Protein AF-0000000074727877 (afdb_homodimer)

Sequence (928 aa):
MEPAKSPVSYGAASGSGEAELPDLTEQLKASGIYEEYLAYRKSYFDWRKGSATGAQGELTADALEQQCILERGFEYWYPTASIFQMRFTIAYWSSVLFLLGSIFFCMNSACRMLRAHGGRPVQVWPNFFGAIAYSVACYLLYLQLINLPTRKVESLRFLCPDWGRIHDRASTASSVGTLAFLAGALLFQVSCTAALWELSPKWELTLISMPNFIGSILFVLGGVCEILINGAVDDKD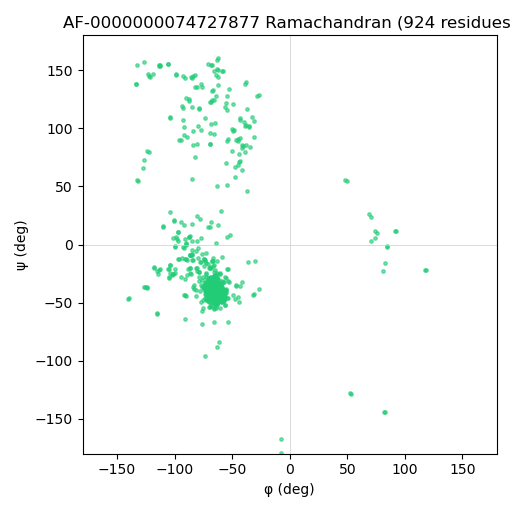NGSRVVLLASWCTFIGSCFFTAAAFFSLLVPDWPRSGLLSSLGYFLGAAAFGINAVLLLLLWEANDFGLTLFYQLNRVIEAASGSTKARLRAAASDSSKMSIRDVTFIAIYCWFIAMALIDCIIKEKWYQEGFYRSGLLLWTGLGLQIFVVATVFIVLLIHSVVLQVPSAEPFRSAMYAARAILILGTLCESIDVMAFLSGYATLDAEHLKSLLRRHGLLKQVSPNPMEPAKSPVSYGAASGSGEAELPDLTEQLKASGIYEEYLAYRKSYFDWRKGSATGAQGELTADALEQQCILERGFEYWYPTASIFQMRFTIAYWSSVLFLLGSIFFCMNSACRMLRAHGGRPVQVWPNFFGAIAYSVACYLLYLQLINLPTRKVESLRFLCPDWGRIHDRASTASSVGTLAFLAGALLFQVSCTAALWELSPKWELTLISMPNFIGSILFVLGGVCEILINGAVDDKDNGSRVVLLASWCTFIGSCFFTAAAFFSLLVPDWPRSGLLSSLGYFLGAAAFGINAVLLLLLWEANDFGLTLFYQLNRVIEAASGSTKARLRAAASDSSKMSIRDVTFIAIYCWFIAMALIDCIIKEKWYQEGFYRSGLLLWTGLGLQIFVVATVFIVLLIHSVVLQVPSAEPFRSAMYAARAILILGTLCESIDVMAFLSGYATLDAEHLKSLLRRHGLLKQVSPNP

pLDDT: mean 75.2, std 24.68, range [19.8, 98.62]

Solvent-accessible surface area (backbone atoms only — not comparable to full-atom values): 46361 Å² total; per-residue (Å²): 136,79,83,77,79,76,75,82,75,78,82,79,76,94,81,74,73,75,77,65,75,69,46,64,61,52,47,26,50,69,62,66,43,34,63,53,50,50,50,42,50,47,46,43,51,36,30,31,60,13,50,30,39,54,86,69,65,73,81,52,72,69,63,53,57,61,46,59,53,56,44,68,32,37,42,77,80,33,59,29,72,64,46,40,50,48,43,48,48,41,33,46,50,26,21,52,24,32,29,38,12,18,52,22,32,28,49,16,23,48,31,56,66,64,64,31,44,76,52,64,62,60,46,31,50,34,34,34,54,13,22,50,26,34,33,52,20,28,44,42,51,40,38,51,53,56,33,63,71,50,64,47,72,89,63,61,50,86,80,74,65,54,61,77,56,32,61,76,76,42,55,69,46,35,54,53,17,39,49,25,34,32,54,14,26,47,28,34,30,47,13,31,55,52,57,75,48,95,64,56,70,70,51,38,45,63,42,29,42,44,28,38,32,54,16,19,49,26,31,30,50,17,16,49,24,23,36,64,66,42,64,72,56,82,59,89,47,72,64,48,51,48,37,37,52,29,20,47,24,37,28,54,12,20,47,27,32,30,51,12,29,44,29,55,61,76,37,59,81,44,88,59,20,61,54,50,20,28,48,22,36,24,52,11,19,48,28,36,27,53,22,16,53,46,38,44,44,33,34,67,60,62,21,46,24,54,54,57,32,57,74,53,39,47,39,67,51,65,41,22,59,92,53,33,66,59,41,45,59,56,41,60,73,64,53,61,67,54,66,63,53,55,49,50,52,49,48,46,37,50,33,41,53,36,40,58,49,41,50,55,49,51,54,50,37,38,76,71,57,61,46,60,40,72,64,58,49,52,30,49,44,43,42,38,51,30,52,38,50,53,50,49,43,53,53,54,49,48,72,56,45,68,40,75,35,74,36,81,60,54,28,59,40,50,54,49,48,56,52,40,49,51,49,34,32,51,25,40,47,49,53,47,48,34,43,33,71,39,55,58,71,41,47,62,63,51,48,49,48,47,31,40,71,68,64,67,50,76,78,76,68,78,75,132,137,80,86,74,76,87,73,84,77,82,76,76,88,77,78,81,77,68,77,60,95,52,51,66,64,45,40,24,52,70,62,67,43,37,65,53,48,52,50,38,50,49,47,45,52,38,29,32,60,13,53,27,37,56,87,62,66,72,80,57,74,72,70,61,67,74,60,67,83,37,50,69,55,34,41,71,80,38,59,28,70,62,45,39,51,47,43,47,49,40,33,46,51,24,21,50,24,32,29,38,13,17,51,22,32,28,47,17,22,48,29,56,66,64,63,32,43,76,54,65,60,60,46,32,49,33,34,34,55,13,24,50,26,36,32,53,21,27,44,40,52,39,39,51,53,56,33,64,71,51,64,45,70,91,64,61,51,84,80,76,64,54,64,76,58,33,60,75,74,39,53,68,44,34,54,52,17,39,51,26,35,32,55,13,26,47,28,33,32,46,13,30,55,50,57,75,48,94,63,55,72,69,54,38,44,61,41,28,42,46,28,37,32,53,16,19,49,26,29,30,50,16,15,51,22,22,35,62,66,40,62,71,53,80,57,87,46,70,64,47,50,49,38,36,51,28,19,47,26,36,27,52,13,19,48,27,32,29,54,13,31,44,29,54,60,77,36,60,78,45,86,60,21,62,53,50,18,27,50,20,36,23,54,10,19,48,27,34,26,52,20,16,54,43,38,44,46,32,36,70,67,60,23,45,24,54,52,55,30,60,72,53,35,48,26,61,50,64,25,34,49,87,50,29,66,56,41,41,58,57,39,64,73,55,69,60,70,52,64,64,53,56,48,50,52,50,49,48,38,51,33,40,52,37,39,55,52,40,49,57,48,50,54,50,36,38,75,72,57,60,46,60,40,71,64,58,50,51,30,50,44,43,41,38,50,31,50,38,50,53,50,49,44,52,53,53,50,47,73,53,44,66,35,73,35,73,38,81,59,53,29,58,41,50,54,49,48,56,54,39,51,52,48,33,32,52,26,39,45,50,54,46,50,34,40,33,69,39,57,58,72,43,47,62,63,52,48,47,47,48,31,40,71,68,65,66,49,77,78,77,68,77,76,133

Structure (mmCIF, N/CA/C/O backbone):
data_AF-0000000074727877-model_v1
#
loop_
_entity.id
_entity.type
_entity.pdbx_description
1 polymer 'Uncharacterized protein'
#
loop_
_atom_site.group_PDB
_atom_site.id
_atom_site.type_symbol
_atom_site.label_atom_id
_atom_site.label_alt_id
_atom_site.label_comp_id
_atom_site.label_asym_id
_atom_site.label_entity_id
_atom_site.label_seq_id
_atom_site.pdbx_PDB_ins_code
_atom_site.Cartn_x
_atom_site.Cartn_y
_atom_site.Cartn_z
_atom_site.occupancy
_atom_site.B_iso_or_equiv
_atom_site.auth_seq_id
_atom_site.auth_comp_id
_atom_site.auth_asym_id
_atom_site.auth_atom_id
_atom_site.pdbx_PDB_model_num
ATOM 1 N N . MET A 1 1 ? 29.734 78.938 36.25 1 23.62 1 MET A N 1
ATOM 2 C CA . MET A 1 1 ? 30.656 78.062 35.594 1 23.62 1 MET A CA 1
ATOM 3 C C . MET A 1 1 ? 30.094 76.625 35.594 1 23.62 1 MET A C 1
ATOM 5 O O . MET A 1 1 ? 29.688 76.125 36.625 1 23.62 1 MET A O 1
ATOM 9 N N . GLU A 1 2 ? 29.797 76.062 34.375 1 25.2 2 GLU A N 1
ATOM 10 C CA . GLU A 1 2 ? 28.891 75.062 33.781 1 25.2 2 GLU A CA 1
ATOM 11 C C . GLU A 1 2 ? 29.438 73.688 33.906 1 25.2 2 GLU A C 1
ATOM 13 O O . GLU A 1 2 ? 30.375 73.312 33.188 1 25.2 2 GLU A O 1
ATOM 18 N N . PRO A 1 3 ? 29.734 73.25 35.156 1 27.06 3 PRO A N 1
ATOM 19 C CA . PRO A 1 3 ? 30.562 72.062 35.031 1 27.06 3 PRO A CA 1
ATOM 20 C C . PRO A 1 3 ? 29.922 71 34.156 1 27.06 3 PRO A C 1
ATOM 22 O O . PRO A 1 3 ? 28.688 70.875 34.094 1 27.06 3 PRO A O 1
ATOM 25 N N . ALA A 1 4 ? 30.688 70.562 33.188 1 25.64 4 ALA A N 1
ATOM 26 C CA . ALA A 1 4 ? 30.688 69.75 32 1 25.64 4 ALA A CA 1
ATOM 27 C C . ALA A 1 4 ? 30.359 68.25 32.375 1 25.64 4 ALA A C 1
ATOM 29 O O . ALA A 1 4 ? 30.812 67.75 33.406 1 25.64 4 ALA A O 1
ATOM 30 N N . LYS A 1 5 ? 29.422 67.688 31.734 1 27.33 5 LYS A N 1
ATOM 31 C CA . LYS A 1 5 ? 28.578 66.5 31.672 1 27.33 5 LYS A CA 1
ATOM 32 C C . LYS A 1 5 ? 29.406 65.25 31.406 1 27.33 5 LYS A C 1
ATOM 34 O O . LYS A 1 5 ? 29.766 64.938 30.266 1 27.33 5 LYS A O 1
ATOM 39 N N . SER A 1 6 ? 30.516 65.062 32.219 1 23.66 6 SER A N 1
ATOM 40 C CA . SER A 1 6 ? 31.375 64.062 31.625 1 23.66 6 SER A CA 1
ATOM 41 C C . SER A 1 6 ? 30.625 62.719 31.375 1 23.66 6 SER A C 1
ATOM 43 O O . SER A 1 6 ? 29.891 62.25 32.25 1 23.66 6 SER A O 1
ATOM 45 N N . PRO A 1 7 ? 30.5 62.25 30.125 1 23.56 7 PRO A N 1
ATOM 46 C CA . PRO A 1 7 ? 29.719 61.156 29.578 1 23.56 7 PRO A CA 1
ATOM 47 C C . PRO A 1 7 ? 30.172 59.781 30.094 1 23.56 7 PRO A C 1
ATOM 49 O O . PRO A 1 7 ? 31.375 59.531 30.234 1 23.56 7 PRO A O 1
ATOM 52 N N . VAL A 1 8 ? 29.547 59.25 31.141 1 24.28 8 VAL A N 1
ATOM 53 C CA . VAL A 1 8 ? 29.75 57.969 31.812 1 24.28 8 VAL A CA 1
ATOM 54 C C . VAL A 1 8 ? 30.062 56.906 30.781 1 24.28 8 VAL A C 1
ATOM 56 O O . VAL A 1 8 ? 29.266 56.625 29.875 1 24.28 8 VAL A O 1
ATOM 59 N N . SER A 1 9 ? 31.391 56.781 30.391 1 21.41 9 SER A N 1
ATOM 60 C CA . SER A 1 9 ? 32 55.812 29.5 1 21.41 9 SER A CA 1
ATOM 61 C C . SER A 1 9 ? 31.609 54.375 29.859 1 21.41 9 SER A C 1
ATOM 63 O O . SER A 1 9 ? 31.875 53.938 30.984 1 21.41 9 SER A O 1
ATOM 65 N N . TYR A 1 10 ? 30.422 53.875 29.469 1 21.92 10 TYR A N 1
ATOM 66 C CA . TYR A 1 10 ? 29.906 52.531 29.578 1 21.92 10 TYR A CA 1
ATOM 67 C C . TYR A 1 10 ? 30.984 51.5 29.25 1 21.92 10 TYR A C 1
ATOM 69 O O . TYR A 1 10 ? 31.391 51.375 28.094 1 21.92 10 TYR A O 1
ATOM 77 N N . GLY A 1 11 ? 32.062 51.406 30.031 1 23.3 11 GLY A N 1
ATOM 78 C CA . GLY A 1 11 ? 33.156 50.469 29.938 1 23.3 11 GLY A CA 1
ATOM 79 C C . GLY A 1 11 ? 32.719 49.031 29.688 1 23.3 11 GLY A C 1
ATOM 80 O O . GLY A 1 11 ? 32.094 48.406 30.562 1 23.3 11 GLY A O 1
ATOM 81 N N . ALA A 1 12 ? 32.312 48.531 28.406 1 23.39 12 ALA A N 1
ATOM 82 C CA . ALA A 1 12 ? 31.672 47.438 27.672 1 23.39 12 ALA A CA 1
ATOM 83 C C . ALA A 1 12 ? 32.469 46.156 27.781 1 23.39 12 ALA A C 1
ATOM 85 O O . ALA A 1 12 ? 32.25 45.188 27.031 1 23.39 12 ALA A O 1
ATOM 86 N N . ALA A 1 13 ? 33.594 46.031 28.469 1 21.72 13 ALA A N 1
ATOM 87 C CA . ALA A 1 13 ? 34.562 45 28.094 1 21.72 13 ALA A CA 1
ATOM 88 C C . ALA A 1 13 ? 33.938 43.594 28.234 1 21.72 13 ALA A C 1
ATOM 90 O O . ALA A 1 13 ? 34.062 42.781 27.328 1 21.72 13 ALA A O 1
ATOM 91 N N . SER A 1 14 ? 33.906 42.938 29.422 1 24.23 14 SER A N 1
ATOM 92 C CA . SER A 1 14 ? 34.5 41.812 30.156 1 24.23 14 SER A CA 1
ATOM 93 C C . SER A 1 14 ? 33.531 40.625 30.219 1 24.23 14 SER A C 1
ATOM 95 O O . SER A 1 14 ? 33 40.312 31.266 1 24.23 14 SER A O 1
ATOM 97 N N . GLY A 1 15 ? 32.594 40.469 29.203 1 25.95 15 GLY A N 1
ATOM 98 C CA . GLY A 1 15 ? 31.516 39.656 28.688 1 25.95 15 GLY A CA 1
ATOM 99 C C . GLY A 1 15 ? 31.938 38.25 28.391 1 25.95 15 GLY A C 1
ATOM 100 O O . GLY A 1 15 ? 31.859 37.781 27.234 1 25.95 15 GLY A O 1
ATOM 101 N N . SER A 1 16 ? 32.906 37.562 29 1 25.7 16 SER A N 1
ATOM 102 C CA . SER A 1 16 ? 33.656 36.344 28.641 1 25.7 16 SER A CA 1
ATOM 103 C C . SER A 1 16 ? 32.75 35.125 28.609 1 25.7 16 SER A C 1
ATOM 105 O O . SER A 1 16 ? 33.062 34.156 27.922 1 25.7 16 SER A O 1
ATOM 107 N N . GLY A 1 17 ? 32.031 34.844 29.688 1 25.67 17 GLY A N 1
ATOM 108 C CA . GLY A 1 17 ? 31.766 33.5 30.203 1 25.67 17 GLY A CA 1
ATOM 109 C C . GLY A 1 17 ? 30.844 32.688 29.312 1 25.67 17 GLY A C 1
ATOM 110 O O . GLY A 1 17 ? 30.406 31.609 29.703 1 25.67 17 GLY A O 1
ATOM 111 N N . GLU A 1 18 ? 29.938 33.406 28.672 1 24.59 18 GLU A N 1
ATOM 112 C CA . GLU A 1 18 ? 28.828 32.625 28.156 1 24.59 18 GLU A CA 1
ATOM 113 C C . GLU A 1 18 ? 29.312 31.5 27.25 1 24.59 18 GLU A C 1
ATOM 115 O O . GLU A 1 18 ? 29.797 31.75 26.156 1 24.59 18 GLU A O 1
ATOM 120 N N . ALA A 1 19 ? 29.953 30.469 27.766 1 28.19 19 ALA A N 1
ATOM 121 C CA . ALA A 1 19 ? 30.484 29.312 27.047 1 28.19 19 ALA A CA 1
ATOM 122 C C . ALA A 1 19 ? 29.547 28.875 25.938 1 28.19 19 ALA A C 1
ATOM 124 O O . ALA A 1 19 ? 28.406 28.469 26.188 1 28.19 19 ALA A O 1
ATOM 125 N N . GLU A 1 20 ? 29.594 29.562 24.859 1 27.25 20 GLU A N 1
ATOM 126 C CA . GLU A 1 20 ? 28.969 29.438 23.547 1 27.25 20 GLU A CA 1
ATOM 127 C C . GLU A 1 20 ? 28.953 28 23.062 1 27.25 20 GLU A C 1
ATOM 129 O O . GLU A 1 20 ? 30 27.344 23.016 1 27.25 20 GLU A O 1
ATOM 134 N N . LEU A 1 21 ? 27.906 27.25 23.562 1 27.66 21 LEU A N 1
ATOM 135 C CA . LEU A 1 21 ? 27.781 25.906 23.016 1 27.66 21 LEU A CA 1
ATOM 136 C C . LEU A 1 21 ? 28.281 25.859 21.562 1 27.66 21 LEU A C 1
ATOM 138 O O . LEU A 1 21 ? 27.812 26.641 20.719 1 27.66 21 LEU A O 1
ATOM 142 N N . PRO A 1 22 ? 29.516 25.547 21.359 1 32.19 22 PRO A N 1
ATOM 143 C CA . PRO A 1 22 ? 30.156 25.531 20.047 1 32.19 22 PRO A CA 1
ATOM 144 C C . PRO A 1 22 ? 29.219 25.016 18.953 1 32.19 22 PRO A C 1
ATOM 146 O O . PRO A 1 22 ? 28.391 24.125 19.203 1 32.19 22 PRO A O 1
ATOM 149 N N . ASP A 1 23 ? 28.688 25.969 18.172 1 35.47 23 ASP A N 1
ATOM 150 C CA . ASP A 1 23 ? 27.828 25.766 17 1 35.47 23 ASP A CA 1
ATOM 151 C C . ASP A 1 23 ? 28.156 24.453 16.281 1 35.47 23 ASP A C 1
ATOM 153 O O . ASP A 1 23 ? 29.328 24.062 16.203 1 35.47 23 ASP A O 1
ATOM 157 N N . LEU A 1 24 ? 27.25 23.484 16.469 1 36.47 24 LEU A N 1
ATOM 158 C CA . LEU A 1 24 ? 27.422 22.234 15.734 1 36.47 24 LEU A CA 1
ATOM 159 C C . LEU A 1 24 ? 28.188 22.469 14.445 1 36.47 24 LEU A C 1
ATOM 161 O O . LEU A 1 24 ? 29.078 21.688 14.094 1 36.47 24 LEU A O 1
ATOM 165 N N . THR A 1 25 ? 27.891 23.547 13.875 1 38.81 25 THR A N 1
ATOM 166 C CA . THR A 1 25 ? 28.641 23.938 12.68 1 38.81 25 THR A CA 1
ATOM 167 C C . THR A 1 25 ? 30.109 24.172 13.023 1 38.81 25 THR A C 1
ATOM 169 O O . THR A 1 25 ? 31 23.719 12.305 1 38.81 25 THR A O 1
ATOM 172 N N . GLU A 1 26 ? 30.266 24.859 14.039 1 45.62 26 GLU A N 1
ATOM 173 C CA . GLU A 1 26 ? 31.656 25.109 14.445 1 45.62 26 GLU A CA 1
ATOM 174 C C . GLU A 1 26 ? 32.344 23.812 14.883 1 45.62 26 GLU A C 1
ATOM 176 O O . GLU A 1 26 ? 33.5 23.594 14.586 1 45.62 26 GLU A O 1
ATOM 181 N N . GLN A 1 27 ? 31.594 23 15.469 1 42.62 27 GLN A N 1
ATOM 182 C CA . GLN A 1 27 ? 32.156 21.703 15.836 1 42.62 27 GLN A CA 1
ATOM 183 C C . GLN A 1 27 ? 32.344 20.828 14.602 1 42.62 27 GLN A C 1
ATOM 185 O O . GLN A 1 27 ? 33.375 20.141 14.477 1 42.62 27 GLN A O 1
ATOM 190 N N . LEU A 1 28 ? 31.406 20.906 13.727 1 42.94 28 LEU A N 1
ATOM 191 C CA . LEU A 1 28 ? 31.547 20.172 12.477 1 42.94 28 LEU A CA 1
ATOM 192 C C . LEU A 1 28 ? 32.656 20.766 11.625 1 42.94 28 LEU A C 1
ATOM 194 O O . LEU A 1 28 ? 33.438 20.031 11.016 1 42.94 28 LEU A O 1
ATOM 198 N N . LYS A 1 29 ? 32.75 22.047 11.656 1 49.47 29 LYS A N 1
ATOM 199 C CA . LYS A 1 29 ? 33.875 22.703 11.016 1 49.47 29 LYS A CA 1
ATOM 200 C C . LYS A 1 29 ? 35.188 22.391 11.734 1 49.47 29 LYS A C 1
ATOM 202 O O . LYS A 1 29 ? 36.188 22.094 11.094 1 49.47 29 LYS A O 1
ATOM 207 N N . ALA A 1 30 ? 35.094 22.375 12.945 1 48.25 30 ALA A N 1
ATOM 208 C CA . ALA A 1 30 ? 36.281 22.062 13.734 1 48.25 30 ALA A CA 1
ATOM 209 C C . ALA A 1 30 ? 36.656 20.594 13.586 1 48.25 30 ALA A C 1
ATOM 211 O O . ALA A 1 30 ? 37.844 20.234 13.648 1 48.25 30 ALA A O 1
ATOM 212 N N . SER A 1 31 ? 35.656 19.844 13.375 1 42.53 31 SER A N 1
ATOM 213 C CA . SER A 1 31 ? 35.938 18.422 13.234 1 42.53 31 SER A CA 1
ATOM 214 C C . SER A 1 31 ? 36.188 18.047 11.773 1 42.53 31 SER A C 1
ATOM 216 O O . SER A 1 31 ? 36.531 16.906 11.469 1 42.53 31 SER A O 1
ATOM 218 N N . GLY A 1 32 ? 36.219 18.828 10.969 1 42.44 32 GLY A N 1
ATOM 219 C CA . GLY A 1 32 ? 36.562 18.641 9.562 1 42.44 32 GLY A CA 1
ATOM 220 C C . GLY A 1 32 ? 35.5 17.875 8.789 1 42.44 32 GLY A C 1
ATOM 221 O O . GLY A 1 32 ? 35.75 17.406 7.684 1 42.44 32 GLY A O 1
ATOM 222 N N . ILE A 1 33 ? 34.5 17.609 9.539 1 41.19 33 ILE A N 1
ATOM 223 C CA . ILE A 1 33 ? 33.531 16.766 8.891 1 41.19 33 ILE A CA 1
ATOM 224 C C . ILE A 1 33 ? 32.375 17.641 8.352 1 41.19 33 ILE A C 1
ATOM 226 O O . ILE A 1 33 ? 31.344 17.109 7.922 1 41.19 33 ILE A O 1
ATOM 230 N N . TYR A 1 34 ? 32.5 18.859 8.43 1 46.69 34 TYR A N 1
ATOM 231 C CA . TYR A 1 34 ? 31.469 19.797 8 1 46.69 34 TYR A CA 1
ATOM 232 C C . TYR A 1 34 ? 31.141 19.609 6.527 1 46.69 34 TYR A C 1
ATOM 234 O O . TYR A 1 34 ? 29.969 19.641 6.137 1 46.69 34 TYR A O 1
ATOM 242 N N . GLU A 1 35 ? 32.125 19.406 5.852 1 45.5 35 GLU A N 1
ATOM 243 C CA . GLU A 1 35 ? 31.922 19.172 4.43 1 45.5 35 GLU A CA 1
ATOM 244 C C . GLU A 1 35 ? 31.125 17.891 4.199 1 45.5 35 GLU A C 1
ATOM 246 O O . GLU A 1 35 ? 30.234 17.844 3.334 1 45.5 35 GLU A O 1
ATOM 251 N N . GLU A 1 36 ? 31.359 17.047 5.02 1 42.97 36 GLU A N 1
ATOM 252 C CA . GLU A 1 36 ? 30.625 15.789 4.945 1 42.97 36 GLU A CA 1
ATOM 253 C C . GLU A 1 36 ? 29.156 15.977 5.316 1 42.97 36 GLU A C 1
ATOM 255 O O . GLU A 1 36 ? 28.281 15.406 4.676 1 42.97 36 GLU A O 1
ATOM 260 N N . TYR A 1 37 ? 28.969 16.734 6.27 1 45.09 37 TYR A N 1
ATOM 261 C CA . TYR A 1 37 ? 27.609 17.031 6.684 1 45.09 37 TYR A CA 1
ATOM 262 C C . TYR A 1 37 ? 26.859 17.781 5.578 1 45.09 37 TYR A C 1
ATOM 264 O O . TYR A 1 37 ? 25.703 17.469 5.297 1 45.09 37 TYR A O 1
ATOM 272 N N . LEU A 1 38 ? 27.594 18.641 5.105 1 46.97 38 LEU A N 1
ATOM 273 C CA . LEU A 1 38 ? 26.984 19.375 4 1 46.97 38 LEU A CA 1
ATOM 274 C C . LEU A 1 38 ? 26.672 18.438 2.838 1 46.97 38 LEU A C 1
ATOM 276 O O . LEU A 1 38 ? 25.609 18.562 2.215 1 46.97 38 LEU A O 1
ATOM 280 N N . ALA A 1 39 ? 27.531 17.609 2.668 1 45.41 39 ALA A N 1
ATOM 281 C CA . ALA A 1 39 ? 27.328 16.609 1.619 1 45.41 39 ALA A CA 1
ATOM 282 C C . ALA A 1 39 ? 26.156 15.703 1.942 1 45.41 39 ALA A C 1
ATOM 284 O O . ALA A 1 39 ? 25.344 15.383 1.063 1 45.41 39 ALA A O 1
ATOM 285 N N . TYR A 1 40 ? 26 15.516 3.141 1 44.34 40 TYR A N 1
ATOM 286 C CA . TYR A 1 40 ? 24.875 14.711 3.594 1 44.34 40 TYR A CA 1
ATOM 287 C C . TYR A 1 40 ? 23.547 15.445 3.355 1 44.34 40 TYR A C 1
ATOM 289 O O . TYR A 1 40 ? 22.594 14.867 2.832 1 44.34 40 TYR A O 1
ATOM 297 N N . ARG A 1 41 ? 23.609 16.469 3.84 1 45.94 41 ARG A N 1
ATOM 298 C CA . ARG A 1 41 ? 22.406 17.266 3.725 1 45.94 41 ARG A CA 1
ATOM 299 C C . ARG A 1 41 ? 21.984 17.438 2.266 1 45.94 41 ARG A C 1
ATOM 301 O O . ARG A 1 41 ? 20.812 17.297 1.931 1 45.94 41 ARG A O 1
ATOM 308 N N . LYS A 1 42 ? 22.938 17.703 1.6 1 47.28 42 LYS A N 1
ATOM 309 C CA . LYS A 1 42 ? 22.656 17.812 0.171 1 47.28 42 LYS A CA 1
ATOM 310 C C . LYS A 1 42 ? 22.109 16.5 -0.381 1 47.28 42 LYS A C 1
ATOM 312 O O . LYS A 1 42 ? 21.125 16.5 -1.122 1 47.28 42 LYS A O 1
ATOM 317 N N . SER A 1 43 ? 22.766 15.562 -0.028 1 47.41 43 SER A N 1
ATOM 318 C CA . SER A 1 43 ? 22.344 14.242 -0.471 1 47.41 43 SER A CA 1
ATOM 319 C C . SER A 1 43 ? 20.922 13.922 -0 1 47.41 43 SER A C 1
ATOM 321 O O . SER A 1 43 ? 20.125 13.352 -0.747 1 47.41 43 SER A O 1
ATOM 323 N N . TYR A 1 44 ? 20.672 14.492 1.122 1 43.62 44 TYR A N 1
ATOM 324 C CA . TYR A 1 44 ? 19.344 14.281 1.676 1 43.62 44 TYR A CA 1
ATOM 325 C C . TYR A 1 44 ? 18.297 15.055 0.882 1 43.62 44 TYR A C 1
ATOM 327 O O . TYR A 1 44 ? 17.25 14.508 0.538 1 43.62 44 TYR A O 1
ATOM 335 N N . PHE A 1 45 ? 18.625 16.25 0.649 1 46.28 45 PHE A N 1
ATOM 336 C CA . PHE A 1 45 ? 17.672 17.062 -0.102 1 46.28 45 PHE A CA 1
ATOM 337 C C . PHE A 1 45 ? 17.484 16.516 -1.509 1 46.28 45 PHE A C 1
ATOM 339 O O . PHE A 1 45 ? 16.359 16.5 -2.023 1 46.28 45 PHE A O 1
ATOM 346 N N . ASP A 1 46 ? 18.516 16.156 -2.064 1 47.41 46 ASP A N 1
ATOM 347 C CA . ASP A 1 46 ? 18.422 15.547 -3.385 1 47.41 46 ASP A CA 1
ATOM 348 C C . ASP A 1 46 ? 17.594 14.273 -3.332 1 47.41 46 ASP A C 1
ATOM 350 O O . ASP A 1 46 ? 16.781 14.008 -4.227 1 47.41 46 ASP A O 1
ATOM 354 N N . TRP A 1 47 ? 17.844 13.641 -2.266 1 46.22 47 TRP A N 1
ATOM 355 C CA . TRP A 1 47 ? 17.078 12.414 -2.045 1 46.22 47 TRP A CA 1
ATOM 356 C C . TRP A 1 47 ? 15.586 12.703 -1.954 1 46.22 47 TRP A C 1
ATOM 358 O O . TRP A 1 47 ? 14.773 12.008 -2.566 1 46.22 47 TRP A O 1
ATOM 368 N N . ARG A 1 48 ? 15.336 13.727 -1.284 1 44.19 48 ARG A N 1
ATOM 369 C CA . ARG A 1 48 ? 13.945 14.125 -1.104 1 44.19 48 ARG A CA 1
ATOM 370 C C . ARG A 1 48 ? 13.305 14.508 -2.436 1 44.19 48 ARG A C 1
ATOM 372 O O . ARG A 1 48 ? 12.102 14.32 -2.629 1 44.19 48 ARG A O 1
ATOM 379 N N . LYS A 1 49 ? 14.211 15.18 -3.09 1 42.69 49 LYS A N 1
ATOM 380 C CA . LYS A 1 49 ? 13.703 15.617 -4.387 1 42.69 49 LYS A CA 1
ATOM 381 C C . LYS A 1 49 ? 13.719 14.477 -5.398 1 42.69 49 LYS A C 1
ATOM 383 O O . LYS A 1 49 ? 13.609 14.703 -6.605 1 42.69 49 LYS A O 1
ATOM 388 N N . GLY A 1 50 ? 13.727 13.422 -4.891 1 42.97 50 GLY A N 1
ATOM 389 C CA . GLY A 1 50 ? 13.648 12.242 -5.738 1 42.97 50 GLY A CA 1
ATOM 390 C C . GLY A 1 50 ? 14.992 11.836 -6.309 1 42.97 50 GLY A C 1
ATOM 391 O O . GLY A 1 50 ? 15.062 10.953 -7.172 1 42.97 50 GLY A O 1
ATOM 392 N N . SER A 1 51 ? 15.945 12.805 -6.223 1 40.72 51 SER A N 1
ATOM 393 C CA . SER A 1 51 ? 17.266 12.492 -6.754 1 40.72 51 SER A CA 1
ATOM 394 C C . SER A 1 51 ? 17.906 11.344 -5.984 1 40.72 51 SER A C 1
ATOM 396 O O . SER A 1 51 ? 19.109 11.094 -6.113 1 40.72 51 SER A O 1
ATOM 398 N N . ALA A 1 52 ? 17.312 11.156 -4.965 1 37.44 52 ALA A N 1
ATOM 399 C CA . ALA A 1 52 ? 18.062 10.07 -4.332 1 37.44 52 ALA A CA 1
ATOM 400 C C . ALA A 1 52 ? 18.391 8.977 -5.34 1 37.44 52 ALA A C 1
ATOM 402 O O . ALA A 1 52 ? 17.5 8.305 -5.852 1 37.44 52 ALA A O 1
ATOM 403 N N . THR A 1 53 ? 19.297 9.484 -6.219 1 33.56 53 THR A N 1
ATOM 404 C CA . THR A 1 53 ? 19.891 8.297 -6.832 1 33.56 53 THR A CA 1
ATOM 405 C C . THR A 1 53 ? 20.188 7.238 -5.777 1 33.56 53 THR A C 1
ATOM 407 O O . THR A 1 53 ? 20.359 7.555 -4.602 1 33.56 53 THR A O 1
ATOM 410 N N . GLY A 1 54 ? 19.547 6.176 -5.676 1 30.36 54 GLY A N 1
ATOM 411 C CA . GLY A 1 54 ? 20.219 5.215 -4.805 1 30.36 54 GLY A CA 1
ATOM 412 C C . GLY A 1 54 ? 21.594 5.652 -4.383 1 30.36 54 GLY A C 1
ATOM 413 O O . GLY A 1 54 ? 22.031 6.77 -4.684 1 30.36 54 GLY A O 1
ATOM 414 N N . ALA A 1 55 ? 22.406 4.977 -3.613 1 28.48 55 ALA A N 1
ATOM 415 C CA . ALA A 1 55 ? 23.812 5.141 -3.266 1 28.48 55 ALA A CA 1
ATOM 416 C C . ALA A 1 55 ? 24.594 5.785 -4.414 1 28.48 55 ALA A C 1
ATOM 418 O O . ALA A 1 55 ? 25.75 6.152 -4.254 1 28.48 55 ALA A O 1
ATOM 419 N N . GLN A 1 56 ? 24.188 5.906 -5.594 1 28.33 56 GLN A N 1
ATOM 420 C CA . GLN A 1 56 ? 25.188 6.27 -6.586 1 28.33 56 GLN A CA 1
ATOM 421 C C . GLN A 1 56 ? 25.359 7.785 -6.676 1 28.33 56 GLN A C 1
ATOM 423 O O . GLN A 1 56 ? 26.078 8.281 -7.535 1 28.33 56 GLN A O 1
ATOM 428 N N . GLY A 1 57 ? 24.469 8.648 -6.355 1 29.7 57 GLY A N 1
ATOM 429 C CA . GLY A 1 57 ? 24.672 9.969 -6.938 1 29.7 57 GLY A CA 1
ATOM 430 C C . GLY A 1 57 ? 25.812 10.734 -6.297 1 29.7 57 GLY A C 1
ATOM 431 O O . GLY A 1 57 ? 25.922 10.781 -5.07 1 29.7 57 GLY A O 1
ATOM 432 N N . GLU A 1 58 ? 26.891 10.898 -7.004 1 27.75 58 GLU A N 1
ATOM 433 C CA . GLU A 1 58 ? 28.156 11.633 -6.875 1 27.75 58 GLU A CA 1
ATOM 434 C C . GLU A 1 58 ? 27.906 13.094 -6.508 1 27.75 58 GLU A C 1
ATOM 436 O O . GLU A 1 58 ? 27.094 13.766 -7.141 1 27.75 58 GLU A O 1
ATOM 441 N N . LEU A 1 59 ? 28.047 13.391 -5.297 1 29.44 59 LEU A N 1
ATOM 442 C CA . LEU A 1 59 ? 28.219 14.75 -4.801 1 29.44 59 LEU A CA 1
ATOM 443 C C . LEU A 1 59 ? 29.156 15.547 -5.707 1 29.44 59 LEU A C 1
ATOM 445 O O . LEU A 1 59 ? 30.312 15.188 -5.863 1 29.44 59 LEU A O 1
ATOM 449 N N . THR A 1 60 ? 28.656 16.141 -6.758 1 29.16 60 THR A N 1
ATOM 450 C CA . THR A 1 60 ? 29.578 16.969 -7.527 1 29.16 60 THR A CA 1
ATOM 451 C C . THR A 1 60 ? 29.969 18.203 -6.73 1 29.16 60 THR A C 1
ATOM 453 O O . THR A 1 60 ? 29.281 18.609 -5.793 1 29.16 60 THR A O 1
ATOM 456 N N . ALA A 1 61 ? 31.125 18.781 -7.012 1 27.39 61 ALA A N 1
ATOM 457 C CA . ALA A 1 61 ? 31.766 19.969 -6.473 1 27.39 61 ALA A CA 1
ATOM 458 C C . ALA A 1 61 ? 30.812 21.156 -6.438 1 27.39 61 ALA A C 1
ATOM 460 O O . ALA A 1 61 ? 30.766 21.891 -5.457 1 27.39 61 ALA A O 1
ATOM 461 N N . ASP A 1 62 ? 30.109 21.359 -7.391 1 32.62 62 ASP A N 1
ATOM 462 C CA . ASP A 1 62 ? 29.219 22.5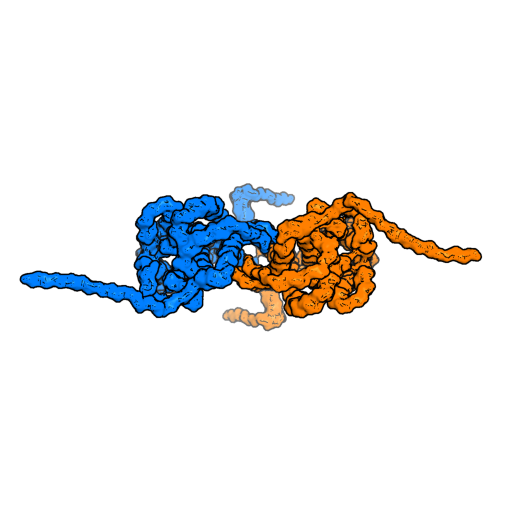16 -7.531 1 32.62 62 ASP A CA 1
ATOM 463 C C . ASP A 1 62 ? 28.078 22.469 -6.535 1 32.62 62 ASP A C 1
ATOM 465 O O . ASP A 1 62 ? 27.688 23.484 -5.965 1 32.62 62 ASP A O 1
ATOM 469 N N . ALA A 1 63 ? 27.641 21.281 -6.215 1 37.38 63 ALA A N 1
ATOM 470 C CA . ALA A 1 63 ? 26.562 21.094 -5.234 1 37.38 63 ALA A CA 1
ATOM 471 C C . ALA A 1 63 ? 27.047 21.453 -3.83 1 37.38 63 ALA A C 1
ATOM 473 O O . ALA A 1 63 ? 26.297 22.031 -3.041 1 37.38 63 ALA A O 1
ATOM 474 N N . LEU A 1 64 ? 28.375 21.266 -3.656 1 32.25 64 LEU A N 1
ATOM 475 C CA . LEU A 1 64 ? 28.984 21.641 -2.393 1 32.25 64 LEU A CA 1
ATOM 476 C C . LEU A 1 64 ? 29.016 23.156 -2.236 1 32.25 64 LEU A C 1
ATOM 478 O O . LEU A 1 64 ? 28.766 23.688 -1.148 1 32.25 64 LEU A O 1
ATOM 482 N N . GLU A 1 65 ? 29.344 23.828 -3.225 1 32.69 65 GLU A N 1
ATOM 483 C CA . GLU A 1 65 ? 29.469 25.281 -3.154 1 32.69 65 GLU A CA 1
ATOM 484 C C . GLU A 1 65 ? 28.125 25.938 -2.869 1 32.69 65 GLU A C 1
ATOM 486 O O . GLU A 1 65 ? 28.031 26.859 -2.055 1 32.69 65 GLU A O 1
ATOM 491 N N . GLN A 1 66 ? 27.078 25.594 -3.451 1 38.59 66 GLN A N 1
ATOM 492 C CA . GLN A 1 66 ? 25.766 26.172 -3.234 1 38.59 66 GLN A CA 1
ATOM 493 C C . GLN A 1 66 ? 25.234 25.844 -1.84 1 38.59 66 GLN A C 1
ATOM 495 O O . GLN A 1 66 ? 24.5 26.625 -1.247 1 38.59 66 GLN A O 1
ATOM 500 N N . GLN A 1 67 ? 25.844 24.891 -1.165 1 39.91 67 GLN A N 1
ATOM 501 C CA . GLN A 1 67 ? 25.547 24.438 0.188 1 39.91 67 GLN A CA 1
ATOM 502 C C . GLN A 1 67 ? 26.016 25.453 1.227 1 39.91 67 GLN A C 1
ATOM 504 O O . GLN A 1 67 ? 25.328 25.703 2.217 1 39.91 67 GLN A O 1
ATOM 509 N N . CYS A 1 68 ? 27.125 25.969 0.939 1 35.03 68 CYS A N 1
ATOM 510 C CA . CYS A 1 68 ? 27.734 26.875 1.906 1 35.03 68 CYS A CA 1
ATOM 511 C C . CYS A 1 68 ? 26.891 28.141 2.09 1 35.03 68 CYS A C 1
ATOM 513 O O . CYS A 1 68 ? 26.734 28.625 3.209 1 35.03 68 CYS A O 1
ATOM 515 N N . ILE A 1 69 ? 26.406 28.656 1.129 1 37.41 69 ILE A N 1
ATOM 516 C CA . ILE A 1 69 ? 25.688 29.922 1.182 1 37.41 69 ILE A CA 1
ATOM 517 C C . ILE A 1 69 ? 24.344 29.719 1.864 1 37.41 69 ILE A C 1
ATOM 519 O O . ILE A 1 69 ? 23.906 30.547 2.672 1 37.41 69 ILE A O 1
ATOM 523 N N . LEU A 1 70 ? 23.672 28.562 1.612 1 40.47 70 LEU A N 1
ATOM 524 C CA . LEU A 1 70 ? 22.391 28.234 2.227 1 40.47 70 LEU A CA 1
ATOM 525 C C . LEU A 1 70 ? 22.547 28.016 3.727 1 40.47 70 LEU A C 1
ATOM 527 O O . LEU A 1 70 ? 21.594 28.172 4.488 1 40.47 70 LEU A O 1
ATOM 531 N N . GLU A 1 71 ? 23.703 27.906 4.297 1 40.97 71 GLU A N 1
ATOM 532 C CA . GLU A 1 71 ? 24.078 27.547 5.664 1 40.97 71 GLU A CA 1
ATOM 533 C C . GLU A 1 71 ? 23.812 28.703 6.629 1 40.97 71 GLU A C 1
ATOM 535 O O . GLU A 1 71 ? 23.281 28.484 7.723 1 40.97 71 GLU A O 1
ATOM 540 N N . ARG A 1 72 ? 24.203 29.859 6.324 1 39.94 72 ARG A N 1
ATOM 541 C CA . ARG A 1 72 ? 24.156 30.938 7.32 1 39.94 72 ARG A CA 1
ATOM 542 C C . ARG A 1 72 ? 22.719 31.297 7.672 1 39.94 72 ARG A C 1
ATOM 544 O O . ARG A 1 72 ? 22.406 31.531 8.836 1 39.94 72 ARG A O 1
ATOM 551 N N . GLY A 1 73 ? 21.781 31.469 6.84 1 40.84 73 GLY A N 1
ATOM 552 C CA . GLY A 1 73 ? 20.375 31.781 7.109 1 40.84 73 GLY A CA 1
ATOM 553 C C . GLY A 1 73 ? 19.625 30.609 7.723 1 40.84 73 GLY A C 1
ATOM 554 O O . GLY A 1 73 ? 18.719 30.812 8.539 1 40.84 73 GLY A O 1
ATOM 555 N N . PHE A 1 74 ? 19.953 29.359 7.359 1 45.94 74 PHE A N 1
ATOM 556 C CA . PHE A 1 74 ? 19.406 28.125 7.879 1 45.94 74 PHE A CA 1
ATOM 557 C C . PHE A 1 74 ? 19.625 28.016 9.383 1 45.94 74 PHE A C 1
ATOM 559 O O . PHE A 1 74 ? 18.75 27.547 10.109 1 45.94 74 PHE A O 1
ATOM 566 N N . GLU A 1 75 ? 20.781 28.578 9.93 1 44.66 75 GLU A N 1
ATOM 567 C CA . GLU A 1 75 ? 21.141 28.391 11.328 1 44.66 75 GLU A CA 1
ATOM 568 C C . GLU A 1 75 ? 20.141 29.078 12.258 1 44.66 75 GLU A C 1
ATOM 570 O O . GLU A 1 75 ? 19.859 28.594 13.352 1 44.66 75 GLU A O 1
ATOM 575 N N . TYR A 1 76 ? 19.734 30.234 11.867 1 44.41 76 TYR A N 1
ATOM 576 C CA . TYR A 1 76 ? 18.906 30.969 12.812 1 44.41 76 TYR A CA 1
ATOM 577 C C . TYR A 1 76 ? 17.516 30.359 12.898 1 44.41 76 TYR A C 1
ATOM 579 O O . TYR A 1 76 ? 16.953 30.203 13.992 1 44.41 76 TYR A O 1
ATOM 587 N N . TRP A 1 77 ? 16.969 30 11.789 1 49.12 77 TRP A N 1
ATOM 588 C CA . TRP A 1 77 ? 15.562 29.578 11.82 1 49.12 77 TRP A CA 1
ATOM 589 C C . TRP A 1 77 ? 15.453 28.062 11.836 1 49.12 77 TRP A C 1
ATOM 591 O O . TRP A 1 77 ? 14.445 27.516 12.305 1 49.12 77 TRP A O 1
ATOM 601 N N . TYR A 1 78 ? 16.453 27.562 11.344 1 56.91 78 TYR A N 1
ATOM 602 C CA . TYR A 1 78 ? 16.531 26.109 11.383 1 56.91 78 TYR A CA 1
ATOM 603 C C . TYR A 1 78 ? 17.828 25.641 12.008 1 56.91 78 TYR A C 1
ATOM 605 O O . TYR A 1 78 ? 18.766 25.234 11.305 1 56.91 78 TYR A O 1
ATOM 613 N N . PRO A 1 79 ? 17.812 25.859 13.344 1 50.59 79 PRO A N 1
ATOM 614 C CA . PRO A 1 79 ? 19.078 25.672 14.07 1 50.59 79 PRO A CA 1
ATOM 615 C C . PRO A 1 79 ? 19.672 24.281 13.859 1 50.59 79 PRO A C 1
ATOM 617 O O . PRO A 1 79 ? 20.906 24.125 13.828 1 50.59 79 PRO A O 1
ATOM 620 N N . THR A 1 80 ? 18.656 23.25 13.859 1 55.47 80 THR A N 1
ATOM 621 C CA . THR A 1 80 ? 19.125 21.891 13.656 1 55.47 80 THR A CA 1
ATOM 622 C C . THR A 1 80 ? 18.281 21.172 12.609 1 55.47 80 THR A C 1
ATOM 624 O O . THR A 1 80 ? 17.156 21.594 12.328 1 55.47 80 THR A O 1
ATOM 627 N N . ALA A 1 81 ? 18.875 20.281 12.055 1 57.28 81 ALA A N 1
ATOM 628 C CA . ALA A 1 81 ? 18.188 19.469 11.055 1 57.28 81 ALA A CA 1
ATOM 629 C C . ALA A 1 81 ? 16.938 18.812 11.648 1 57.28 81 ALA A C 1
ATOM 631 O O . ALA A 1 81 ? 15.93 18.672 10.961 1 57.28 81 ALA A O 1
ATOM 632 N N . SER A 1 82 ? 17.094 18.547 12.859 1 66.06 82 SER A N 1
ATOM 633 C CA . SER A 1 82 ? 15.961 17.875 13.508 1 66.06 82 SER A CA 1
ATOM 634 C C . SER A 1 82 ? 14.781 18.828 13.664 1 66.06 82 SER A C 1
ATOM 636 O O . SER A 1 82 ? 13.625 18.422 13.492 1 66.06 82 SER A O 1
ATOM 638 N N . ILE A 1 83 ? 15.094 20.062 13.906 1 73.75 83 ILE A N 1
ATOM 639 C CA . ILE A 1 83 ? 14.023 21.047 14.062 1 73.75 83 ILE A CA 1
ATOM 640 C C . ILE A 1 83 ? 13.422 21.375 12.703 1 73.75 83 ILE A C 1
ATOM 642 O O . ILE A 1 83 ? 12.203 21.547 12.578 1 73.75 83 ILE A O 1
ATOM 646 N N . PHE A 1 84 ? 14.273 21.438 11.766 1 71 84 PHE A N 1
ATOM 647 C CA . PHE A 1 84 ? 13.781 21.641 10.406 1 71 84 PHE A CA 1
ATOM 648 C C . PHE A 1 84 ? 12.828 20.516 10.008 1 71 84 PHE A C 1
ATOM 650 O O . PHE A 1 84 ? 11.742 20.781 9.492 1 71 84 PHE A O 1
ATOM 657 N N . GLN A 1 85 ? 13.258 19.328 10.281 1 71.5 85 GLN A N 1
ATOM 658 C CA . GLN A 1 85 ? 12.438 18.172 9.93 1 71.5 85 GLN A CA 1
ATOM 659 C C . GLN A 1 85 ? 11.109 18.188 10.688 1 71.5 85 GLN A C 1
ATOM 661 O O . GLN A 1 85 ? 10.07 17.812 10.141 1 71.5 85 GLN A O 1
ATOM 666 N N . MET A 1 86 ? 11.211 18.594 11.844 1 80.75 86 MET A N 1
ATOM 667 C CA . MET A 1 86 ? 9.992 18.672 12.648 1 80.75 86 MET A CA 1
ATOM 668 C C . MET A 1 86 ? 9.008 19.688 12.062 1 80.75 86 MET A C 1
ATOM 670 O O . MET A 1 86 ? 7.824 19.391 11.906 1 80.75 86 MET A O 1
ATOM 674 N N . ARG A 1 87 ? 9.484 20.844 11.766 1 83.81 87 ARG A N 1
ATOM 675 C CA . ARG A 1 87 ? 8.625 21.891 11.219 1 83.81 87 ARG A CA 1
ATOM 676 C C . ARG A 1 87 ? 8.078 21.484 9.852 1 83.81 87 ARG A C 1
ATOM 678 O O . ARG A 1 87 ? 6.922 21.766 9.539 1 83.81 87 ARG A O 1
ATOM 685 N N . PHE A 1 88 ? 8.914 20.859 9.156 1 81.56 88 PHE A N 1
ATOM 686 C CA . PHE A 1 88 ? 8.516 20.344 7.844 1 81.56 88 PHE A CA 1
ATOM 687 C C . PHE A 1 88 ? 7.398 19.328 7.973 1 81.56 88 PHE A C 1
ATOM 689 O O . PHE A 1 88 ? 6.398 19.406 7.258 1 81.56 88 PHE A O 1
ATOM 696 N N . THR A 1 89 ? 7.543 18.469 8.867 1 86.44 89 THR A N 1
ATOM 697 C CA . THR A 1 89 ? 6.566 17.406 9.094 1 86.44 89 THR A CA 1
ATOM 698 C C . THR A 1 89 ? 5.258 17.984 9.625 1 86.44 89 THR A C 1
ATOM 700 O O . THR A 1 89 ? 4.172 17.562 9.219 1 86.44 89 THR A O 1
ATOM 703 N N . ILE A 1 90 ? 5.395 18.969 10.445 1 92.19 90 ILE A N 1
ATOM 704 C CA . ILE A 1 90 ? 4.211 19.594 11.016 1 92.19 90 ILE A CA 1
ATOM 705 C C . ILE A 1 90 ? 3.424 20.312 9.922 1 92.19 90 ILE A C 1
ATOM 707 O O . ILE A 1 90 ? 2.199 20.188 9.852 1 92.19 90 ILE A O 1
ATOM 711 N N . ALA A 1 91 ? 4.129 21.047 9.117 1 92.06 91 ALA A N 1
ATOM 712 C CA . ALA A 1 91 ? 3.469 21.781 8.039 1 92.06 91 ALA A CA 1
ATOM 713 C C . ALA A 1 91 ? 2.764 20.828 7.078 1 92.06 91 ALA A C 1
ATOM 715 O O . ALA A 1 91 ? 1.651 21.109 6.625 1 92.06 91 ALA A O 1
ATOM 716 N N . TYR A 1 92 ? 3.371 19.734 6.809 1 92.19 92 TYR A N 1
ATOM 717 C CA . TYR A 1 92 ? 2.797 18.75 5.906 1 92.19 92 TYR A CA 1
ATOM 718 C C . TYR A 1 92 ? 1.524 18.156 6.496 1 92.19 92 TYR A C 1
ATOM 720 O O . TYR A 1 92 ? 0.465 18.188 5.863 1 92.19 92 TYR A O 1
ATOM 728 N N . TRP A 1 93 ? 1.588 17.625 7.668 1 96.06 93 TRP A N 1
ATOM 729 C CA . TRP A 1 93 ? 0.473 16.891 8.258 1 96.06 93 TRP A CA 1
ATOM 730 C C . TRP A 1 93 ? -0.677 17.828 8.602 1 96.06 93 TRP A C 1
ATOM 732 O O . TRP A 1 93 ? -1.847 17.453 8.516 1 96.06 93 TRP A O 1
ATOM 742 N N . SER A 1 94 ? -0.337 19.016 9.062 1 97.56 94 SER A N 1
ATOM 743 C CA . SER A 1 94 ? -1.432 19.953 9.312 1 97.56 94 SER A CA 1
ATOM 744 C C . SER A 1 94 ? -2.215 20.234 8.039 1 97.56 94 SER A C 1
ATOM 746 O O . SER A 1 94 ? -3.447 20.234 8.047 1 97.56 94 SER A O 1
ATOM 748 N N . SER A 1 95 ? -1.539 20.438 6.934 1 97 95 SER A N 1
ATOM 749 C CA . SER A 1 95 ? -2.193 20.734 5.66 1 97 95 SER A CA 1
ATOM 750 C C . SER A 1 95 ? -3.02 19.547 5.18 1 97 95 SER A C 1
ATOM 752 O O . SER A 1 95 ? -4.152 19.719 4.723 1 97 95 SER A O 1
ATOM 754 N N . VAL A 1 96 ? -2.5 18.359 5.332 1 97.31 96 VAL A N 1
ATOM 755 C CA . VAL A 1 96 ? -3.191 17.141 4.922 1 97.31 96 VAL A CA 1
ATOM 756 C C . VAL A 1 96 ? -4.449 16.953 5.762 1 97.31 96 VAL A C 1
ATOM 758 O O . VAL A 1 96 ? -5.516 16.625 5.234 1 97.31 96 VAL A O 1
ATOM 761 N N . LEU A 1 97 ? -4.297 17.172 7.023 1 98.56 97 LEU A N 1
ATOM 762 C CA . LEU A 1 97 ? -5.426 16.969 7.93 1 98.56 97 LEU A CA 1
ATOM 763 C C . LEU A 1 97 ? -6.504 18.031 7.703 1 98.56 97 LEU A C 1
ATOM 765 O O . LEU A 1 97 ? -7.695 17.734 7.789 1 98.56 97 LEU A O 1
ATOM 769 N N . PHE A 1 98 ? -6.078 19.266 7.406 1 98.62 98 PHE A N 1
ATOM 770 C CA . PHE A 1 98 ? -7.055 20.281 7.047 1 98.62 98 PHE A CA 1
ATOM 771 C C . PHE A 1 98 ? -7.805 19.891 5.781 1 98.62 98 PHE A C 1
ATOM 773 O O . PHE A 1 98 ? -9.016 20.094 5.684 1 98.62 98 PHE A O 1
ATOM 780 N N . LEU A 1 99 ? -7.102 19.344 4.863 1 98.38 99 LEU A N 1
ATOM 781 C CA . LEU A 1 99 ? -7.738 18.922 3.621 1 98.38 99 LEU A CA 1
ATOM 782 C C . LEU A 1 99 ? -8.711 17.781 3.869 1 98.38 99 LEU A C 1
ATOM 784 O O . LEU A 1 99 ? -9.859 17.828 3.414 1 98.38 99 LEU A O 1
ATOM 788 N N . LEU A 1 100 ? -8.242 16.812 4.555 1 98.38 100 LEU A N 1
ATOM 789 C CA . LEU A 1 100 ? -9.078 15.664 4.887 1 98.38 100 LEU A CA 1
ATOM 790 C C . LEU A 1 100 ? -10.328 16.109 5.641 1 98.38 100 LEU A C 1
ATOM 792 O O . LEU A 1 100 ? -11.438 15.664 5.32 1 98.38 100 LEU A O 1
ATOM 796 N N . GLY A 1 101 ? -10.109 16.969 6.602 1 98.56 101 GLY A N 1
ATOM 797 C CA . GLY A 1 101 ? -11.25 17.469 7.355 1 98.56 101 GLY A CA 1
ATOM 798 C C . GLY A 1 101 ? -12.234 18.234 6.492 1 98.56 101 GLY A C 1
ATOM 799 O O . GLY A 1 101 ? -13.453 18.062 6.637 1 98.56 101 GLY A O 1
ATOM 800 N N . SER A 1 102 ? -11.758 19.031 5.652 1 98.5 102 SER A N 1
ATOM 801 C CA . SER A 1 102 ? -12.617 19.797 4.766 1 98.5 102 SER A CA 1
ATOM 802 C C . SER A 1 102 ? -13.445 18.891 3.861 1 98.5 102 SER A C 1
ATOM 804 O O . SER A 1 102 ? -14.617 19.156 3.6 1 98.5 102 SER A O 1
ATOM 806 N N . ILE A 1 103 ? -12.867 17.844 3.391 1 97.81 103 ILE A N 1
ATOM 807 C CA . ILE A 1 103 ? -13.57 16.875 2.553 1 97.81 103 ILE A CA 1
ATOM 808 C C . ILE A 1 103 ? -14.727 16.266 3.336 1 97.81 103 ILE A C 1
ATOM 810 O O . ILE A 1 103 ? -15.844 16.172 2.83 1 97.81 103 ILE A O 1
ATOM 814 N N . PHE A 1 104 ? -14.445 15.945 4.57 1 98.12 104 PHE A N 1
ATOM 815 C CA . PHE A 1 104 ? -15.484 15.359 5.406 1 98.12 104 PHE A CA 1
ATOM 816 C C . PHE A 1 104 ? -16.625 16.344 5.617 1 98.12 104 PHE A C 1
ATOM 818 O O . PHE A 1 104 ? -17.797 15.977 5.512 1 98.12 104 PHE A O 1
ATOM 825 N N . PHE A 1 105 ? -16.297 17.547 5.906 1 97.75 105 PHE A N 1
ATOM 826 C CA . PHE A 1 105 ? -17.328 18.562 6.148 1 97.75 105 PHE A CA 1
ATOM 827 C C . PHE A 1 105 ? -18.141 18.812 4.887 1 97.75 105 PHE A C 1
ATOM 829 O O . PHE A 1 105 ? -19.359 19 4.953 1 97.75 105 PHE A O 1
ATOM 836 N N . CYS A 1 106 ? -17.484 18.828 3.758 1 97.12 106 CYS A N 1
ATOM 837 C CA . CYS A 1 106 ? -18.188 18.984 2.492 1 97.12 106 CYS A CA 1
ATOM 838 C C . CYS A 1 106 ? -19.156 17.828 2.262 1 97.12 106 CYS A C 1
ATOM 840 O O . CYS A 1 106 ? -20.297 18.047 1.849 1 97.12 106 CYS A O 1
ATOM 842 N N . MET A 1 107 ? -18.719 16.688 2.531 1 94.75 107 MET A N 1
ATOM 843 C CA . MET A 1 107 ? -19.547 15.508 2.324 1 94.75 107 MET A CA 1
ATOM 844 C C . MET A 1 107 ? -20.766 15.531 3.23 1 94.75 107 MET A C 1
ATOM 846 O O . MET A 1 107 ? -21.875 15.203 2.793 1 94.75 107 MET A O 1
ATOM 850 N N . ASN A 1 108 ? -20.5 15.844 4.438 1 94.81 108 ASN A N 1
ATOM 851 C CA . ASN A 1 108 ? -21.625 15.922 5.379 1 94.81 108 ASN A CA 1
ATOM 852 C C . ASN A 1 108 ? -22.688 16.891 4.898 1 94.81 108 ASN A C 1
ATOM 854 O O . ASN A 1 108 ? -23.875 16.562 4.895 1 94.81 108 ASN A O 1
ATOM 858 N N . SER A 1 109 ? -22.281 18.078 4.582 1 94.69 109 SER A N 1
ATOM 859 C CA . SER A 1 109 ? -23.219 19.109 4.152 1 94.69 109 SER A CA 1
ATOM 860 C C . SER A 1 109 ? -23.922 18.719 2.859 1 94.69 109 SER A C 1
ATOM 862 O O . SER A 1 109 ? -25.125 18.969 2.699 1 94.69 109 SER A O 1
ATOM 864 N N . ALA A 1 110 ? -23.219 18.078 1.985 1 93.56 110 ALA A N 1
ATOM 865 C CA . ALA A 1 110 ? -23.812 17.609 0.734 1 93.56 110 ALA A CA 1
ATOM 866 C C . ALA A 1 110 ? -24.859 16.531 0.991 1 93.56 110 ALA A C 1
ATOM 868 O O . ALA A 1 110 ? -25.938 16.547 0.391 1 93.56 110 ALA A O 1
ATOM 869 N N . CYS A 1 111 ? -24.531 15.625 1.862 1 92.31 111 CYS A N 1
ATOM 870 C CA . CYS A 1 111 ? -25.469 14.555 2.188 1 92.31 111 CYS A CA 1
ATOM 871 C C . CYS A 1 111 ? -26.734 15.109 2.809 1 92.31 111 CYS A C 1
ATOM 873 O O . CYS A 1 111 ? -27.828 14.617 2.535 1 92.31 111 CYS A O 1
ATOM 875 N N . ARG A 1 112 ? -26.625 16.125 3.59 1 90.25 112 ARG A N 1
ATOM 876 C CA . ARG A 1 112 ? -27.797 16.75 4.211 1 90.25 112 ARG A CA 1
ATOM 877 C C . ARG A 1 112 ? -28.625 17.5 3.178 1 90.25 112 ARG A C 1
ATOM 879 O O . ARG A 1 112 ? -29.844 17.391 3.16 1 90.25 112 ARG A O 1
ATOM 886 N N . MET A 1 113 ? -27.984 18.188 2.367 1 90.19 113 MET A N 1
ATOM 887 C CA . MET A 1 113 ? -28.656 19 1.356 1 90.19 113 MET A CA 1
ATOM 888 C C . MET A 1 113 ? -29.391 18.109 0.357 1 90.19 113 MET A C 1
ATOM 890 O O . MET A 1 113 ? -30.5 18.438 -0.073 1 90.19 113 MET A O 1
ATOM 894 N N . LEU A 1 114 ? -28.812 16.969 0.051 1 87.81 114 LEU A N 1
ATOM 895 C CA . LEU A 1 114 ? -29.359 16.094 -0.991 1 87.81 114 LEU A CA 1
ATOM 896 C C . LEU A 1 114 ? -30.203 14.984 -0.384 1 87.81 114 LEU A C 1
ATOM 898 O O . LEU A 1 114 ? -30.719 14.125 -1.104 1 87.81 114 LEU A O 1
ATOM 902 N N . ARG A 1 115 ? -30.391 15.008 0.878 1 86.31 115 ARG A N 1
ATOM 903 C CA . ARG A 1 115 ? -31.141 13.961 1.564 1 86.31 115 ARG A CA 1
ATOM 904 C C . ARG A 1 115 ? -30.672 12.578 1.136 1 86.31 115 ARG A C 1
ATOM 906 O O . ARG A 1 115 ? -31.469 11.758 0.668 1 86.31 115 ARG A O 1
ATOM 913 N N . ALA A 1 116 ? -29.359 12.398 1.303 1 88.25 116 ALA A N 1
ATOM 914 C CA . ALA A 1 116 ? -28.719 11.164 0.867 1 88.25 116 ALA A CA 1
ATOM 915 C C . ALA A 1 116 ? -29.328 9.945 1.546 1 88.25 116 ALA A C 1
ATOM 917 O O . ALA A 1 116 ? -29.797 10.031 2.682 1 88.25 116 ALA A O 1
ATOM 918 N N . HIS A 1 117 ? -29.281 8.836 0.784 1 85.44 117 HIS A N 1
ATOM 919 C CA . HIS A 1 117 ? -29.734 7.562 1.34 1 85.44 117 HIS A CA 1
ATOM 920 C C . HIS A 1 117 ? -28.859 7.129 2.512 1 85.44 117 HIS A C 1
ATOM 922 O O . HIS A 1 117 ? -27.672 7.43 2.543 1 85.44 117 HIS A O 1
ATOM 928 N N . GLY A 1 118 ? -29.328 6.504 3.51 1 84.5 118 GLY A N 1
ATOM 929 C CA . GLY A 1 118 ? -28.578 6.02 4.652 1 84.5 118 GLY A CA 1
ATOM 930 C C . GLY A 1 118 ? -29 6.66 5.961 1 84.5 118 GLY A C 1
ATOM 931 O O . GLY A 1 118 ? -28.688 6.145 7.039 1 84.5 118 GLY A O 1
ATOM 932 N N . GLY A 1 119 ? -29.609 7.816 5.801 1 85.38 119 GLY A N 1
ATOM 933 C CA . GLY A 1 119 ? -30.219 8.422 6.977 1 85.38 119 GLY A CA 1
ATOM 934 C C . GLY A 1 119 ? -29.219 9.188 7.832 1 85.38 119 GLY A C 1
ATOM 935 O O . GLY A 1 119 ? -28.312 9.828 7.309 1 85.38 119 GLY A O 1
ATOM 936 N N . ARG A 1 120 ? -29.312 9.195 9.086 1 86.94 120 ARG A N 1
ATOM 937 C CA . ARG A 1 120 ? -28.609 10.031 10.055 1 86.94 120 ARG A CA 1
ATOM 938 C C . ARG A 1 120 ? -27.125 9.688 10.117 1 86.94 120 ARG A C 1
ATOM 940 O O . ARG A 1 120 ? -26.281 10.578 10.148 1 86.94 120 ARG A O 1
ATOM 947 N N . PRO A 1 121 ? -26.766 8.438 10.047 1 88.25 121 PRO A N 1
ATOM 948 C CA . PRO A 1 121 ? -25.344 8.117 10.203 1 88.25 121 PRO A CA 1
ATOM 949 C C . PRO A 1 121 ? -24.484 8.75 9.117 1 88.25 121 PRO A C 1
ATOM 951 O O . PRO A 1 121 ? -23.391 9.25 9.406 1 88.25 121 PRO A O 1
ATOM 954 N N . VAL A 1 122 ? -24.938 8.766 7.914 1 88.25 122 VAL A N 1
ATOM 955 C CA . VAL A 1 122 ? -24.141 9.32 6.824 1 88.25 122 VAL A CA 1
ATOM 956 C C . VAL A 1 122 ? -24.109 10.844 6.93 1 88.25 122 VAL A C 1
ATOM 958 O O . VAL A 1 122 ? -23.266 11.492 6.32 1 88.25 122 VAL A O 1
ATOM 961 N N . GLN A 1 123 ? -25.016 11.383 7.773 1 88.31 123 GLN A N 1
ATOM 962 C CA . GLN A 1 123 ? -25.109 12.828 7.918 1 88.31 123 GLN A CA 1
ATOM 963 C C . GLN A 1 123 ? -24.375 13.312 9.172 1 88.31 123 GLN A C 1
ATOM 965 O O . GLN A 1 123 ? -24.297 14.516 9.43 1 88.31 123 GLN A O 1
ATOM 970 N N . VAL A 1 124 ? -23.812 12.469 9.945 1 92.94 124 VAL A N 1
ATOM 971 C CA . VAL A 1 124 ? -23.234 12.906 11.211 1 92.94 124 VAL A CA 1
ATOM 972 C C . VAL A 1 124 ? -21.781 12.438 11.297 1 92.94 124 VAL A C 1
ATOM 974 O O . VAL A 1 124 ? -20.906 13.188 11.734 1 92.94 124 VAL A O 1
ATOM 977 N N . TRP A 1 125 ? -21.453 11.297 10.812 1 94.62 125 TRP A N 1
ATOM 978 C CA . TRP A 1 125 ? -20.141 10.688 11.016 1 94.62 125 TRP A CA 1
ATOM 979 C C . TRP A 1 125 ? -19.062 11.453 10.258 1 94.62 125 TRP A C 1
ATOM 981 O O . TRP A 1 125 ? -17.953 11.656 10.766 1 94.62 125 TRP A O 1
ATOM 991 N N . PRO A 1 126 ? -19.359 11.859 9.016 1 96.38 126 PRO A N 1
ATOM 992 C CA . PRO A 1 126 ? -18.328 12.633 8.328 1 96.38 126 PRO A CA 1
ATOM 993 C C . PRO A 1 126 ? -17.875 13.859 9.117 1 96.38 126 PRO A C 1
ATOM 995 O O . PRO A 1 126 ? -16.672 14.156 9.172 1 96.38 126 PRO A O 1
ATOM 998 N N . ASN A 1 127 ? -18.828 14.547 9.781 1 96.94 127 ASN A N 1
ATOM 999 C CA . ASN A 1 127 ? -18.469 15.703 10.594 1 96.94 127 ASN A CA 1
ATOM 1000 C C . ASN A 1 127 ? -17.609 15.312 11.781 1 96.94 127 ASN A C 1
ATOM 1002 O O . ASN A 1 127 ? -16.719 16.062 12.195 1 96.94 127 ASN A O 1
ATOM 1006 N N . PHE A 1 128 ? -17.906 14.234 12.32 1 97.56 128 PHE A N 1
ATOM 1007 C CA . PHE A 1 128 ? -17.109 13.734 13.438 1 97.56 128 PHE A CA 1
ATOM 1008 C C . PHE A 1 128 ? -15.664 13.531 13.016 1 97.56 128 PHE A C 1
ATOM 1010 O O . PHE A 1 128 ? -14.742 13.977 13.695 1 97.56 128 PHE A O 1
ATOM 1017 N N . PHE A 1 129 ? -15.438 12.852 11.867 1 97.5 129 PHE A N 1
ATOM 1018 C CA . PHE A 1 129 ? -14.094 12.617 11.359 1 97.5 129 PHE A CA 1
ATOM 1019 C C . PHE A 1 129 ? -13.43 13.938 10.977 1 97.5 129 PHE A C 1
ATOM 1021 O O . PHE A 1 129 ? -12.234 14.125 11.211 1 97.5 129 PHE A O 1
ATOM 1028 N N . GLY A 1 130 ? -14.172 14.773 10.359 1 98.25 130 GLY A N 1
ATOM 1029 C CA . GLY A 1 130 ? -13.641 16.078 9.984 1 98.25 130 GLY A CA 1
ATOM 1030 C C . GLY A 1 130 ? -13.164 16.891 11.172 1 98.25 130 GLY A C 1
ATOM 1031 O O . GLY A 1 130 ? -12.102 17.516 11.125 1 98.25 130 GLY A O 1
ATOM 1032 N N . ALA A 1 131 ? -13.945 16.875 12.242 1 98.25 131 ALA A N 1
ATOM 1033 C CA . ALA A 1 131 ? -13.594 17.609 13.453 1 98.25 131 ALA A CA 1
ATOM 1034 C C . ALA A 1 131 ? -12.312 17.062 14.078 1 98.25 131 ALA A C 1
ATOM 1036 O O . ALA A 1 131 ? -11.5 17.828 14.594 1 98.25 131 ALA A O 1
ATOM 1037 N N . ILE A 1 132 ? -12.164 15.789 14.023 1 98.31 132 ILE A N 1
ATOM 1038 C CA . ILE A 1 132 ? -10.938 15.188 14.531 1 98.31 132 ILE A CA 1
ATOM 1039 C C . ILE A 1 132 ? -9.742 15.695 13.727 1 98.31 132 ILE A C 1
ATOM 1041 O O . ILE A 1 132 ? -8.727 16.094 14.297 1 98.31 132 ILE A O 1
ATOM 1045 N N . ALA A 1 133 ? -9.898 15.648 12.445 1 98.5 133 ALA A N 1
ATOM 1046 C CA . ALA A 1 133 ? -8.812 16.078 11.57 1 98.5 133 ALA A CA 1
ATOM 1047 C C . ALA A 1 133 ? -8.445 17.531 11.828 1 98.5 133 ALA A C 1
ATOM 1049 O O . ALA A 1 133 ? -7.27 17.875 11.961 1 98.5 133 ALA A O 1
ATOM 1050 N N . TYR A 1 134 ? -9.406 18.375 11.961 1 98.62 134 TYR A N 1
ATOM 1051 C CA . TYR A 1 134 ? -9.156 19.797 12.203 1 98.62 134 TYR A CA 1
ATOM 1052 C C . TYR A 1 134 ? -8.555 20.016 13.578 1 98.62 134 TYR A C 1
ATOM 1054 O O . TYR A 1 134 ? -7.672 20.875 13.75 1 98.62 134 TYR A O 1
ATOM 1062 N N . SER A 1 135 ? -9.062 19.281 14.586 1 98.62 135 SER A N 1
ATOM 1063 C CA . SER A 1 135 ? -8.523 19.422 15.93 1 98.62 135 SER A CA 1
ATOM 1064 C C . SER A 1 135 ? -7.047 19.047 15.977 1 98.62 135 SER A C 1
ATOM 1066 O O . SER A 1 135 ? -6.242 19.75 16.578 1 98.62 135 SER A O 1
ATOM 1068 N N . VAL A 1 136 ? -6.719 17.984 15.328 1 98.31 136 VAL A N 1
ATOM 1069 C CA . VAL A 1 136 ? -5.328 17.562 15.305 1 98.31 136 VAL A CA 1
ATOM 1070 C C . VAL A 1 136 ? -4.488 18.562 14.508 1 98.31 136 VAL A C 1
ATOM 1072 O O . VAL A 1 136 ? -3.371 18.891 14.914 1 98.31 136 VAL A O 1
ATOM 1075 N N . ALA A 1 137 ? -4.988 19 13.383 1 98.44 137 ALA A N 1
ATOM 1076 C CA . ALA A 1 137 ? -4.266 19.969 12.562 1 98.44 137 ALA A CA 1
ATOM 1077 C C . ALA A 1 137 ? -3.986 21.25 13.352 1 98.44 137 ALA A C 1
ATOM 1079 O O . ALA A 1 137 ? -2.865 21.766 13.344 1 98.44 137 ALA A O 1
ATOM 1080 N N . CYS A 1 138 ? -4.973 21.766 14.07 1 98.31 138 CYS A N 1
ATOM 1081 C CA . CYS A 1 138 ? -4.809 22.984 14.859 1 98.31 138 CYS A CA 1
ATOM 1082 C C . CYS A 1 138 ? -3.865 22.75 16.031 1 98.31 138 CYS A C 1
ATOM 1084 O O . CYS A 1 138 ? -3.125 23.656 16.422 1 98.31 138 CYS A O 1
ATOM 1086 N N . TYR A 1 139 ? -3.904 21.609 16.531 1 98.12 139 TYR A N 1
ATOM 1087 C CA . TYR A 1 139 ? -2.941 21.281 17.562 1 98.12 139 TYR A CA 1
ATOM 1088 C C . TYR A 1 139 ? -1.519 21.297 17.031 1 98.12 139 TYR A C 1
ATOM 1090 O O . TYR A 1 139 ? -0.591 21.734 17.719 1 98.12 139 TYR A O 1
ATOM 1098 N N . LEU A 1 140 ? -1.344 20.75 15.867 1 97.06 140 LEU A N 1
ATOM 1099 C CA . LEU A 1 140 ? -0.024 20.781 15.242 1 97.06 140 LEU A CA 1
ATOM 1100 C C . LEU A 1 140 ? 0.448 22.219 15.047 1 97.06 140 LEU A C 1
ATOM 1102 O O . LEU A 1 140 ? 1.624 22.531 15.266 1 97.06 140 LEU A O 1
ATOM 1106 N N . LEU A 1 141 ? -0.435 23.109 14.648 1 96.38 141 LEU A N 1
ATOM 1107 C CA . LEU A 1 141 ? -0.088 24.516 14.523 1 96.38 141 LEU A CA 1
ATOM 1108 C C . LEU A 1 141 ? 0.285 25.109 15.883 1 96.38 141 LEU A C 1
ATOM 1110 O O . LEU A 1 141 ? 1.21 25.922 15.984 1 96.38 141 LEU A O 1
ATOM 1114 N N . TYR A 1 142 ? -0.459 24.719 16.875 1 96.94 142 TYR A N 1
ATOM 1115 C CA . TYR A 1 142 ? -0.143 25.125 18.234 1 96.94 142 TYR A CA 1
ATOM 1116 C C . TYR A 1 142 ? 1.237 24.625 18.656 1 96.94 142 TYR A C 1
ATOM 1118 O O . TYR A 1 142 ? 2.008 25.359 19.281 1 96.94 142 TYR A O 1
ATOM 1126 N N . LEU A 1 143 ? 1.511 23.391 18.312 1 95.44 143 LEU A N 1
ATOM 1127 C CA . LEU A 1 143 ? 2.822 22.828 18.594 1 95.44 143 LEU A CA 1
ATOM 1128 C C . LEU A 1 143 ? 3.926 23.641 17.938 1 95.44 143 LEU A C 1
ATOM 1130 O O . LEU A 1 143 ? 5.004 23.812 18.5 1 95.44 143 LEU A O 1
ATOM 1134 N N . GLN A 1 144 ? 3.652 24.078 16.766 1 93 144 GLN A N 1
ATOM 1135 C CA . GLN A 1 144 ? 4.613 24.922 16.062 1 93 144 GLN A CA 1
ATOM 1136 C C . GLN A 1 144 ? 4.812 26.25 16.797 1 93 144 GLN A C 1
ATOM 1138 O O . GLN A 1 144 ? 5.941 26.734 16.938 1 93 144 GLN A O 1
ATOM 1143 N N . LEU A 1 145 ? 3.809 26.828 17.281 1 93.62 145 LEU A N 1
ATOM 1144 C CA . LEU A 1 145 ? 3.863 28.094 17.984 1 93.62 145 LEU A CA 1
ATOM 1145 C C . LEU A 1 145 ? 4.676 27.969 19.266 1 93.62 145 LEU A C 1
ATOM 1147 O O . LEU A 1 145 ? 5.598 28.75 19.516 1 93.62 145 LEU A O 1
ATOM 1151 N N . ILE A 1 146 ? 4.371 27.016 20.047 1 93.88 146 ILE A N 1
ATOM 1152 C CA . ILE A 1 146 ? 4.977 26.922 21.375 1 93.88 146 ILE A CA 1
ATOM 1153 C C . ILE A 1 146 ? 6.441 26.5 21.25 1 93.88 146 ILE A C 1
ATOM 1155 O O . ILE A 1 146 ? 7.223 26.672 22.188 1 93.88 146 ILE A O 1
ATOM 1159 N N . ASN A 1 147 ? 6.824 25.984 20.078 1 91.06 147 ASN A N 1
ATOM 1160 C CA . ASN A 1 147 ? 8.203 25.547 19.891 1 91.06 147 ASN A CA 1
ATOM 1161 C C . ASN A 1 147 ? 8.961 26.469 18.938 1 91.06 147 ASN A C 1
ATOM 1163 O O . ASN A 1 147 ? 10.023 26.109 18.422 1 91.06 147 ASN A O 1
ATOM 1167 N N . LEU A 1 148 ? 8.422 27.594 18.703 1 87.19 148 LEU A N 1
ATOM 1168 C CA . LEU A 1 148 ? 9.133 28.578 17.875 1 87.19 148 LEU A CA 1
ATOM 1169 C C . LEU A 1 148 ? 10.477 28.938 18.516 1 87.19 148 LEU A C 1
ATOM 1171 O O . LEU A 1 148 ? 11.469 29.094 17.797 1 87.19 148 LEU A O 1
ATOM 1175 N N . PRO A 1 149 ? 10.516 28.984 19.875 1 82.81 149 PRO A N 1
ATOM 1176 C CA . PRO A 1 149 ? 11.789 29.344 20.5 1 82.81 149 PRO A CA 1
ATOM 1177 C C . PRO A 1 149 ? 12.727 28.156 20.688 1 82.81 149 PRO A C 1
ATOM 1179 O O . PRO A 1 149 ? 13.906 28.328 21 1 82.81 149 PRO A O 1
ATOM 1182 N N . THR A 1 150 ? 12.219 26.953 20.438 1 82.88 150 THR A N 1
ATOM 1183 C CA . THR A 1 150 ? 12.984 25.75 20.719 1 82.88 150 THR A CA 1
ATOM 1184 C C . THR A 1 150 ? 14.055 25.531 19.656 1 82.88 150 THR A C 1
ATOM 1186 O O . THR A 1 150 ? 13.773 25.625 18.453 1 82.88 150 THR A O 1
ATOM 1189 N N . ARG A 1 151 ? 15.281 25.172 20.188 1 72.44 151 ARG A N 1
ATOM 1190 C CA . ARG A 1 151 ? 16.406 25.016 19.266 1 72.44 151 ARG A CA 1
ATOM 1191 C C . ARG A 1 151 ? 16.844 23.562 19.188 1 72.44 151 ARG A C 1
ATOM 1193 O O . ARG A 1 151 ? 17.547 23.172 18.25 1 72.44 151 ARG A O 1
ATOM 1200 N N . LYS A 1 152 ? 16.484 22.797 20.203 1 72.19 152 LYS A N 1
ATOM 1201 C CA . LYS A 1 152 ? 16.859 21.391 20.234 1 72.19 152 LYS A CA 1
ATOM 1202 C C . LYS A 1 152 ? 15.633 20.5 20.328 1 72.19 152 LYS A C 1
ATOM 1204 O O . LYS A 1 152 ? 14.656 20.844 20.984 1 72.19 152 LYS A O 1
ATOM 1209 N N . VAL A 1 153 ? 15.711 19.438 19.734 1 73.81 153 VAL A N 1
ATOM 1210 C CA . VAL A 1 153 ? 14.586 18.516 19.672 1 73.81 153 VAL A CA 1
ATOM 1211 C C . VAL A 1 153 ? 14.289 17.984 21.078 1 73.81 153 VAL A C 1
ATOM 1213 O O . VAL A 1 153 ? 13.133 17.703 21.406 1 73.81 153 VAL A O 1
ATOM 1216 N N . GLU A 1 154 ? 15.328 17.828 21.859 1 75.31 154 GLU A N 1
ATOM 1217 C CA . GLU A 1 154 ? 15.164 17.281 23.203 1 75.31 154 GLU A CA 1
ATOM 1218 C C . GLU A 1 154 ? 14.344 18.234 24.078 1 75.31 154 GLU A C 1
ATOM 1220 O O . GLU A 1 154 ? 13.742 17.797 25.078 1 75.31 154 GLU A O 1
ATOM 1225 N N . SER A 1 155 ? 14.336 19.484 23.719 1 80.88 155 SER A N 1
ATOM 1226 C CA . SER A 1 155 ? 13.641 20.484 24.531 1 80.88 155 SER A CA 1
ATOM 1227 C C . SER A 1 155 ? 12.273 20.828 23.938 1 80.88 155 SER A C 1
ATOM 1229 O O . SER A 1 155 ? 11.703 21.875 24.234 1 80.88 155 SER A O 1
ATOM 1231 N N . LEU A 1 156 ? 11.797 19.953 23.156 1 88.38 156 LEU A N 1
ATOM 1232 C CA . LEU A 1 156 ? 10.5 20.188 22.531 1 88.38 156 LEU A CA 1
ATOM 1233 C C . LEU A 1 156 ? 9.383 20.172 23.562 1 88.38 156 LEU A C 1
ATOM 1235 O O . LEU A 1 156 ? 9.375 19.312 24.453 1 88.38 156 LEU A O 1
ATOM 1239 N N . ARG A 1 157 ? 8.555 21.156 23.484 1 90.5 157 ARG A N 1
ATOM 1240 C CA . ARG A 1 157 ? 7.371 21.219 24.328 1 90.5 157 ARG A CA 1
ATOM 1241 C C . ARG A 1 157 ? 6.133 20.734 23.578 1 90.5 157 ARG A C 1
ATOM 1243 O O . ARG A 1 157 ? 5.984 20.984 22.391 1 90.5 157 ARG A O 1
ATOM 1250 N N . PHE A 1 158 ? 5.23 20.109 24.359 1 92.06 158 PHE A N 1
ATOM 1251 C CA . PHE A 1 158 ? 4.086 19.516 23.688 1 92.06 158 PHE A CA 1
ATOM 1252 C C . PHE A 1 158 ? 2.785 20.156 24.156 1 92.06 158 PHE A C 1
ATOM 1254 O O . PHE A 1 158 ? 1.759 20.062 23.484 1 92.06 158 PHE A O 1
ATOM 1261 N N . LEU A 1 159 ? 2.76 20.812 25.328 1 91.81 159 LEU A N 1
ATOM 1262 C CA . LEU A 1 159 ? 1.494 21.328 25.828 1 91.81 159 LEU A CA 1
ATOM 1263 C C . LEU A 1 159 ? 1.679 22.703 26.453 1 91.81 159 LEU A C 1
ATOM 1265 O O . LEU A 1 159 ? 0.949 23.641 26.109 1 91.81 159 LEU A O 1
ATOM 1269 N N . CYS A 1 160 ? 2.676 22.938 27.281 1 90.75 160 CYS A N 1
ATOM 1270 C CA . CYS A 1 160 ? 2.83 24.156 28.078 1 90.75 160 CYS A CA 1
ATOM 1271 C C . CYS A 1 160 ? 3.705 25.172 27.344 1 90.75 160 CYS A C 1
ATOM 1273 O O . CYS A 1 160 ? 4.891 24.922 27.109 1 90.75 160 CYS A O 1
ATOM 1275 N N . PRO A 1 161 ? 3.047 26.266 27.109 1 91.75 161 PRO A N 1
ATOM 1276 C CA . PRO A 1 161 ? 3.822 27.281 26.406 1 91.75 161 PRO A CA 1
ATOM 1277 C C . PRO A 1 161 ? 4.684 28.125 27.359 1 91.75 161 PRO A C 1
ATOM 1279 O O . PRO A 1 161 ? 4.363 28.25 28.531 1 91.75 161 PRO A O 1
ATOM 1282 N N . ASP A 1 162 ? 5.812 28.5 26.906 1 90.25 162 ASP A N 1
ATOM 1283 C CA . ASP A 1 162 ? 6.609 29.562 27.531 1 90.25 162 ASP A CA 1
ATOM 1284 C C . ASP A 1 162 ? 6.348 30.906 26.875 1 90.25 162 ASP A C 1
ATOM 1286 O O . ASP A 1 162 ? 7.105 31.328 26 1 90.25 162 ASP A O 1
ATOM 1290 N N . TRP A 1 163 ? 5.371 31.625 27.391 1 90.5 163 TRP A N 1
ATOM 1291 C CA . TRP A 1 163 ? 4.855 32.812 26.734 1 90.5 163 TRP A CA 1
ATOM 1292 C C . TRP A 1 163 ? 5.914 33.906 26.672 1 90.5 163 TRP A C 1
ATOM 1294 O O . TRP A 1 163 ? 5.922 34.719 25.734 1 90.5 163 TRP A O 1
ATOM 1304 N N . GLY A 1 164 ? 6.742 33.969 27.656 1 86.44 164 GLY A N 1
ATOM 1305 C CA . GLY A 1 164 ? 7.828 34.938 27.609 1 86.44 164 GLY A CA 1
ATOM 1306 C C . GLY A 1 164 ? 8.711 34.781 26.391 1 86.44 164 GLY A C 1
ATOM 1307 O O . GLY A 1 164 ? 8.984 35.781 25.688 1 86.44 164 GLY A O 1
ATOM 1308 N N . ARG A 1 165 ? 9.031 33.594 26.094 1 86.88 165 ARG A N 1
ATOM 1309 C CA . ARG A 1 165 ? 9.93 33.344 24.969 1 86.88 165 ARG A CA 1
ATOM 1310 C C . ARG A 1 165 ? 9.188 33.438 23.641 1 86.88 165 ARG A C 1
ATOM 1312 O O . ARG A 1 165 ? 9.766 33.812 22.609 1 86.88 165 ARG A O 1
ATOM 1319 N N . ILE A 1 166 ? 7.922 33.094 23.641 1 90.38 166 ILE A N 1
ATOM 1320 C CA . ILE A 1 166 ? 7.117 33.062 22.422 1 90.38 166 ILE A CA 1
ATOM 1321 C C . ILE A 1 166 ? 6.867 34.5 21.938 1 90.38 166 ILE A C 1
ATOM 1323 O O . ILE A 1 166 ? 6.938 34.781 20.75 1 90.38 166 ILE A O 1
ATOM 1327 N N . HIS A 1 167 ? 6.594 35.406 22.891 1 87.25 167 HIS A N 1
ATOM 1328 C CA . HIS A 1 167 ? 6.285 36.781 22.562 1 87.25 167 HIS A CA 1
ATOM 1329 C C . HIS A 1 167 ? 7.449 37.438 21.828 1 87.25 167 HIS A C 1
ATOM 1331 O O . HIS A 1 167 ? 7.242 38.344 21.016 1 87.25 167 HIS A O 1
ATOM 1337 N N . ASP A 1 168 ? 8.625 36.969 22.016 1 82.62 168 ASP A N 1
ATOM 1338 C CA . ASP A 1 168 ? 9.812 37.531 21.391 1 82.62 168 ASP A CA 1
ATOM 1339 C C . ASP A 1 168 ? 9.961 37.031 19.953 1 82.62 168 ASP A C 1
ATOM 1341 O O . ASP A 1 168 ? 10.617 37.688 19.125 1 82.62 168 ASP A O 1
ATOM 1345 N N . ARG A 1 169 ? 9.336 36 19.734 1 81.25 169 ARG A N 1
ATOM 1346 C CA . ARG A 1 169 ? 9.617 35.344 18.453 1 81.25 169 ARG A CA 1
ATOM 1347 C C . ARG A 1 169 ? 8.391 35.375 17.547 1 81.25 169 ARG A C 1
ATOM 1349 O O . ARG A 1 169 ? 8.516 35.25 16.328 1 81.25 169 ARG A O 1
ATOM 1356 N N . ALA A 1 170 ? 7.23 35.469 18.188 1 86.75 170 ALA A N 1
ATOM 1357 C CA . ALA A 1 170 ? 6 35.406 17.406 1 86.75 170 ALA A CA 1
ATOM 1358 C C . ALA A 1 170 ? 5.188 36.719 17.562 1 86.75 170 ALA A C 1
ATOM 1360 O O . ALA A 1 170 ? 5.203 37.312 18.625 1 86.75 170 ALA A O 1
ATOM 1361 N N . SER A 1 171 ? 4.52 37.062 16.5 1 88.94 171 SER A N 1
ATOM 1362 C CA . SER A 1 171 ? 3.619 38.219 16.594 1 88.94 171 SER A CA 1
ATOM 1363 C C . SER A 1 171 ? 2.393 37.875 17.438 1 88.94 171 SER A C 1
ATOM 1365 O O . SER A 1 171 ? 2.023 36.719 17.578 1 88.94 171 SER A O 1
ATOM 1367 N N . THR A 1 172 ? 1.817 38.906 17.984 1 92.5 172 THR A N 1
ATOM 1368 C CA . THR A 1 172 ? 0.597 38.719 18.766 1 92.5 172 THR A CA 1
ATOM 1369 C C . THR A 1 172 ? -0.504 38.094 17.906 1 92.5 172 THR A C 1
ATOM 1371 O O . THR A 1 172 ? -1.26 37.25 18.391 1 92.5 172 THR A O 1
ATOM 1374 N N . ALA A 1 173 ? -0.56 38.5 16.672 1 94 173 ALA A N 1
ATOM 1375 C CA . ALA A 1 173 ? -1.569 37.969 15.758 1 94 173 ALA A CA 1
ATOM 1376 C C . ALA A 1 173 ? -1.365 36.469 15.531 1 94 173 ALA A C 1
ATOM 1378 O O . ALA A 1 173 ? -2.332 35.719 15.445 1 94 173 ALA A O 1
ATOM 1379 N N . SER A 1 174 ? -0.09 36.031 15.469 1 94.25 174 SER A N 1
ATOM 1380 C CA . SER A 1 174 ? 0.207 34.625 15.289 1 94.25 174 SER A CA 1
ATOM 1381 C C . SER A 1 174 ? -0.242 33.812 16.5 1 94.25 174 SER A C 1
ATOM 1383 O O . SER A 1 174 ? -0.835 32.719 16.344 1 94.25 174 SER A O 1
ATOM 1385 N N . SER A 1 175 ? 0.003 34.312 17.672 1 95.38 175 SER A N 1
ATOM 1386 C CA . SER A 1 175 ? -0.356 33.594 18.891 1 95.38 175 SER A CA 1
ATOM 1387 C C . SER A 1 175 ? -1.869 33.562 19.078 1 95.38 175 SER A C 1
ATOM 1389 O O . SER A 1 175 ? -2.43 32.5 19.359 1 95.38 175 SER A O 1
ATOM 1391 N N . VAL A 1 176 ? -2.502 34.719 18.891 1 96.5 176 VAL A N 1
ATOM 1392 C CA . VAL A 1 176 ? -3.947 34.812 19.062 1 96.5 176 VAL A CA 1
ATOM 1393 C C . VAL A 1 176 ? -4.652 33.969 18.016 1 96.5 176 VAL A C 1
ATOM 1395 O O . VAL A 1 176 ? -5.617 33.25 18.312 1 96.5 176 VAL A O 1
ATOM 1398 N N . GLY A 1 177 ? -4.219 34.062 16.781 1 97.44 177 GLY A N 1
ATOM 1399 C CA . GLY A 1 177 ? -4.812 33.281 15.711 1 97.44 177 GLY A CA 1
ATOM 1400 C C . GLY A 1 177 ? -4.715 31.781 15.945 1 97.44 177 GLY A C 1
ATOM 1401 O O . GLY A 1 177 ? -5.703 31.062 15.805 1 97.44 177 GLY A O 1
ATOM 1402 N N . THR A 1 178 ? -3.514 31.281 16.328 1 97.44 178 THR A N 1
ATOM 1403 C CA . THR A 1 178 ? -3.289 29.859 16.578 1 97.44 178 THR A CA 1
ATOM 1404 C C . THR A 1 178 ? -4.172 29.359 17.719 1 97.44 178 THR A C 1
ATOM 1406 O O . THR A 1 178 ? -4.789 28.297 17.609 1 97.44 178 THR A O 1
ATOM 1409 N N . LEU A 1 179 ? -4.27 30.125 18.75 1 97.56 179 LEU A N 1
ATOM 1410 C CA . LEU A 1 179 ? -5.078 29.734 19.906 1 97.56 179 LEU A CA 1
ATOM 1411 C C . LEU A 1 179 ? -6.562 29.766 19.562 1 97.56 179 LEU A C 1
ATOM 1413 O O . LEU A 1 179 ? -7.332 28.922 20.031 1 97.56 179 LEU A O 1
ATOM 1417 N N . ALA A 1 180 ? -6.941 30.766 18.797 1 98.38 180 ALA A N 1
ATOM 1418 C CA . ALA A 1 180 ? -8.328 30.859 18.359 1 98.38 180 ALA A CA 1
ATOM 1419 C C . ALA A 1 180 ? -8.719 29.641 17.516 1 98.38 180 ALA A C 1
ATOM 1421 O O . ALA A 1 180 ? -9.781 29.047 17.719 1 98.38 180 ALA A O 1
ATOM 1422 N N . PHE A 1 181 ? -7.836 29.297 16.562 1 98.38 181 PHE A N 1
ATOM 1423 C CA . PHE A 1 181 ? -8.094 28.125 15.734 1 98.38 181 PHE A CA 1
ATOM 1424 C C . PHE A 1 181 ? -8.203 26.859 16.578 1 98.38 181 PHE A C 1
ATOM 1426 O O . PHE A 1 181 ? -9.109 26.062 16.391 1 98.38 181 PHE A O 1
ATOM 1433 N N . LEU A 1 182 ? -7.32 26.656 17.547 1 98.56 182 LEU A N 1
ATOM 1434 C CA . LEU A 1 182 ? -7.328 25.469 18.375 1 98.56 182 LEU A CA 1
ATOM 1435 C C . LEU A 1 182 ? -8.586 25.406 19.234 1 98.56 182 LEU A C 1
ATOM 1437 O O . LEU A 1 182 ? -9.25 24.375 19.312 1 98.56 182 LEU A O 1
ATOM 1441 N N . ALA A 1 183 ? -8.891 26.531 19.859 1 98.44 183 ALA A N 1
ATOM 1442 C CA . ALA A 1 183 ? -10.094 26.594 20.672 1 98.44 183 ALA A CA 1
ATOM 1443 C C . ALA A 1 183 ? -11.344 26.344 19.828 1 98.44 183 ALA A C 1
ATOM 1445 O O . ALA A 1 183 ? -12.25 25.609 20.25 1 98.44 183 ALA A O 1
ATOM 1446 N N . GLY A 1 184 ? -11.43 26.953 18.719 1 98.56 184 GLY A N 1
ATOM 1447 C CA . GLY A 1 184 ? -12.555 26.75 17.828 1 98.56 184 GLY A CA 1
ATOM 1448 C C . GLY A 1 184 ? -12.695 25.312 17.359 1 98.56 184 GLY A C 1
ATOM 1449 O O . GLY A 1 184 ? -13.789 24.75 17.375 1 98.56 184 GLY A O 1
ATOM 1450 N N . ALA A 1 185 ? -11.578 24.703 16.953 1 98.44 185 ALA A N 1
ATOM 1451 C CA . ALA A 1 185 ? -11.586 23.312 16.484 1 98.44 185 ALA A CA 1
ATOM 1452 C C . ALA A 1 185 ? -12.062 22.375 17.594 1 98.44 185 ALA A C 1
ATOM 1454 O O . ALA A 1 185 ? -12.797 21.422 17.328 1 98.44 185 ALA A O 1
ATOM 1455 N N . LEU A 1 186 ? -11.641 22.609 18.797 1 98.38 186 LEU A N 1
ATOM 1456 C CA . LEU A 1 186 ? -12.055 21.781 19.906 1 98.38 186 LEU A CA 1
ATOM 1457 C C . LEU A 1 186 ? -13.547 21.922 20.172 1 98.38 186 LEU A C 1
ATOM 1459 O O . LEU A 1 186 ? -14.219 20.938 20.516 1 98.38 186 LEU A O 1
ATOM 1463 N N . LEU A 1 187 ? -14.039 23.125 20.062 1 98.12 187 LEU A N 1
ATOM 1464 C CA . LEU A 1 187 ? -15.477 23.328 20.219 1 98.12 187 LEU A CA 1
ATOM 1465 C C . LEU A 1 187 ? -16.25 22.609 19.109 1 98.12 187 LEU A C 1
ATOM 1467 O O . LEU A 1 187 ? -17.281 22 19.375 1 98.12 187 LEU A O 1
ATOM 1471 N N . PHE A 1 188 ? -15.727 22.734 17.906 1 97.5 188 PHE A N 1
ATOM 1472 C CA . PHE A 1 188 ? -16.328 21.969 16.828 1 97.5 188 PHE A CA 1
ATOM 1473 C C . PHE A 1 188 ? -16.312 20.469 17.125 1 97.5 188 PHE A C 1
ATOM 1475 O O . PHE A 1 188 ? -17.266 19.75 16.828 1 97.5 188 PHE A O 1
ATOM 1482 N N . GLN A 1 189 ? -15.211 20 17.688 1 98.12 189 GLN A N 1
ATOM 1483 C CA . GLN A 1 189 ? -15.094 18.594 18.031 1 98.12 189 GLN A CA 1
ATOM 1484 C C . GLN A 1 189 ? -16.172 18.172 19.031 1 98.12 189 GLN A C 1
ATOM 1486 O O . GLN A 1 189 ? -16.75 17.094 18.906 1 98.12 189 GLN A O 1
ATOM 1491 N N . VAL A 1 190 ? -16.422 19 19.969 1 97.69 190 VAL A N 1
ATOM 1492 C CA . VAL A 1 190 ? -17.469 18.734 20.953 1 97.69 190 VAL A CA 1
ATOM 1493 C C . VAL A 1 190 ? -18.828 18.641 20.25 1 97.69 190 VAL A C 1
ATOM 1495 O O . VAL A 1 190 ? -19.594 17.703 20.484 1 97.69 190 VAL A O 1
ATOM 1498 N N . SER A 1 191 ? -19.094 19.594 19.453 1 96.81 191 SER A N 1
ATOM 1499 C CA . SER A 1 191 ? -20.359 19.656 18.75 1 96.81 191 SER A CA 1
ATOM 1500 C C . SER A 1 191 ? -20.562 18.422 17.875 1 96.81 191 SER A C 1
ATOM 1502 O O . SER A 1 191 ? -21.609 17.781 17.922 1 96.81 191 SER A O 1
ATOM 1504 N N . CYS A 1 192 ? -19.578 18.078 17.078 1 96.62 192 CYS A N 1
ATOM 1505 C CA . CYS A 1 192 ? -19.672 16.969 16.141 1 96.62 192 CYS A CA 1
ATOM 1506 C C . CYS A 1 192 ? -19.75 15.641 16.875 1 96.62 192 CYS A C 1
ATOM 1508 O O . CYS A 1 192 ? -20.406 14.703 16.422 1 96.62 192 CYS A O 1
ATOM 1510 N N . THR A 1 193 ? -19.047 15.516 18.031 1 97.31 193 THR A N 1
ATOM 1511 C CA . THR A 1 193 ? -19.125 14.305 18.828 1 97.31 193 THR A CA 1
ATOM 1512 C C . THR A 1 193 ? -20.516 14.148 19.453 1 97.31 193 THR A C 1
ATOM 1514 O O . THR A 1 193 ? -21.094 13.062 19.438 1 97.31 193 THR A O 1
ATOM 1517 N N . ALA A 1 194 ? -21.078 15.211 19.953 1 96.56 194 ALA A N 1
ATOM 1518 C CA . ALA A 1 194 ? -22.406 15.195 20.547 1 96.56 194 ALA A CA 1
ATOM 1519 C C . ALA A 1 194 ? -23.469 14.844 19.516 1 96.56 194 ALA A C 1
ATOM 1521 O O . ALA A 1 194 ? -24.484 14.219 19.859 1 96.56 194 ALA A O 1
ATOM 1522 N N . ALA A 1 195 ? -23.328 15.188 18.344 1 94.75 195 ALA A N 1
ATOM 1523 C CA . ALA A 1 195 ? -24.297 14.969 17.266 1 94.75 195 ALA A CA 1
ATOM 1524 C C . ALA A 1 195 ? -24.438 13.477 16.953 1 94.75 195 ALA A C 1
ATOM 1526 O O . ALA A 1 195 ? -25.375 13.07 16.266 1 94.75 195 ALA A O 1
ATOM 1527 N N . LEU A 1 196 ? -23.516 12.648 17.438 1 94.06 196 LEU A N 1
ATOM 1528 C CA . LEU A 1 196 ? -23.578 11.211 17.203 1 94.06 196 LEU A CA 1
ATOM 1529 C C . LEU A 1 196 ? -24.75 10.594 17.969 1 94.06 196 LEU A C 1
ATOM 1531 O O . LEU A 1 196 ? -25.188 9.492 17.656 1 94.06 196 LEU A O 1
ATOM 1535 N N . TRP A 1 197 ? -25.188 11.328 18.969 1 93.44 197 TRP A N 1
ATOM 1536 C CA . TRP A 1 197 ? -26.297 10.836 19.781 1 93.44 197 TRP A CA 1
ATOM 1537 C C . TRP A 1 197 ? -27.547 11.695 19.594 1 93.44 197 TRP A C 1
ATOM 1539 O O . TRP A 1 197 ? -27.438 12.852 19.172 1 93.44 197 TRP A O 1
ATOM 1549 N N . GLU A 1 198 ? -28.703 11.062 19.828 1 91.56 198 GLU A N 1
ATOM 1550 C CA . GLU A 1 198 ? -29.938 11.836 19.875 1 91.56 198 GLU A CA 1
ATOM 1551 C C . GLU A 1 198 ? -30.094 12.555 21.219 1 91.56 198 GLU A C 1
ATOM 1553 O O . GLU A 1 198 ? -30.172 11.914 22.266 1 91.56 198 GLU A O 1
ATOM 1558 N N . LEU A 1 199 ? -30.094 13.875 21.094 1 93 199 LEU A N 1
ATOM 1559 C CA . LEU A 1 199 ? -30.109 14.664 22.328 1 93 199 LEU A CA 1
ATOM 1560 C C . LEU A 1 199 ? -31.422 15.43 22.469 1 93 199 LEU A C 1
ATOM 1562 O O . LEU A 1 199 ? -32.125 15.664 21.484 1 93 199 LEU A O 1
ATOM 1566 N N . SER A 1 200 ? -31.734 15.695 23.719 1 93.94 200 SER A N 1
ATOM 1567 C CA . SER A 1 200 ? -32.875 16.594 24 1 93.94 200 SER A CA 1
ATOM 1568 C C . SER A 1 200 ? -32.594 17.984 23.438 1 93.94 200 SER A C 1
ATOM 1570 O O . SER A 1 200 ? -31.453 18.359 23.188 1 93.94 200 SER A O 1
ATOM 1572 N N . PRO A 1 201 ? -33.625 18.766 23.25 1 90.06 201 PRO A N 1
ATOM 1573 C CA . PRO A 1 201 ? -33.469 20.109 22.672 1 90.06 201 PRO A CA 1
ATOM 1574 C C . PRO A 1 201 ? -32.5 20.984 23.484 1 90.06 201 PRO A C 1
ATOM 1576 O O . PRO A 1 201 ? -31.719 21.734 22.922 1 90.06 201 PRO A O 1
ATOM 1579 N N . LYS A 1 202 ? -32.562 20.922 24.75 1 92 202 LYS A N 1
ATOM 1580 C CA . LYS A 1 202 ? -31.688 21.703 25.594 1 92 202 LYS A CA 1
ATOM 1581 C C . LYS A 1 202 ? -30.219 21.328 25.359 1 92 202 LYS A C 1
ATOM 1583 O O . LYS A 1 202 ? -29.359 22.203 25.234 1 92 202 LYS A O 1
ATOM 1588 N N . TRP A 1 203 ? -29.953 20.078 25.312 1 92.88 203 TRP A N 1
ATOM 1589 C CA . TRP A 1 203 ? -28.578 19.594 25.141 1 92.88 203 TRP A CA 1
ATOM 1590 C C . TRP A 1 203 ? -28.109 19.828 23.703 1 92.88 203 TRP A C 1
ATOM 1592 O O . TRP A 1 203 ? -26.922 20.062 23.469 1 92.88 203 TRP A O 1
ATOM 1602 N N . GLU A 1 204 ? -29.031 19.766 22.797 1 92.94 204 GLU A N 1
ATOM 1603 C CA . GLU A 1 204 ? -28.688 20.109 21.422 1 92.94 204 GLU A CA 1
ATOM 1604 C C . GLU A 1 204 ? -28.234 21.547 21.312 1 92.94 204 GLU A C 1
ATOM 1606 O O . GLU A 1 204 ? -27.266 21.859 20.594 1 92.94 204 GLU A O 1
ATOM 1611 N N . LEU A 1 205 ? -28.891 22.438 21.984 1 92.12 205 LEU A N 1
ATOM 1612 C CA . LEU A 1 205 ? -28.531 23.859 21.984 1 92.12 205 LEU A CA 1
ATOM 1613 C C . LEU A 1 205 ? -27.172 24.078 22.656 1 92.12 205 LEU A C 1
ATOM 1615 O O . LEU A 1 205 ? -26.328 24.797 22.125 1 92.12 205 LEU A O 1
ATOM 1619 N N . THR A 1 206 ? -26.891 23.391 23.719 1 94 206 THR A N 1
ATOM 1620 C CA . THR A 1 206 ? -25.719 23.641 24.547 1 94 206 THR A CA 1
ATOM 1621 C C . THR A 1 206 ? -24.484 22.938 23.984 1 94 206 THR A C 1
ATOM 1623 O O . THR A 1 206 ? -23.375 23.469 24.047 1 94 206 THR A O 1
ATOM 1626 N N . LEU A 1 207 ? -24.688 21.75 23.438 1 96.12 207 LEU A N 1
ATOM 1627 C CA . LEU A 1 207 ? -23.531 20.938 23.078 1 96.12 207 LEU A CA 1
ATOM 1628 C C . LEU A 1 207 ? -23.297 20.953 21.562 1 96.12 207 LEU A C 1
ATOM 1630 O O . LEU A 1 207 ? -22.219 20.578 21.094 1 96.12 207 LEU A O 1
ATOM 1634 N N . ILE A 1 208 ? -24.219 21.312 20.828 1 94.75 208 ILE A N 1
ATOM 1635 C CA . ILE A 1 208 ? -24.062 21.266 19.375 1 94.75 208 ILE A CA 1
ATOM 1636 C C . ILE A 1 208 ? -24.125 22.688 18.812 1 94.75 208 ILE A C 1
ATOM 1638 O O . ILE A 1 208 ? -23.109 23.219 18.344 1 94.75 208 ILE A O 1
ATOM 1642 N N . SER A 1 209 ? -25.219 23.422 19.031 1 93.31 209 SER A N 1
ATOM 1643 C CA . SER A 1 209 ? -25.453 24.688 18.344 1 93.31 209 SER A CA 1
ATOM 1644 C C . SER A 1 209 ? -24.547 25.781 18.891 1 93.31 209 SER A C 1
ATOM 1646 O O . SER A 1 209 ? -23.953 26.547 18.125 1 93.31 209 SER A O 1
ATOM 1648 N N . MET A 1 210 ? -24.422 25.906 20.172 1 95 210 MET A N 1
ATOM 1649 C CA . MET A 1 210 ? -23.641 26.984 20.781 1 95 210 MET A CA 1
ATOM 1650 C C . MET A 1 210 ? -22.156 26.797 20.484 1 95 210 MET A C 1
ATOM 1652 O O . MET A 1 210 ? -21.484 27.719 20.031 1 95 210 MET A O 1
ATOM 1656 N N . PRO A 1 211 ? -21.625 25.625 20.781 1 96.5 211 PRO A N 1
ATOM 1657 C CA . PRO A 1 211 ? -20.203 25.438 20.453 1 96.5 211 PRO A CA 1
ATOM 1658 C C . PRO A 1 211 ? -19.906 25.641 18.984 1 96.5 211 PRO A C 1
ATOM 1660 O O . PRO A 1 211 ? -18.844 26.156 18.625 1 96.5 211 PRO A O 1
ATOM 1663 N N . ASN A 1 212 ? -20.828 25.172 18.156 1 95.56 212 ASN A N 1
ATOM 1664 C CA . ASN A 1 212 ? -20.656 25.375 16.719 1 95.56 212 ASN A CA 1
ATOM 1665 C C . ASN A 1 212 ? -20.594 26.859 16.359 1 95.56 212 ASN A C 1
ATOM 1667 O O . ASN A 1 212 ? -19.766 27.266 15.555 1 95.56 212 ASN A O 1
ATOM 1671 N N . PHE A 1 213 ? -21.422 27.609 16.969 1 95.94 213 PHE A N 1
ATOM 1672 C CA . PHE A 1 213 ? -21.484 29.047 16.688 1 95.94 213 PHE A CA 1
ATOM 1673 C C . PHE A 1 213 ? -20.25 29.75 17.234 1 95.94 213 PHE A C 1
ATOM 1675 O O . PHE A 1 213 ? -19.609 30.531 16.516 1 95.94 213 PHE A O 1
ATOM 1682 N N . ILE A 1 214 ? -19.859 29.531 18.469 1 97.31 214 ILE A N 1
ATOM 1683 C CA . ILE A 1 214 ? -18.703 30.156 19.094 1 97.31 214 ILE A CA 1
ATOM 1684 C C . ILE A 1 214 ? -17.438 29.719 18.359 1 97.31 214 ILE A C 1
ATOM 1686 O O . ILE A 1 214 ? -16.531 30.531 18.125 1 97.31 214 ILE A O 1
ATOM 1690 N N . GLY A 1 215 ? -17.344 28.453 18.062 1 97.75 215 GLY A N 1
ATOM 1691 C CA . GLY A 1 215 ? -16.203 27.969 17.297 1 97.75 215 GLY A CA 1
ATOM 1692 C C . GLY A 1 215 ? -16.031 28.672 15.969 1 97.75 215 GLY A C 1
ATOM 1693 O O . GLY A 1 215 ? -14.914 29.016 15.586 1 97.75 215 GLY A O 1
ATOM 1694 N N . SER A 1 216 ? -17.109 28.891 15.297 1 97.62 216 SER A N 1
ATOM 1695 C CA . SER A 1 216 ? -17.062 29.594 14.016 1 97.62 216 SER A CA 1
ATOM 1696 C C . SER A 1 216 ? -16.562 31.016 14.18 1 97.62 216 SER A C 1
ATOM 1698 O O . SER A 1 216 ? -15.789 31.516 13.352 1 97.62 216 SER A O 1
ATOM 1700 N N . ILE A 1 217 ? -16.938 31.641 15.203 1 97.75 217 ILE A N 1
ATOM 1701 C CA . ILE A 1 217 ? -16.5 33 15.484 1 97.75 217 ILE A CA 1
ATOM 1702 C C . ILE A 1 217 ? -14.992 33 15.758 1 97.75 217 ILE A C 1
ATOM 1704 O O . ILE A 1 217 ? -14.273 33.906 15.312 1 97.75 217 ILE A O 1
ATOM 1708 N N . LEU A 1 218 ? -14.578 32.031 16.469 1 98.5 218 LEU A N 1
ATOM 1709 C CA . LEU A 1 218 ? -13.156 31.922 16.766 1 98.5 218 LEU A CA 1
ATOM 1710 C C . LEU A 1 218 ? -12.352 31.688 15.492 1 98.5 218 LEU A C 1
ATOM 1712 O O . LEU A 1 218 ? -11.242 32.188 15.344 1 98.5 218 LEU A O 1
ATOM 1716 N N . PHE A 1 219 ? -12.906 30.922 14.602 1 98.5 219 PHE A N 1
ATOM 1717 C CA . PHE A 1 219 ? -12.227 30.703 13.32 1 98.5 219 PHE A CA 1
ATOM 1718 C C . PHE A 1 219 ? -12.18 32 12.523 1 98.5 219 PHE A C 1
ATOM 1720 O O . PHE A 1 219 ? -11.211 32.25 11.797 1 98.5 219 PHE A O 1
ATOM 1727 N N . VAL A 1 220 ? -13.227 32.844 12.617 1 98.38 220 VAL A N 1
ATOM 1728 C CA . VAL A 1 220 ? -13.195 34.125 11.977 1 98.38 220 VAL A CA 1
ATOM 1729 C C . VAL A 1 220 ? -12.062 34.969 12.562 1 98.38 220 VAL A C 1
ATOM 1731 O O . VAL A 1 220 ? -11.312 35.625 11.82 1 98.38 220 VAL A O 1
ATOM 1734 N N . LEU A 1 221 ? -11.953 34.938 13.867 1 98.19 221 LEU A N 1
ATOM 1735 C CA . LEU A 1 221 ? -10.867 35.656 14.523 1 98.19 221 LEU A CA 1
ATOM 1736 C C . LEU A 1 221 ? -9.516 35.156 14.016 1 98.19 221 LEU A C 1
ATOM 1738 O O . LEU A 1 221 ? -8.617 35.969 13.75 1 98.19 221 LEU A O 1
ATOM 1742 N N . GLY A 1 222 ? -9.367 33.875 13.953 1 97.81 222 GLY A N 1
ATOM 1743 C CA . GLY A 1 222 ? -8.141 33.344 13.391 1 97.81 222 GLY A CA 1
ATOM 1744 C C . GLY A 1 222 ? -7.879 33.812 11.969 1 97.81 222 GLY A C 1
ATOM 1745 O O . GLY A 1 222 ? -6.754 34.188 11.633 1 97.81 222 GLY A O 1
ATOM 1746 N N . GLY A 1 223 ? -8.945 33.75 11.148 1 97.31 223 GLY A N 1
ATOM 1747 C CA . GLY A 1 223 ? -8.82 34.219 9.789 1 97.31 223 GLY A CA 1
ATOM 1748 C C . GLY A 1 223 ? -8.398 35.688 9.703 1 97.31 223 GLY A C 1
ATOM 1749 O O . GLY A 1 223 ? -7.582 36.062 8.859 1 97.31 223 GLY A O 1
ATOM 1750 N N . VAL A 1 224 ? -8.914 36.531 10.508 1 97.06 224 VAL A N 1
ATOM 1751 C CA . VAL A 1 224 ? -8.539 37.938 10.57 1 97.06 224 VAL A CA 1
ATOM 1752 C C . VAL A 1 224 ? -7.062 38.062 10.93 1 97.06 224 VAL A C 1
ATOM 1754 O O . VAL A 1 224 ? -6.34 38.875 10.344 1 97.06 224 VAL A O 1
ATOM 1757 N N . CYS A 1 225 ? -6.633 37.312 11.914 1 96.25 225 CYS A N 1
ATOM 1758 C CA . CYS A 1 225 ? -5.234 37.344 12.32 1 96.25 225 CYS A CA 1
ATOM 1759 C C . CYS A 1 225 ? -4.324 36.969 11.156 1 96.25 225 CYS A C 1
ATOM 1761 O O . CYS A 1 225 ? -3.283 37.594 10.945 1 96.25 225 CYS A O 1
ATOM 1763 N N . GLU A 1 226 ? -4.746 35.938 10.414 1 95.25 226 GLU A N 1
ATOM 1764 C CA . GLU A 1 226 ? -3.949 35.531 9.25 1 95.25 226 GLU A CA 1
ATOM 1765 C C . GLU A 1 226 ? -3.834 36.688 8.25 1 95.25 226 GLU A C 1
ATOM 1767 O O . GLU A 1 226 ? -2.764 36.906 7.68 1 95.25 226 GLU A O 1
ATOM 1772 N N . ILE A 1 227 ? -4.898 37.375 8.016 1 93.94 227 ILE A N 1
ATOM 1773 C CA . ILE A 1 227 ? -4.898 38.469 7.066 1 93.94 227 ILE A CA 1
ATOM 1774 C C . ILE A 1 227 ? -4.02 39.594 7.59 1 93.94 227 ILE A C 1
ATOM 1776 O O . ILE A 1 227 ? -3.287 40.25 6.824 1 93.94 227 ILE A O 1
ATOM 1780 N N . LEU A 1 228 ? -4.059 39.906 8.844 1 92 228 LEU A N 1
ATOM 1781 C CA . LEU A 1 228 ? -3.246 40.938 9.453 1 92 228 LEU A CA 1
ATOM 1782 C C . LEU A 1 228 ? -1.761 40.625 9.328 1 92 228 LEU A C 1
ATOM 1784 O O . LEU A 1 228 ? -0.945 41.531 9.094 1 92 228 LEU A O 1
ATOM 1788 N N . ILE A 1 229 ? -1.43 39.406 9.508 1 89.06 229 ILE A N 1
ATOM 1789 C CA . ILE A 1 229 ? -0.041 38.969 9.445 1 89.06 229 ILE A CA 1
ATOM 1790 C C . ILE A 1 229 ? 0.468 39.062 8.008 1 89.06 229 ILE A C 1
ATOM 1792 O O . ILE A 1 229 ? 1.589 39.531 7.77 1 89.06 229 ILE A O 1
ATOM 1796 N N . ASN A 1 230 ? -0.345 38.688 7.086 1 88.12 230 ASN A N 1
ATOM 1797 C CA . ASN A 1 230 ? 0.136 38.469 5.723 1 88.12 230 ASN A CA 1
ATOM 1798 C C . ASN A 1 230 ? -0.29 39.625 4.801 1 88.12 230 ASN A C 1
ATOM 1800 O O . ASN A 1 230 ? 0.205 39.719 3.678 1 88.12 230 ASN A O 1
ATOM 1804 N N . GLY A 1 231 ? -1.304 40.406 5.121 1 81.19 231 GLY A N 1
ATOM 1805 C CA . GLY A 1 231 ? -1.804 41.469 4.301 1 81.19 231 GLY A CA 1
ATOM 1806 C C . GLY A 1 231 ? -0.812 42.625 4.156 1 81.19 231 GLY A C 1
ATOM 1807 O O . GLY A 1 231 ? -0.794 43.312 3.131 1 81.19 231 GLY A O 1
ATOM 1808 N N . ALA A 1 232 ? -0.072 42.906 5.102 1 64 232 ALA A N 1
ATOM 1809 C CA . ALA A 1 232 ? 0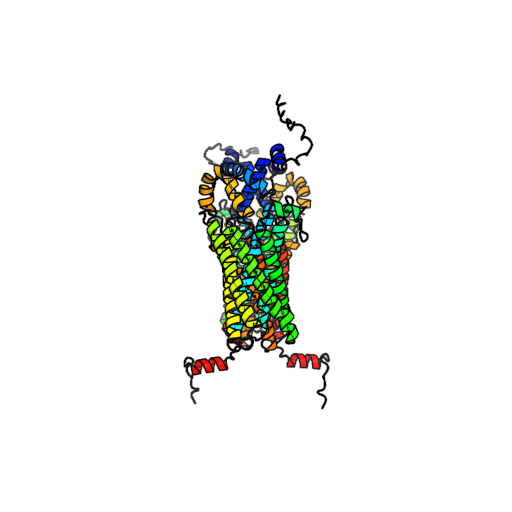.835 44.031 5.059 1 64 232 ALA A CA 1
ATOM 1810 C C . ALA A 1 232 ? 2.125 43.688 4.32 1 64 232 ALA A C 1
ATOM 1812 O O . ALA A 1 232 ? 2.992 44.562 4.133 1 64 232 ALA A O 1
ATOM 1813 N N . VAL A 1 233 ? 2.207 42.406 3.969 1 58.28 233 VAL A N 1
ATOM 1814 C CA . VAL A 1 233 ? 3.486 42 3.396 1 58.28 233 VAL A CA 1
ATOM 1815 C C . VAL A 1 233 ? 3.541 42.406 1.922 1 58.28 233 VAL A C 1
ATOM 1817 O O . VAL A 1 233 ? 2.742 41.906 1.114 1 58.28 233 VAL A O 1
ATOM 1820 N N . ASP A 1 234 ? 3.949 43.625 1.526 1 55.09 234 ASP A N 1
ATOM 1821 C CA . ASP A 1 234 ? 4.125 44.25 0.229 1 55.09 234 ASP A CA 1
ATOM 1822 C C . ASP A 1 234 ? 5.023 43.438 -0.683 1 55.09 234 ASP A C 1
ATOM 1824 O O . ASP A 1 234 ? 5.445 43.906 -1.742 1 55.09 234 ASP A O 1
ATOM 1828 N N . ASP A 1 235 ? 5.465 42.125 -0.24 1 56.78 235 ASP A N 1
ATOM 1829 C CA . ASP A 1 235 ? 6.438 41.531 -1.137 1 56.78 235 ASP A CA 1
ATOM 1830 C C . ASP A 1 235 ? 5.746 40.812 -2.291 1 56.78 235 ASP A C 1
ATOM 1832 O O . ASP A 1 235 ? 4.754 40.094 -2.084 1 56.78 235 ASP A O 1
ATOM 1836 N N . LYS A 1 236 ? 6.066 41.344 -3.584 1 56.09 236 LYS A N 1
ATOM 1837 C CA . LYS A 1 236 ? 5.555 40.969 -4.902 1 56.09 236 LYS A CA 1
ATOM 1838 C C . LYS A 1 236 ? 5.887 39.531 -5.25 1 56.09 236 LYS A C 1
ATOM 1840 O O . LYS A 1 236 ? 5.727 39.094 -6.395 1 56.09 236 LYS A O 1
ATOM 1845 N N . ASP A 1 237 ? 6.273 38.656 -4.246 1 60.06 237 ASP A N 1
ATOM 1846 C CA . ASP A 1 237 ? 6.668 37.344 -4.703 1 60.06 237 ASP A CA 1
ATOM 1847 C C . ASP A 1 237 ? 5.484 36.375 -4.688 1 60.06 237 ASP A C 1
ATOM 1849 O O . ASP A 1 237 ? 4.484 36.625 -4.008 1 60.06 237 ASP A O 1
ATOM 1853 N N . ASN A 1 238 ? 5.398 35.469 -5.598 1 56.66 238 ASN A N 1
ATOM 1854 C CA . ASN A 1 238 ? 4.344 34.5 -5.809 1 56.66 238 ASN A CA 1
ATOM 1855 C C . ASN A 1 238 ? 3.953 33.812 -4.504 1 56.66 238 ASN A C 1
ATOM 1857 O O . ASN A 1 238 ? 2.771 33.562 -4.262 1 56.66 238 ASN A O 1
ATOM 1861 N N . GLY A 1 239 ? 4.902 33.594 -3.629 1 61.62 239 GLY A N 1
ATOM 1862 C CA . GLY A 1 239 ? 4.621 32.969 -2.342 1 61.62 239 GLY A CA 1
ATOM 1863 C C . GLY A 1 239 ? 3.754 33.844 -1.445 1 61.62 239 GLY A C 1
ATOM 1864 O O . GLY A 1 239 ? 2.824 33.344 -0.806 1 61.62 239 GLY A O 1
ATOM 1865 N N . SER A 1 240 ? 4.07 35.094 -1.548 1 73.44 240 SER A N 1
ATOM 1866 C CA . SER A 1 240 ? 3.305 36.031 -0.719 1 73.44 240 SER A CA 1
ATOM 1867 C C . SER A 1 240 ? 1.854 36.125 -1.183 1 73.44 240 SER A C 1
ATOM 1869 O O . SER A 1 240 ? 0.938 36.219 -0.363 1 73.44 240 SER A O 1
ATOM 1871 N N . ARG A 1 241 ? 1.696 35.875 -2.441 1 81.81 241 ARG A N 1
ATOM 1872 C CA . ARG A 1 241 ? 0.34 35.906 -2.977 1 81.81 241 ARG A CA 1
ATOM 1873 C C . ARG A 1 241 ? -0.445 34.688 -2.559 1 81.81 241 ARG A C 1
ATOM 1875 O O . ARG A 1 241 ? -1.631 34.75 -2.234 1 81.81 241 ARG A O 1
ATOM 1882 N N . VAL A 1 242 ? 0.251 33.562 -2.523 1 87 242 VAL A N 1
ATOM 1883 C CA . VAL A 1 242 ? -0.401 32.312 -2.15 1 87 242 VAL A CA 1
ATOM 1884 C C . VAL A 1 242 ? -0.763 32.344 -0.667 1 87 242 VAL A C 1
ATOM 1886 O O . VAL A 1 242 ? -1.845 31.875 -0.277 1 87 242 VAL A O 1
ATOM 1889 N N . VAL A 1 243 ? 0.126 32.875 0.069 1 89.69 243 VAL A N 1
ATOM 1890 C CA . VAL A 1 243 ? -0.12 32.969 1.506 1 89.69 243 VAL A CA 1
ATOM 1891 C C . VAL A 1 243 ? -1.324 33.875 1.774 1 89.69 243 VAL A C 1
ATOM 1893 O O . VAL A 1 243 ? -2.174 33.531 2.607 1 89.69 243 VAL A O 1
ATOM 1896 N N . LEU A 1 244 ? -1.383 34.938 1.068 1 90.62 244 LEU A N 1
ATOM 1897 C CA . LEU A 1 244 ? -2.496 35.844 1.242 1 90.62 244 LEU A CA 1
ATOM 1898 C C . LEU A 1 244 ? -3.803 35.219 0.763 1 90.62 244 LEU A C 1
ATOM 1900 O O . LEU A 1 244 ? -4.844 35.406 1.402 1 90.62 244 LEU A O 1
ATOM 1904 N N . LEU A 1 245 ? -3.748 34.625 -0.364 1 92.69 245 LEU A N 1
ATOM 1905 C CA . LEU A 1 245 ? -4.934 33.938 -0.873 1 92.69 245 LEU A CA 1
ATOM 1906 C C . LEU A 1 245 ? -5.426 32.875 0.119 1 92.69 245 LEU A C 1
ATOM 1908 O O . LEU A 1 245 ? -6.629 32.75 0.341 1 92.69 245 LEU A O 1
ATOM 1912 N N . ALA A 1 246 ? -4.52 32.125 0.662 1 95.31 246 ALA A N 1
ATOM 1913 C CA . ALA A 1 246 ? -4.875 31.141 1.662 1 95.31 246 ALA A CA 1
ATOM 1914 C C . ALA A 1 246 ? -5.531 31.781 2.879 1 95.31 246 ALA A C 1
ATOM 1916 O O . ALA A 1 246 ? -6.52 31.266 3.404 1 95.31 246 ALA A O 1
ATOM 1917 N N . SER A 1 247 ? -5.02 32.875 3.283 1 95.56 247 SER A N 1
ATOM 1918 C CA . SER A 1 247 ? -5.574 33.594 4.422 1 95.56 247 SER A CA 1
ATOM 1919 C C . SER A 1 247 ? -7 34.062 4.141 1 95.56 247 SER A C 1
ATOM 1921 O O . SER A 1 247 ? -7.871 33.969 5.004 1 95.56 247 SER A O 1
ATOM 1923 N N . TRP A 1 248 ? -7.18 34.531 2.947 1 95.56 248 TRP A N 1
ATOM 1924 C CA . TRP A 1 248 ? -8.516 34.969 2.564 1 95.56 248 TRP A CA 1
ATOM 1925 C C . TRP A 1 248 ? -9.484 33.781 2.502 1 95.56 248 TRP A C 1
ATOM 1927 O O . TRP A 1 248 ? -10.656 33.906 2.873 1 95.56 248 TRP A O 1
ATOM 1937 N N . CYS A 1 249 ? -9.047 32.688 2.021 1 97.06 249 CYS A N 1
ATOM 1938 C CA . CYS A 1 249 ? -9.898 31.5 1.976 1 97.06 249 CYS A CA 1
ATOM 1939 C C . CYS A 1 249 ? -10.328 31.078 3.377 1 97.06 249 CYS A C 1
ATOM 1941 O O . CYS A 1 249 ? -11.477 30.703 3.586 1 97.06 249 CYS A O 1
ATOM 1943 N N . THR A 1 250 ? -9.383 31.172 4.289 1 97.56 250 THR A N 1
ATOM 1944 C CA . THR A 1 250 ? -9.711 30.859 5.676 1 97.56 250 THR A CA 1
ATOM 1945 C C . THR A 1 250 ? -10.773 31.828 6.211 1 97.56 250 THR A C 1
ATOM 1947 O O . THR A 1 250 ? -11.75 31.391 6.832 1 97.56 250 THR A O 1
ATOM 1950 N N . PHE A 1 251 ? -10.602 33.062 5.938 1 97.5 251 PHE A N 1
ATOM 1951 C CA . PHE A 1 251 ? -11.516 34.094 6.434 1 97.5 251 PHE A CA 1
ATOM 1952 C C . PHE A 1 251 ? -12.906 33.906 5.828 1 97.5 251 PHE A C 1
ATOM 1954 O O . PHE A 1 251 ? -13.906 33.875 6.547 1 97.5 251 PHE A O 1
ATOM 1961 N N . ILE A 1 252 ? -12.961 33.75 4.547 1 97.94 252 ILE A N 1
ATOM 1962 C CA . ILE A 1 252 ? -14.227 33.594 3.842 1 97.94 252 ILE A CA 1
ATOM 1963 C C . ILE A 1 252 ? -14.914 32.312 4.305 1 97.94 252 ILE A C 1
ATOM 1965 O O . ILE A 1 252 ? -16.125 32.312 4.562 1 97.94 252 ILE A O 1
ATOM 1969 N N . GLY A 1 253 ? -14.172 31.25 4.391 1 98.19 253 GLY A N 1
ATOM 1970 C CA . GLY A 1 253 ? -14.734 30 4.891 1 98.19 253 GLY A CA 1
ATOM 1971 C C . GLY A 1 253 ? -15.305 30.125 6.289 1 98.19 253 GLY A C 1
ATOM 1972 O O . GLY A 1 253 ? -16.391 29.609 6.566 1 98.19 253 GLY A O 1
ATOM 1973 N N . SER A 1 254 ? -14.609 30.828 7.129 1 98.19 254 SER A N 1
ATOM 1974 C CA . SER A 1 254 ? -15.062 31.016 8.5 1 98.19 254 SER A CA 1
ATOM 1975 C C . SER A 1 254 ? -16.344 31.844 8.555 1 98.19 254 SER A C 1
ATOM 1977 O O . SER A 1 254 ? -17.203 31.609 9.398 1 98.19 254 SER A O 1
ATOM 1979 N N . CYS A 1 255 ? -16.453 32.781 7.684 1 97.94 255 CYS A N 1
ATOM 1980 C CA . CYS A 1 255 ? -17.656 33.562 7.609 1 97.94 255 CYS A CA 1
ATOM 1981 C C . CYS A 1 255 ? -18.844 32.719 7.176 1 97.94 255 CYS A C 1
ATOM 1983 O O . CYS A 1 255 ? -19.953 32.875 7.719 1 97.94 255 CYS A O 1
ATOM 1985 N N . PHE A 1 256 ? -18.641 31.875 6.227 1 97.75 256 PHE A N 1
ATOM 1986 C CA . PHE A 1 256 ? -19.703 30.984 5.793 1 97.75 256 PHE A CA 1
ATOM 1987 C C . PHE A 1 256 ? -20.125 30.062 6.93 1 97.75 256 PHE A C 1
ATOM 1989 O O . PHE A 1 256 ? -21.328 29.812 7.129 1 97.75 256 PHE A O 1
ATOM 1996 N N . PHE A 1 257 ? -19.172 29.578 7.676 1 97.12 257 PHE A N 1
ATOM 1997 C CA . PHE A 1 257 ? -19.484 28.703 8.805 1 97.12 257 PHE A CA 1
ATOM 1998 C C . PHE A 1 257 ? -20.281 29.469 9.859 1 97.12 257 PHE A C 1
ATOM 2000 O O . PHE A 1 257 ? -21.234 28.922 10.43 1 97.12 257 PHE A O 1
ATOM 2007 N N . THR A 1 258 ? -19.859 30.688 10.117 1 97.06 258 THR A N 1
ATOM 2008 C CA . THR A 1 258 ? -20.562 31.516 11.102 1 97.06 258 THR A CA 1
ATOM 2009 C C . THR A 1 258 ? -22 31.781 10.656 1 97.06 258 THR A C 1
ATOM 2011 O O . THR A 1 258 ? -22.938 31.688 11.453 1 97.06 258 THR A O 1
ATOM 2014 N N . ALA A 1 259 ? -22.188 32.125 9.414 1 95.62 259 ALA A N 1
ATOM 2015 C CA . ALA A 1 259 ? -23.516 32.344 8.875 1 95.62 259 ALA A CA 1
ATOM 2016 C C . ALA A 1 259 ? -24.375 31.094 8.984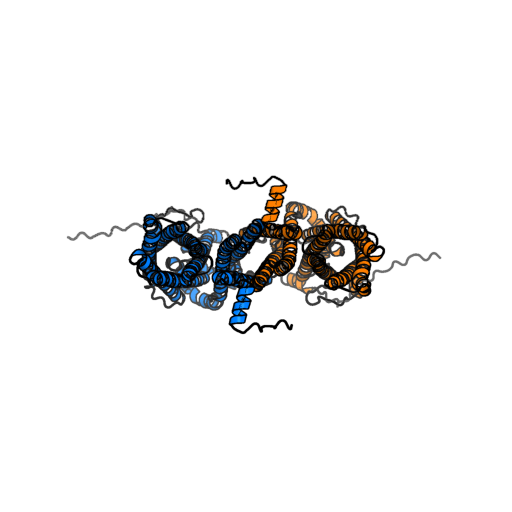 1 95.62 259 ALA A C 1
ATOM 2018 O O . ALA A 1 259 ? -25.547 31.172 9.344 1 95.62 259 ALA A O 1
ATOM 2019 N N . ALA A 1 260 ? -23.812 30.016 8.633 1 95.19 260 ALA A N 1
ATOM 2020 C CA . ALA A 1 260 ? -24.516 28.734 8.727 1 95.19 260 ALA A CA 1
ATOM 2021 C C . ALA A 1 260 ? -24.953 28.453 10.156 1 95.19 260 ALA A C 1
ATOM 2023 O O . ALA A 1 260 ? -26.094 28.047 10.398 1 95.19 260 ALA A O 1
ATOM 2024 N N . ALA A 1 261 ? -24.016 28.641 11.07 1 93.5 261 ALA A N 1
ATOM 2025 C CA . ALA A 1 261 ? -24.312 28.422 12.484 1 93.5 261 ALA A CA 1
ATOM 2026 C C . ALA A 1 261 ? -25.391 29.391 12.977 1 93.5 261 ALA A C 1
ATOM 2028 O O . ALA A 1 261 ? -26.203 29.031 13.828 1 93.5 261 ALA A O 1
ATOM 2029 N N . PHE A 1 262 ? -25.375 30.547 12.477 1 91 262 PHE A N 1
ATOM 2030 C CA . PHE A 1 262 ? -26.344 31.578 12.828 1 91 262 PHE A CA 1
ATOM 2031 C C . PHE A 1 262 ? -27.75 31.125 12.453 1 91 262 PHE A C 1
ATOM 2033 O O . PHE A 1 262 ? -28.672 31.219 13.266 1 91 262 PHE A O 1
ATOM 2040 N N . PHE A 1 263 ? -27.953 30.641 11.242 1 88.69 263 PHE A N 1
ATOM 2041 C CA . PHE A 1 263 ? -29.266 30.203 10.781 1 88.69 263 PHE A CA 1
ATOM 2042 C C . PHE A 1 263 ? -29.734 29 11.594 1 88.69 263 PHE A C 1
ATOM 2044 O O . PHE A 1 263 ? -30.922 28.906 11.922 1 88.69 263 PHE A O 1
ATOM 2051 N N . SER A 1 264 ? -28.828 28.172 11.898 1 84.94 264 SER A N 1
ATOM 2052 C CA . SER A 1 264 ? -29.188 26.969 12.656 1 84.94 264 SER A CA 1
ATOM 2053 C C . SER A 1 264 ? -29.562 27.328 14.094 1 84.94 264 SER A C 1
ATOM 2055 O O . SER A 1 264 ? -30.375 26.625 14.711 1 84.94 264 SER A O 1
ATOM 2057 N N . LEU A 1 265 ? -28.953 28.328 14.656 1 85.81 265 LEU A N 1
ATOM 2058 C CA . LEU A 1 265 ? -29.125 28.656 16.062 1 85.81 265 LEU A CA 1
ATOM 2059 C C . LEU A 1 265 ? -30.266 29.641 16.25 1 85.81 265 LEU A C 1
ATOM 2061 O O . LEU A 1 265 ? -31.109 29.469 17.141 1 85.81 265 LEU A O 1
ATOM 2065 N N . LEU A 1 266 ? -30.391 30.641 15.469 1 84 266 LEU A N 1
ATOM 2066 C CA . LEU A 1 266 ? -31.266 31.781 15.781 1 84 266 LEU A CA 1
ATOM 2067 C C . LEU A 1 266 ? -32.562 31.672 15.008 1 84 266 LEU A C 1
ATOM 2069 O O . LEU A 1 266 ? -33.594 32.219 15.438 1 84 266 LEU A O 1
ATOM 2073 N N . VAL A 1 267 ? -32.531 30.969 13.844 1 85.19 267 VAL A N 1
ATOM 2074 C CA . VAL A 1 267 ? -33.781 30.891 13.062 1 85.19 267 VAL A CA 1
ATOM 2075 C C . VAL A 1 267 ? -34.062 29.453 12.656 1 85.19 267 VAL A C 1
ATOM 2077 O O . VAL A 1 267 ? -34.25 29.156 11.477 1 85.19 267 VAL A O 1
ATOM 2080 N N . PRO A 1 268 ? -34.094 28.609 13.641 1 78.81 268 PRO A N 1
ATOM 2081 C CA . PRO A 1 268 ? -34.219 27.188 13.305 1 78.81 268 PRO A CA 1
ATOM 2082 C C . PRO A 1 268 ? -35.594 26.844 12.703 1 78.81 268 PRO A C 1
ATOM 2084 O O . PRO A 1 268 ? -35.688 25.875 11.938 1 78.81 268 PRO A O 1
ATOM 2087 N N . ASP A 1 269 ? -36.562 27.609 12.891 1 82.69 269 ASP A N 1
ATOM 2088 C CA . ASP A 1 269 ? -37.906 27.281 12.492 1 82.69 269 ASP A CA 1
ATOM 2089 C C . ASP A 1 269 ? -38.188 27.781 11.078 1 82.69 269 ASP A C 1
ATOM 2091 O O . ASP A 1 269 ? -39.219 27.406 10.477 1 82.69 269 ASP A O 1
ATOM 2095 N N . TRP A 1 270 ? -37.312 28.609 10.57 1 85.5 270 TRP A N 1
ATOM 2096 C CA . TRP A 1 270 ? -37.469 29.047 9.188 1 85.5 270 TRP A CA 1
ATOM 2097 C C . TRP A 1 270 ? -37.281 27.875 8.227 1 85.5 270 TRP A C 1
ATOM 2099 O O . TRP A 1 270 ? -36.312 27.125 8.344 1 85.5 270 TRP A O 1
ATOM 2109 N N . PRO A 1 271 ? -38.281 27.578 7.328 1 84.06 271 PRO A N 1
ATOM 2110 C CA . PRO A 1 271 ? -38.25 26.406 6.461 1 84.06 271 PRO A CA 1
ATOM 2111 C C . PRO A 1 271 ? -36.969 26.297 5.645 1 84.06 271 PRO A C 1
ATOM 2113 O O . PRO A 1 271 ? -36.531 25.188 5.316 1 84.06 271 PRO A O 1
ATOM 2116 N N . ARG A 1 272 ? -36.375 27.406 5.293 1 87.25 272 ARG A N 1
ATOM 2117 C CA . ARG A 1 272 ? -35.188 27.359 4.449 1 87.25 272 ARG A CA 1
ATOM 2118 C C . ARG A 1 272 ? -33.938 27.344 5.289 1 87.25 272 ARG A C 1
ATOM 2120 O O . ARG A 1 272 ? -32.812 27.281 4.754 1 87.25 272 ARG A O 1
ATOM 2127 N N . SER A 1 273 ? -34.094 27.422 6.562 1 86.88 273 SER A N 1
ATOM 2128 C CA . SER A 1 273 ? -32.938 27.516 7.465 1 86.88 273 SER A CA 1
ATOM 2129 C C . SER A 1 273 ? -32.031 26.312 7.328 1 86.88 273 SER A C 1
ATOM 2131 O O . SER A 1 273 ? -30.812 26.438 7.332 1 86.88 273 SER A O 1
ATOM 2133 N N . GLY A 1 274 ? -32.656 25.156 7.152 1 85.94 274 GLY A N 1
ATOM 2134 C CA . GLY A 1 274 ? -31.875 23.938 7.008 1 85.94 274 GLY A CA 1
ATOM 2135 C C . GLY A 1 274 ? -31.016 23.938 5.758 1 85.94 274 GLY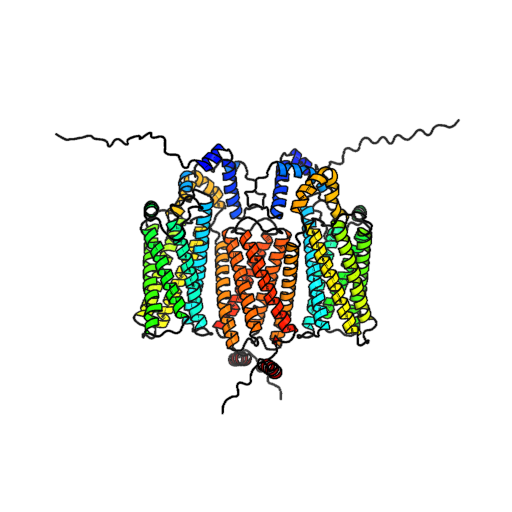 A C 1
ATOM 2136 O O . GLY A 1 274 ? -29.828 23.594 5.816 1 85.94 274 GLY A O 1
ATOM 2137 N N . LEU A 1 275 ? -31.562 24.328 4.688 1 89.94 275 LEU A N 1
ATOM 2138 C CA . LEU A 1 275 ? -30.859 24.359 3.412 1 89.94 275 LEU A CA 1
ATOM 2139 C C . LEU A 1 275 ? -29.75 25.406 3.441 1 89.94 275 LEU A C 1
ATOM 2141 O O . LEU A 1 275 ? -28.641 25.156 2.959 1 89.94 275 LEU A O 1
ATOM 2145 N N . LEU A 1 276 ? -30.078 26.578 4.016 1 90.69 276 LEU A N 1
ATOM 2146 C CA . LEU A 1 276 ? -29.094 27.656 4.059 1 90.69 276 LEU A CA 1
ATOM 2147 C C . LEU A 1 276 ? -27.938 27.312 4.988 1 90.69 276 LEU A C 1
ATOM 2149 O O . LEU A 1 276 ? -26.781 27.656 4.711 1 90.69 276 LEU A O 1
ATOM 2153 N N . SER A 1 277 ? -28.281 26.703 6.043 1 92.62 277 SER A N 1
ATOM 2154 C CA . SER A 1 277 ? -27.234 26.25 6.957 1 92.62 277 SER A CA 1
ATOM 2155 C C . SER A 1 277 ? -26.328 25.234 6.281 1 92.62 277 SER A C 1
ATOM 2157 O O . SER A 1 277 ? -25.094 25.359 6.328 1 92.62 277 SER A O 1
ATOM 2159 N N . SER A 1 278 ? -26.906 24.266 5.609 1 93.5 278 SER A N 1
ATOM 2160 C CA . SER A 1 278 ? -26.109 23.25 4.934 1 93.5 278 SER A CA 1
ATOM 2161 C C . SER A 1 278 ? -25.281 23.844 3.797 1 93.5 278 SER A C 1
ATOM 2163 O O . SER A 1 278 ? -24.141 23.453 3.58 1 93.5 278 SER A O 1
ATOM 2165 N N . LEU A 1 279 ? -25.844 24.719 3.104 1 94.56 279 LEU A N 1
ATOM 2166 C CA . LEU A 1 279 ? -25.125 25.375 2.02 1 94.56 279 LEU A CA 1
ATOM 2167 C C . LEU A 1 279 ? -23.969 26.203 2.559 1 94.56 279 LEU A C 1
ATOM 2169 O O . LEU A 1 279 ? -22.891 26.219 1.966 1 94.56 279 LEU A O 1
ATOM 2173 N N . GLY A 1 280 ? -24.219 26.938 3.617 1 95.81 280 GLY A N 1
ATOM 2174 C CA . GLY A 1 280 ? -23.141 27.703 4.246 1 95.81 280 GLY A CA 1
ATOM 2175 C C . GLY A 1 280 ? -21.984 26.828 4.703 1 95.81 280 GLY A C 1
ATOM 2176 O O . GLY A 1 280 ? -20.828 27.156 4.445 1 95.81 280 GLY A O 1
ATOM 2177 N N . TYR A 1 281 ? -22.312 25.734 5.41 1 95.56 281 TYR A N 1
ATOM 2178 C CA . TYR A 1 281 ? -21.281 24.812 5.852 1 95.56 281 TYR A CA 1
ATOM 2179 C C . TYR A 1 281 ? -20.531 24.203 4.66 1 95.56 281 TYR A C 1
ATOM 2181 O O . TYR A 1 281 ? -19.328 24.016 4.711 1 95.56 281 TYR A O 1
ATOM 2189 N N . PHE A 1 282 ? -21.234 23.922 3.58 1 97.25 282 PHE A N 1
ATOM 2190 C CA . PHE A 1 282 ? -20.625 23.359 2.389 1 97.25 282 PHE A CA 1
ATOM 2191 C C . PHE A 1 282 ? -19.641 24.328 1.762 1 97.25 282 PHE A C 1
ATOM 2193 O O . PHE A 1 282 ? -18.5 23.984 1.479 1 97.25 282 PHE A O 1
ATOM 2200 N N . LEU A 1 283 ? -20.078 25.531 1.541 1 97.81 283 LEU A N 1
ATOM 2201 C CA . LEU A 1 283 ? -19.234 26.547 0.937 1 97.81 283 LEU A CA 1
ATOM 2202 C C . LEU A 1 283 ? -18.047 26.875 1.838 1 97.81 283 LEU A C 1
ATOM 2204 O O . LEU A 1 283 ? -16.938 27.109 1.351 1 97.81 283 LEU A O 1
ATOM 2208 N N . GLY A 1 284 ? -18.328 27 3.082 1 98.19 284 GLY A N 1
ATOM 2209 C CA . GLY A 1 284 ? -17.234 27.219 4.02 1 98.19 284 GLY A CA 1
ATOM 2210 C C . GLY A 1 284 ? -16.203 26.109 3.988 1 98.19 284 GLY A C 1
ATOM 2211 O O . GLY A 1 284 ? -15 26.375 3.91 1 98.19 284 GLY A O 1
ATOM 2212 N N . ALA A 1 285 ? -16.672 24.859 4.043 1 98.19 285 ALA A N 1
ATOM 2213 C CA . ALA A 1 285 ? -15.773 23.719 3.986 1 98.19 285 ALA A CA 1
ATOM 2214 C C . ALA A 1 285 ? -14.992 23.703 2.678 1 98.19 285 ALA A C 1
ATOM 2216 O O . ALA A 1 285 ? -13.805 23.344 2.662 1 98.19 285 ALA A O 1
ATOM 2217 N N . ALA A 1 286 ? -15.609 24 1.604 1 98.12 286 ALA A N 1
ATOM 2218 C CA . ALA A 1 286 ? -14.938 24.078 0.309 1 98.12 286 ALA A CA 1
ATOM 2219 C C . ALA A 1 286 ? -13.828 25.125 0.324 1 98.12 286 ALA A C 1
ATOM 2221 O O . ALA A 1 286 ? -12.727 24.875 -0.185 1 98.12 286 ALA A O 1
ATOM 2222 N N . ALA A 1 287 ? -14.125 26.266 0.915 1 98.12 287 ALA A N 1
ATOM 2223 C CA . ALA A 1 287 ? -13.117 27.312 1.024 1 98.12 287 ALA A CA 1
ATOM 2224 C C . ALA A 1 287 ? -11.938 26.844 1.875 1 98.12 287 ALA A C 1
ATOM 2226 O O . ALA A 1 287 ? -10.781 27.109 1.532 1 98.12 287 ALA A O 1
ATOM 2227 N N . PHE A 1 288 ? -12.242 26.188 2.945 1 98.25 288 PHE A N 1
ATOM 2228 C CA . PHE A 1 288 ? -11.188 25.625 3.787 1 98.25 288 PHE A CA 1
ATOM 2229 C C . PHE A 1 288 ? -10.398 24.562 3.035 1 98.25 288 PHE A C 1
ATOM 2231 O O . PHE A 1 288 ? -9.188 24.422 3.246 1 98.25 288 PHE A O 1
ATOM 2238 N N . GLY A 1 289 ? -11.117 23.797 2.176 1 98.06 289 GLY A N 1
ATOM 2239 C CA . GLY A 1 289 ? -10.43 22.828 1.337 1 98.06 289 GLY A CA 1
ATOM 2240 C C . GLY A 1 289 ? -9.445 23.469 0.375 1 98.06 289 GLY A C 1
ATOM 2241 O O . GLY A 1 289 ? -8.32 22.984 0.217 1 98.06 289 GLY A O 1
ATOM 2242 N N . ILE A 1 290 ? -9.852 24.5 -0.243 1 97.12 290 ILE A N 1
ATOM 2243 C CA . ILE A 1 290 ? -8.969 25.25 -1.134 1 97.12 290 ILE A CA 1
ATOM 2244 C C . ILE A 1 290 ? -7.773 25.781 -0.348 1 97.12 290 ILE A C 1
ATOM 2246 O O . ILE A 1 290 ? -6.633 25.703 -0.812 1 97.12 290 ILE A O 1
ATOM 2250 N N . ASN A 1 291 ? -8.062 26.328 0.811 1 97.31 291 ASN A N 1
ATOM 2251 C CA . ASN A 1 291 ? -6.992 26.781 1.688 1 97.31 291 ASN A CA 1
ATOM 2252 C C . ASN A 1 291 ? -5.984 25.672 1.965 1 97.31 291 ASN A C 1
ATOM 2254 O O . ASN A 1 291 ? -4.773 25.906 1.915 1 97.31 291 ASN A O 1
ATOM 2258 N N . ALA A 1 292 ? -6.484 24.5 2.283 1 97.62 292 ALA A N 1
ATOM 2259 C CA . ALA A 1 292 ? -5.605 23.375 2.604 1 97.62 292 ALA A CA 1
ATOM 2260 C C . ALA A 1 292 ? -4.719 23.016 1.414 1 97.62 292 ALA A C 1
ATOM 2262 O O . ALA A 1 292 ? -3.541 22.688 1.586 1 97.62 292 ALA A O 1
ATOM 2263 N N . VAL A 1 293 ? -5.262 23.047 0.244 1 95.81 293 VAL A N 1
ATOM 2264 C CA . VAL A 1 293 ? -4.488 22.781 -0.965 1 95.81 293 VAL A CA 1
ATOM 2265 C C . VAL A 1 293 ? -3.395 23.844 -1.119 1 95.81 293 VAL A C 1
ATOM 2267 O O . VAL A 1 293 ? -2.256 23.516 -1.469 1 95.81 293 VAL A O 1
ATOM 2270 N N . LEU A 1 294 ? -3.734 25.062 -0.874 1 93.94 294 LEU A N 1
ATOM 2271 C CA . LEU A 1 294 ? -2.756 26.141 -0.947 1 93.94 294 LEU A CA 1
ATOM 2272 C C . LEU A 1 294 ? -1.669 25.969 0.107 1 93.94 294 LEU A C 1
ATOM 2274 O O . LEU A 1 294 ? -0.496 26.25 -0.152 1 93.94 294 LEU A O 1
ATOM 2278 N N . LEU A 1 295 ? -2.078 25.531 1.271 1 94.81 295 LEU A N 1
ATOM 2279 C CA . LEU A 1 295 ? -1.099 25.266 2.32 1 94.81 295 LEU A CA 1
ATOM 2280 C C . LEU A 1 295 ? -0.123 24.172 1.891 1 94.81 295 LEU A C 1
ATOM 2282 O O . LEU A 1 295 ? 1.071 24.25 2.189 1 94.81 295 LEU A O 1
ATOM 2286 N N . LEU A 1 296 ? -0.623 23.172 1.202 1 92.62 296 LEU A N 1
ATOM 2287 C CA . LEU A 1 296 ? 0.243 22.125 0.696 1 92.62 296 LEU A CA 1
ATOM 2288 C C . LEU A 1 296 ? 1.224 22.672 -0.336 1 92.62 296 LEU A C 1
ATOM 2290 O O . LEU A 1 296 ? 2.379 22.234 -0.386 1 92.62 296 LEU A O 1
ATOM 2294 N N . LEU A 1 297 ? 0.76 23.578 -1.084 1 88.81 297 LEU A N 1
ATOM 2295 C CA . LEU A 1 297 ? 1.639 24.203 -2.064 1 88.81 297 LEU A CA 1
ATOM 2296 C C . LEU A 1 297 ? 2.732 25.016 -1.374 1 88.81 297 LEU A C 1
ATOM 2298 O O . LEU A 1 297 ? 3.883 25.016 -1.822 1 88.81 297 LEU A O 1
ATOM 2302 N N . LEU A 1 298 ? 2.361 25.672 -0.34 1 86.38 298 LEU A N 1
ATOM 2303 C CA . LEU A 1 298 ? 3.344 26.422 0.437 1 86.38 298 LEU A CA 1
ATOM 2304 C C . LEU A 1 298 ? 4.363 25.484 1.072 1 86.38 298 LEU A C 1
ATOM 2306 O O . LEU A 1 298 ? 5.562 25.766 1.065 1 86.38 298 LEU A O 1
ATOM 2310 N N . TRP A 1 299 ? 3.855 24.375 1.587 1 84.62 299 TRP A N 1
ATOM 2311 C CA . TRP A 1 299 ? 4.738 23.375 2.164 1 84.62 299 TRP A CA 1
ATOM 2312 C C . TRP A 1 299 ? 5.738 22.875 1.13 1 84.62 299 TRP A C 1
ATOM 2314 O O . TRP A 1 299 ? 6.926 22.703 1.431 1 84.62 299 TRP A O 1
ATOM 2324 N N . GLU A 1 300 ? 5.254 22.656 -0.041 1 77.62 300 GLU A N 1
ATOM 2325 C CA . GLU A 1 300 ? 6.125 22.172 -1.114 1 77.62 300 GLU A CA 1
ATOM 2326 C C . GLU A 1 300 ? 7.203 23.203 -1.444 1 77.62 300 GLU A C 1
ATOM 2328 O O . GLU A 1 300 ? 8.312 22.844 -1.831 1 77.62 300 GLU A O 1
ATOM 2333 N N . ALA A 1 301 ? 6.848 24.438 -1.225 1 74.12 301 ALA A N 1
ATOM 2334 C CA . ALA A 1 301 ? 7.785 25.531 -1.498 1 74.12 301 ALA A CA 1
ATOM 2335 C C . ALA A 1 301 ? 8.68 25.797 -0.293 1 74.12 301 ALA A C 1
ATOM 2337 O O . ALA A 1 301 ? 9.414 26.781 -0.261 1 74.12 301 ALA A O 1
ATOM 2338 N N . ASN A 1 302 ? 8.57 24.906 0.729 1 73.06 302 ASN A N 1
ATOM 2339 C CA . ASN A 1 302 ? 9.367 24.969 1.949 1 73.06 302 ASN A CA 1
ATOM 2340 C C . ASN A 1 302 ? 8.977 26.172 2.805 1 73.06 302 ASN A C 1
ATOM 2342 O O . ASN A 1 302 ? 9.828 26.781 3.455 1 73.06 302 ASN A O 1
ATOM 2346 N N . ASP A 1 303 ? 7.734 26.578 2.625 1 76.06 303 ASP A N 1
ATOM 2347 C CA . ASP A 1 303 ? 7.133 27.547 3.543 1 76.06 303 ASP A CA 1
ATOM 2348 C C . ASP A 1 303 ? 6.402 26.828 4.684 1 76.06 303 ASP A C 1
ATOM 2350 O O . ASP A 1 303 ? 5.195 26.594 4.598 1 76.06 303 ASP A O 1
ATOM 2354 N N . PHE A 1 304 ? 7.086 26.641 5.789 1 79 304 PHE A N 1
ATOM 2355 C CA . PHE A 1 304 ? 6.551 25.766 6.828 1 79 304 PHE A CA 1
ATOM 2356 C C . PHE A 1 304 ? 5.762 26.578 7.855 1 79 304 PHE A C 1
ATOM 2358 O O . PHE A 1 304 ? 5.102 26 8.727 1 79 304 PHE A O 1
ATOM 2365 N N . GLY A 1 305 ? 5.926 27.922 7.754 1 82.19 305 GLY A N 1
ATOM 2366 C CA . GLY A 1 305 ? 5.113 28.75 8.625 1 82.19 305 GLY A CA 1
ATOM 2367 C C . GLY A 1 305 ? 3.676 28.875 8.156 1 82.19 305 GLY A C 1
ATOM 2368 O O . GLY A 1 305 ? 2.801 29.297 8.922 1 82.19 305 GLY A O 1
ATOM 2369 N N . LEU A 1 306 ? 3.457 28.5 6.938 1 89.5 306 LEU A N 1
ATOM 2370 C CA . LEU A 1 306 ? 2.127 28.562 6.336 1 89.5 306 LEU A CA 1
ATOM 2371 C C . LEU A 1 306 ? 1.52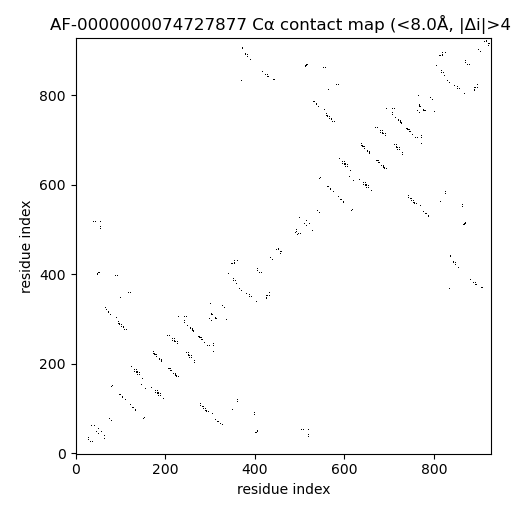1 29.953 6.488 1 89.5 306 LEU A C 1
ATOM 2373 O O . LEU A 1 306 ? 2.125 30.953 6.078 1 89.5 306 LEU A O 1
ATOM 2377 N N . THR A 1 307 ? 0.319 30.109 7 1 89.12 307 THR A N 1
ATOM 2378 C CA . THR A 1 307 ? -0.334 31.406 7.02 1 89.12 307 THR A CA 1
ATOM 2379 C C . THR A 1 307 ? -0.152 32.094 8.375 1 89.12 307 THR A C 1
ATOM 2381 O O . THR A 1 307 ? -0.356 33.281 8.5 1 89.12 307 THR A O 1
ATOM 2384 N N . LEU A 1 308 ? 0.292 31.391 9.312 1 89.62 308 LEU A N 1
ATOM 2385 C CA . LEU A 1 308 ? 0.267 31.953 10.656 1 89.62 308 LEU A CA 1
ATOM 2386 C C . LEU A 1 308 ? 1.66 32.406 11.094 1 89.62 308 LEU A C 1
ATOM 2388 O O . LEU A 1 308 ? 1.8 33.219 11.984 1 89.62 308 LEU A O 1
ATOM 2392 N N . PHE A 1 309 ? 2.666 31.797 10.484 1 85.25 309 PHE A N 1
ATOM 2393 C CA . PHE A 1 309 ? 4.016 32.094 10.961 1 85.25 309 PHE A CA 1
ATOM 2394 C C . PHE A 1 309 ? 4.895 32.594 9.82 1 85.25 309 PHE A C 1
ATOM 2396 O O . PHE A 1 309 ? 5.766 31.859 9.336 1 85.25 309 PHE A O 1
ATOM 2403 N N . TYR A 1 310 ? 4.73 33.781 9.555 1 77.38 310 TYR A N 1
ATOM 2404 C CA . TYR A 1 310 ? 5.426 34.406 8.43 1 77.38 310 TYR A CA 1
ATOM 2405 C C . TYR A 1 310 ? 6.934 34.344 8.633 1 77.38 310 TYR A C 1
ATOM 2407 O O . TYR A 1 310 ? 7.691 34.25 7.664 1 77.38 310 TYR A O 1
ATOM 2415 N N . GLN A 1 311 ? 7.379 34.375 9.875 1 73 311 GLN A N 1
ATOM 2416 C CA . GLN A 1 311 ? 8.797 34.375 10.203 1 73 311 GLN A CA 1
ATOM 2417 C C . GLN A 1 311 ? 9.484 33.094 9.727 1 73 311 GLN A C 1
ATOM 2419 O O . GLN A 1 311 ? 10.68 33.094 9.438 1 73 311 GLN A O 1
ATOM 2424 N N . LEU A 1 312 ? 8.68 32.094 9.617 1 76.56 312 LEU A N 1
ATOM 2425 C CA . LEU A 1 312 ? 9.25 30.812 9.211 1 76.56 312 LEU A CA 1
ATOM 2426 C C . LEU A 1 312 ? 9.305 30.703 7.691 1 76.56 312 LEU A C 1
ATOM 2428 O O . LEU A 1 312 ? 9.977 29.812 7.152 1 76.56 312 LEU A O 1
ATOM 2432 N N . ASN A 1 313 ? 8.5 31.516 6.984 1 70.69 313 ASN A N 1
ATOM 2433 C CA . ASN A 1 313 ? 8.445 31.469 5.527 1 70.69 313 ASN A CA 1
ATOM 2434 C C . ASN A 1 313 ? 9.594 32.25 4.898 1 70.69 313 ASN A C 1
ATOM 2436 O O . ASN A 1 313 ? 10.062 31.906 3.814 1 70.69 313 ASN A O 1
ATOM 2440 N N . ARG A 1 314 ? 9.93 33.406 5.34 1 58.19 314 ARG A N 1
ATOM 2441 C CA . ARG A 1 314 ? 10.867 34.344 4.742 1 58.19 314 ARG A CA 1
ATOM 2442 C C . ARG A 1 314 ? 12.305 34.031 5.129 1 58.19 314 ARG A C 1
ATOM 2444 O O . ARG A 1 314 ? 13.25 34.531 4.516 1 58.19 314 ARG A O 1
ATOM 2451 N N . VAL A 1 315 ? 12.367 33.312 5.973 1 47.94 315 VAL A N 1
ATOM 2452 C CA . VAL A 1 315 ? 13.727 33.156 6.488 1 47.94 315 VAL A CA 1
ATOM 2453 C C . VAL A 1 315 ? 14.586 32.406 5.48 1 47.94 315 VAL A C 1
ATOM 2455 O O . VAL A 1 315 ? 15.766 32.719 5.301 1 47.94 315 VAL A O 1
ATOM 2458 N N . ILE A 1 316 ? 13.883 31.578 4.746 1 47.09 316 ILE A N 1
ATOM 2459 C CA . ILE A 1 316 ? 14.75 30.891 3.801 1 47.09 316 ILE A CA 1
ATOM 2460 C C . ILE A 1 316 ? 15.195 31.844 2.701 1 47.09 316 ILE A C 1
ATOM 2462 O O . ILE A 1 316 ? 16.328 31.766 2.213 1 47.09 316 ILE A O 1
ATOM 2466 N N . GLU A 1 317 ? 14.344 32.906 2.461 1 45.62 317 GLU A N 1
ATOM 2467 C CA . GLU A 1 317 ? 14.68 33.875 1.406 1 45.62 317 GLU A CA 1
ATOM 2468 C C . GLU A 1 317 ? 15.789 34.812 1.853 1 45.62 317 GLU A C 1
ATOM 2470 O O . GLU A 1 317 ? 16.672 35.156 1.068 1 45.62 317 GLU A O 1
ATOM 2475 N N . ALA A 1 318 ? 15.656 35.469 2.943 1 40.28 318 ALA A N 1
ATOM 2476 C CA . ALA A 1 318 ? 16.609 36.5 3.342 1 40.28 318 ALA A CA 1
ATOM 2477 C C . ALA A 1 318 ? 18 35.938 3.527 1 40.28 318 ALA A C 1
ATOM 2479 O O . ALA A 1 318 ? 19 36.594 3.275 1 40.28 318 ALA A O 1
ATOM 2480 N N . ALA A 1 319 ? 18.062 34.844 4.02 1 36.28 319 ALA A N 1
ATOM 2481 C CA . ALA A 1 319 ? 19.406 34.281 4.117 1 36.28 319 ALA A CA 1
ATOM 2482 C C . ALA A 1 319 ? 20 34.031 2.734 1 36.28 319 ALA A C 1
ATOM 2484 O O . ALA A 1 319 ? 21.219 33.938 2.578 1 36.28 319 ALA A O 1
ATOM 2485 N N . SER A 1 320 ? 19.141 33.906 1.688 1 35.28 320 SER A N 1
ATOM 2486 C CA . SER A 1 320 ? 19.594 33.75 0.308 1 35.28 320 SER A CA 1
ATOM 2487 C C . SER A 1 320 ? 19.828 35.094 -0.372 1 35.28 320 SER A C 1
ATOM 2489 O O . SER A 1 320 ? 20.141 35.125 -1.561 1 35.28 320 SER A O 1
ATOM 2491 N N . GLY A 1 321 ? 19.812 36.219 0.012 1 32.91 321 GLY A N 1
ATOM 2492 C CA . GLY A 1 321 ? 19.969 37.469 -0.68 1 32.91 321 GLY A CA 1
ATOM 2493 C C . GLY A 1 321 ? 21.234 37.562 -1.507 1 32.91 321 GLY A C 1
ATOM 2494 O O . GLY A 1 321 ? 21.203 38.031 -2.65 1 32.91 321 GLY A O 1
ATOM 2495 N N . SER A 1 322 ? 22.484 37.594 -1.045 1 36.22 322 SER A N 1
ATOM 2496 C CA . SER A 1 322 ? 23.625 37.625 -1.974 1 36.22 322 SER A CA 1
ATOM 2497 C C . SER A 1 322 ? 23.625 36.344 -2.836 1 36.22 322 SER A C 1
ATOM 2499 O O . SER A 1 322 ? 24.016 36.406 -4.004 1 36.22 322 SER A O 1
ATOM 2501 N N . THR A 1 323 ? 23.312 35.125 -2.424 1 32.84 323 THR A N 1
ATOM 2502 C CA . THR A 1 323 ? 23.156 33.812 -3.006 1 32.84 323 THR A CA 1
ATOM 2503 C C . THR A 1 323 ? 21.75 33.625 -3.586 1 32.84 323 THR A C 1
ATOM 2505 O O . THR A 1 323 ? 21.422 32.531 -4.09 1 32.84 323 THR A O 1
ATOM 2508 N N . LYS A 1 324 ? 20.844 34.375 -3.668 1 39.75 324 LYS A N 1
ATOM 2509 C CA . LYS A 1 324 ? 19.516 34.531 -4.242 1 39.75 324 LYS A CA 1
ATOM 2510 C C . LYS A 1 324 ? 19.562 34.438 -5.762 1 39.75 324 LYS A C 1
ATOM 2512 O O . LYS A 1 324 ? 18.688 33.812 -6.379 1 39.75 324 LYS A O 1
ATOM 2517 N N . ALA A 1 325 ? 20.438 35.125 -6.332 1 38.16 325 ALA A N 1
ATOM 2518 C CA . ALA A 1 325 ? 20.531 35.062 -7.789 1 38.16 325 ALA A CA 1
ATOM 2519 C C . ALA A 1 325 ? 20.828 33.656 -8.266 1 38.16 325 ALA A C 1
ATOM 2521 O O . ALA A 1 325 ? 20.25 33.188 -9.25 1 38.16 325 ALA A O 1
ATOM 2522 N N . ARG A 1 326 ? 21.672 33.031 -7.648 1 35.44 326 ARG A N 1
ATOM 2523 C CA . ARG A 1 326 ? 22.094 31.719 -8.148 1 35.44 326 ARG A CA 1
ATOM 2524 C C . ARG A 1 326 ? 21.125 30.625 -7.699 1 35.44 326 ARG A C 1
ATOM 2526 O O . ARG A 1 326 ? 20.875 29.656 -8.43 1 35.44 326 ARG A O 1
ATOM 2533 N N . LEU A 1 327 ? 20.641 30.75 -6.645 1 33.5 327 LEU A N 1
ATOM 2534 C CA . LEU A 1 327 ? 19.625 29.828 -6.148 1 33.5 327 LEU A CA 1
ATOM 2535 C C . LEU A 1 327 ? 18.281 30.094 -6.828 1 33.5 327 LEU A C 1
ATOM 2537 O O . LEU A 1 327 ? 17.516 29.156 -7.082 1 33.5 327 LEU A O 1
ATOM 2541 N N . ARG A 1 328 ? 17.922 31.266 -7.125 1 38.31 328 ARG A N 1
ATOM 2542 C CA . ARG A 1 328 ? 16.812 31.531 -8.039 1 38.31 328 ARG A CA 1
ATOM 2543 C C . ARG A 1 328 ? 17.047 30.859 -9.391 1 38.31 328 ARG A C 1
ATOM 2545 O O . ARG A 1 328 ? 16.109 30.344 -10 1 38.31 328 ARG A O 1
ATOM 2552 N N . ALA A 1 329 ? 18.156 30.938 -9.914 1 38.97 329 ALA A N 1
ATOM 2553 C CA . ALA A 1 329 ? 18.484 30.219 -11.141 1 38.97 329 ALA A CA 1
ATOM 2554 C C . ALA A 1 329 ? 18.438 28.703 -10.914 1 38.97 329 ALA A C 1
ATOM 2556 O O . ALA A 1 329 ? 17.938 27.953 -11.758 1 38.97 329 ALA A O 1
ATOM 2557 N N . ALA A 1 330 ? 19.109 28.156 -9.953 1 35.81 330 ALA A N 1
ATOM 2558 C CA . ALA A 1 330 ? 19.047 26.734 -9.625 1 35.81 330 ALA A CA 1
ATOM 2559 C C . ALA A 1 330 ? 17.688 26.359 -9.039 1 35.81 330 ALA A C 1
ATOM 2561 O O . ALA A 1 330 ? 17.172 25.266 -9.297 1 35.81 330 ALA A O 1
ATOM 2562 N N . ALA A 1 331 ? 17.016 27.062 -8.164 1 36.12 331 ALA A N 1
ATOM 2563 C CA . ALA A 1 331 ? 15.656 26.969 -7.633 1 36.12 331 ALA A CA 1
ATOM 2564 C C . ALA A 1 331 ? 14.617 27.219 -8.727 1 36.12 331 ALA A C 1
ATOM 2566 O O . ALA A 1 331 ? 13.492 26.719 -8.648 1 36.12 331 ALA A O 1
ATOM 2567 N N . SER A 1 332 ? 14.867 28.141 -9.5 1 37.56 332 SER A N 1
ATOM 2568 C CA . SER A 1 332 ? 13.961 28.328 -10.625 1 37.56 332 SER A CA 1
ATOM 2569 C C . SER A 1 332 ? 13.68 27.016 -11.336 1 37.56 332 SER A C 1
ATOM 2571 O O . SER A 1 332 ? 12.57 26.797 -11.836 1 37.56 332 SER A O 1
ATOM 2573 N N . ASP A 1 333 ? 14.703 26.266 -11.602 1 38.44 333 ASP A N 1
ATOM 2574 C CA . ASP A 1 333 ? 14.469 25 -12.273 1 38.44 333 ASP A CA 1
ATOM 2575 C C . ASP A 1 333 ? 13.805 23.984 -11.328 1 38.44 333 ASP A C 1
ATOM 2577 O O . ASP A 1 333 ? 13.047 23.125 -11.766 1 38.44 333 ASP A O 1
ATOM 2581 N N . SER A 1 334 ? 14.18 23.969 -10.086 1 37.84 334 SER A N 1
ATOM 2582 C CA . SER A 1 334 ? 13.797 22.922 -9.148 1 37.84 334 SER A CA 1
ATOM 2583 C C . SER A 1 334 ? 12.352 23.094 -8.688 1 37.84 334 SER A C 1
ATOM 2585 O O . SER A 1 334 ? 11.625 22.109 -8.539 1 37.84 334 SER A O 1
ATOM 2587 N N . SER A 1 335 ? 11.93 24.25 -7.805 1 45.41 335 SER A N 1
ATOM 2588 C CA . SER A 1 335 ? 10.844 24.234 -6.82 1 45.41 335 SER A CA 1
ATOM 2589 C C . SER A 1 335 ? 9.492 24.438 -7.488 1 45.41 335 SER A C 1
ATOM 2591 O O . SER A 1 335 ? 8.633 25.156 -6.961 1 45.41 335 SER A O 1
ATOM 2593 N N . LYS A 1 336 ? 9.523 24.516 -8.68 1 47.84 336 LYS A N 1
ATOM 2594 C CA . LYS A 1 336 ? 8.172 24.734 -9.18 1 47.84 336 LYS A CA 1
ATOM 2595 C C . LYS A 1 336 ? 7.168 23.828 -8.461 1 47.84 336 LYS A C 1
ATOM 2597 O O . LYS A 1 336 ? 7.398 22.625 -8.305 1 47.84 336 LYS A O 1
ATOM 2602 N N . MET A 1 337 ? 6.434 24.641 -7.617 1 59.31 337 MET A N 1
ATOM 2603 C CA . MET A 1 337 ? 5.266 23.984 -7.035 1 59.31 337 MET A CA 1
ATOM 2604 C C . MET A 1 337 ? 4.629 23.016 -8.031 1 59.31 337 MET A C 1
ATOM 2606 O O . MET A 1 337 ? 4.312 23.391 -9.156 1 59.31 337 MET A O 1
ATOM 2610 N N . SER A 1 338 ? 4.957 21.719 -7.781 1 68.25 338 SER A N 1
ATOM 2611 C CA . SER A 1 338 ? 4.336 20.75 -8.672 1 68.25 338 SER A CA 1
ATOM 2612 C C . SER A 1 338 ? 2.889 20.469 -8.266 1 68.25 338 SER A C 1
ATOM 2614 O O . SER A 1 338 ? 2.633 19.891 -7.215 1 68.25 338 SER A O 1
ATOM 2616 N N . ILE A 1 339 ? 2.045 21.078 -8.992 1 81.06 339 ILE A N 1
ATOM 2617 C CA . ILE A 1 339 ? 0.616 20.875 -8.773 1 81.06 339 ILE A CA 1
ATOM 2618 C C . ILE A 1 339 ? 0.293 19.375 -8.844 1 81.06 339 ILE A C 1
ATOM 2620 O O . ILE A 1 339 ? -0.68 18.922 -8.242 1 81.06 339 ILE A O 1
ATOM 2624 N N . ARG A 1 340 ? 1.191 18.641 -9.492 1 82.81 340 ARG A N 1
ATOM 2625 C CA . ARG A 1 340 ? 0.929 17.219 -9.664 1 82.81 340 ARG A CA 1
ATOM 2626 C C . ARG A 1 340 ? 0.995 16.484 -8.336 1 82.81 340 ARG A C 1
ATOM 2628 O O . ARG A 1 340 ? 0.113 15.672 -8.016 1 82.81 340 ARG A O 1
ATOM 2635 N N . ASP A 1 341 ? 1.953 16.781 -7.609 1 81.31 341 ASP A N 1
ATOM 2636 C CA . ASP A 1 341 ? 2.119 16.062 -6.348 1 81.31 341 ASP A CA 1
ATOM 2637 C C . ASP A 1 341 ? 0.998 16.406 -5.371 1 81.31 341 ASP A C 1
ATOM 2639 O O . ASP A 1 341 ? 0.477 15.516 -4.68 1 81.31 341 ASP A O 1
ATOM 2643 N N . VAL A 1 342 ? 0.609 17.625 -5.348 1 88 342 VAL A N 1
ATOM 2644 C CA . VAL A 1 342 ? -0.458 18.062 -4.457 1 88 342 VAL A CA 1
ATOM 2645 C C . VAL A 1 342 ? -1.784 17.453 -4.891 1 88 342 VAL A C 1
ATOM 2647 O O . VAL A 1 342 ? -2.621 17.109 -4.051 1 88 342 VAL A O 1
ATOM 2650 N N . THR A 1 343 ? -1.906 17.266 -6.219 1 90.81 343 THR A N 1
ATOM 2651 C CA . THR A 1 343 ? -3.119 16.641 -6.73 1 90.81 343 THR A CA 1
ATOM 2652 C C . THR A 1 343 ? -3.23 15.188 -6.246 1 90.81 343 THR A C 1
ATOM 2654 O O . THR A 1 343 ? -4.309 14.75 -5.844 1 90.81 343 THR A O 1
ATOM 2657 N N . PHE A 1 344 ? -2.162 14.508 -6.203 1 91.69 344 PHE A N 1
ATOM 2658 C CA . PHE A 1 344 ? -2.203 13.125 -5.742 1 91.69 344 PHE A CA 1
ATOM 2659 C C . PHE A 1 344 ? -2.473 13.062 -4.242 1 91.69 344 PHE A C 1
ATOM 2661 O O . PHE A 1 344 ? -3.191 12.18 -3.771 1 91.69 344 PHE A O 1
ATOM 2668 N N . ILE A 1 345 ? -1.93 14 -3.527 1 93.38 345 ILE A N 1
ATOM 2669 C CA . ILE A 1 345 ? -2.207 14.047 -2.096 1 93.38 345 ILE A CA 1
ATOM 2670 C C . ILE A 1 345 ? -3.695 14.297 -1.865 1 93.38 345 ILE A C 1
ATOM 2672 O O . ILE A 1 345 ? -4.309 13.672 -0.999 1 93.38 345 ILE A O 1
ATOM 2676 N N . ALA A 1 346 ? -4.227 15.117 -2.664 1 95.56 346 ALA A N 1
ATOM 2677 C CA . ALA A 1 346 ? -5.656 15.398 -2.557 1 95.56 346 ALA A CA 1
ATOM 2678 C C . ALA A 1 346 ? -6.488 14.156 -2.889 1 95.56 346 ALA A C 1
ATOM 2680 O O . ALA A 1 346 ? -7.48 13.875 -2.219 1 95.56 346 ALA A O 1
ATOM 2681 N N . ILE A 1 347 ? -6.07 13.43 -3.873 1 95.62 347 ILE A N 1
ATOM 2682 C CA . ILE A 1 347 ? -6.758 12.203 -4.262 1 95.62 347 ILE A CA 1
ATOM 2683 C C . ILE A 1 347 ? -6.68 11.188 -3.125 1 95.62 347 ILE A C 1
ATOM 2685 O O . ILE A 1 347 ? -7.664 10.508 -2.824 1 95.62 347 ILE A O 1
ATOM 2689 N N . TYR A 1 348 ? -5.562 11.117 -2.496 1 96.44 348 TYR A N 1
ATOM 2690 C CA . TYR A 1 348 ? -5.398 10.18 -1.391 1 96.44 348 TYR A CA 1
ATOM 2691 C C . TYR A 1 348 ? -6.281 10.57 -0.21 1 96.44 348 TYR A C 1
ATOM 2693 O O . TYR A 1 348 ? -6.863 9.703 0.448 1 96.44 348 TYR A O 1
ATOM 2701 N N . CYS A 1 349 ? -6.383 11.836 0.06 1 97.5 349 CYS A N 1
ATOM 2702 C CA . CYS A 1 349 ? -7.273 12.297 1.121 1 97.5 349 CYS A CA 1
ATOM 2703 C C . CYS A 1 349 ? -8.727 11.961 0.8 1 97.5 349 CYS A C 1
ATOM 2705 O O . CYS A 1 349 ? -9.469 11.516 1.674 1 97.5 349 CYS A O 1
ATOM 2707 N N . TRP A 1 350 ? -9.062 12.188 -0.459 1 97.44 350 TRP A N 1
ATOM 2708 C CA . TRP A 1 350 ? -10.398 11.82 -0.905 1 97.44 350 TRP A CA 1
ATOM 2709 C C . TRP A 1 350 ? -10.648 10.328 -0.724 1 97.44 350 TRP A C 1
ATOM 2711 O O . TRP A 1 350 ? -11.711 9.922 -0.256 1 97.44 350 TRP A O 1
ATOM 2721 N N . PHE A 1 351 ? -9.672 9.531 -1.115 1 97.31 351 PHE A N 1
ATOM 2722 C CA . PHE A 1 351 ? -9.773 8.078 -0.998 1 97.31 351 PHE A CA 1
ATOM 2723 C C . PHE A 1 351 ? -10 7.668 0.451 1 97.31 351 PHE A C 1
ATOM 2725 O O . PHE A 1 351 ? -10.875 6.848 0.737 1 97.31 351 PHE A O 1
ATOM 2732 N N . ILE A 1 352 ? -9.273 8.25 1.378 1 97.19 352 ILE A N 1
ATOM 2733 C CA . ILE A 1 352 ? -9.406 7.938 2.797 1 97.19 352 ILE A CA 1
ATOM 2734 C C . ILE A 1 352 ? -10.812 8.312 3.277 1 97.19 352 ILE A C 1
ATOM 2736 O O . ILE A 1 352 ? -11.453 7.547 3.996 1 97.19 352 ILE A O 1
ATOM 2740 N N . ALA A 1 353 ? -11.273 9.438 2.877 1 97.19 353 ALA A N 1
ATOM 2741 C CA . ALA A 1 353 ? -12.602 9.891 3.285 1 97.19 353 ALA A CA 1
ATOM 2742 C C . ALA A 1 353 ? -13.68 8.93 2.791 1 97.19 353 ALA A C 1
ATOM 2744 O O . ALA A 1 353 ? -14.562 8.523 3.559 1 97.19 353 ALA A O 1
ATOM 2745 N N . MET A 1 354 ? -13.578 8.523 1.527 1 95.94 354 MET A N 1
ATOM 2746 C CA . MET A 1 354 ? -14.562 7.602 0.964 1 95.94 354 MET A CA 1
ATOM 2747 C C . MET A 1 354 ? -14.508 6.25 1.668 1 95.94 354 MET A C 1
ATOM 2749 O O . MET A 1 354 ? -15.547 5.652 1.956 1 95.94 354 MET A O 1
ATOM 2753 N N . ALA A 1 355 ? -13.312 5.84 1.909 1 95.56 355 ALA A N 1
ATOM 2754 C CA . ALA A 1 355 ? -13.148 4.535 2.543 1 95.56 355 ALA A CA 1
ATOM 2755 C C . ALA A 1 355 ? -13.727 4.535 3.955 1 95.56 355 ALA A C 1
ATOM 2757 O O . ALA A 1 355 ? -14.328 3.547 4.383 1 95.56 355 ALA A O 1
ATOM 2758 N N . LEU A 1 356 ? -13.539 5.617 4.688 1 95.06 356 LEU A N 1
ATOM 2759 C CA . LEU A 1 356 ? -14.078 5.699 6.039 1 95.06 356 LEU A CA 1
ATOM 2760 C C . LEU A 1 356 ? -15.602 5.785 6.008 1 95.06 356 LEU A C 1
ATOM 2762 O O . LEU A 1 356 ? -16.281 5.176 6.84 1 95.06 356 LEU A O 1
ATOM 2766 N N . ILE A 1 357 ? -16.109 6.488 5.055 1 94.06 357 ILE A N 1
ATOM 2767 C CA . ILE A 1 357 ? -17.562 6.574 4.914 1 94.06 357 ILE A CA 1
ATOM 2768 C C . ILE A 1 357 ? -18.125 5.211 4.516 1 94.06 357 ILE A C 1
ATOM 2770 O O . ILE A 1 357 ? -19.219 4.828 4.953 1 94.06 357 ILE A O 1
ATOM 2774 N N . ASP A 1 358 ? -17.391 4.5 3.707 1 92.69 358 ASP A N 1
ATOM 2775 C CA . ASP A 1 358 ? -17.812 3.172 3.283 1 92.69 358 ASP A CA 1
ATOM 2776 C C . ASP A 1 358 ? -17.906 2.219 4.473 1 92.69 358 ASP A C 1
ATOM 2778 O O . ASP A 1 358 ? -18.703 1.271 4.453 1 92.69 358 ASP A O 1
ATOM 2782 N N . CYS A 1 359 ? -17.109 2.455 5.5 1 91.38 359 CYS A N 1
ATOM 2783 C CA . CYS A 1 359 ? -17.25 1.658 6.711 1 91.38 359 CYS A CA 1
ATOM 2784 C C . CYS A 1 359 ? -18.625 1.839 7.32 1 91.38 359 CYS A C 1
ATOM 2786 O O . CYS A 1 359 ? -19.234 0.874 7.789 1 91.38 359 CYS A O 1
ATOM 2788 N N . ILE A 1 360 ? -19.141 3.029 7.277 1 90.5 360 ILE A N 1
ATOM 2789 C CA . ILE A 1 360 ? -20.453 3.342 7.832 1 90.5 360 ILE A CA 1
ATOM 2790 C C . ILE A 1 360 ? -21.547 2.744 6.945 1 90.5 360 ILE A C 1
ATOM 2792 O O . ILE A 1 360 ? -22.531 2.191 7.445 1 90.5 360 ILE A O 1
ATOM 2796 N N . ILE A 1 361 ? -21.328 2.814 5.695 1 88.12 361 ILE A N 1
ATOM 2797 C CA . ILE A 1 361 ? -22.297 2.316 4.723 1 88.12 361 ILE A CA 1
ATOM 2798 C C . ILE A 1 361 ? -22.406 0.797 4.836 1 88.12 361 ILE A C 1
ATOM 2800 O O . ILE A 1 361 ? -23.5 0.238 4.715 1 88.12 361 ILE A O 1
ATOM 2804 N N . LYS A 1 362 ? -21.312 0.148 5.078 1 86.12 362 LYS A N 1
ATOM 2805 C CA . LYS A 1 362 ? -21.344 -1.307 5.207 1 86.12 362 LYS A CA 1
ATOM 2806 C C . LYS A 1 362 ? -22.172 -1.737 6.414 1 86.12 362 LYS A C 1
ATOM 2808 O O . LYS A 1 362 ? -22.891 -2.742 6.355 1 86.12 362 LYS A O 1
ATOM 2813 N N . GLU A 1 363 ? -22.094 -0.974 7.441 1 85.19 363 GLU A N 1
ATOM 2814 C CA . GLU A 1 363 ? -22.922 -1.258 8.602 1 85.19 363 GLU A CA 1
ATOM 2815 C C . GLU A 1 363 ? -24.406 -1.072 8.281 1 85.19 363 GLU A C 1
ATOM 2817 O O . GLU A 1 363 ? -25.25 -1.859 8.719 1 85.19 363 GLU A O 1
ATOM 2822 N N . LYS A 1 364 ? -24.672 -0.088 7.52 1 83.62 364 LYS A N 1
ATOM 2823 C CA . LYS A 1 364 ? -26.062 0.151 7.117 1 83.62 364 LYS A CA 1
ATOM 2824 C C . LYS A 1 364 ? -26.547 -0.937 6.164 1 83.62 364 LYS A C 1
ATOM 2826 O O . LYS A 1 364 ? -27.703 -1.354 6.238 1 83.62 364 LYS A O 1
ATOM 2831 N N . TRP A 1 365 ? -25.672 -1.361 5.297 1 77.88 365 TRP A N 1
ATOM 2832 C CA . TRP A 1 365 ? -26 -2.463 4.402 1 77.88 365 TRP A CA 1
ATOM 2833 C C . TRP A 1 365 ? -26.344 -3.723 5.191 1 77.88 365 TRP A C 1
ATOM 2835 O O . TRP A 1 365 ? -27.266 -4.461 4.824 1 77.88 365 TRP A O 1
ATOM 2845 N N . TYR A 1 366 ? -25.641 -3.912 6.219 1 78.88 366 TYR A N 1
ATOM 2846 C CA . TYR A 1 366 ? -25.906 -5.066 7.074 1 78.88 366 TYR A CA 1
ATOM 2847 C C . TYR A 1 366 ? -27.25 -4.938 7.766 1 78.88 366 TYR A C 1
ATOM 2849 O O . TYR A 1 366 ? -28.031 -5.898 7.812 1 78.88 366 TYR A O 1
ATOM 2857 N N . GLN A 1 367 ? -27.562 -3.785 8.25 1 79.75 367 GLN A N 1
ATOM 2858 C CA . GLN A 1 367 ? -28.844 -3.547 8.938 1 79.75 367 GLN A CA 1
ATOM 2859 C C . GLN A 1 367 ? -30.016 -3.686 7.973 1 79.75 367 GLN A C 1
ATOM 2861 O O . GLN A 1 367 ? -31.094 -4.109 8.367 1 79.75 367 GLN A O 1
ATOM 2866 N N . GLU A 1 368 ? -29.719 -3.426 6.738 1 76.94 368 GLU A N 1
ATOM 2867 C CA . GLU A 1 368 ? -30.766 -3.5 5.734 1 76.94 368 GLU A CA 1
ATOM 2868 C C . GLU A 1 368 ? -30.859 -4.898 5.125 1 76.94 368 GLU A C 1
ATOM 2870 O O . GLU A 1 368 ? -31.672 -5.145 4.238 1 76.94 368 GLU A O 1
ATOM 2875 N N . GLY A 1 369 ? -29.969 -5.852 5.586 1 71 369 GLY A N 1
ATOM 2876 C CA . GLY A 1 369 ? -30.094 -7.25 5.211 1 71 369 GLY A CA 1
ATOM 2877 C C . GLY A 1 369 ? -29.297 -7.602 3.971 1 71 369 GLY A C 1
ATOM 2878 O O . GLY A 1 369 ? -29.5 -8.656 3.367 1 71 369 GLY A O 1
ATOM 2879 N N . PHE A 1 370 ? -28.453 -6.652 3.621 1 65.94 370 PHE A N 1
ATOM 2880 C CA . PHE A 1 370 ? -27.641 -6.945 2.445 1 65.94 370 PHE A CA 1
ATOM 2881 C C . PHE A 1 370 ? -26.594 -8.016 2.762 1 65.94 370 PHE A C 1
ATOM 2883 O O . PHE A 1 370 ? -26.391 -8.938 1.973 1 65.94 370 PHE A O 1
ATOM 2890 N N . TYR A 1 371 ? -25.984 -7.84 3.904 1 65.12 371 TYR A N 1
ATOM 2891 C CA . TYR A 1 371 ? -25.047 -8.859 4.348 1 65.12 371 TYR A CA 1
ATOM 2892 C C . TYR A 1 371 ? -25.766 -9.961 5.125 1 65.12 371 TYR A C 1
ATOM 2894 O O . TYR A 1 371 ? -26.516 -9.672 6.055 1 65.12 371 TYR A O 1
ATOM 2902 N N . ARG A 1 372 ? -25.625 -11.125 4.688 1 65.69 372 ARG A N 1
ATOM 2903 C CA . ARG A 1 372 ? -26.359 -12.234 5.277 1 65.69 372 ARG A CA 1
ATOM 2904 C C . ARG A 1 372 ? -25.719 -12.688 6.582 1 65.69 372 ARG A C 1
ATOM 2906 O O . ARG A 1 372 ? -26.375 -13.289 7.434 1 65.69 372 ARG A O 1
ATOM 2913 N N . SER A 1 373 ? -24.438 -12.414 6.734 1 74.62 373 SER A N 1
ATOM 2914 C CA . SER A 1 373 ? -23.75 -12.898 7.93 1 74.62 373 SER A CA 1
ATOM 2915 C C . SER A 1 373 ? -22.906 -11.805 8.57 1 74.62 373 SER A C 1
ATOM 2917 O O . SER A 1 373 ? -22.391 -10.922 7.875 1 74.62 373 SER A O 1
ATOM 2919 N N . GLY A 1 374 ? -22.938 -11.727 9.938 1 78.44 374 GLY A N 1
ATOM 2920 C CA . GLY A 1 374 ? -22.109 -10.797 10.68 1 78.44 374 GLY A CA 1
ATOM 2921 C C . GLY A 1 374 ? -20.625 -10.945 10.391 1 78.44 374 GLY A C 1
ATOM 2922 O O . GLY A 1 374 ? -19.875 -9.977 10.445 1 78.44 374 GLY A O 1
ATOM 2923 N N . LEU A 1 375 ? -20.266 -12.148 10.039 1 82.44 375 LEU A N 1
ATOM 2924 C CA . LEU A 1 375 ? -18.875 -12.414 9.727 1 82.44 375 LEU A CA 1
ATOM 2925 C C . LEU A 1 375 ? -18.438 -11.656 8.484 1 82.44 375 LEU A C 1
ATOM 2927 O O . LEU A 1 375 ? -17.328 -11.109 8.438 1 82.44 375 LEU A O 1
ATOM 2931 N N . LEU A 1 376 ? -19.297 -11.617 7.539 1 81.06 376 LEU A N 1
ATOM 2932 C CA . LEU A 1 376 ? -18.969 -10.914 6.301 1 81.06 376 LEU A CA 1
ATOM 2933 C C . LEU A 1 376 ? -18.891 -9.414 6.535 1 81.06 376 LEU A C 1
ATOM 2935 O O . LEU A 1 376 ? -18.078 -8.727 5.891 1 81.06 376 LEU A O 1
ATOM 2939 N N . LEU A 1 377 ? -19.719 -8.961 7.477 1 85.62 377 LEU A N 1
ATOM 2940 C CA . LEU A 1 377 ? -19.609 -7.555 7.852 1 85.62 377 LEU A CA 1
ATOM 2941 C C . LEU A 1 377 ? -18.25 -7.262 8.477 1 85.62 377 LEU A C 1
ATOM 2943 O O . LEU A 1 377 ? -17.594 -6.293 8.109 1 85.62 377 LEU A O 1
ATOM 2947 N N . TRP A 1 378 ? -17.844 -8.117 9.367 1 88.19 378 TRP A N 1
ATOM 2948 C CA . TRP A 1 378 ? -16.578 -7.895 10.07 1 88.19 378 TRP A CA 1
ATOM 2949 C C . TRP A 1 378 ? -15.391 -7.98 9.117 1 88.19 378 TRP A C 1
ATOM 2951 O O . TRP A 1 378 ? -14.469 -7.168 9.195 1 88.19 378 TRP A O 1
ATOM 2961 N N . THR A 1 379 ? -15.398 -8.938 8.211 1 88.38 379 THR A N 1
ATOM 2962 C CA . THR A 1 379 ? -14.297 -9.047 7.262 1 88.38 379 THR A CA 1
ATOM 2963 C C . THR A 1 379 ? -14.32 -7.887 6.273 1 88.38 379 THR A C 1
ATOM 2965 O O . THR A 1 379 ? -13.273 -7.395 5.855 1 88.38 379 THR A O 1
ATOM 2968 N N . GLY A 1 380 ? -15.539 -7.508 5.953 1 87.44 380 GLY A N 1
ATOM 2969 C CA . GLY A 1 380 ? -15.656 -6.34 5.094 1 87.44 380 GLY A CA 1
ATOM 2970 C C . GLY A 1 380 ? -15.094 -5.078 5.727 1 87.44 380 GLY A C 1
ATOM 2971 O O . GLY A 1 380 ? -14.398 -4.305 5.066 1 87.44 380 GLY A O 1
ATOM 2972 N N . LEU A 1 381 ? -15.383 -4.879 6.996 1 91.12 381 LEU A N 1
ATOM 2973 C CA . LEU A 1 381 ? -14.844 -3.734 7.727 1 91.12 381 LEU A CA 1
ATOM 2974 C C . LEU A 1 381 ? -13.336 -3.844 7.875 1 91.12 381 LEU A C 1
ATOM 2976 O O . LEU A 1 381 ? -12.617 -2.844 7.777 1 91.12 381 LEU A O 1
ATOM 2980 N N . GLY A 1 382 ? -12.891 -5.062 8.141 1 91.69 382 GLY A N 1
ATOM 2981 C CA . GLY A 1 382 ? -11.453 -5.277 8.211 1 91.69 382 GLY A CA 1
ATOM 2982 C C . GLY A 1 382 ? -10.727 -4.918 6.934 1 91.69 382 GLY A C 1
ATOM 2983 O O . GLY A 1 382 ? -9.656 -4.305 6.969 1 91.69 382 GLY A O 1
ATOM 2984 N N . LEU A 1 383 ? -11.266 -5.293 5.828 1 91.75 383 LEU A N 1
ATOM 2985 C CA . LEU A 1 383 ? -10.641 -4.973 4.547 1 91.75 383 LEU A CA 1
ATOM 2986 C C . LEU A 1 383 ? -10.68 -3.473 4.281 1 91.75 383 LEU A C 1
ATOM 2988 O O . LEU A 1 383 ? -9.766 -2.924 3.66 1 91.75 383 LEU A O 1
ATOM 2992 N N . GLN A 1 384 ? -11.727 -2.857 4.777 1 93.12 384 GLN A N 1
ATOM 2993 C CA . GLN A 1 384 ? -11.781 -1.406 4.633 1 93.12 384 GLN A CA 1
ATOM 2994 C C . GLN A 1 384 ? -10.703 -0.725 5.469 1 93.12 384 GLN A C 1
ATOM 2996 O O . GLN A 1 384 ? -10.109 0.264 5.035 1 93.12 384 GLN A O 1
ATOM 3001 N N . ILE A 1 385 ? -10.508 -1.207 6.629 1 92.38 385 ILE A N 1
ATOM 3002 C CA . ILE A 1 385 ? -9.43 -0.69 7.457 1 92.38 385 ILE A CA 1
ATOM 3003 C C . ILE A 1 385 ? -8.094 -0.906 6.754 1 92.38 385 ILE A C 1
ATOM 3005 O O . ILE A 1 385 ? -7.207 -0.05 6.816 1 92.38 385 ILE A O 1
ATOM 3009 N N . PHE A 1 386 ? -8.016 -2.055 6.086 1 94.69 386 PHE A N 1
ATOM 3010 C CA . PHE A 1 386 ? -6.828 -2.324 5.281 1 94.69 386 PHE A CA 1
ATOM 3011 C C . PHE A 1 386 ? -6.648 -1.255 4.211 1 94.69 386 PHE A C 1
ATOM 3013 O O . PHE A 1 386 ? -5.539 -0.759 4.004 1 94.69 386 PHE A O 1
ATOM 3020 N N . VAL A 1 387 ? -7.672 -0.898 3.562 1 94.56 387 VAL A N 1
ATOM 3021 C CA . VAL A 1 387 ? -7.625 0.096 2.494 1 94.56 387 VAL A CA 1
ATOM 3022 C C . VAL A 1 387 ? -7.223 1.453 3.068 1 94.56 387 VAL A C 1
ATOM 3024 O O . VAL A 1 387 ? -6.309 2.104 2.559 1 94.56 387 VAL A O 1
ATOM 3027 N N . VAL A 1 388 ? -7.84 1.872 4.18 1 95.62 388 VAL A N 1
ATOM 3028 C CA . VAL A 1 388 ? -7.559 3.158 4.809 1 95.62 388 VAL A CA 1
ATOM 3029 C C . VAL A 1 388 ? -6.094 3.213 5.234 1 95.62 388 VAL A C 1
ATOM 3031 O O . VAL A 1 388 ? -5.395 4.195 4.965 1 95.62 388 VAL A O 1
ATOM 3034 N N . ALA A 1 389 ? -5.68 2.139 5.836 1 95.44 389 ALA A N 1
ATOM 3035 C CA . ALA A 1 389 ? -4.305 2.094 6.332 1 95.44 389 ALA A CA 1
ATOM 3036 C C . ALA A 1 389 ? -3.305 2.137 5.18 1 95.44 389 ALA A C 1
ATOM 3038 O O . ALA A 1 389 ? -2.242 2.754 5.297 1 95.44 389 ALA A O 1
ATOM 3039 N N . THR A 1 390 ? -3.609 1.426 4.098 1 95.31 390 THR A N 1
ATOM 3040 C CA . THR A 1 390 ? -2.73 1.425 2.934 1 95.31 390 THR A CA 1
ATOM 3041 C C . THR A 1 390 ? -2.557 2.838 2.385 1 95.31 390 THR A C 1
ATOM 3043 O O . THR A 1 390 ? -1.435 3.273 2.115 1 95.31 390 THR A O 1
ATOM 3046 N N . VAL A 1 391 ? -3.613 3.59 2.266 1 95.88 391 VAL A N 1
ATOM 3047 C CA . VAL A 1 391 ? -3.545 4.941 1.726 1 95.88 391 VAL A CA 1
ATOM 3048 C C . VAL A 1 391 ? -2.818 5.855 2.711 1 95.88 391 VAL A C 1
ATOM 3050 O O . VAL A 1 391 ? -2.055 6.734 2.305 1 95.88 391 VAL A O 1
ATOM 3053 N N . PHE A 1 392 ? -3.049 5.617 3.99 1 95 392 PHE A N 1
ATOM 3054 C CA . PHE A 1 392 ? -2.369 6.414 5.008 1 95 392 PHE A CA 1
ATOM 3055 C C . PHE A 1 392 ? -0.86 6.207 4.934 1 95 392 PHE A C 1
ATOM 3057 O O . PHE A 1 392 ? -0.09 7.148 5.133 1 95 392 PHE A O 1
ATOM 3064 N N . ILE A 1 393 ? -0.427 4.984 4.656 1 93.69 393 ILE A N 1
ATOM 3065 C CA . ILE A 1 393 ? 0.996 4.688 4.527 1 93.69 393 ILE A CA 1
ATOM 3066 C C . ILE A 1 393 ? 1.574 5.441 3.332 1 93.69 393 ILE A C 1
ATOM 3068 O O . ILE A 1 393 ? 2.693 5.957 3.398 1 93.69 393 ILE A O 1
ATOM 3072 N N . VAL A 1 394 ? 0.831 5.527 2.275 1 92.56 394 VAL A N 1
ATOM 3073 C CA . VAL A 1 394 ? 1.284 6.258 1.098 1 92.56 394 VAL A CA 1
ATOM 3074 C C . VAL A 1 394 ? 1.408 7.746 1.428 1 92.56 394 VAL A C 1
ATOM 3076 O O . VAL A 1 394 ? 2.377 8.398 1.03 1 92.56 394 VAL A O 1
ATOM 3079 N N . LEU A 1 395 ? 0.429 8.273 2.199 1 93.88 395 LEU A N 1
ATOM 3080 C CA . LEU A 1 395 ? 0.505 9.664 2.631 1 93.88 395 LEU A CA 1
ATOM 3081 C C . LEU A 1 395 ? 1.726 9.891 3.516 1 93.88 395 LEU A C 1
ATOM 3083 O O . LEU A 1 395 ? 2.373 10.938 3.43 1 93.88 395 LEU A O 1
ATOM 3087 N N . LEU A 1 396 ? 1.998 8.953 4.332 1 90.81 396 LEU A N 1
ATOM 3088 C CA . LEU A 1 396 ? 3.168 9.031 5.199 1 90.81 396 LEU A CA 1
ATOM 3089 C C . LEU A 1 396 ? 4.449 9.102 4.375 1 90.81 396 LEU A C 1
ATOM 3091 O O . LEU A 1 396 ? 5.34 9.906 4.672 1 90.81 396 LEU A O 1
ATOM 3095 N N . ILE A 1 397 ? 4.539 8.328 3.328 1 85.62 397 ILE A N 1
ATOM 3096 C CA . ILE A 1 397 ? 5.723 8.305 2.473 1 85.62 397 ILE A CA 1
ATOM 3097 C C . ILE A 1 397 ? 5.836 9.633 1.719 1 85.62 397 ILE A C 1
ATOM 3099 O O . ILE A 1 397 ? 6.941 10.141 1.513 1 85.62 397 ILE A O 1
ATOM 3103 N N . HIS A 1 398 ? 4.746 10.25 1.415 1 84.75 398 HIS A N 1
ATOM 3104 C CA . HIS A 1 398 ? 4.734 11.508 0.674 1 84.75 398 HIS A CA 1
ATOM 3105 C C . HIS A 1 398 ? 5.164 12.672 1.559 1 84.75 398 HIS A C 1
ATOM 3107 O O . HIS A 1 398 ? 5.434 13.766 1.062 1 84.75 398 HIS A O 1
ATOM 3113 N N . SER A 1 399 ? 5.211 12.414 2.861 1 83.69 399 SER A N 1
ATOM 3114 C CA . SER A 1 399 ? 5.734 13.453 3.742 1 83.69 399 SER A CA 1
ATOM 3115 C C . SER A 1 399 ? 7.215 13.703 3.484 1 83.69 399 SER A C 1
ATOM 3117 O O . SER A 1 399 ? 7.75 14.742 3.863 1 83.69 399 SER A O 1
ATOM 3119 N N . VAL A 1 400 ? 7.875 12.719 2.795 1 74.5 400 VAL A N 1
ATOM 3120 C CA . VAL A 1 400 ? 9.305 12.875 2.543 1 74.5 400 VAL A CA 1
ATOM 3121 C C . VAL A 1 400 ? 9.578 12.773 1.044 1 74.5 400 VAL A C 1
ATOM 3123 O O . VAL A 1 400 ? 10.422 13.5 0.508 1 74.5 400 VAL A O 1
ATOM 3126 N N . VAL A 1 401 ? 8.812 11.844 0.35 1 73.75 401 VAL A N 1
ATOM 3127 C CA . VAL A 1 401 ? 9.086 11.594 -1.062 1 73.75 401 VAL A CA 1
ATOM 3128 C C . VAL A 1 401 ? 8.023 12.289 -1.922 1 73.75 401 VAL A C 1
ATOM 3130 O O . VAL A 1 401 ? 6.871 11.859 -1.954 1 73.75 401 VAL A O 1
ATOM 3133 N N . LEU A 1 402 ? 8.43 13.336 -2.619 1 66.06 402 LEU A N 1
ATOM 3134 C CA . LEU A 1 402 ? 7.473 14.055 -3.459 1 66.06 402 LEU A CA 1
ATOM 3135 C C . LEU A 1 402 ? 7.695 13.734 -4.934 1 66.06 402 LEU A C 1
ATOM 3137 O O . LEU A 1 402 ? 6.742 13.664 -5.711 1 66.06 402 LEU A O 1
ATOM 3141 N N . GLN A 1 403 ? 8.984 13.406 -5.254 1 70.38 403 GLN A N 1
ATOM 3142 C CA . GLN A 1 403 ? 9.281 13.109 -6.648 1 70.38 403 GLN A CA 1
ATOM 3143 C C . GLN A 1 403 ? 9.492 11.617 -6.867 1 70.38 403 GLN A C 1
ATOM 3145 O O . GLN A 1 403 ? 9.852 10.891 -5.938 1 70.38 403 GLN A O 1
ATOM 3150 N N . VAL A 1 404 ? 9.258 11.219 -8.062 1 74.94 404 VAL A N 1
ATOM 3151 C CA . VAL A 1 404 ? 9.438 9.812 -8.406 1 74.94 404 VAL A CA 1
ATOM 3152 C C . VAL A 1 404 ? 10.922 9.453 -8.383 1 74.94 404 VAL A C 1
ATOM 3154 O O . VAL A 1 404 ? 11.734 10.109 -9.039 1 74.94 404 VAL A O 1
ATOM 3157 N N . PRO A 1 405 ? 11.188 8.484 -7.57 1 70.12 405 PRO A N 1
ATOM 3158 C CA . PRO A 1 405 ? 12.594 8.07 -7.535 1 70.12 405 PRO A CA 1
ATOM 3159 C C . PRO A 1 405 ? 13.086 7.531 -8.875 1 70.12 405 PRO A C 1
ATOM 3161 O O . PRO A 1 405 ? 12.297 6.957 -9.641 1 70.12 405 PRO A O 1
ATOM 3164 N N . SER A 1 406 ? 14.305 7.664 -9.188 1 66.88 406 SER A N 1
ATOM 3165 C CA . SER A 1 406 ? 14.875 7.176 -10.438 1 66.88 406 SER A CA 1
ATOM 3166 C C . SER A 1 406 ? 15.312 5.719 -10.32 1 66.88 406 SER A C 1
ATOM 3168 O O . SER A 1 406 ? 15.414 5.012 -11.32 1 66.88 406 SER A O 1
ATOM 3170 N N . ALA A 1 407 ? 15.508 5.266 -9.102 1 67.19 407 ALA A N 1
ATOM 3171 C CA . ALA A 1 407 ? 16.031 3.918 -8.867 1 67.19 407 ALA A CA 1
ATOM 3172 C C . ALA A 1 407 ? 14.906 2.883 -8.938 1 67.19 407 ALA A C 1
ATOM 3174 O O . ALA A 1 407 ? 13.812 3.104 -8.414 1 67.19 407 ALA A O 1
ATOM 3175 N N . GLU A 1 408 ? 15.273 1.799 -9.648 1 73.31 408 GLU A N 1
ATOM 3176 C CA . GLU A 1 408 ? 14.344 0.669 -9.641 1 73.31 408 GLU A CA 1
ATOM 3177 C C . GLU A 1 408 ? 14.586 -0.231 -8.43 1 73.31 408 GLU A C 1
ATOM 3179 O O . GLU A 1 408 ? 15.711 -0.354 -7.953 1 73.31 408 GLU A O 1
ATOM 3184 N N . PRO A 1 409 ? 13.547 -0.779 -7.871 1 81.31 409 PRO A N 1
ATOM 3185 C CA . PRO A 1 409 ? 12.172 -0.86 -8.359 1 81.31 409 PRO A CA 1
ATOM 3186 C C . PRO A 1 409 ? 11.273 0.229 -7.773 1 81.31 409 PRO A C 1
ATOM 3188 O O . PRO A 1 409 ? 10.055 0.172 -7.922 1 81.31 409 PRO A O 1
ATOM 3191 N N . PHE A 1 410 ? 11.836 1.224 -7.098 1 76.88 410 PHE A N 1
ATOM 3192 C CA . PHE A 1 410 ? 11.062 2.256 -6.422 1 76.88 410 PHE A CA 1
ATOM 3193 C C . PHE A 1 410 ? 10.328 3.135 -7.434 1 76.88 410 PHE A C 1
ATOM 3195 O O . PHE A 1 410 ? 9.203 3.574 -7.184 1 76.88 410 PHE A O 1
ATOM 3202 N N . ARG A 1 411 ? 10.945 3.318 -8.57 1 80.56 411 ARG A N 1
ATOM 3203 C CA . ARG A 1 411 ? 10.297 4.086 -9.633 1 80.56 411 ARG A CA 1
ATOM 3204 C C . ARG A 1 411 ? 9.023 3.396 -10.102 1 80.56 411 ARG A C 1
ATOM 3206 O O . ARG A 1 411 ? 7.949 4.004 -10.109 1 80.56 411 ARG A O 1
ATOM 3213 N N . SER A 1 412 ? 9.234 2.113 -10.406 1 85 412 SER A N 1
ATOM 3214 C CA . SER A 1 412 ? 8.086 1.343 -10.875 1 85 412 SER A CA 1
ATOM 3215 C C . SER A 1 412 ? 7.035 1.2 -9.773 1 85 412 SER A C 1
ATOM 3217 O O . SER A 1 412 ? 5.836 1.247 -10.047 1 85 412 SER A O 1
ATOM 3219 N N . ALA A 1 413 ? 7.508 1.071 -8.594 1 86.19 413 ALA A N 1
ATOM 3220 C CA . ALA A 1 413 ? 6.594 0.934 -7.465 1 86.19 413 ALA A CA 1
ATOM 3221 C C . ALA A 1 413 ? 5.754 2.197 -7.281 1 86.19 413 ALA A C 1
ATOM 3223 O O . ALA A 1 413 ? 4.547 2.119 -7.043 1 86.19 413 ALA A O 1
ATOM 3224 N N . MET A 1 414 ? 6.332 3.34 -7.422 1 85.38 414 MET A N 1
ATOM 3225 C CA . MET A 1 414 ? 5.613 4.594 -7.227 1 85.38 414 MET A CA 1
ATOM 3226 C C . MET A 1 414 ? 4.602 4.824 -8.352 1 85.38 414 MET A C 1
ATOM 3228 O O . MET A 1 414 ? 3.477 5.25 -8.102 1 85.38 414 MET A O 1
ATOM 3232 N N . TYR A 1 415 ? 4.988 4.52 -9.578 1 88.5 415 TYR A N 1
ATOM 3233 C CA . TYR A 1 415 ? 4.043 4.648 -10.68 1 88.5 415 TYR A CA 1
ATOM 3234 C C . TYR A 1 415 ? 2.877 3.68 -10.516 1 88.5 415 TYR A C 1
ATOM 3236 O O . TYR A 1 415 ? 1.721 4.051 -10.727 1 88.5 415 TYR A O 1
ATOM 3244 N N . ALA A 1 416 ? 3.23 2.504 -10.125 1 91.5 416 ALA A N 1
ATOM 3245 C CA . ALA A 1 416 ? 2.18 1.516 -9.898 1 91.5 416 ALA A CA 1
ATOM 3246 C C . ALA A 1 416 ? 1.262 1.946 -8.758 1 91.5 416 ALA A C 1
ATOM 3248 O O . ALA A 1 416 ? 0.041 1.794 -8.844 1 91.5 416 ALA A O 1
ATOM 3249 N N . ALA A 1 417 ? 1.833 2.477 -7.746 1 91.06 417 ALA A N 1
ATOM 3250 C CA . ALA A 1 417 ? 1.039 2.936 -6.613 1 91.06 417 ALA A CA 1
ATOM 3251 C C . ALA A 1 417 ? 0.087 4.055 -7.023 1 91.06 417 ALA A C 1
ATOM 3253 O O . ALA A 1 417 ? -1.091 4.043 -6.66 1 91.06 417 ALA A O 1
ATOM 3254 N N . ARG A 1 418 ? 0.57 5.008 -7.812 1 91.69 418 ARG A N 1
ATOM 3255 C CA . ARG A 1 418 ? -0.278 6.102 -8.273 1 91.69 418 ARG A CA 1
ATOM 3256 C C . ARG A 1 418 ? -1.438 5.582 -9.109 1 91.69 418 ARG A C 1
ATOM 3258 O O . ARG A 1 418 ? -2.58 6.008 -8.938 1 91.69 418 ARG A O 1
ATOM 3265 N N . ALA A 1 419 ? -1.122 4.617 -9.922 1 92.75 419 ALA A N 1
ATOM 3266 C CA . ALA A 1 419 ? -2.158 4.066 -10.797 1 92.75 419 ALA A CA 1
ATOM 3267 C C . ALA A 1 419 ? -3.203 3.301 -9.984 1 92.75 419 ALA A C 1
ATOM 3269 O O . ALA A 1 419 ? -4.406 3.502 -10.172 1 92.75 419 ALA A O 1
ATOM 3270 N N . ILE A 1 420 ? -2.781 2.506 -9.102 1 94.12 420 ILE A N 1
ATOM 3271 C CA . ILE A 1 420 ? -3.707 1.633 -8.391 1 94.12 420 ILE A CA 1
ATOM 3272 C C . ILE A 1 420 ? -4.516 2.451 -7.387 1 94.12 420 ILE A C 1
ATOM 3274 O O . ILE A 1 420 ? -5.684 2.148 -7.129 1 94.12 420 ILE A O 1
ATOM 3278 N N . LEU A 1 421 ? -3.918 3.449 -6.84 1 94.62 421 LEU A N 1
ATOM 3279 C CA . LEU A 1 421 ? -4.648 4.281 -5.891 1 94.62 421 LEU A CA 1
ATOM 3280 C C . LEU A 1 421 ? -5.727 5.094 -6.602 1 94.62 421 LEU A C 1
ATOM 3282 O O . LEU A 1 421 ? -6.789 5.348 -6.031 1 94.62 421 LEU A O 1
ATOM 3286 N N . ILE A 1 422 ? -5.492 5.473 -7.871 1 94.31 422 ILE A N 1
ATOM 3287 C CA . ILE A 1 422 ? -6.535 6.117 -8.664 1 94.31 422 ILE A CA 1
ATOM 3288 C C . ILE A 1 422 ? -7.684 5.137 -8.898 1 94.31 422 ILE A C 1
ATOM 3290 O O . ILE A 1 422 ? -8.852 5.496 -8.75 1 94.31 422 ILE A O 1
ATOM 3294 N N . LEU A 1 423 ? -7.305 3.928 -9.156 1 93.88 423 LEU A N 1
ATOM 3295 C CA . LEU A 1 423 ? -8.32 2.9 -9.359 1 93.88 423 LEU A CA 1
ATOM 3296 C C . LEU A 1 423 ? -9.133 2.68 -8.086 1 93.88 423 LEU A C 1
ATOM 3298 O O . LEU A 1 423 ? -10.359 2.645 -8.125 1 93.88 423 LEU A O 1
ATOM 3302 N N . GLY A 1 424 ? -8.445 2.516 -7.008 1 94.81 424 GLY A N 1
ATOM 3303 C CA . GLY A 1 424 ? -9.133 2.322 -5.742 1 94.81 424 GLY A CA 1
ATOM 3304 C C . GLY A 1 424 ? -10.047 3.479 -5.379 1 94.81 424 GLY A C 1
ATOM 3305 O O . GLY A 1 424 ? -11.156 3.266 -4.891 1 94.81 424 GLY A O 1
ATOM 3306 N N . THR A 1 425 ? -9.57 4.699 -5.645 1 95.62 425 THR A N 1
ATOM 3307 C CA . THR A 1 425 ? -10.359 5.895 -5.352 1 95.62 425 THR A CA 1
ATOM 3308 C C . THR A 1 425 ? -11.633 5.922 -6.191 1 95.62 425 THR A C 1
ATOM 3310 O O . THR A 1 425 ? -12.711 6.227 -5.68 1 95.62 425 THR A O 1
ATOM 3313 N N . LEU A 1 426 ? -11.484 5.566 -7.449 1 94.44 426 LEU A N 1
ATOM 3314 C CA . LEU A 1 426 ? -12.633 5.559 -8.344 1 94.44 426 LEU A CA 1
ATOM 3315 C C . LEU A 1 426 ? -13.656 4.52 -7.902 1 94.44 426 LEU A C 1
ATOM 3317 O O . LEU A 1 426 ? -14.852 4.816 -7.824 1 94.44 426 LEU A O 1
ATOM 3321 N N . CYS A 1 427 ? -13.211 3.363 -7.582 1 93.88 427 CYS A N 1
ATOM 3322 C CA . CYS A 1 427 ? -14.117 2.293 -7.168 1 93.88 427 CYS A CA 1
ATOM 3323 C C . CYS A 1 427 ? -14.82 2.645 -5.867 1 93.88 427 CYS A C 1
ATOM 3325 O O . CYS A 1 427 ? -16.031 2.486 -5.754 1 93.88 427 CYS A O 1
ATOM 3327 N N . GLU A 1 428 ? -14.047 3.172 -4.949 1 93.94 428 GLU A N 1
ATOM 3328 C CA . GLU A 1 428 ? -14.617 3.535 -3.65 1 93.94 428 GLU A CA 1
ATOM 3329 C C . GLU A 1 428 ? -15.617 4.676 -3.787 1 93.94 428 GLU A C 1
ATOM 3331 O O . GLU A 1 428 ? -16.656 4.672 -3.125 1 93.94 428 GLU A O 1
ATOM 3336 N N . SER A 1 429 ? -15.289 5.641 -4.59 1 94.31 429 SER A N 1
ATOM 3337 C CA . SER A 1 429 ? -16.188 6.773 -4.797 1 94.31 429 SER A CA 1
ATOM 3338 C C . SER A 1 429 ? -17.5 6.332 -5.426 1 94.31 429 SER A C 1
ATOM 3340 O O . SER A 1 429 ? -18.578 6.789 -5.027 1 94.31 429 SER A O 1
ATOM 3342 N N . ILE A 1 430 ? -17.422 5.434 -6.359 1 91.25 430 ILE A N 1
ATOM 3343 C CA . ILE A 1 430 ? -18.609 4.945 -7.031 1 91.25 430 ILE A CA 1
ATOM 3344 C C . ILE A 1 430 ? -19.469 4.148 -6.047 1 91.25 430 ILE A C 1
ATOM 3346 O O . ILE A 1 430 ? -20.688 4.285 -6.027 1 91.25 430 ILE A O 1
ATOM 3350 N N . ASP A 1 431 ? -18.859 3.352 -5.227 1 88.81 431 ASP A N 1
ATOM 3351 C CA . ASP A 1 431 ? -19.578 2.57 -4.227 1 88.81 431 ASP A CA 1
ATOM 3352 C C . ASP A 1 431 ? -20.328 3.48 -3.26 1 88.81 431 ASP A C 1
ATOM 3354 O O . ASP A 1 431 ? -21.516 3.266 -2.994 1 88.81 431 ASP A O 1
ATOM 3358 N N . VAL A 1 432 ? -19.672 4.488 -2.771 1 91 432 VAL A N 1
ATOM 3359 C CA . VAL A 1 432 ? -20.266 5.402 -1.8 1 91 432 VAL A CA 1
ATOM 3360 C C . VAL A 1 432 ? -21.391 6.203 -2.455 1 91 432 VAL A C 1
ATOM 3362 O O . VAL A 1 432 ? -22.484 6.32 -1.896 1 91 432 VAL A O 1
ATOM 3365 N N . MET A 1 433 ? -21.156 6.633 -3.658 1 89.5 433 MET A N 1
ATOM 3366 C CA . MET A 1 433 ? -22.172 7.434 -4.352 1 89.5 433 MET A CA 1
ATOM 3367 C C . MET A 1 433 ? -23.375 6.582 -4.707 1 89.5 433 MET A C 1
ATOM 3369 O O . MET A 1 433 ? -24.516 7.066 -4.676 1 89.5 433 MET A O 1
ATOM 3373 N N . ALA A 1 434 ? -23.125 5.352 -5.078 1 86 434 ALA A N 1
ATOM 3374 C CA . ALA A 1 434 ? -24.219 4.445 -5.398 1 86 434 ALA A CA 1
ATOM 3375 C C . ALA A 1 434 ? -25.125 4.223 -4.188 1 86 434 ALA A C 1
ATOM 3377 O O . ALA A 1 434 ? -26.344 4.164 -4.316 1 86 434 ALA A O 1
ATOM 3378 N N . PHE A 1 435 ? -24.562 4.125 -3.094 1 85.81 435 PHE A N 1
ATOM 3379 C CA . PHE A 1 435 ? -25.359 3.936 -1.884 1 85.81 435 PHE A CA 1
ATOM 3380 C C . PHE A 1 435 ? -26.094 5.223 -1.507 1 85.81 435 PHE A C 1
ATOM 3382 O O . PHE A 1 435 ? -27.281 5.203 -1.225 1 85.81 435 PHE A O 1
ATOM 3389 N N . LEU A 1 436 ? -25.391 6.328 -1.52 1 88 436 LEU A N 1
ATOM 3390 C CA . LEU A 1 436 ? -25.953 7.602 -1.077 1 88 436 LEU A CA 1
ATOM 3391 C C . LEU A 1 436 ? -27.078 8.039 -1.996 1 88 436 LEU A C 1
ATOM 3393 O O . LEU A 1 436 ? -28 8.742 -1.562 1 88 436 LEU A O 1
ATOM 3397 N N . SER A 1 437 ? -26.984 7.562 -3.205 1 86.25 437 SER A N 1
ATOM 3398 C CA . SER A 1 437 ? -28.047 7.914 -4.148 1 86.25 437 SER A CA 1
ATOM 3399 C C . SER A 1 437 ? -29.219 6.945 -4.051 1 86.25 437 SER A C 1
ATOM 3401 O O . SER A 1 437 ? -30.281 7.184 -4.633 1 86.25 437 SER A O 1
ATOM 3403 N N . GLY A 1 438 ? -29.047 5.871 -3.301 1 77.75 438 GLY A N 1
ATOM 3404 C CA . GLY A 1 438 ? -30.094 4.871 -3.17 1 77.75 438 GLY A CA 1
ATOM 3405 C C . GLY A 1 438 ? -30.094 3.852 -4.293 1 77.75 438 GLY A C 1
ATOM 3406 O O . GLY A 1 438 ? -30.984 2.996 -4.371 1 77.75 438 GLY A O 1
ATOM 3407 N N . TYR A 1 439 ? -29.234 3.992 -5.234 1 65.12 439 TYR A N 1
ATOM 3408 C CA . TYR A 1 439 ? -29.156 3.092 -6.379 1 65.12 439 TYR A CA 1
ATOM 3409 C C . TYR A 1 439 ? -28.859 1.666 -5.93 1 65.12 439 TYR A C 1
ATOM 3411 O O . TYR A 1 439 ? -29.312 0.706 -6.555 1 65.12 439 TYR A O 1
ATOM 3419 N N . ALA A 1 440 ? -28.109 1.529 -4.98 1 59.44 440 ALA A N 1
ATOM 3420 C CA . ALA A 1 440 ? -27.703 0.194 -4.543 1 59.44 440 ALA A CA 1
ATOM 3421 C C . ALA A 1 440 ? -28.906 -0.595 -4.023 1 59.44 440 ALA A C 1
ATOM 3423 O O . ALA A 1 440 ? -28.875 -1.828 -4 1 59.44 440 ALA A O 1
ATOM 3424 N N . THR A 1 441 ? -29.938 0.072 -3.467 1 55.03 441 THR A N 1
ATOM 3425 C CA . THR A 1 441 ? -31.141 -0.578 -2.959 1 55.03 441 THR A CA 1
ATOM 3426 C C . THR A 1 441 ? -32.156 -0.819 -4.086 1 55.03 441 THR A C 1
ATOM 3428 O O . THR A 1 441 ? -33.219 -1.357 -3.857 1 55.03 441 THR A O 1
ATOM 3431 N N . LEU A 1 442 ? -31.922 -0.325 -5.18 1 49.44 442 LEU A N 1
ATOM 3432 C CA . LEU A 1 442 ? -32.906 -0.486 -6.25 1 49.44 442 LEU A CA 1
ATOM 3433 C C . LEU A 1 442 ? -32.969 -1.939 -6.707 1 49.44 442 LEU A C 1
ATOM 3435 O O . LEU A 1 442 ? -31.953 -2.537 -7.051 1 49.44 442 LEU A O 1
ATOM 3439 N N . ASP A 1 443 ? -33.75 -2.748 -6.078 1 46.53 443 ASP A N 1
ATOM 3440 C CA . ASP A 1 443 ? -34.156 -4.086 -6.488 1 46.53 443 ASP A CA 1
ATOM 3441 C C . ASP A 1 443 ? -34.156 -4.227 -8.008 1 46.53 443 ASP A C 1
ATOM 3443 O O . ASP A 1 443 ? -34.375 -3.252 -8.727 1 46.53 443 ASP A O 1
ATOM 3447 N N . ALA A 1 444 ? -33.5 -5.234 -8.547 1 45.38 444 ALA A N 1
ATOM 3448 C CA . ALA A 1 444 ? -33.562 -5.57 -9.969 1 45.38 444 ALA A CA 1
ATOM 3449 C C . ALA A 1 444 ? -34.906 -5.207 -10.586 1 45.38 444 ALA A C 1
ATOM 3451 O O . ALA A 1 444 ? -34.969 -4.707 -11.711 1 45.38 444 ALA A O 1
ATOM 3452 N N . GLU A 1 445 ? -35.906 -5.492 -9.891 1 47.5 445 GLU A N 1
ATOM 3453 C CA . GLU A 1 445 ? -37.25 -5.312 -10.438 1 47.5 445 GLU A CA 1
ATOM 3454 C C . GLU A 1 445 ? -37.594 -3.834 -10.578 1 47.5 445 GLU A C 1
ATOM 3456 O O . GLU A 1 445 ? -38.219 -3.424 -11.562 1 47.5 445 GLU A O 1
ATOM 3461 N N . HIS A 1 446 ? -37.188 -3.066 -9.641 1 48.59 446 HIS A N 1
ATOM 3462 C CA . HIS A 1 446 ? -37.531 -1.651 -9.742 1 48.59 446 HIS A CA 1
ATOM 3463 C C . HIS A 1 446 ? -36.656 -0.946 -10.773 1 48.59 446 HIS A C 1
ATOM 3465 O O . HIS A 1 446 ? -37.156 -0.081 -11.508 1 48.59 446 HIS A O 1
ATOM 3471 N N . LEU A 1 447 ? -35.469 -1.294 -10.867 1 44.09 447 LEU A N 1
ATOM 3472 C CA . LEU A 1 447 ? -34.656 -0.805 -11.969 1 44.09 447 LEU A CA 1
ATOM 3473 C C . LEU A 1 447 ? -35.219 -1.255 -13.312 1 44.09 447 LEU A C 1
ATOM 3475 O O . LEU A 1 447 ? -35.281 -0.466 -14.258 1 44.09 447 LEU A O 1
ATOM 3479 N N . LYS A 1 448 ? -35.594 -2.496 -13.445 1 50.72 448 LYS A N 1
ATOM 3480 C CA . LYS A 1 448 ? -36.312 -2.936 -14.641 1 50.72 448 LYS A CA 1
ATOM 3481 C C . LYS A 1 448 ? -37.594 -2.137 -14.828 1 50.72 448 LYS A C 1
ATOM 3483 O O . LYS A 1 448 ? -37.938 -1.752 -15.945 1 50.72 448 LYS A O 1
ATOM 3488 N N . SER A 1 449 ? -38.312 -1.95 -13.711 1 52.03 449 SER A N 1
ATOM 3489 C CA . SER A 1 449 ? -39.531 -1.16 -13.789 1 52.03 449 SER A CA 1
ATOM 3490 C C . SER A 1 449 ? -39.219 0.295 -14.133 1 52.03 449 SER A C 1
ATOM 3492 O O . SER A 1 449 ? -39.969 0.928 -14.891 1 52.03 449 SER A O 1
ATOM 3494 N N . LEU A 1 450 ? -38.156 0.787 -13.617 1 47.75 450 LEU A N 1
ATOM 3495 C CA . LEU A 1 450 ? -37.75 2.145 -13.969 1 47.75 450 LEU A CA 1
ATOM 3496 C C . LEU A 1 450 ? -37.25 2.209 -15.398 1 47.75 450 LEU A C 1
ATOM 3498 O O . LEU A 1 450 ? -37.562 3.145 -16.141 1 47.75 450 LEU A O 1
ATOM 3502 N N . LEU A 1 451 ? -36.438 1.212 -15.734 1 49.12 451 LEU A N 1
ATOM 3503 C CA . LEU A 1 451 ? -36.031 1.123 -17.125 1 49.12 451 LEU A CA 1
ATOM 3504 C C . LEU A 1 451 ? -37.188 0.844 -18.047 1 49.12 451 LEU A C 1
ATOM 3506 O O . LEU A 1 451 ? -37.281 1.369 -19.156 1 49.12 451 LEU A O 1
ATOM 3510 N N . ARG A 1 452 ? -38.094 0.003 -17.656 1 51.22 452 ARG A N 1
ATOM 3511 C CA . ARG A 1 452 ? -39.344 -0.191 -18.391 1 51.22 452 ARG A CA 1
ATOM 3512 C C . ARG A 1 452 ? -40.156 1.099 -18.453 1 51.22 452 ARG A C 1
ATOM 3514 O O . ARG A 1 452 ? -40.719 1.434 -19.5 1 51.22 452 ARG A O 1
ATOM 3521 N N . ARG A 1 453 ? -40.188 1.733 -17.406 1 51.16 453 ARG A N 1
ATOM 3522 C CA . ARG A 1 453 ? -40.938 2.986 -17.375 1 51.16 453 ARG A CA 1
ATOM 3523 C C . ARG A 1 453 ? -40.281 4.043 -18.25 1 51.16 453 ARG A C 1
ATOM 3525 O O . ARG A 1 453 ? -40.938 4.875 -18.844 1 51.16 453 ARG A O 1
ATOM 3532 N N . HIS A 1 454 ? -38.875 3.988 -18.219 1 50.19 454 HIS A N 1
ATOM 3533 C CA . HIS A 1 454 ? -38.188 4.934 -19.109 1 50.19 454 HIS A CA 1
ATOM 3534 C C . HIS A 1 454 ? -37.906 4.312 -20.469 1 50.19 454 HIS A C 1
ATOM 3536 O O . HIS A 1 454 ? -37.156 4.879 -21.266 1 50.19 454 HIS A O 1
ATOM 3542 N N . GLY A 1 455 ? -38.469 3.27 -20.922 1 46.62 455 GLY A N 1
ATOM 3543 C CA . GLY A 1 455 ? -38.531 2.684 -22.25 1 46.62 455 GLY A CA 1
ATOM 3544 C C . GLY A 1 455 ? -37.25 1.976 -22.641 1 46.62 455 GLY A C 1
ATOM 3545 O O . GLY A 1 455 ? -37 1.746 -23.828 1 46.62 455 GLY A O 1
ATOM 3546 N N . LEU A 1 456 ? -36.406 1.795 -21.844 1 44.25 456 LEU A N 1
ATOM 3547 C CA . LEU A 1 456 ? -35.125 1.263 -22.25 1 44.25 456 LEU A CA 1
ATOM 3548 C C . LEU A 1 456 ? -35.094 -0.26 -22.172 1 44.25 456 LEU A C 1
ATOM 3550 O O . LEU A 1 456 ? -34.188 -0.906 -22.672 1 44.25 456 LEU A O 1
ATOM 3554 N N . LEU A 1 457 ? -35.688 -0.996 -21.438 1 40.84 457 LEU A N 1
ATOM 3555 C CA . LEU A 1 457 ? -35.844 -2.441 -21.5 1 40.84 457 LEU A CA 1
ATOM 3556 C C . LEU A 1 457 ? -37.125 -2.793 -22.281 1 40.84 457 LEU A C 1
ATOM 3558 O O . LEU A 1 457 ? -38.219 -2.355 -21.906 1 40.84 457 LEU A O 1
ATOM 3562 N N . LYS A 1 458 ? -36.875 -3.186 -23.578 1 41.28 458 LYS A N 1
ATOM 3563 C CA . LYS A 1 458 ? -37.969 -3.713 -24.438 1 41.28 458 LYS A CA 1
ATOM 3564 C C . LYS A 1 458 ? -38.656 -4.887 -23.75 1 41.28 458 LYS A C 1
ATOM 3566 O O . LYS A 1 458 ? -38.031 -5.723 -23.125 1 41.28 458 LYS A O 1
ATOM 3571 N N . GLN A 1 459 ? -39.906 -4.824 -23.516 1 39.97 459 GLN A N 1
ATOM 3572 C CA . GLN A 1 459 ? -40.812 -5.902 -23.109 1 39.97 459 GLN A CA 1
ATOM 3573 C C . GLN A 1 459 ? -40.562 -7.164 -23.922 1 39.97 459 GLN A C 1
ATOM 3575 O O . GLN A 1 459 ? -40.75 -7.18 -25.141 1 39.97 459 GLN A O 1
ATOM 3580 N N . VAL A 1 460 ? -39.5 -7.938 -23.812 1 37.66 460 VAL A N 1
ATOM 3581 C CA . VAL A 1 460 ? -39.656 -9.195 -24.531 1 37.66 460 VAL A CA 1
ATOM 3582 C C . VAL A 1 460 ? -40.969 -9.891 -24.078 1 37.66 460 VAL A C 1
ATOM 3584 O O . VAL A 1 460 ? -41.125 -10.203 -22.906 1 37.66 460 VAL A O 1
ATOM 3587 N N . SER A 1 461 ? -42 -9.602 -24.75 1 31.02 461 SER A N 1
ATOM 3588 C CA . SER A 1 461 ? -43.281 -10.289 -24.688 1 31.02 461 SER A CA 1
ATOM 3589 C C . SER A 1 461 ? -43.094 -11.797 -24.578 1 31.02 461 SER A C 1
ATOM 3591 O O . SER A 1 461 ? -42.312 -12.391 -25.328 1 31.02 461 SER A O 1
ATOM 3593 N N . PRO A 1 462 ? -43.312 -12.352 -23.453 1 32.88 462 PRO A N 1
ATOM 3594 C CA . PRO A 1 462 ? -43.469 -13.805 -23.5 1 32.88 462 PRO A CA 1
ATOM 3595 C C . PRO A 1 462 ? -44.375 -14.258 -24.641 1 32.88 462 PRO A C 1
ATOM 3597 O O . PRO A 1 462 ? -45.438 -13.672 -24.859 1 32.88 462 PRO A O 1
ATOM 3600 N N . ASN A 1 463 ? -43.875 -14.562 -25.844 1 29.05 463 ASN A N 1
ATOM 3601 C CA . ASN A 1 463 ? -44.812 -15.242 -26.719 1 29.05 463 ASN A CA 1
ATOM 3602 C C . ASN A 1 463 ? -45.688 -16.234 -25.953 1 29.05 463 ASN A C 1
ATOM 3604 O O . ASN A 1 463 ? -45.188 -16.984 -25.109 1 29.05 463 ASN A O 1
ATOM 3608 N N . PRO A 1 464 ? -47.094 -16.344 -26.297 1 28.89 464 PRO A N 1
ATOM 3609 C CA . PRO A 1 464 ? -47.969 -17.422 -25.859 1 28.89 464 PRO A CA 1
ATOM 3610 C C . PRO A 1 464 ? -47.406 -18.812 -26.219 1 28.89 464 PRO A C 1
ATOM 3612 O O . PRO A 1 464 ? -46.719 -18.953 -27.219 1 28.89 464 PRO A O 1
ATOM 3615 N N . MET B 1 1 ? 64.875 -50.844 -27.391 1 22.47 1 MET B N 1
ATOM 3616 C CA . MET B 1 1 ? 64.875 -49.469 -27.906 1 22.47 1 MET B CA 1
ATOM 3617 C C . MET B 1 1 ? 63.719 -48.656 -27.297 1 22.47 1 MET B C 1
ATOM 3619 O O . MET B 1 1 ? 62.562 -48.812 -27.719 1 22.47 1 MET B O 1
ATOM 3623 N N . GLU B 1 2 ? 63.656 -48.406 -26.188 1 25.73 2 GLU B N 1
ATOM 3624 C CA . GLU B 1 2 ? 62.688 -48.094 -25.125 1 25.73 2 GLU B CA 1
ATOM 3625 C C . GLU B 1 2 ? 62.312 -46.625 -25.172 1 25.73 2 GLU B C 1
ATOM 3627 O O . GLU B 1 2 ? 63.125 -45.719 -24.938 1 25.73 2 GLU B O 1
ATOM 3632 N N . PRO B 1 3 ? 61.438 -46.125 -26.156 1 22.03 3 PRO B N 1
ATOM 3633 C CA . PRO B 1 3 ? 61.438 -44.719 -26.531 1 22.03 3 PRO B CA 1
ATOM 3634 C C . PRO B 1 3 ? 60.906 -43.812 -25.438 1 22.03 3 PRO B C 1
ATOM 3636 O O . PRO B 1 3 ? 59.75 -44 -24.984 1 22.03 3 PRO B O 1
ATOM 3639 N N . ALA B 1 4 ? 61.562 -43.25 -24.688 1 22.19 4 ALA B N 1
ATOM 3640 C CA . ALA B 1 4 ? 61.344 -42.562 -23.406 1 22.19 4 ALA B CA 1
ATOM 3641 C C . ALA B 1 4 ? 60.438 -41.375 -23.578 1 22.19 4 ALA B C 1
ATOM 3643 O O . ALA B 1 4 ? 59.438 -41.219 -22.844 1 22.19 4 ALA B O 1
ATOM 3644 N N . LYS B 1 5 ? 61.031 -40.125 -23.922 1 23.8 5 LYS B N 1
ATOM 3645 C CA . LYS B 1 5 ? 60.906 -38.938 -23.047 1 23.8 5 LYS B CA 1
ATOM 3646 C C . LYS B 1 5 ? 59.656 -38.125 -23.375 1 23.8 5 LYS B C 1
ATOM 3648 O O . LYS B 1 5 ? 59.125 -37.438 -22.516 1 23.8 5 LYS B O 1
ATOM 3653 N N . SER B 1 6 ? 58.906 -37.938 -24.438 1 20.92 6 SER B N 1
ATOM 3654 C CA . SER B 1 6 ? 58.906 -36.594 -24.984 1 20.92 6 SER B CA 1
ATOM 3655 C C . SER B 1 6 ? 57.906 -35.688 -24.266 1 20.92 6 SER B C 1
ATOM 3657 O O . SER B 1 6 ? 56.719 -36 -24.219 1 20.92 6 SER B O 1
ATOM 3659 N N . PRO B 1 7 ? 58.219 -34.812 -23.25 1 24.16 7 PRO B N 1
ATOM 3660 C CA . PRO B 1 7 ? 57.406 -33.969 -22.375 1 24.16 7 PRO B CA 1
ATOM 3661 C C . PRO B 1 7 ? 56.656 -32.875 -23.125 1 24.16 7 PRO B C 1
ATOM 3663 O O . PRO B 1 7 ? 57.188 -32.312 -24.109 1 24.16 7 PRO B O 1
ATOM 3666 N N . VAL B 1 8 ? 55.375 -32.938 -23.375 1 24.02 8 VAL B N 1
ATOM 3667 C CA . VAL B 1 8 ? 54.469 -32.062 -24.109 1 24.02 8 VAL B CA 1
ATOM 3668 C C . VAL B 1 8 ? 54.688 -30.594 -23.688 1 24.02 8 VAL B C 1
ATOM 3670 O O . VAL B 1 8 ? 54.531 -30.266 -22.516 1 24.02 8 VAL B O 1
ATOM 3673 N N . SER B 1 9 ? 55.562 -29.859 -24.328 1 20.03 9 SER B N 1
ATOM 3674 C CA . SER B 1 9 ? 55.938 -28.438 -24.281 1 20.03 9 SER B CA 1
ATOM 3675 C C . SER B 1 9 ? 54.719 -27.547 -24.359 1 20.03 9 SER B C 1
ATOM 3677 O O . SER B 1 9 ? 53.906 -27.641 -25.297 1 20.03 9 SER B O 1
ATOM 3679 N N . TYR B 1 10 ? 54.156 -27.031 -23.25 1 21.14 10 TYR B N 1
ATOM 3680 C CA . TYR B 1 10 ? 53.188 -25.984 -22.938 1 21.14 10 TYR B CA 1
ATOM 3681 C C . TYR B 1 10 ? 53.5 -24.703 -23.672 1 21.14 10 TYR B C 1
ATOM 3683 O O . TYR B 1 10 ? 54.406 -23.969 -23.297 1 21.14 10 TYR B O 1
ATOM 3691 N N . GLY B 1 11 ? 53.562 -24.688 -24.906 1 19.8 11 GLY B N 1
ATOM 3692 C CA . GLY B 1 11 ? 54.062 -23.547 -25.656 1 19.8 11 GLY B CA 1
ATOM 3693 C C . GLY B 1 11 ? 53.375 -22.25 -25.297 1 19.8 11 GLY B C 1
ATOM 3694 O O . GLY B 1 11 ? 52.188 -22.25 -24.953 1 19.8 11 GLY B O 1
ATOM 3695 N N . ALA B 1 12 ? 54.062 -21.016 -25.047 1 21.42 12 ALA B N 1
ATOM 3696 C CA . ALA B 1 12 ? 54.062 -19.625 -24.641 1 21.42 12 ALA B CA 1
ATOM 3697 C C . ALA B 1 12 ? 53.344 -18.75 -25.656 1 21.42 12 ALA B C 1
ATOM 3699 O O . ALA B 1 12 ? 53.969 -18.141 -26.516 1 21.42 12 ALA B O 1
ATOM 3700 N N . ALA B 1 13 ? 52.5 -19.125 -26.562 1 21.23 13 ALA B N 1
ATOM 3701 C CA . ALA B 1 13 ? 52.312 -18.047 -27.531 1 21.23 13 ALA B CA 1
ATOM 3702 C C . ALA B 1 13 ? 52.031 -16.734 -26.828 1 21.23 13 ALA B C 1
ATOM 3704 O O . ALA B 1 13 ? 51.25 -16.672 -25.859 1 21.23 13 ALA B O 1
ATOM 3705 N N . SER B 1 14 ? 52.812 -15.508 -26.922 1 21.64 14 SER B N 1
ATOM 3706 C CA . SER B 1 14 ? 53.156 -14.102 -26.859 1 21.64 14 SER B CA 1
ATOM 3707 C C . SER B 1 14 ? 52.031 -13.219 -27.391 1 21.64 14 SER B C 1
ATOM 3709 O O . SER B 1 14 ? 52.156 -11.984 -27.375 1 21.64 14 SER B O 1
ATOM 3711 N N . GLY B 1 15 ? 51.281 -13.688 -28.344 1 22.95 15 GLY B N 1
ATOM 3712 C CA . GLY B 1 15 ? 50.781 -12.711 -29.312 1 22.95 15 GLY B CA 1
ATOM 3713 C C . GLY B 1 15 ? 49.875 -11.664 -28.688 1 22.95 15 GLY B C 1
ATOM 3714 O O . GLY B 1 15 ? 49.25 -11.914 -27.672 1 22.95 15 GLY B O 1
ATOM 3715 N N . SER B 1 16 ? 50 -10.281 -29.062 1 23.66 16 SER B N 1
ATOM 3716 C CA . SER B 1 16 ? 49.625 -8.953 -28.609 1 23.66 16 SER B CA 1
ATOM 3717 C C . SER B 1 16 ? 48.125 -8.812 -28.516 1 23.66 16 SER B C 1
ATOM 3719 O O . SER B 1 16 ? 47.625 -7.953 -27.781 1 23.66 16 SER B O 1
ATOM 3721 N N . GLY B 1 17 ? 47.406 -9.305 -29.516 1 23.25 17 GLY B N 1
ATOM 3722 C CA . GLY B 1 17 ? 46.156 -8.664 -29.906 1 23.25 17 GLY B CA 1
ATOM 3723 C C . GLY B 1 17 ? 45.031 -8.883 -28.922 1 23.25 17 GLY B C 1
ATOM 3724 O O . GLY B 1 17 ? 43.875 -8.711 -29.25 1 23.25 17 GLY B O 1
ATOM 3725 N N . GLU B 1 18 ? 45.25 -9.719 -27.953 1 22.75 18 GLU B N 1
ATOM 3726 C CA . GLU B 1 18 ? 44.156 -10.102 -27.078 1 22.75 18 GLU B CA 1
ATOM 3727 C C . GLU B 1 18 ? 43.469 -8.875 -26.469 1 22.75 18 GLU B C 1
ATOM 3729 O O . GLU B 1 18 ? 43.938 -8.352 -25.453 1 22.75 18 GLU B O 1
ATOM 3734 N N . ALA B 1 19 ? 43.062 -7.875 -27.312 1 24.11 19 ALA B N 1
ATOM 3735 C CA . ALA B 1 19 ? 42.469 -6.727 -26.609 1 24.11 19 ALA B CA 1
ATOM 3736 C C . ALA B 1 19 ? 41.5 -7.172 -25.531 1 24.11 19 ALA B C 1
ATOM 3738 O O . ALA B 1 19 ? 40.531 -7.887 -25.828 1 24.11 19 ALA B O 1
ATOM 3739 N N . GLU B 1 20 ? 41.906 -7.387 -24.406 1 25.39 20 GLU B N 1
ATOM 3740 C CA . GLU B 1 20 ? 41.5 -7.672 -23.031 1 25.39 20 GLU B CA 1
ATOM 3741 C C . GLU B 1 20 ? 40.188 -6.93 -22.688 1 25.39 20 GLU B C 1
ATOM 3743 O O . GLU B 1 20 ? 40.094 -5.719 -22.875 1 25.39 20 GLU B O 1
ATOM 3748 N N . LEU B 1 21 ? 39.062 -7.414 -22.984 1 25.2 21 LEU B N 1
ATOM 3749 C CA . LEU B 1 21 ? 37.906 -6.668 -22.516 1 25.2 21 LEU B CA 1
ATOM 3750 C C . LEU B 1 21 ? 38.156 -6.074 -21.141 1 25.2 21 LEU B C 1
ATOM 3752 O O . LEU B 1 21 ? 38.062 -6.777 -20.125 1 25.2 21 LEU B O 1
ATOM 3756 N N . PRO B 1 22 ? 39.219 -5.418 -20.703 1 31.58 22 PRO B N 1
ATOM 3757 C CA . PRO B 1 22 ? 40.062 -4.754 -19.703 1 31.58 22 PRO B CA 1
ATOM 3758 C C . PRO B 1 22 ? 39.25 -3.785 -18.828 1 31.58 22 PRO B C 1
ATOM 3760 O O . PRO B 1 22 ? 39.781 -3.273 -17.828 1 31.58 22 PRO B O 1
ATOM 3763 N N . ASP B 1 23 ? 38.25 -3.066 -19.297 1 34.56 23 ASP B N 1
ATOM 3764 C CA . ASP B 1 23 ? 38.062 -1.64 -19.547 1 34.56 23 ASP B CA 1
ATOM 3765 C C . ASP B 1 23 ? 37.469 -0.941 -18.344 1 34.56 23 ASP B C 1
ATOM 3767 O O . ASP B 1 23 ? 37.969 0.076 -17.875 1 34.56 23 ASP B O 1
ATOM 3771 N N . LEU B 1 24 ? 36.156 -1.353 -17.969 1 32.47 24 LEU B N 1
ATOM 3772 C CA . LEU B 1 24 ? 35.594 -0.469 -16.953 1 32.47 24 LEU B CA 1
ATOM 3773 C C . LEU B 1 24 ? 36.344 -0.564 -15.648 1 32.47 24 LEU B C 1
ATOM 3775 O O . LEU B 1 24 ? 36.688 0.457 -15.039 1 32.47 24 LEU B O 1
ATOM 3779 N N . THR B 1 25 ? 36.562 -1.744 -15.203 1 35.16 25 THR B N 1
ATOM 3780 C CA . THR B 1 25 ? 37.375 -1.896 -14 1 35.16 25 THR B CA 1
ATOM 3781 C C . THR B 1 25 ? 38.781 -1.372 -14.227 1 35.16 25 THR B C 1
ATOM 3783 O O . THR B 1 25 ? 39.344 -0.653 -13.383 1 35.16 25 THR B O 1
ATOM 3786 N N . GLU B 1 26 ? 39.312 -1.785 -15.281 1 41.5 26 GLU B N 1
ATOM 3787 C CA . GLU B 1 26 ? 40.625 -1.223 -15.625 1 41.5 26 GLU B CA 1
ATOM 3788 C C . GLU B 1 26 ? 40.531 0.279 -15.883 1 41.5 26 GLU B C 1
ATOM 3790 O O . GLU B 1 26 ? 41.406 1.038 -15.492 1 41.5 26 GLU B O 1
ATOM 3795 N N . GLN B 1 27 ? 39.438 0.636 -16.406 1 39.06 27 GLN B N 1
ATOM 3796 C CA . GLN B 1 27 ? 39.156 2.061 -16.578 1 39.06 27 GLN B CA 1
ATOM 3797 C C . GLN B 1 27 ? 38.844 2.721 -15.242 1 39.06 27 GLN B C 1
ATOM 3799 O O . GLN B 1 27 ? 39.344 3.818 -14.953 1 39.06 27 GLN B O 1
ATOM 3804 N N . LEU B 1 28 ? 38.094 1.984 -14.484 1 40.16 28 LEU B N 1
ATOM 3805 C CA . LEU B 1 28 ? 37.812 2.484 -13.141 1 40.16 28 LEU B CA 1
ATOM 3806 C C . LEU B 1 28 ? 39.094 2.42 -12.281 1 40.16 28 LEU B C 1
ATOM 3808 O O . LEU B 1 28 ? 39.375 3.35 -11.523 1 40.16 28 LEU B O 1
ATOM 3812 N N . LYS B 1 29 ? 39.781 1.352 -12.461 1 46.22 29 LYS B N 1
ATOM 3813 C CA . LYS B 1 29 ? 41.094 1.291 -11.828 1 46.22 29 LYS B CA 1
ATOM 3814 C C . LYS B 1 29 ? 42.031 2.318 -12.438 1 46.22 29 LYS B C 1
ATOM 3816 O O . LYS B 1 29 ? 42.781 3 -11.711 1 46.22 29 LYS B O 1
ATOM 3821 N N . ALA B 1 30 ? 41.969 2.418 -13.664 1 45.03 30 ALA B N 1
ATOM 3822 C CA . ALA B 1 30 ? 42.781 3.416 -14.367 1 45.03 30 ALA B CA 1
ATOM 3823 C C . ALA B 1 30 ? 42.281 4.828 -14.055 1 45.03 30 ALA B C 1
ATOM 3825 O O . ALA B 1 30 ? 43.094 5.77 -14.023 1 45.03 30 ALA B O 1
ATOM 3826 N N . SER B 1 31 ? 41.031 4.906 -13.828 1 40.75 31 SER B N 1
ATOM 3827 C CA . SER B 1 31 ? 40.469 6.223 -13.516 1 40.75 31 SER B CA 1
ATOM 3828 C C . SER B 1 31 ? 40.5 6.48 -12.008 1 40.75 31 SER B C 1
ATOM 3830 O O . SER B 1 31 ? 40.188 7.582 -11.562 1 40.75 31 SER B O 1
ATOM 3832 N N . GLY B 1 32 ? 40.938 5.727 -11.281 1 40.59 32 GLY B N 1
ATOM 3833 C CA . GLY B 1 32 ? 41.125 5.902 -9.852 1 40.59 32 GLY B CA 1
ATOM 3834 C C . GLY B 1 32 ? 39.844 5.828 -9.047 1 40.59 32 GLY B C 1
ATOM 3835 O O . GLY B 1 32 ? 39.812 6.234 -7.883 1 40.59 32 GLY B O 1
ATOM 3836 N N . ILE B 1 33 ? 38.812 5.504 -9.812 1 41.12 33 ILE B N 1
ATOM 3837 C CA . ILE B 1 33 ? 37.562 5.59 -9.102 1 41.12 33 ILE B CA 1
ATOM 3838 C C . ILE B 1 33 ? 37.094 4.195 -8.688 1 41.12 33 ILE B C 1
ATOM 3840 O O . ILE B 1 33 ? 35.938 4.012 -8.266 1 41.12 33 ILE B O 1
ATOM 3844 N N . TYR B 1 34 ? 37.812 3.23 -8.883 1 46.34 34 TYR B N 1
ATOM 3845 C CA . TYR B 1 34 ? 37.469 1.843 -8.578 1 46.34 34 TYR B CA 1
ATOM 3846 C C . TYR B 1 34 ? 37.125 1.679 -7.109 1 46.34 34 TYR B C 1
ATOM 3848 O O . TYR B 1 34 ? 36.156 0.963 -6.773 1 46.34 34 TYR B O 1
ATOM 3856 N N . GLU B 1 35 ? 37.844 2.322 -6.383 1 44.44 35 GLU B N 1
ATOM 3857 C CA . GLU B 1 35 ? 37.531 2.285 -4.953 1 44.44 35 GLU B CA 1
ATOM 3858 C C . GLU B 1 35 ? 36.156 2.842 -4.66 1 44.44 35 GLU B C 1
ATOM 3860 O O . GLU B 1 35 ? 35.438 2.305 -3.822 1 44.44 35 GLU B O 1
ATOM 3865 N N . GLU B 1 36 ? 35.875 3.707 -5.41 1 43.19 36 GLU B N 1
ATOM 3866 C CA . GLU B 1 36 ? 34.531 4.32 -5.27 1 43.19 36 GLU B CA 1
ATOM 3867 C C . GLU B 1 36 ? 33.438 3.354 -5.68 1 43.19 36 GLU B C 1
ATOM 3869 O O . GLU B 1 36 ? 32.406 3.285 -5.031 1 43.19 36 GLU B O 1
ATOM 3874 N N . TYR B 1 37 ? 33.75 2.631 -6.652 1 45.34 37 TYR B N 1
ATOM 3875 C CA . TYR B 1 37 ? 32.781 1.641 -7.109 1 45.34 37 TYR B CA 1
ATOM 3876 C C . TYR B 1 37 ? 32.594 0.546 -6.066 1 45.34 37 TYR B C 1
ATOM 3878 O O . TYR B 1 37 ? 31.469 0.14 -5.789 1 45.34 37 TYR B O 1
ATOM 3886 N N . LEU B 1 38 ? 33.656 0.16 -5.633 1 47.69 38 LEU B N 1
ATOM 3887 C CA . LEU B 1 38 ? 33.562 -0.869 -4.605 1 47.69 38 LEU B CA 1
ATOM 3888 C C . LEU B 1 38 ? 32.781 -0.353 -3.389 1 47.69 38 LEU B C 1
ATOM 3890 O O . LEU B 1 38 ? 32 -1.082 -2.799 1 47.69 38 LEU B O 1
ATOM 3894 N N . ALA B 1 39 ? 33.062 0.82 -3.105 1 45.12 39 ALA B N 1
ATOM 3895 C CA . ALA B 1 39 ? 32.344 1.473 -2.016 1 45.12 39 ALA B CA 1
ATOM 3896 C C . ALA B 1 39 ? 30.844 1.563 -2.324 1 45.12 39 ALA B C 1
ATOM 3898 O O . ALA B 1 39 ? 30.016 1.333 -1.447 1 45.12 39 ALA B O 1
ATOM 3899 N N . TYR B 1 40 ? 30.672 1.671 -3.498 1 45.12 40 TYR B N 1
ATOM 3900 C CA . TYR B 1 40 ? 29.281 1.702 -3.941 1 45.12 40 TYR B CA 1
ATOM 3901 C C . TYR B 1 40 ? 28.609 0.344 -3.752 1 45.12 40 TYR B C 1
ATOM 3903 O O . TYR B 1 40 ? 27.5 0.258 -3.232 1 45.12 40 TYR B O 1
ATOM 3911 N N . ARG B 1 41 ? 29.297 -0.474 -4.215 1 46.66 41 ARG B N 1
ATOM 3912 C CA . ARG B 1 41 ? 28.766 -1.826 -4.137 1 46.66 41 ARG B CA 1
ATOM 3913 C C . ARG B 1 41 ? 28.484 -2.225 -2.691 1 46.66 41 ARG B C 1
ATOM 3915 O O . ARG B 1 41 ? 27.438 -2.787 -2.383 1 46.66 41 ARG B O 1
ATOM 3922 N N . LYS B 1 42 ? 29.391 -1.966 -1.931 1 47.25 42 LYS B N 1
ATOM 3923 C CA . LYS B 1 42 ? 29.188 -2.262 -0.515 1 47.25 42 LYS B CA 1
ATOM 3924 C C . LYS B 1 42 ? 27.984 -1.488 0.043 1 47.25 42 LYS B C 1
ATOM 3926 O O . LYS B 1 42 ? 27.156 -2.053 0.754 1 47.25 42 LYS B O 1
ATOM 3931 N N . SER B 1 43 ? 28.016 -0.284 -0.324 1 47.44 43 SER B N 1
ATOM 3932 C CA . SER B 1 43 ? 26.938 0.573 0.133 1 47.44 43 SER B CA 1
ATOM 3933 C C . SER B 1 43 ? 25.578 0.064 -0.361 1 47.44 43 SER B C 1
ATOM 3935 O O . SER B 1 43 ? 24.594 0.086 0.378 1 47.44 43 SER B O 1
ATOM 3937 N N . TYR B 1 44 ? 25.719 -0.459 -1.501 1 44.31 44 TYR B N 1
ATOM 3938 C CA . TYR B 1 44 ? 24.5 -1.016 -2.076 1 44.31 44 TYR B CA 1
ATOM 3939 C C . TYR B 1 44 ? 24.047 -2.252 -1.309 1 44.31 44 TYR B C 1
ATOM 3941 O O . TYR B 1 44 ? 22.859 -2.393 -0.984 1 44.31 44 TYR B O 1
ATOM 3949 N N . PHE B 1 45 ? 24.984 -3.029 -1.07 1 45.84 45 PHE B N 1
ATOM 3950 C CA . PHE B 1 45 ? 24.672 -4.25 -0.342 1 45.84 45 PHE B CA 1
ATOM 3951 C C . PHE B 1 45 ? 24.172 -3.928 1.062 1 45.84 45 PHE B C 1
ATOM 3953 O O . PHE B 1 45 ? 23.234 -4.555 1.553 1 45.84 45 PHE B O 1
ATOM 3960 N N . ASP B 1 46 ? 24.781 -3.086 1.675 1 46.94 46 ASP B N 1
ATOM 3961 C CA . ASP B 1 46 ? 24.328 -2.662 2.998 1 46.94 46 ASP B CA 1
ATOM 3962 C C . ASP B 1 46 ? 22.922 -2.072 2.939 1 46.94 46 ASP B C 1
ATOM 3964 O O . ASP B 1 46 ? 22.094 -2.324 3.822 1 46.94 46 ASP B O 1
ATOM 3968 N N . TRP B 1 47 ? 22.812 -1.397 1.904 1 45.84 47 TRP B N 1
ATOM 3969 C CA . TRP B 1 47 ? 21.5 -0.793 1.683 1 45.84 47 TRP B CA 1
ATOM 3970 C C . TRP B 1 47 ? 20.422 -1.862 1.559 1 45.84 47 TRP B C 1
ATOM 3972 O O . TRP B 1 47 ? 19.344 -1.739 2.148 1 45.84 47 TRP B O 1
ATOM 3982 N N . ARG B 1 48 ? 20.797 -2.83 0.875 1 43.66 48 ARG B N 1
ATOM 3983 C CA . ARG B 1 48 ? 19.859 -3.93 0.67 1 43.66 48 ARG B CA 1
ATOM 3984 C C . ARG B 1 48 ? 19.531 -4.613 1.99 1 43.66 48 ARG B C 1
ATOM 3986 O O . ARG B 1 48 ? 18.422 -5.137 2.16 1 43.66 48 ARG B O 1
ATOM 3993 N N . LYS B 1 49 ? 20.578 -4.648 2.703 1 41.28 49 LYS B N 1
ATOM 3994 C CA . LYS B 1 49 ? 20.391 -5.32 3.986 1 41.28 49 LYS B CA 1
ATOM 3995 C C . LYS B 1 49 ? 19.734 -4.387 5.004 1 41.28 49 LYS B C 1
ATOM 3997 O O . LYS B 1 49 ? 19.766 -4.664 6.207 1 41.28 49 LYS B O 1
ATOM 4002 N N . GLY B 1 50 ? 19.125 -3.559 4.531 1 41.44 50 GLY B N 1
ATOM 4003 C CA . GLY B 1 50 ? 18.359 -2.662 5.383 1 41.44 50 GLY B CA 1
ATOM 4004 C C . GLY B 1 50 ? 19.188 -1.553 5.988 1 41.44 50 GLY B C 1
ATOM 4005 O O . GLY B 1 50 ? 18.703 -0.787 6.824 1 41.44 50 GLY B O 1
ATOM 4006 N N . SER B 1 51 ? 20.516 -1.836 6.059 1 39.03 51 SER B N 1
ATOM 4007 C CA . SER B 1 51 ? 21.391 -0.795 6.605 1 39.03 51 SER B CA 1
ATOM 4008 C C . SER B 1 51 ? 21.281 0.49 5.789 1 39.03 51 SER B C 1
ATOM 4010 O O . SER B 1 51 ? 22.141 1.365 5.895 1 39.03 51 SER B O 1
ATOM 4012 N N . ALA B 1 52 ? 20.672 0.256 4.793 1 36.12 52 ALA B N 1
ATOM 4013 C CA . ALA B 1 52 ? 20.609 1.542 4.102 1 36.12 52 ALA B CA 1
ATOM 4014 C C . ALA B 1 52 ? 20.188 2.656 5.051 1 36.12 52 ALA B C 1
ATOM 4016 O O . ALA B 1 52 ? 19.062 2.639 5.578 1 36.12 52 ALA B O 1
ATOM 4017 N N . THR B 1 53 ? 21.109 2.871 5.949 1 32.06 53 THR B N 1
ATOM 4018 C CA . THR B 1 53 ? 20.797 4.207 6.441 1 32.06 53 THR B CA 1
ATOM 4019 C C . THR B 1 53 ? 20.297 5.102 5.305 1 32.06 53 THR B C 1
ATOM 4021 O O . THR B 1 53 ? 20.578 4.836 4.133 1 32.06 53 THR B O 1
ATOM 4024 N N . GLY B 1 54 ? 19.188 5.629 5.176 1 29.22 54 GLY B N 1
ATOM 4025 C CA . GLY B 1 54 ? 19.078 6.645 4.137 1 29.22 54 GLY B CA 1
ATOM 4026 C C . GLY B 1 54 ? 20.422 6.996 3.516 1 29.22 54 GLY B C 1
ATOM 4027 O O . GLY B 1 54 ? 21.422 6.34 3.783 1 29.22 54 GLY B O 1
ATOM 4028 N N . ALA B 1 55 ? 20.641 8.008 2.75 1 27.66 55 ALA B N 1
ATOM 4029 C CA . ALA B 1 55 ? 21.891 8.57 2.221 1 27.66 55 ALA B CA 1
ATOM 4030 C C . ALA B 1 55 ? 23.016 8.461 3.242 1 27.66 55 ALA B C 1
ATOM 4032 O O . ALA B 1 55 ? 24.172 8.781 2.939 1 27.66 55 ALA B O 1
ATOM 4033 N N . GLN B 1 56 ? 22.844 8.211 4.492 1 27.42 56 GLN B N 1
ATOM 4034 C CA . GLN B 1 56 ? 23.984 8.523 5.352 1 27.42 56 GLN B CA 1
ATOM 4035 C C . GLN B 1 56 ? 24.969 7.359 5.398 1 27.42 56 GLN B C 1
ATOM 4037 O O . GLN B 1 56 ? 25.938 7.387 6.164 1 27.42 56 GLN B O 1
ATOM 4042 N N . GLY B 1 57 ? 24.75 6.141 5.203 1 29.02 57 GLY B N 1
ATOM 4043 C CA . GLY B 1 57 ? 25.797 5.312 5.777 1 29.02 57 GLY B CA 1
ATOM 4044 C C . GLY B 1 57 ? 27.125 5.445 5.062 1 29.02 57 GLY B C 1
ATOM 4045 O O . GLY B 1 57 ? 27.203 5.297 3.84 1 29.02 57 GLY B O 1
ATOM 4046 N N . GLU B 1 58 ? 28.062 6.191 5.684 1 27.36 58 GLU B N 1
ATOM 4047 C CA . GLU B 1 58 ? 29.484 6.496 5.523 1 27.36 58 GLU B CA 1
ATOM 4048 C C . GLU B 1 58 ? 30.297 5.223 5.332 1 27.36 58 GLU B C 1
ATOM 4050 O O . GLU B 1 58 ? 30.156 4.266 6.098 1 27.36 58 GLU B O 1
ATOM 4055 N N . LEU B 1 59 ? 30.594 4.922 4.172 1 28.39 59 LEU B N 1
ATOM 4056 C CA . LEU B 1 59 ? 31.703 4.031 3.85 1 28.39 59 LEU B CA 1
ATOM 4057 C C . LEU B 1 59 ? 32.906 4.32 4.742 1 28.39 59 LEU B C 1
ATOM 4059 O O . LEU B 1 59 ? 33.438 5.422 4.715 1 28.39 59 LEU B O 1
ATOM 4063 N N . THR B 1 60 ? 32.938 3.756 5.918 1 27.42 60 THR B N 1
ATOM 4064 C CA . THR B 1 60 ? 34.188 3.959 6.641 1 27.42 60 THR B CA 1
ATOM 4065 C C . THR B 1 60 ? 35.344 3.262 5.934 1 27.42 60 THR B C 1
ATOM 4067 O O . THR B 1 60 ? 35.125 2.338 5.145 1 27.42 60 THR B O 1
ATOM 4070 N N . ALA B 1 61 ? 36.562 3.764 6.012 1 25 61 ALA B N 1
ATOM 4071 C CA . ALA B 1 61 ? 37.875 3.379 5.52 1 25 61 ALA B CA 1
ATOM 4072 C C . ALA B 1 61 ? 38.125 1.894 5.75 1 25 61 ALA B C 1
ATOM 4074 O O . ALA B 1 61 ? 38.656 1.207 4.879 1 25 61 ALA B O 1
ATOM 4075 N N . ASP B 1 62 ? 37.844 1.385 6.82 1 28.38 62 ASP B N 1
ATOM 4076 C CA . ASP B 1 62 ? 38.25 0.052 7.25 1 28.38 62 ASP B CA 1
ATOM 4077 C C . ASP B 1 62 ? 37.5 -1.029 6.461 1 28.38 62 ASP B C 1
ATOM 4079 O O . ASP B 1 62 ? 38.094 -2.064 6.125 1 28.38 62 ASP B O 1
ATOM 4083 N N . ALA B 1 63 ? 36.312 -0.781 6.039 1 31.94 63 ALA B N 1
ATOM 4084 C CA . ALA B 1 63 ? 35.562 -1.808 5.32 1 31.94 63 ALA B CA 1
ATOM 4085 C C . ALA B 1 63 ? 36.094 -1.989 3.904 1 31.94 63 ALA B C 1
ATOM 4087 O O . ALA B 1 63 ? 36.031 -3.084 3.342 1 31.94 63 ALA B O 1
ATOM 4088 N N . LEU B 1 64 ? 36.844 -0.99 3.387 1 28.94 64 LEU B N 1
ATOM 4089 C CA . LEU B 1 64 ? 37.469 -1.03 2.074 1 28.94 64 LEU B CA 1
ATOM 4090 C C . LEU B 1 64 ? 38.625 -2.021 2.062 1 28.94 64 LEU B C 1
ATOM 4092 O O . LEU B 1 64 ? 38.844 -2.717 1.068 1 28.94 64 LEU B O 1
ATOM 4096 N N . GLU B 1 65 ? 39.375 -2.219 3.004 1 28.39 65 GLU B N 1
ATOM 4097 C CA . GLU B 1 65 ? 40.594 -3 3.033 1 28.39 65 GLU B CA 1
ATOM 4098 C C . GLU B 1 65 ? 40.312 -4.492 2.877 1 28.39 65 GLU B C 1
ATOM 4100 O O . GLU B 1 65 ? 41.031 -5.199 2.17 1 28.39 65 GLU B O 1
ATOM 4105 N N . GLN B 1 66 ? 39.406 -5.082 3.424 1 32.44 66 GLN B N 1
ATOM 4106 C CA . GLN B 1 66 ? 39.219 -6.531 3.453 1 32.44 66 GLN B CA 1
ATOM 4107 C C . GLN B 1 66 ? 38.688 -7.043 2.123 1 32.44 66 GLN B C 1
ATOM 4109 O O . GLN B 1 66 ? 38.75 -8.242 1.837 1 32.44 66 GLN B O 1
ATOM 4114 N N . GLN B 1 67 ? 38.281 -6.285 1.103 1 35.31 67 GLN B N 1
ATOM 4115 C CA . GLN B 1 67 ? 37.562 -6.531 -0.149 1 35.31 67 GLN B CA 1
ATOM 4116 C C . GLN B 1 67 ? 38.5 -7.09 -1.214 1 35.31 67 GLN B C 1
ATOM 4118 O O . GLN B 1 67 ? 38.062 -7.742 -2.158 1 35.31 67 GLN B O 1
ATOM 4123 N N . CYS B 1 68 ? 39.75 -7.148 -1.189 1 29.56 68 CYS B N 1
ATOM 4124 C CA . CYS B 1 68 ? 40.656 -7.348 -2.307 1 29.56 68 CYS B CA 1
ATOM 4125 C C . CYS B 1 68 ? 40.688 -8.812 -2.73 1 29.56 68 CYS B C 1
ATOM 4127 O O . CYS B 1 68 ? 40.781 -9.117 -3.92 1 29.56 68 CYS B O 1
ATOM 4129 N N . ILE B 1 69 ? 40.844 -9.766 -1.992 1 30.83 69 ILE B N 1
ATOM 4130 C CA . ILE B 1 69 ? 41.25 -11.102 -2.402 1 30.83 69 ILE B CA 1
ATOM 4131 C C . ILE B 1 69 ? 40.094 -11.836 -3.035 1 30.83 69 ILE B C 1
ATOM 4133 O O . ILE B 1 69 ? 40.281 -12.75 -3.848 1 30.83 69 ILE B O 1
ATOM 4137 N N . LEU B 1 70 ? 38.75 -11.656 -2.723 1 36.94 70 LEU B N 1
ATOM 4138 C CA . LEU B 1 70 ? 37.531 -12.344 -3.061 1 36.94 70 LEU B CA 1
ATOM 4139 C C . LEU B 1 70 ? 37.156 -12.125 -4.523 1 36.94 70 LEU B C 1
ATOM 4141 O O . LEU B 1 70 ? 36.125 -12.617 -4.996 1 36.94 70 LEU B O 1
ATOM 4145 N N . GLU B 1 71 ? 37.906 -11.656 -5.512 1 40.09 71 GLU B N 1
ATOM 4146 C CA . GLU B 1 71 ? 37.781 -10.883 -6.738 1 40.09 71 GLU B CA 1
ATOM 4147 C C . GLU B 1 71 ? 37.562 -11.797 -7.945 1 40.09 71 GLU B C 1
ATOM 4149 O O . GLU B 1 71 ? 36.75 -11.523 -8.805 1 40.09 71 GLU B O 1
ATOM 4154 N N . ARG B 1 72 ? 38.281 -12.938 -8.109 1 40.31 72 ARG B N 1
ATOM 4155 C CA . ARG B 1 72 ? 38.344 -13.539 -9.438 1 40.31 72 ARG B CA 1
ATOM 4156 C C . ARG B 1 72 ? 37.062 -14.266 -9.766 1 40.31 72 ARG B C 1
ATOM 4158 O O . ARG B 1 72 ? 36.531 -14.164 -10.891 1 40.31 72 ARG B O 1
ATOM 4165 N N . GLY B 1 73 ? 36.469 -15.281 -9.062 1 46.09 73 GLY B N 1
ATOM 4166 C CA . GLY B 1 73 ? 35.281 -16.078 -9.336 1 46.09 73 GLY B CA 1
ATOM 4167 C C . GLY B 1 73 ? 34.031 -15.234 -9.453 1 46.09 73 GLY B C 1
ATOM 4168 O O . GLY B 1 73 ? 33.156 -15.5 -10.297 1 46.09 73 GLY B O 1
ATOM 4169 N N . PHE B 1 74 ? 33.906 -14.281 -8.664 1 50.91 74 PHE B N 1
ATOM 4170 C CA . PHE B 1 74 ? 32.781 -13.375 -8.703 1 50.91 74 PHE B CA 1
ATOM 4171 C C . PHE B 1 74 ? 32.719 -12.625 -10.023 1 50.91 74 PHE B C 1
ATOM 4173 O O . PHE B 1 74 ? 31.641 -12.5 -10.625 1 50.91 74 PHE B O 1
ATOM 4180 N N . GLU B 1 75 ? 33.938 -12.305 -10.555 1 52.62 75 GLU B N 1
ATOM 4181 C CA . GLU B 1 75 ? 33.969 -11.539 -11.797 1 52.62 75 GLU B CA 1
ATOM 4182 C C . GLU B 1 75 ? 33.5 -12.367 -12.984 1 52.62 75 GLU B C 1
ATOM 4184 O O . GLU B 1 75 ? 32.969 -11.82 -13.961 1 52.62 75 GLU B O 1
ATOM 4189 N N . TYR B 1 76 ? 33.719 -13.609 -12.844 1 53 76 TYR B N 1
ATOM 4190 C CA . TYR B 1 76 ? 33.344 -14.469 -13.961 1 53 76 TYR B CA 1
ATOM 4191 C C . TYR B 1 76 ? 31.844 -14.617 -14.062 1 53 76 TYR B C 1
ATOM 4193 O O . TYR B 1 76 ? 31.266 -14.492 -15.148 1 53 76 TYR B O 1
ATOM 4201 N N . TRP B 1 77 ? 31.219 -14.773 -12.953 1 55.5 77 TRP B N 1
ATOM 4202 C CA . TRP B 1 77 ? 29.781 -15.062 -13.016 1 55.5 77 TRP B CA 1
ATOM 4203 C C . TRP B 1 77 ? 28.969 -13.797 -12.766 1 55.5 77 TRP B C 1
ATOM 4205 O O . TRP B 1 77 ? 27.781 -13.734 -13.133 1 55.5 77 TRP B O 1
ATOM 4215 N N . TYR B 1 78 ? 29.578 -12.875 -12.172 1 59.53 78 TYR B N 1
ATOM 4216 C CA . TYR B 1 78 ? 28.938 -11.578 -11.953 1 59.53 78 TYR B CA 1
ATOM 4217 C C . TYR B 1 78 ? 29.828 -10.445 -12.461 1 59.53 78 TYR B C 1
ATOM 4219 O O . TYR B 1 78 ? 30.312 -9.625 -11.68 1 59.53 78 TYR B O 1
ATOM 4227 N N . PRO B 1 79 ? 30.016 -10.438 -13.766 1 57.44 79 PRO B N 1
ATOM 4228 C CA . PRO B 1 79 ? 30.984 -9.531 -14.375 1 57.44 79 PRO B CA 1
ATOM 4229 C C . PRO B 1 79 ? 30.625 -8.062 -14.164 1 57.44 79 PRO B C 1
ATOM 4231 O O . PRO B 1 79 ? 31.516 -7.211 -14.062 1 57.44 79 PRO B O 1
ATOM 4234 N N . THR B 1 80 ? 29.266 -7.824 -14.25 1 57.88 80 THR B N 1
ATOM 4235 C CA . THR B 1 80 ? 28.797 -6.457 -14.047 1 57.88 80 THR B CA 1
ATOM 4236 C C . THR B 1 80 ? 27.719 -6.41 -12.969 1 57.88 80 THR B C 1
ATOM 4238 O O . THR B 1 80 ? 27.094 -7.43 -12.656 1 57.88 80 THR B O 1
ATOM 4241 N N . ALA B 1 81 ? 27.609 -5.293 -12.438 1 59.5 81 ALA B N 1
ATOM 4242 C CA . ALA B 1 81 ? 26.578 -5.078 -11.422 1 59.5 81 ALA B CA 1
ATOM 4243 C C . ALA B 1 81 ? 25.188 -5.332 -11.992 1 59.5 81 ALA B C 1
ATOM 4245 O O . ALA B 1 81 ? 24.297 -5.836 -11.297 1 59.5 81 ALA B O 1
ATOM 4246 N N . SER B 1 82 ? 25.125 -4.992 -13.211 1 67.5 82 SER B N 1
ATOM 4247 C CA . SER B 1 82 ? 23.828 -5.168 -13.852 1 67.5 82 SER B CA 1
ATOM 4248 C C . SER B 1 82 ? 23.469 -6.645 -14.008 1 67.5 82 SER B C 1
ATOM 4250 O O . SER B 1 82 ? 22.312 -7.035 -13.828 1 67.5 82 SER B O 1
ATOM 4252 N N . ILE B 1 83 ? 24.469 -7.426 -14.273 1 75.38 83 ILE B N 1
ATOM 4253 C CA . ILE B 1 83 ? 24.234 -8.859 -14.422 1 75.38 83 ILE B CA 1
ATOM 4254 C C . ILE B 1 83 ? 23.969 -9.477 -13.055 1 75.38 83 ILE B C 1
ATOM 4256 O O . ILE B 1 83 ? 23.109 -10.367 -12.93 1 75.38 83 ILE B O 1
ATOM 4260 N N . PHE B 1 84 ? 24.672 -9.016 -12.117 1 72.19 84 PHE B N 1
ATOM 4261 C CA . PHE B 1 84 ? 24.406 -9.461 -10.758 1 72.19 84 PHE B CA 1
ATOM 4262 C C . PHE B 1 84 ? 22.969 -9.156 -10.359 1 72.19 84 PHE B C 1
ATOM 4264 O O . PHE B 1 84 ? 22.25 -10.031 -9.852 1 72.19 84 PHE B O 1
ATOM 4271 N N . GLN B 1 85 ? 22.562 -7.934 -10.633 1 72.25 85 GLN B N 1
ATOM 4272 C CA . GLN B 1 85 ? 21.203 -7.516 -10.289 1 72.25 85 GLN B CA 1
ATOM 4273 C C . GLN B 1 85 ? 20.172 -8.328 -11.055 1 72.25 85 GLN B C 1
ATOM 4275 O O . GLN B 1 85 ? 19.109 -8.664 -10.508 1 72.25 85 GLN B O 1
ATOM 4280 N N . MET B 1 86 ? 20.5 -8.594 -12.203 1 81.81 86 MET B N 1
ATOM 4281 C CA . MET B 1 86 ? 19.594 -9.383 -13.016 1 81.81 86 MET B CA 1
ATOM 4282 C C . MET B 1 86 ? 19.406 -10.781 -12.43 1 81.81 86 MET B C 1
ATOM 4284 O O . MET B 1 86 ? 18.281 -11.258 -12.289 1 81.81 86 MET B O 1
ATOM 4288 N N . ARG B 1 87 ? 20.5 -11.422 -12.148 1 84.62 87 ARG B N 1
ATOM 4289 C CA . ARG B 1 87 ? 20.438 -12.773 -11.609 1 84.62 87 ARG B CA 1
ATOM 4290 C C . ARG B 1 87 ? 19.75 -12.781 -10.242 1 84.62 87 ARG B C 1
ATOM 4292 O O . ARG B 1 87 ? 19 -13.703 -9.93 1 84.62 87 ARG B O 1
ATOM 4299 N N . PHE B 1 88 ? 20.016 -11.758 -9.508 1 81.56 88 PHE B N 1
ATOM 4300 C CA . PHE B 1 88 ? 19.391 -11.586 -8.203 1 81.56 88 PHE B CA 1
ATOM 4301 C C . PHE B 1 88 ? 17.875 -11.453 -8.352 1 81.56 88 PHE B C 1
ATOM 4303 O O . PHE B 1 88 ? 17.125 -12.125 -7.648 1 81.56 88 PHE B O 1
ATOM 4310 N N . THR B 1 89 ? 17.469 -10.688 -9.25 1 86.81 89 THR B N 1
ATOM 4311 C CA . THR B 1 89 ? 16.062 -10.422 -9.477 1 86.81 89 THR B CA 1
ATOM 4312 C C . THR B 1 89 ? 15.359 -11.672 -10.023 1 86.81 89 THR B C 1
ATOM 4314 O O . THR B 1 89 ? 14.234 -11.977 -9.625 1 86.81 89 THR B O 1
ATOM 4317 N N . ILE B 1 90 ? 16.078 -12.367 -10.836 1 92.81 90 ILE B N 1
ATOM 4318 C CA . ILE B 1 90 ? 15.5 -13.578 -11.422 1 92.81 90 ILE B CA 1
ATOM 4319 C C . ILE B 1 90 ? 15.297 -14.633 -10.336 1 92.81 90 ILE B C 1
ATOM 4321 O O . ILE B 1 90 ? 14.25 -15.273 -10.273 1 92.81 90 ILE B O 1
ATOM 4325 N N . ALA B 1 91 ? 16.281 -14.797 -9.516 1 92.44 91 ALA B N 1
ATOM 4326 C CA . ALA B 1 91 ? 16.188 -15.781 -8.445 1 92.44 91 ALA B CA 1
ATOM 4327 C C . ALA B 1 91 ? 15.047 -15.453 -7.488 1 92.44 91 ALA B C 1
ATOM 4329 O O . ALA B 1 91 ? 14.32 -16.344 -7.051 1 92.44 91 ALA B O 1
ATOM 4330 N N . TYR B 1 92 ? 14.891 -14.219 -7.195 1 92.62 92 TYR B N 1
ATOM 4331 C CA . TYR B 1 92 ? 13.828 -13.773 -6.301 1 92.62 92 TYR B CA 1
ATOM 4332 C C . TYR B 1 92 ? 12.453 -14.062 -6.902 1 92.62 92 TYR B C 1
ATOM 4334 O O . TYR B 1 92 ? 11.633 -14.734 -6.281 1 92.62 92 TYR B O 1
ATOM 4342 N N . TRP B 1 93 ? 12.188 -13.602 -8.086 1 96.25 93 TRP B N 1
ATOM 4343 C CA . TRP B 1 93 ? 10.867 -13.672 -8.688 1 96.25 93 TRP B CA 1
ATOM 4344 C C . TRP B 1 93 ? 10.516 -15.109 -9.055 1 96.25 93 TRP B C 1
ATOM 4346 O O . TRP B 1 93 ? 9.344 -15.508 -8.984 1 96.25 93 TRP B O 1
ATOM 4356 N N . SER B 1 94 ? 11.508 -15.859 -9.5 1 97.75 94 SER B N 1
ATOM 4357 C CA . SER B 1 94 ? 11.195 -17.266 -9.766 1 97.75 94 SER B CA 1
ATOM 4358 C C . SER B 1 94 ? 10.727 -17.969 -8.5 1 97.75 94 SER B C 1
ATOM 4360 O O . SER B 1 94 ? 9.734 -18.703 -8.516 1 97.75 94 SER B O 1
ATOM 4362 N N . SER B 1 95 ? 11.375 -17.719 -7.387 1 97.31 95 SER B N 1
ATOM 4363 C CA . SER B 1 95 ? 11.016 -18.359 -6.125 1 97.31 95 SER B CA 1
ATOM 4364 C C . SER B 1 95 ? 9.641 -17.906 -5.656 1 97.31 95 SER B C 1
ATOM 4366 O O . SER B 1 95 ? 8.828 -18.719 -5.211 1 97.31 95 SER B O 1
ATOM 4368 N N . VAL B 1 96 ? 9.336 -16.641 -5.789 1 97.5 96 VAL B N 1
ATOM 4369 C CA . VAL B 1 96 ? 8.055 -16.078 -5.391 1 97.5 96 VAL B CA 1
ATOM 4370 C C . VAL B 1 96 ? 6.938 -16.688 -6.246 1 97.5 96 VAL B C 1
ATOM 4372 O O . VAL B 1 96 ? 5.887 -17.078 -5.727 1 97.5 96 VAL B O 1
ATOM 4375 N N . LEU B 1 97 ? 7.211 -16.766 -7.508 1 98.56 97 LEU B N 1
ATOM 4376 C CA . LEU B 1 97 ? 6.195 -17.281 -8.422 1 98.56 97 LEU B CA 1
ATOM 4377 C C . LEU B 1 97 ? 5.965 -18.766 -8.203 1 98.56 97 LEU B C 1
ATOM 4379 O O . LEU B 1 97 ? 4.832 -19.25 -8.305 1 98.56 97 LEU B O 1
ATOM 4383 N N . PHE B 1 98 ? 7.047 -19.516 -7.906 1 98.62 98 PHE B N 1
ATOM 4384 C CA . PHE B 1 98 ? 6.879 -20.922 -7.551 1 98.62 98 PHE B CA 1
ATOM 4385 C C . PHE B 1 98 ? 6.031 -21.062 -6.293 1 98.62 98 PHE B C 1
ATOM 4387 O O . PHE B 1 98 ? 5.184 -21.953 -6.207 1 98.62 98 PHE B O 1
ATOM 4394 N N . LEU B 1 99 ? 6.254 -20.203 -5.375 1 98.44 99 LEU B N 1
ATOM 4395 C CA . LEU B 1 99 ? 5.48 -20.266 -4.141 1 98.44 99 LEU B CA 1
ATOM 4396 C C . LEU B 1 99 ? 4.016 -19.938 -4.402 1 98.44 99 LEU B C 1
ATOM 4398 O O . LEU B 1 99 ? 3.123 -20.656 -3.959 1 98.44 99 LEU B O 1
ATOM 4402 N N . LEU B 1 100 ? 3.809 -18.875 -5.082 1 98.44 100 LEU B N 1
ATOM 4403 C CA . LEU B 1 100 ? 2.451 -18.453 -5.422 1 98.44 100 LEU B CA 1
ATOM 4404 C C . LEU B 1 100 ? 1.724 -19.547 -6.188 1 98.44 100 LEU B C 1
ATOM 4406 O O . LEU B 1 100 ? 0.573 -19.875 -5.883 1 98.44 100 LEU B O 1
ATOM 4410 N N . GLY B 1 101 ? 2.422 -20.109 -7.156 1 98.56 101 GLY B N 1
ATOM 4411 C CA . GLY B 1 101 ? 1.825 -21.188 -7.918 1 98.56 101 GLY B CA 1
ATOM 4412 C C . GLY B 1 101 ? 1.487 -22.406 -7.066 1 98.56 101 GLY B C 1
ATOM 4413 O O . GLY B 1 101 ? 0.42 -23 -7.223 1 98.56 101 GLY B O 1
ATOM 4414 N N . SER B 1 102 ? 2.352 -22.75 -6.223 1 98.56 102 SER B N 1
ATOM 4415 C CA . SER B 1 102 ? 2.123 -23.891 -5.344 1 98.56 102 SER B CA 1
ATOM 4416 C C . SER B 1 102 ? 0.91 -23.672 -4.449 1 98.56 102 SER B C 1
ATOM 4418 O O . SER B 1 102 ? 0.135 -24.594 -4.195 1 98.56 102 SER B O 1
ATOM 4420 N N . ILE B 1 103 ? 0.73 -22.484 -3.965 1 97.88 103 ILE B N 1
ATOM 4421 C CA . ILE B 1 103 ? -0.423 -22.141 -3.137 1 97.88 103 ILE B CA 1
ATOM 4422 C C . ILE B 1 103 ? -1.709 -22.344 -3.934 1 97.88 103 ILE B C 1
ATOM 4424 O O . ILE B 1 103 ? -2.662 -22.953 -3.439 1 97.88 103 ILE B O 1
ATOM 4428 N N . PHE B 1 104 ? -1.678 -21.906 -5.168 1 98.12 104 PHE B N 1
ATOM 4429 C CA . PHE B 1 104 ? -2.852 -22.062 -6.02 1 98.12 104 PHE B CA 1
ATOM 4430 C C . PHE B 1 104 ? -3.168 -23.547 -6.242 1 98.12 104 PHE B C 1
ATOM 4432 O O . PHE B 1 104 ? -4.324 -23.953 -6.148 1 98.12 104 PHE B O 1
ATOM 4439 N N . PHE B 1 105 ? -2.162 -24.297 -6.527 1 97.81 105 PHE B N 1
ATOM 4440 C CA . PHE B 1 105 ? -2.375 -25.719 -6.781 1 97.81 105 PHE B CA 1
ATOM 4441 C C . PHE B 1 105 ? -2.879 -26.422 -5.527 1 97.81 105 PHE B C 1
ATOM 4443 O O . PHE B 1 105 ? -3.738 -27.312 -5.602 1 97.81 105 PHE B O 1
ATOM 4450 N N . CYS B 1 106 ? -2.35 -26.047 -4.387 1 97.19 106 CYS B N 1
ATOM 4451 C CA . CYS B 1 106 ? -2.834 -26.609 -3.129 1 97.19 106 CYS B CA 1
ATOM 4452 C C . CYS B 1 106 ? -4.305 -26.266 -2.91 1 97.19 106 CYS B C 1
ATOM 4454 O O . CYS B 1 106 ? -5.09 -27.125 -2.508 1 97.19 106 CYS B O 1
ATOM 4456 N N . MET B 1 107 ? -4.645 -25.094 -3.168 1 94.81 107 MET B N 1
ATOM 4457 C CA . MET B 1 107 ? -6.02 -24.641 -2.971 1 94.81 107 MET B CA 1
ATOM 4458 C C . MET B 1 107 ? -6.977 -25.391 -3.891 1 94.81 107 MET B C 1
ATOM 4460 O O . MET B 1 107 ? -8.055 -25.797 -3.467 1 94.81 107 MET B O 1
ATOM 4464 N N . ASN B 1 108 ? -6.574 -25.484 -5.109 1 94.88 108 ASN B N 1
ATOM 4465 C CA . ASN B 1 108 ? -7.402 -26.219 -6.062 1 94.88 108 ASN B CA 1
ATOM 4466 C C . ASN B 1 108 ? -7.676 -27.641 -5.594 1 94.88 108 ASN B C 1
ATOM 4468 O O . ASN B 1 108 ? -8.82 -28.094 -5.605 1 94.88 108 ASN B O 1
ATOM 4472 N N . SER B 1 109 ? -6.648 -28.328 -5.27 1 94.81 109 SER B N 1
ATOM 4473 C CA . SER B 1 109 ? -6.766 -29.719 -4.844 1 94.81 109 SER B CA 1
ATOM 4474 C C . SER B 1 109 ? -7.582 -29.844 -3.562 1 94.81 109 SER B C 1
ATOM 4476 O O . SER B 1 109 ? -8.391 -30.766 -3.414 1 94.81 109 SER B O 1
ATOM 4478 N N . ALA B 1 110 ? -7.406 -28.922 -2.67 1 93.69 110 ALA B N 1
ATOM 4479 C CA . ALA B 1 110 ? -8.172 -28.906 -1.425 1 93.69 110 ALA B CA 1
ATOM 4480 C C . ALA B 1 110 ? -9.656 -28.688 -1.695 1 93.69 110 ALA B C 1
ATOM 4482 O O . ALA B 1 110 ? -10.508 -29.344 -1.108 1 93.69 110 ALA B O 1
ATOM 4483 N N . CYS B 1 111 ? -9.945 -27.734 -2.568 1 92.44 111 CYS B N 1
ATOM 4484 C CA . CYS B 1 111 ? -11.336 -27.438 -2.906 1 92.44 111 CYS B CA 1
ATOM 4485 C C . CYS B 1 111 ? -12.008 -28.656 -3.541 1 92.44 111 CYS B C 1
ATOM 4487 O O . CYS B 1 111 ? -13.18 -28.922 -3.279 1 92.44 111 CYS B O 1
ATOM 4489 N N . ARG B 1 112 ? -11.305 -29.406 -4.316 1 90.38 112 ARG B N 1
ATOM 4490 C CA . ARG B 1 112 ? -11.852 -30.594 -4.945 1 90.38 112 ARG B CA 1
ATOM 4491 C C . ARG B 1 112 ? -12.07 -31.703 -3.92 1 90.38 112 ARG B C 1
ATOM 4493 O O . ARG B 1 112 ? -13.117 -32.344 -3.914 1 90.38 112 ARG B O 1
ATOM 4500 N N . MET B 1 113 ? -11.125 -31.875 -3.111 1 90.38 113 MET B N 1
ATOM 4501 C CA . MET B 1 113 ? -11.195 -32.938 -2.107 1 90.38 113 MET B CA 1
ATOM 4502 C C . MET B 1 113 ? -12.32 -32.656 -1.117 1 90.38 113 MET B C 1
ATOM 4504 O O . MET B 1 113 ? -13.016 -33.594 -0.702 1 90.38 113 MET B O 1
ATOM 4508 N N . LEU B 1 114 ? -12.555 -31.406 -0.794 1 87.94 114 LEU B N 1
ATOM 4509 C CA . LEU B 1 114 ? -13.523 -31.047 0.238 1 87.94 114 LEU B CA 1
ATOM 4510 C C . LEU B 1 114 ? -14.867 -30.672 -0.382 1 87.94 114 LEU B C 1
ATOM 4512 O O . LEU B 1 114 ? -15.797 -30.297 0.329 1 87.94 114 LEU B O 1
ATOM 4516 N N . ARG B 1 115 ? -14.992 -30.781 -1.655 1 86.19 115 ARG B N 1
ATOM 4517 C CA . ARG B 1 115 ? -16.219 -30.406 -2.355 1 86.19 115 ARG B CA 1
ATOM 4518 C C . ARG B 1 115 ? -16.672 -29.016 -1.924 1 86.19 115 ARG B C 1
ATOM 4520 O O . ARG B 1 115 ? -17.812 -28.859 -1.465 1 86.19 115 ARG B O 1
ATOM 4527 N N . ALA B 1 116 ? -15.75 -28.094 -2.07 1 88.19 116 ALA B N 1
ATOM 4528 C CA . ALA B 1 116 ? -15.977 -26.719 -1.629 1 88.19 116 ALA B CA 1
ATOM 4529 C C . ALA B 1 116 ? -17.203 -26.109 -2.316 1 88.19 116 ALA B C 1
ATOM 4531 O O . ALA B 1 116 ? -17.516 -26.469 -3.457 1 88.19 116 ALA B O 1
ATOM 4532 N N . HIS B 1 117 ? -17.844 -25.203 -1.55 1 85.31 117 HIS B N 1
ATOM 4533 C CA . HIS B 1 117 ? -18.969 -24.453 -2.113 1 85.31 117 HIS B CA 1
ATOM 4534 C C . HIS B 1 117 ? -18.531 -23.594 -3.285 1 85.31 117 HIS B C 1
ATOM 4536 O O . HIS B 1 117 ? -17.391 -23.109 -3.312 1 85.31 117 HIS B O 1
ATOM 4542 N N . GLY B 1 118 ? -19.25 -23.391 -4.297 1 84.56 118 GLY B N 1
ATOM 4543 C CA . GLY B 1 118 ? -18.938 -22.547 -5.438 1 84.56 118 GLY B CA 1
ATOM 4544 C C . GLY B 1 118 ? -18.859 -23.312 -6.746 1 84.56 118 GLY B C 1
ATOM 4545 O O . GLY B 1 118 ? -18.922 -22.719 -7.824 1 84.56 118 GLY B O 1
ATOM 4546 N N . GLY B 1 119 ? -18.625 -24.609 -6.566 1 85.62 119 GLY B N 1
ATOM 4547 C CA . GLY B 1 119 ? -18.719 -25.453 -7.742 1 85.62 119 GLY B CA 1
ATOM 4548 C C . GLY B 1 119 ? -17.469 -25.438 -8.594 1 85.62 119 GLY B C 1
ATOM 4549 O O . GLY B 1 119 ? -16.359 -25.391 -8.062 1 85.62 119 GLY B O 1
ATOM 4550 N N . ARG B 1 120 ? -17.531 -25.5 -9.852 1 87.12 120 ARG B N 1
ATOM 4551 C CA . ARG B 1 120 ? -16.469 -25.734 -10.82 1 87.12 120 ARG B CA 1
ATOM 4552 C C . ARG B 1 120 ? -15.5 -24.547 -10.867 1 87.12 120 ARG B C 1
ATOM 4554 O O . ARG B 1 120 ? -14.281 -24.75 -10.891 1 87.12 120 ARG B O 1
ATOM 4561 N N . PRO B 1 121 ? -15.969 -23.344 -10.789 1 88.31 121 PRO B N 1
ATOM 4562 C CA . PRO B 1 121 ? -15.023 -22.219 -10.93 1 88.31 121 PRO B CA 1
ATOM 4563 C C . PRO B 1 121 ? -13.961 -22.219 -9.828 1 88.31 121 PRO B C 1
ATOM 4565 O O . PRO B 1 121 ? -12.789 -21.938 -10.102 1 88.31 121 PRO B O 1
ATOM 4568 N N . VAL B 1 122 ? -14.336 -22.516 -8.641 1 88.38 122 VAL B N 1
ATOM 4569 C CA . VAL B 1 122 ? -13.375 -22.484 -7.543 1 88.38 122 VAL B CA 1
ATOM 4570 C C . VAL B 1 122 ? -12.43 -23.672 -7.645 1 88.38 122 VAL B C 1
ATOM 4572 O O . VAL B 1 122 ? -11.367 -23.688 -7.027 1 88.38 122 VAL B O 1
ATOM 4575 N N . GLN B 1 123 ? -12.812 -24.641 -8.5 1 88.38 123 GLN B N 1
ATOM 4576 C CA . GLN B 1 123 ? -12.016 -25.844 -8.641 1 88.38 123 GLN B CA 1
ATOM 4577 C C . GLN B 1 123 ? -11.133 -25.781 -9.883 1 88.38 123 GLN B C 1
ATOM 4579 O O . GLN B 1 123 ? -10.344 -26.703 -10.141 1 88.38 123 GLN B O 1
ATOM 4584 N N . VAL B 1 124 ? -11.188 -24.781 -10.656 1 92.88 124 VAL B N 1
ATOM 4585 C CA . VAL B 1 124 ? -10.445 -24.766 -11.914 1 92.88 124 VAL B CA 1
ATOM 4586 C C . VAL B 1 124 ? -9.57 -23.516 -11.984 1 92.88 124 VAL B C 1
ATOM 4588 O O . VAL B 1 124 ? -8.414 -23.578 -12.406 1 92.88 124 VAL B O 1
ATOM 4591 N N . TRP B 1 125 ? -10.008 -22.406 -11.492 1 94.56 125 TRP B N 1
ATOM 4592 C CA . TRP B 1 125 ? -9.328 -21.125 -11.68 1 94.56 125 TRP B CA 1
ATOM 4593 C C . TRP B 1 125 ? -8.008 -21.094 -10.914 1 94.56 125 TRP B C 1
ATOM 4595 O O . TRP B 1 125 ? -7.004 -20.578 -11.414 1 94.56 125 TRP B O 1
ATOM 4605 N N . PRO B 1 126 ? -8.023 -21.609 -9.68 1 96.38 126 PRO B N 1
ATOM 4606 C CA . PRO B 1 126 ? -6.734 -21.594 -8.984 1 96.38 126 PRO B CA 1
ATOM 4607 C C . PRO B 1 126 ? -5.629 -22.297 -9.766 1 96.38 126 PRO B C 1
ATOM 4609 O O . PRO B 1 126 ? -4.496 -21.812 -9.812 1 96.38 126 PRO B O 1
ATOM 4612 N N . ASN B 1 127 ? -5.961 -23.406 -10.438 1 97 127 ASN B N 1
ATOM 4613 C CA . ASN B 1 127 ? -4.973 -24.109 -11.25 1 97 127 ASN B CA 1
ATOM 4614 C C . ASN B 1 127 ? -4.512 -23.266 -12.43 1 97 127 ASN B C 1
ATOM 4616 O O . ASN B 1 127 ? -3.348 -23.344 -12.828 1 97 127 ASN B O 1
ATOM 4620 N N . PHE B 1 128 ? -5.391 -22.594 -12.969 1 97.56 128 PHE B N 1
ATOM 4621 C CA . PHE B 1 128 ? -5.047 -21.719 -14.078 1 97.56 128 PHE B CA 1
ATOM 4622 C C . PHE B 1 128 ? -4.02 -20.672 -13.641 1 97.56 128 PHE B C 1
ATOM 4624 O O . PHE B 1 128 ? -3.01 -20.469 -14.32 1 97.56 128 PHE B O 1
ATOM 4631 N N . PHE B 1 129 ? -4.266 -20 -12.492 1 97.5 129 PHE B N 1
ATOM 4632 C CA . PHE B 1 129 ? -3.334 -19.016 -11.969 1 97.5 129 PHE B CA 1
ATOM 4633 C C . PHE B 1 129 ? -2.014 -19.656 -11.578 1 97.5 129 PHE B C 1
ATOM 4635 O O . PHE B 1 129 ? -0.943 -19.094 -11.805 1 97.5 129 PHE B O 1
ATOM 4642 N N . GLY B 1 130 ? -2.104 -20.797 -10.977 1 98.25 130 GLY B N 1
ATOM 4643 C CA . GLY B 1 130 ? -0.897 -21.5 -10.594 1 98.25 130 GLY B CA 1
ATOM 4644 C C . GLY B 1 130 ? -0.017 -21.859 -11.773 1 98.25 130 GLY B C 1
ATOM 4645 O O . GLY B 1 130 ? 1.205 -21.719 -11.711 1 98.25 130 GLY B O 1
ATOM 4646 N N . ALA B 1 131 ? -0.643 -22.312 -12.859 1 98.31 131 ALA B N 1
ATOM 4647 C CA . ALA B 1 131 ? 0.096 -22.688 -14.062 1 98.31 131 ALA B CA 1
ATOM 4648 C C . ALA B 1 131 ? 0.795 -21.469 -14.672 1 98.31 131 ALA B C 1
ATOM 4650 O O . ALA B 1 131 ? 1.912 -21.578 -15.188 1 98.31 131 ALA B O 1
ATOM 4651 N N . ILE B 1 132 ? 0.15 -20.359 -14.609 1 98.31 132 ILE B N 1
ATOM 4652 C CA . ILE B 1 132 ? 0.772 -19.141 -15.109 1 98.31 132 ILE B CA 1
ATOM 4653 C C . ILE B 1 132 ? 2.021 -18.828 -14.289 1 98.31 132 ILE B C 1
ATOM 4655 O O . ILE B 1 132 ? 3.08 -18.531 -14.844 1 98.31 132 ILE B O 1
ATOM 4659 N N . ALA B 1 133 ? 1.85 -18.891 -13.008 1 98.56 133 ALA B N 1
ATOM 4660 C CA . ALA B 1 133 ? 2.969 -18.594 -12.117 1 98.56 133 ALA B CA 1
ATOM 4661 C C . ALA B 1 133 ? 4.141 -19.531 -12.375 1 98.56 133 ALA B C 1
ATOM 4663 O O . ALA B 1 133 ? 5.285 -19.094 -12.492 1 98.56 133 ALA B O 1
ATOM 4664 N N . TYR B 1 134 ? 3.891 -20.781 -12.516 1 98.62 134 TYR B N 1
ATOM 4665 C CA . TYR B 1 134 ? 4.949 -21.766 -12.75 1 98.62 134 TYR B CA 1
ATOM 4666 C C . TYR B 1 134 ? 5.578 -21.578 -14.125 1 98.62 134 TYR B C 1
ATOM 4668 O O . TYR B 1 134 ? 6.793 -21.719 -14.281 1 98.62 134 TYR B O 1
ATOM 4676 N N . SER B 1 135 ? 4.734 -21.281 -15.125 1 98.62 135 SER B N 1
ATOM 4677 C CA . SER B 1 135 ? 5.262 -21.062 -16.469 1 98.62 135 SER B CA 1
ATOM 4678 C C . SER B 1 135 ? 6.215 -19.875 -16.5 1 98.62 135 SER B C 1
ATOM 4680 O O . SER B 1 135 ? 7.293 -19.953 -17.094 1 98.62 135 SER B O 1
ATOM 4682 N N . VAL B 1 136 ? 5.844 -18.828 -15.844 1 98.38 136 VAL B N 1
ATOM 4683 C CA . VAL B 1 136 ? 6.699 -17.656 -15.812 1 98.38 136 VAL B CA 1
ATOM 4684 C C . VAL B 1 136 ? 7.961 -17.953 -15.008 1 98.38 136 VAL B C 1
ATOM 4686 O O . VAL B 1 136 ? 9.062 -17.547 -15.391 1 98.38 136 VAL B O 1
ATOM 4689 N N . ALA B 1 137 ? 7.805 -18.609 -13.883 1 98.5 137 ALA B N 1
ATOM 4690 C CA . ALA B 1 137 ? 8.961 -18.953 -13.055 1 98.5 137 ALA B CA 1
ATOM 4691 C C . ALA B 1 137 ? 9.961 -19.812 -13.844 1 98.5 137 ALA B C 1
ATOM 4693 O O . ALA B 1 137 ? 11.164 -19.547 -13.82 1 98.5 137 ALA B O 1
ATOM 4694 N N . CYS B 1 138 ? 9.492 -20.797 -14.562 1 98.44 138 CYS B N 1
ATOM 4695 C CA . CYS B 1 138 ? 10.359 -21.672 -15.344 1 98.44 138 CYS B CA 1
ATOM 4696 C C . CYS B 1 138 ? 10.984 -20.906 -16.516 1 98.44 138 CYS B C 1
ATOM 4698 O O . CYS B 1 138 ? 12.125 -21.188 -16.891 1 98.44 138 CYS B O 1
ATOM 4700 N N . TYR B 1 139 ? 10.281 -20.031 -17.016 1 98.19 139 TYR B N 1
ATOM 4701 C CA . TYR B 1 139 ? 10.852 -19.188 -18.047 1 98.19 139 TYR B CA 1
ATOM 4702 C C . TYR B 1 139 ? 12 -18.344 -17.5 1 98.19 139 TYR B C 1
ATOM 4704 O O . TYR B 1 139 ? 13.008 -18.125 -18.172 1 98.19 139 TYR B O 1
ATOM 4712 N N . LEU B 1 140 ? 11.789 -17.797 -16.328 1 97.31 140 LEU B N 1
ATOM 4713 C CA . LEU B 1 140 ? 12.859 -17.047 -15.688 1 97.31 140 LEU B CA 1
ATOM 4714 C C . LEU B 1 140 ? 14.102 -17.906 -15.492 1 97.31 140 LEU B C 1
ATOM 4716 O O . LEU B 1 140 ? 15.227 -17.438 -15.695 1 97.31 140 LEU B O 1
ATOM 4720 N N . LEU B 1 141 ? 13.938 -19.141 -15.102 1 96.56 141 LEU B N 1
ATOM 4721 C CA . LEU B 1 141 ? 15.062 -20.062 -14.977 1 96.56 141 LEU B CA 1
ATOM 4722 C C . LEU B 1 141 ? 15.727 -20.297 -16.328 1 96.56 141 LEU B C 1
ATOM 4724 O O . LEU B 1 141 ? 16.953 -20.391 -16.422 1 96.56 141 LEU B O 1
ATOM 4728 N N . TYR B 1 142 ? 14.898 -20.422 -17.312 1 97.25 142 TYR B N 1
ATOM 4729 C CA . TYR B 1 142 ? 15.406 -20.547 -18.688 1 97.25 142 TYR B CA 1
ATOM 4730 C C . TYR B 1 142 ? 16.219 -19.328 -19.078 1 97.25 142 TYR B C 1
ATOM 4732 O O . TYR B 1 142 ? 17.281 -19.438 -19.688 1 97.25 142 TYR B O 1
ATOM 4740 N N . LEU B 1 143 ? 15.695 -18.172 -18.719 1 95.88 143 LEU B N 1
ATOM 4741 C CA . LEU B 1 143 ? 16.406 -16.922 -18.984 1 95.88 143 LEU B CA 1
ATOM 4742 C C . LEU B 1 143 ? 17.766 -16.922 -18.328 1 95.88 143 LEU B C 1
ATOM 4744 O O . LEU B 1 143 ? 18.734 -16.406 -18.891 1 95.88 143 LEU B O 1
ATOM 4748 N N . GLN B 1 144 ? 17.781 -17.438 -17.172 1 93.88 144 GLN B N 1
ATOM 4749 C CA . GLN B 1 144 ? 19.062 -17.547 -16.469 1 93.88 144 GLN B CA 1
ATOM 4750 C C . GLN B 1 144 ? 20.016 -18.469 -17.203 1 93.88 144 GLN B C 1
ATOM 4752 O O . GLN B 1 144 ? 21.203 -18.188 -17.328 1 93.88 144 GLN B O 1
ATOM 4757 N N . LEU B 1 145 ? 19.562 -19.531 -17.688 1 94.19 145 LEU B N 1
ATOM 4758 C CA . LEU B 1 145 ? 20.375 -20.516 -18.406 1 94.19 145 LEU B CA 1
ATOM 4759 C C . LEU B 1 145 ? 20.953 -19.906 -19.672 1 94.19 145 LEU B C 1
ATOM 4761 O O . LEU B 1 145 ? 22.156 -19.984 -19.906 1 94.19 145 LEU B O 1
ATOM 4765 N N . ILE B 1 146 ? 20.141 -19.328 -20.453 1 94.38 146 ILE B N 1
ATOM 4766 C CA . ILE B 1 146 ? 20.562 -18.875 -21.781 1 94.38 146 ILE B CA 1
ATOM 4767 C C . ILE B 1 146 ? 21.484 -17.672 -21.641 1 94.38 146 ILE B C 1
ATOM 4769 O O . ILE B 1 146 ? 22.203 -17.328 -22.594 1 94.38 146 ILE B O 1
ATOM 4773 N N . ASN B 1 147 ? 21.484 -17.031 -20.453 1 92.06 147 ASN B N 1
ATOM 4774 C CA . ASN B 1 147 ? 22.312 -15.852 -20.266 1 92.06 147 ASN B CA 1
ATOM 4775 C C . ASN B 1 147 ? 23.484 -16.141 -19.312 1 92.06 147 ASN B C 1
ATOM 4777 O O . ASN B 1 147 ? 24.109 -15.219 -18.797 1 92.06 147 ASN B O 1
ATOM 4781 N N . LEU B 1 148 ? 23.719 -17.375 -19.109 1 88.75 148 LEU B N 1
ATOM 4782 C CA . LEU B 1 148 ? 24.875 -17.75 -18.297 1 88.75 148 LEU B CA 1
ATOM 4783 C C . LEU B 1 148 ? 26.156 -17.219 -18.922 1 88.75 148 LEU B C 1
ATOM 4785 O O . LEU B 1 148 ? 27.062 -16.766 -18.203 1 88.75 148 LEU B O 1
ATOM 4789 N N . PRO B 1 149 ? 26.203 -17.203 -20.266 1 84.69 149 PRO B N 1
ATOM 4790 C CA . PRO B 1 149 ? 27.438 -16.719 -20.891 1 84.69 149 PRO B CA 1
ATOM 4791 C C . PRO B 1 149 ? 27.469 -15.211 -21.047 1 84.69 149 PRO B C 1
ATOM 4793 O O . PRO B 1 149 ? 28.516 -14.641 -21.375 1 84.69 149 PRO B O 1
ATOM 4796 N N . THR B 1 150 ? 26.359 -14.555 -20.797 1 84.62 150 THR B N 1
ATOM 4797 C CA . THR B 1 150 ? 26.25 -13.125 -21.078 1 84.62 150 THR B CA 1
ATOM 4798 C C . THR B 1 150 ? 26.969 -12.312 -20 1 84.62 150 THR B C 1
ATOM 4800 O O . THR B 1 150 ? 26.828 -12.578 -18.812 1 84.62 150 THR B O 1
ATOM 4803 N N . ARG B 1 151 ? 27.703 -11.258 -20.531 1 74.62 151 ARG B N 1
ATOM 4804 C CA . ARG B 1 151 ? 28.531 -10.461 -19.625 1 74.62 151 ARG B CA 1
ATOM 4805 C C . ARG B 1 151 ? 28 -9.039 -19.516 1 74.62 151 ARG B C 1
ATOM 4807 O O . ARG B 1 151 ? 28.344 -8.32 -18.562 1 74.62 151 ARG B O 1
ATOM 4814 N N . LYS B 1 152 ? 27.25 -8.664 -20.516 1 74.25 152 LYS B N 1
ATOM 4815 C CA . LYS B 1 152 ? 26.688 -7.312 -20.516 1 74.25 152 LYS B CA 1
ATOM 4816 C C . LYS B 1 152 ? 25.172 -7.355 -20.625 1 74.25 152 LYS B C 1
ATOM 4818 O O . LYS B 1 152 ? 24.609 -8.211 -21.312 1 74.25 152 LYS B O 1
ATOM 4823 N N . VAL B 1 153 ? 24.578 -6.473 -20.031 1 75.06 153 VAL B N 1
ATOM 4824 C CA . VAL B 1 153 ? 23.125 -6.43 -19.984 1 75.06 153 VAL B CA 1
ATOM 4825 C C . VAL B 1 153 ? 22.562 -6.16 -21.375 1 75.06 153 VAL B C 1
ATOM 4827 O O . VAL B 1 153 ? 21.469 -6.637 -21.719 1 75.06 153 VAL B O 1
ATOM 4830 N N . GLU B 1 154 ? 23.297 -5.375 -22.172 1 76.38 154 GLU B N 1
ATOM 4831 C CA . GLU B 1 154 ? 22.859 -5.031 -23.516 1 76.38 154 GLU B CA 1
ATOM 4832 C C . GLU B 1 154 ? 22.766 -6.27 -24.406 1 76.38 154 GLU B C 1
ATOM 4834 O O . GLU B 1 154 ? 22.047 -6.281 -25.391 1 76.38 154 GLU B O 1
ATOM 4839 N N . SER B 1 155 ? 23.531 -7.293 -24.031 1 81.75 155 SER B N 1
ATOM 4840 C CA . SER B 1 155 ? 23.594 -8.5 -24.859 1 81.75 155 SER B CA 1
ATOM 4841 C C . SER B 1 155 ? 22.703 -9.602 -24.281 1 81.75 155 SER B C 1
ATOM 4843 O O . SER B 1 155 ? 22.875 -10.781 -24.594 1 81.75 155 SER B O 1
ATOM 4845 N N . LEU B 1 156 ? 21.797 -9.203 -23.484 1 89.5 156 LEU B N 1
ATOM 4846 C CA . LEU B 1 156 ? 20.906 -10.188 -22.875 1 89.5 156 LEU B CA 1
ATOM 4847 C C . LEU B 1 156 ? 20.016 -10.828 -23.922 1 89.5 156 LEU B C 1
ATOM 4849 O O . LEU B 1 156 ? 19.5 -10.141 -24.797 1 89.5 156 LEU B O 1
ATOM 4853 N N . ARG B 1 157 ? 19.953 -12.109 -23.844 1 90.94 157 ARG B N 1
ATOM 4854 C CA . ARG B 1 157 ? 19.047 -12.867 -24.703 1 90.94 157 ARG B CA 1
ATOM 4855 C C . ARG B 1 157 ? 17.766 -13.234 -23.969 1 90.94 157 ARG B C 1
ATOM 4857 O O . ARG B 1 157 ? 17.797 -13.539 -22.766 1 90.94 157 ARG B O 1
ATOM 4864 N N . PHE B 1 158 ? 16.672 -13.258 -24.734 1 92.75 158 PHE B N 1
ATOM 4865 C CA . PHE B 1 158 ? 15.398 -13.477 -24.062 1 92.75 158 PHE B CA 1
ATOM 4866 C C . PHE B 1 158 ? 14.742 -14.766 -24.547 1 92.75 158 PHE B C 1
ATOM 4868 O O . PHE B 1 158 ? 13.867 -15.312 -23.875 1 92.75 158 PHE B O 1
ATOM 4875 N N . LEU B 1 159 ? 15.141 -15.312 -25.734 1 92.25 159 LEU B N 1
ATOM 4876 C CA . LEU B 1 159 ? 14.445 -16.484 -26.25 1 92.25 159 LEU B CA 1
ATOM 4877 C C . LEU B 1 159 ? 15.422 -17.469 -26.875 1 92.25 159 LEU B C 1
ATOM 4879 O O . LEU B 1 159 ? 15.406 -18.656 -26.547 1 92.25 159 LEU B O 1
ATOM 4883 N N . CYS B 1 160 ? 16.359 -17.016 -27.719 1 91.12 160 CYS B N 1
ATOM 4884 C CA . CYS B 1 160 ? 17.219 -17.891 -28.516 1 91.12 160 CYS B CA 1
ATOM 4885 C C . CYS B 1 160 ? 18.531 -18.188 -27.781 1 91.12 160 CYS B C 1
ATOM 4887 O O . CYS B 1 160 ? 19.328 -17.281 -27.547 1 91.12 160 CYS B O 1
ATOM 4889 N N . PRO B 1 161 ? 18.625 -19.469 -27.547 1 92 161 PRO B N 1
ATOM 4890 C CA . PRO B 1 161 ? 19.859 -19.828 -26.844 1 92 161 PRO B CA 1
ATOM 4891 C C . PRO B 1 161 ? 21.047 -19.969 -27.781 1 92 161 PRO B C 1
ATOM 4893 O O . PRO B 1 161 ? 20.875 -20.266 -28.969 1 92 161 PRO B O 1
ATOM 4896 N N . ASP B 1 162 ? 22.203 -19.609 -27.328 1 90.81 162 ASP B N 1
ATOM 4897 C CA . ASP B 1 162 ? 23.469 -19.969 -27.953 1 90.81 162 ASP B CA 1
ATOM 4898 C C . ASP B 1 162 ? 24.078 -21.203 -27.297 1 90.81 162 ASP B C 1
ATOM 4900 O O . ASP B 1 162 ? 24.938 -21.109 -26.422 1 90.81 162 ASP B O 1
ATOM 4904 N N . TRP B 1 163 ? 23.703 -22.375 -27.844 1 91.31 163 TRP B N 1
ATOM 4905 C CA . TRP B 1 163 ? 23.984 -23.641 -27.203 1 91.31 163 TRP B CA 1
ATOM 4906 C C . TRP B 1 163 ? 25.5 -23.891 -27.141 1 91.31 163 TRP B C 1
ATOM 4908 O O . TRP B 1 163 ? 25.984 -24.562 -26.219 1 91.31 163 TRP B O 1
ATOM 4918 N N . GLY B 1 164 ? 26.219 -23.406 -28.094 1 88 164 GLY B N 1
ATOM 4919 C CA . GLY B 1 164 ? 27.672 -23.531 -28.047 1 88 164 GLY B CA 1
ATOM 4920 C C . GLY B 1 164 ? 28.281 -22.891 -26.812 1 88 164 GLY B C 1
ATOM 4921 O O . GLY B 1 164 ? 29.094 -23.516 -26.125 1 88 164 GLY B O 1
ATOM 4922 N N . ARG B 1 165 ? 27.812 -21.734 -26.516 1 85.5 165 ARG B N 1
ATOM 4923 C CA . ARG B 1 165 ? 28.375 -21 -25.391 1 85.5 165 ARG B CA 1
ATOM 4924 C C . ARG B 1 165 ? 27.844 -21.516 -24.062 1 85.5 165 ARG B C 1
ATOM 4926 O O . ARG B 1 165 ? 28.531 -21.484 -23.047 1 85.5 165 ARG B O 1
ATOM 4933 N N . ILE B 1 166 ? 26.625 -22.062 -24.062 1 90.88 166 ILE B N 1
ATOM 4934 C CA . ILE B 1 166 ? 25.969 -22.547 -22.844 1 90.88 166 ILE B CA 1
ATOM 4935 C C . ILE B 1 166 ? 26.625 -23.844 -22.375 1 90.88 166 ILE B C 1
ATOM 4937 O O . ILE B 1 166 ? 26.844 -24.031 -21.172 1 90.88 166 ILE B O 1
ATOM 4941 N N . HIS B 1 167 ? 26.938 -24.688 -23.328 1 88.44 167 HIS B N 1
ATOM 4942 C CA . HIS B 1 167 ? 27.516 -25.984 -23 1 88.44 167 HIS B CA 1
ATOM 4943 C C . HIS B 1 167 ? 28.844 -25.828 -22.266 1 88.44 167 HIS B C 1
ATOM 4945 O O . HIS B 1 167 ? 29.219 -26.672 -21.438 1 88.44 167 HIS B O 1
ATOM 4951 N N . ASP B 1 168 ? 29.484 -24.75 -22.453 1 83.94 168 ASP B N 1
ATOM 4952 C CA . ASP B 1 168 ? 30.781 -24.484 -21.828 1 83.94 168 ASP B CA 1
ATOM 4953 C C . ASP B 1 168 ? 30.594 -24 -20.391 1 83.94 168 ASP B C 1
ATOM 4955 O O . ASP B 1 168 ? 31.516 -24.125 -19.578 1 83.94 168 ASP B O 1
ATOM 4959 N N . ARG B 1 169 ? 29.453 -23.562 -20.188 1 83.06 169 ARG B N 1
ATOM 4960 C CA . ARG B 1 169 ? 29.297 -22.875 -18.906 1 83.06 169 ARG B CA 1
ATOM 4961 C C . ARG B 1 169 ? 28.328 -23.625 -18 1 83.06 169 ARG B C 1
ATOM 4963 O O . ARG B 1 169 ? 28.344 -23.438 -16.781 1 83.06 169 ARG B O 1
ATOM 4970 N N . ALA B 1 170 ? 27.469 -24.422 -18.594 1 87.81 170 ALA B N 1
ATOM 4971 C CA . ALA B 1 170 ? 26.453 -25.109 -17.812 1 87.81 170 ALA B CA 1
ATOM 4972 C C . ALA B 1 170 ? 26.562 -26.625 -17.969 1 87.81 170 ALA B C 1
ATOM 4974 O O . ALA B 1 170 ? 26.953 -27.125 -19.016 1 87.81 170 ALA B O 1
ATOM 4975 N N . SER B 1 171 ? 26.297 -27.297 -16.922 1 89.38 171 SER B N 1
ATOM 4976 C CA . SER B 1 171 ? 26.266 -28.75 -17 1 89.38 171 SER B CA 1
ATOM 4977 C C . SER B 1 171 ? 25.094 -29.219 -17.844 1 89.38 171 SER B C 1
ATOM 4979 O O . SER B 1 171 ? 24.094 -28.516 -17.984 1 89.38 171 SER B O 1
ATOM 4981 N N . THR B 1 172 ? 25.266 -30.391 -18.391 1 92.81 172 THR B N 1
ATOM 4982 C CA . THR B 1 172 ? 24.188 -30.984 -19.172 1 92.81 172 THR B CA 1
ATOM 4983 C C . THR B 1 172 ? 22.938 -31.156 -18.328 1 92.81 172 THR B C 1
ATOM 4985 O O . THR B 1 172 ? 21.828 -30.922 -18.812 1 92.81 172 THR B O 1
ATOM 4988 N N . ALA B 1 173 ? 23.125 -31.5 -17.078 1 94.31 173 ALA B N 1
ATOM 4989 C CA . ALA B 1 173 ? 21.984 -31.688 -16.172 1 94.31 173 ALA B CA 1
ATOM 4990 C C . ALA B 1 173 ? 21.25 -30.375 -15.945 1 94.31 173 ALA B C 1
ATOM 4992 O O . ALA B 1 173 ? 20.016 -30.359 -15.867 1 94.31 173 ALA B O 1
ATOM 4993 N N . SER B 1 174 ? 21.984 -29.25 -15.891 1 94.62 174 SER B N 1
ATOM 4994 C CA . SER B 1 174 ? 21.375 -27.953 -15.711 1 94.62 174 SER B CA 1
ATOM 4995 C C . SER B 1 174 ? 20.531 -27.562 -16.922 1 94.62 174 SER B C 1
ATOM 4997 O O . SER B 1 174 ? 19.406 -27.062 -16.781 1 94.62 174 SER B O 1
ATOM 4999 N N . SER B 1 175 ? 21.062 -27.812 -18.078 1 95.75 175 SER B N 1
ATOM 5000 C CA . SER B 1 175 ? 20.359 -27.453 -19.312 1 95.75 175 SER B CA 1
ATOM 5001 C C . SER B 1 175 ? 19.125 -28.328 -19.516 1 95.75 175 SER B C 1
ATOM 5003 O O . SER B 1 175 ? 18.047 -27.812 -19.812 1 95.75 175 SER B O 1
ATOM 5005 N N . VAL B 1 176 ? 19.328 -29.641 -19.328 1 96.75 176 VAL B N 1
ATOM 5006 C CA . VAL B 1 176 ? 18.219 -30.578 -19.531 1 96.75 176 VAL B CA 1
ATOM 5007 C C . VAL B 1 176 ? 17.141 -30.328 -18.469 1 96.75 176 VAL B C 1
ATOM 5009 O O . VAL B 1 176 ? 15.953 -30.344 -18.781 1 96.75 176 VAL B O 1
ATOM 5012 N N . GLY B 1 177 ? 17.531 -30.141 -17.234 1 97.56 177 GLY B N 1
ATOM 5013 C CA . GLY B 1 177 ? 16.578 -29.875 -16.172 1 97.56 177 GLY B CA 1
ATOM 5014 C C . GLY B 1 177 ? 15.758 -28.625 -16.406 1 97.56 177 GLY B C 1
ATOM 5015 O O . GLY B 1 177 ? 14.531 -28.656 -16.266 1 97.56 177 GLY B O 1
ATOM 5016 N N . THR B 1 178 ? 16.406 -27.516 -16.781 1 97.56 178 THR B N 1
ATOM 5017 C CA . THR B 1 178 ? 15.742 -26.25 -17.031 1 97.56 178 THR B CA 1
ATOM 5018 C C . THR B 1 178 ? 14.742 -26.375 -18.172 1 97.56 178 THR B C 1
ATOM 5020 O O . THR B 1 178 ? 13.609 -25.906 -18.078 1 97.56 178 THR B O 1
ATOM 5023 N N . LEU B 1 179 ? 15.148 -27.047 -19.234 1 97.62 179 LEU B N 1
ATOM 5024 C CA . LEU B 1 179 ? 14.273 -27.219 -20.391 1 97.62 179 LEU B CA 1
ATOM 5025 C C . LEU B 1 179 ? 13.109 -28.141 -20.047 1 97.62 179 LEU B C 1
ATOM 5027 O O . LEU B 1 179 ? 11.992 -27.922 -20.531 1 97.62 179 LEU B O 1
ATOM 5031 N N . ALA B 1 180 ? 13.398 -29.156 -19.281 1 98.5 180 ALA B N 1
ATOM 5032 C CA . ALA B 1 180 ? 12.336 -30.062 -18.859 1 98.5 180 ALA B CA 1
ATOM 5033 C C . ALA B 1 180 ? 11.289 -29.328 -18.016 1 98.5 180 ALA B C 1
ATOM 5035 O O . ALA B 1 180 ? 10.086 -29.5 -18.25 1 98.5 180 ALA B O 1
ATOM 5036 N N . PHE B 1 181 ? 11.773 -28.516 -17.078 1 98.44 181 PHE B N 1
ATOM 5037 C CA . PHE B 1 181 ? 10.859 -27.75 -16.25 1 98.44 181 PHE B CA 1
ATOM 5038 C C . PHE B 1 181 ? 10.023 -26.812 -17.094 1 98.44 181 PHE B C 1
ATOM 5040 O O . PHE B 1 181 ? 8.805 -26.703 -16.922 1 98.44 181 PHE B O 1
ATOM 5047 N N . LEU B 1 182 ? 10.609 -26.094 -18.047 1 98.56 182 LEU B N 1
ATOM 5048 C CA . LEU B 1 182 ? 9.891 -25.141 -18.891 1 98.56 182 LEU B CA 1
ATOM 5049 C C . LEU B 1 182 ? 8.859 -25.859 -19.75 1 98.56 182 LEU B C 1
ATOM 5051 O O . LEU B 1 182 ? 7.703 -25.422 -19.844 1 98.56 182 LEU B O 1
ATOM 5055 N N . ALA B 1 183 ? 9.305 -26.938 -20.375 1 98.5 183 ALA B N 1
ATOM 5056 C CA . ALA B 1 183 ? 8.383 -27.703 -21.219 1 98.5 183 ALA B CA 1
ATOM 5057 C C . ALA B 1 183 ? 7.23 -28.266 -20.391 1 98.5 183 ALA B C 1
ATOM 5059 O O . ALA B 1 183 ? 6.078 -28.234 -20.812 1 98.5 183 ALA B O 1
ATOM 5060 N N . GLY B 1 184 ? 7.516 -28.812 -19.266 1 98.56 184 GLY B N 1
ATOM 5061 C CA . GLY B 1 184 ? 6.48 -29.328 -18.391 1 98.56 184 GLY B CA 1
ATOM 5062 C C . GLY B 1 184 ? 5.5 -28.266 -17.922 1 98.56 184 GLY B C 1
ATOM 5063 O O . GLY B 1 184 ? 4.285 -28.484 -17.953 1 98.56 184 GLY B O 1
ATOM 5064 N N . ALA B 1 185 ? 6.035 -27.125 -17.5 1 98.44 185 ALA B N 1
ATOM 5065 C CA . ALA B 1 185 ? 5.188 -26.016 -17.047 1 98.44 185 ALA B CA 1
ATOM 5066 C C . ALA B 1 185 ? 4.254 -25.562 -18.156 1 98.44 185 ALA B C 1
ATOM 5068 O O . ALA B 1 185 ? 3.088 -25.234 -17.906 1 98.44 185 ALA B O 1
ATOM 5069 N N . LEU B 1 186 ? 4.734 -25.484 -19.359 1 98.38 186 LEU B N 1
ATOM 5070 C CA . LEU B 1 186 ? 3.914 -25.062 -20.484 1 98.38 186 LEU B CA 1
ATOM 5071 C C . LEU B 1 186 ? 2.809 -26.078 -20.766 1 98.38 186 LEU B C 1
ATOM 5073 O O . LEU B 1 186 ? 1.69 -25.703 -21.125 1 98.38 186 LEU B O 1
ATOM 5077 N N . LEU B 1 187 ? 3.152 -27.344 -20.641 1 98.25 187 LEU B N 1
ATOM 5078 C CA . LEU B 1 187 ? 2.127 -28.359 -20.812 1 98.25 187 LEU B CA 1
ATOM 5079 C C . LEU B 1 187 ? 1.07 -28.25 -19.719 1 98.25 187 LEU B C 1
ATOM 5081 O O . LEU B 1 187 ? -0.125 -28.391 -19.984 1 98.25 187 LEU B O 1
ATOM 5085 N N . PHE B 1 188 ? 1.537 -28.047 -18.516 1 97.5 188 PHE B N 1
ATOM 5086 C CA . PHE B 1 188 ? 0.583 -27.797 -17.438 1 97.5 188 PHE B CA 1
ATOM 5087 C C . PHE B 1 188 ? -0.294 -26.594 -17.75 1 97.5 188 PHE B C 1
ATOM 5089 O O . PHE B 1 188 ? -1.491 -26.594 -17.453 1 97.5 188 PHE B O 1
ATOM 5096 N N . GLN B 1 189 ? 0.304 -25.547 -18.297 1 98.06 189 GLN B N 1
ATOM 5097 C CA . GLN B 1 189 ? -0.449 -24.344 -18.641 1 98.06 189 GLN B CA 1
ATOM 5098 C C . GLN B 1 189 ? -1.545 -24.656 -19.656 1 98.06 189 GLN B C 1
ATOM 5100 O O . GLN B 1 189 ? -2.66 -24.156 -19.547 1 98.06 189 GLN B O 1
ATOM 5105 N N . VAL B 1 190 ? -1.235 -25.484 -20.594 1 97.62 190 VAL B N 1
ATOM 5106 C CA . VAL B 1 190 ? -2.223 -25.891 -21.578 1 97.62 190 VAL B CA 1
ATOM 5107 C C . VAL B 1 190 ? -3.363 -26.641 -20.906 1 97.62 190 VAL B C 1
ATOM 5109 O O . VAL B 1 190 ? -4.539 -26.359 -21.141 1 97.62 190 VAL B O 1
ATOM 5112 N N . SER B 1 191 ? -3.016 -27.562 -20.109 1 96.81 191 SER B N 1
ATOM 5113 C CA . SER B 1 191 ? -4 -28.375 -19.406 1 96.81 191 SER B CA 1
ATOM 5114 C C . SER B 1 191 ? -4.914 -27.531 -18.547 1 96.81 191 SER B C 1
ATOM 5116 O O . SER B 1 191 ? -6.137 -27.641 -18.609 1 96.81 191 SER B O 1
ATOM 5118 N N . CYS B 1 192 ? -4.34 -26.656 -17.734 1 96.75 192 CYS B N 1
ATOM 5119 C CA . CYS B 1 192 ? -5.102 -25.828 -16.797 1 96.75 192 CYS B CA 1
ATOM 5120 C C . CYS B 1 192 ? -5.957 -24.812 -17.547 1 96.75 192 CYS B C 1
ATOM 5122 O O . CYS B 1 192 ? -7.051 -24.469 -17.094 1 96.75 192 CYS B O 1
ATOM 5124 N N . THR B 1 193 ? -5.465 -24.281 -18.688 1 97.19 193 THR B N 1
ATOM 5125 C CA . THR B 1 193 ? -6.258 -23.359 -19.5 1 97.19 193 THR B CA 1
ATOM 5126 C C . THR B 1 193 ? -7.445 -24.078 -20.141 1 97.19 193 THR B C 1
ATOM 5128 O O . THR B 1 193 ? -8.562 -23.547 -20.125 1 97.19 193 THR B O 1
ATOM 5131 N N . ALA B 1 194 ? -7.227 -25.266 -20.625 1 96.56 194 ALA B N 1
ATOM 5132 C CA . ALA B 1 194 ? -8.289 -26.047 -21.25 1 96.56 194 ALA B CA 1
ATOM 5133 C C . ALA B 1 194 ? -9.367 -26.422 -20.234 1 96.56 194 ALA B C 1
ATOM 5135 O O . ALA B 1 194 ? -10.547 -26.531 -20.578 1 96.56 194 ALA B O 1
ATOM 5136 N N . ALA B 1 195 ? -9.055 -26.609 -19.031 1 94.69 195 ALA B N 1
ATOM 5137 C CA . ALA B 1 195 ? -9.977 -27.016 -17.984 1 94.69 195 ALA B CA 1
ATOM 5138 C C . ALA B 1 195 ? -10.992 -25.922 -17.672 1 94.69 195 ALA B C 1
ATOM 5140 O O . ALA B 1 195 ? -11.992 -26.172 -17 1 94.69 195 ALA B O 1
ATOM 5141 N N . LEU B 1 196 ? -10.758 -24.703 -18.141 1 94.06 196 LEU B N 1
ATOM 5142 C CA . LEU B 1 196 ? -11.688 -23.594 -17.922 1 94.06 196 LEU B CA 1
ATOM 5143 C C . LEU B 1 196 ? -12.977 -23.797 -18.703 1 94.06 196 LEU B C 1
ATOM 5145 O O . LEU B 1 196 ? -14 -23.203 -18.391 1 94.06 196 LEU B O 1
ATOM 5149 N N . TRP B 1 197 ? -12.875 -24.656 -19.703 1 93.25 197 TRP B N 1
ATOM 5150 C CA . TRP B 1 197 ? -14.047 -24.922 -20.531 1 93.25 197 TRP B CA 1
ATOM 5151 C C . TRP B 1 197 ? -14.523 -26.375 -20.359 1 93.25 197 TRP B C 1
ATOM 5153 O O . TRP B 1 197 ? -13.75 -27.234 -19.938 1 93.25 197 TRP B O 1
ATOM 5163 N N . GLU B 1 198 ? -15.82 -26.562 -20.609 1 91.31 198 GLU B N 1
ATOM 5164 C CA . GLU B 1 198 ? -16.328 -27.922 -20.656 1 91.31 198 GLU B CA 1
ATOM 5165 C C . GLU B 1 198 ? -16 -28.594 -22 1 91.31 198 GLU B C 1
ATOM 5167 O O . GLU B 1 198 ? -16.453 -28.125 -23.047 1 91.31 198 GLU B O 1
ATOM 5172 N N . LEU B 1 199 ? -15.219 -29.641 -21.875 1 92.88 199 LEU B N 1
ATOM 5173 C CA . LEU B 1 199 ? -14.734 -30.266 -23.094 1 92.88 199 LEU B CA 1
ATOM 5174 C C . LEU B 1 199 ? -15.32 -31.656 -23.266 1 92.88 199 LEU B C 1
ATOM 5176 O O . LEU B 1 199 ? -15.75 -32.281 -22.281 1 92.88 199 LEU B O 1
ATOM 5180 N N . SER B 1 200 ? -15.383 -32.062 -24.531 1 93.94 200 SER B N 1
ATOM 5181 C CA . SER B 1 200 ? -15.734 -33.469 -24.812 1 93.94 200 SER B CA 1
ATOM 5182 C C . SER B 1 200 ? -14.695 -34.406 -24.25 1 93.94 200 SER B C 1
ATOM 5184 O O . SER B 1 200 ? -13.555 -34.031 -23.984 1 93.94 200 SER B O 1
ATOM 5186 N N . PRO B 1 201 ? -15.062 -35.656 -24.047 1 90.06 201 PRO B N 1
ATOM 5187 C CA . PRO B 1 201 ? -14.125 -36.625 -23.469 1 90.06 201 PRO B CA 1
ATOM 5188 C C . PRO B 1 201 ? -12.836 -36.75 -24.266 1 90.06 201 PRO B C 1
ATOM 5190 O O . PRO B 1 201 ? -11.75 -36.875 -23.688 1 90.06 201 PRO B O 1
ATOM 5193 N N . LYS B 1 202 ? -12.914 -36.719 -25.531 1 92.06 202 LYS B N 1
ATOM 5194 C CA . LYS B 1 202 ? -11.719 -36.812 -26.375 1 92.06 202 LYS B CA 1
ATOM 5195 C C . LYS B 1 202 ? -10.781 -35.625 -26.125 1 92.06 202 LYS B C 1
ATOM 5197 O O . LYS B 1 202 ? -9.57 -35.812 -25.984 1 92.06 202 LYS B O 1
ATOM 5202 N N . TRP B 1 203 ? -11.312 -34.469 -26.094 1 92.88 203 TRP B N 1
ATOM 5203 C CA . TRP B 1 203 ? -10.508 -33.25 -25.891 1 92.88 203 TRP B CA 1
ATOM 5204 C C . TRP B 1 203 ? -10 -33.156 -24.453 1 92.88 203 TRP B C 1
ATOM 5206 O O . TRP B 1 203 ? -8.922 -32.625 -24.219 1 92.88 203 TRP B O 1
ATOM 5216 N N . GLU B 1 204 ? -10.812 -33.656 -23.562 1 92.81 204 GLU B N 1
ATOM 5217 C CA . GLU B 1 204 ? -10.344 -33.75 -22.172 1 92.81 204 GLU B CA 1
ATOM 5218 C C . GLU B 1 204 ? -9.102 -34.625 -22.047 1 92.81 204 GLU B C 1
ATOM 5220 O O . GLU B 1 204 ? -8.164 -34.281 -21.328 1 92.81 204 GLU B O 1
ATOM 5225 N N . LEU B 1 205 ? -9.094 -35.719 -22.734 1 92.12 205 LEU B N 1
ATOM 5226 C CA . LEU B 1 205 ? -7.957 -36.625 -22.719 1 92.12 205 LEU B CA 1
ATOM 5227 C C . LEU B 1 205 ? -6.742 -36 -23.375 1 92.12 205 LEU B C 1
ATOM 5229 O O . LEU B 1 205 ? -5.633 -36.062 -22.844 1 92.12 205 LEU B O 1
ATOM 5233 N N . THR B 1 206 ? -6.898 -35.281 -24.438 1 94 206 THR B N 1
ATOM 5234 C CA . THR B 1 206 ? -5.805 -34.75 -25.266 1 94 206 THR B CA 1
ATOM 5235 C C . THR B 1 206 ? -5.258 -33.469 -24.688 1 94 206 THR B C 1
ATOM 5237 O O . THR B 1 206 ? -4.055 -33.188 -24.734 1 94 206 THR B O 1
ATOM 5240 N N . LEU B 1 207 ? -6.145 -32.625 -24.141 1 96.12 207 LEU B N 1
ATOM 5241 C CA . LEU B 1 207 ? -5.707 -31.281 -23.766 1 96.12 207 LEU B CA 1
ATOM 5242 C C . LEU B 1 207 ? -5.531 -31.156 -22.266 1 96.12 207 LEU B C 1
ATOM 5244 O O . LEU B 1 207 ? -4.902 -30.203 -21.781 1 96.12 207 LEU B O 1
ATOM 5248 N N . ILE B 1 208 ? -6.055 -32 -21.531 1 94.81 208 ILE B N 1
ATOM 5249 C CA . ILE B 1 208 ? -5.969 -31.875 -20.078 1 94.81 208 ILE B CA 1
ATOM 5250 C C . ILE B 1 208 ? -5.168 -33.031 -19.516 1 94.81 208 ILE B C 1
ATOM 5252 O O . ILE B 1 208 ? -4.043 -32.875 -19.031 1 94.81 208 ILE B O 1
ATOM 5256 N N . SER B 1 209 ? -5.613 -34.312 -19.734 1 93.38 209 SER B N 1
ATOM 5257 C CA . SER B 1 209 ? -5.043 -35.469 -19.047 1 93.38 209 SER B CA 1
ATOM 5258 C C . SER B 1 209 ? -3.65 -35.781 -19.578 1 93.38 209 SER B C 1
ATOM 5260 O O . SER B 1 209 ? -2.727 -36.031 -18.812 1 93.38 209 SER B O 1
ATOM 5262 N N . MET B 1 210 ? -3.465 -35.812 -20.875 1 95.12 210 MET B N 1
ATOM 5263 C CA . MET B 1 210 ? -2.184 -36.188 -21.453 1 95.12 210 MET B CA 1
ATOM 5264 C C . MET B 1 210 ? -1.113 -35.125 -21.156 1 95.12 210 MET B C 1
ATOM 5266 O O . MET B 1 210 ? -0.027 -35.469 -20.688 1 95.12 210 MET B O 1
ATOM 5270 N N . PRO B 1 211 ? -1.396 -33.875 -21.453 1 96.5 211 PRO B N 1
ATOM 5271 C CA . PRO B 1 211 ? -0.384 -32.875 -21.125 1 96.5 211 PRO B CA 1
ATOM 5272 C C . PRO B 1 211 ? -0.035 -32.844 -19.625 1 96.5 211 PRO B C 1
ATOM 5274 O O . PRO B 1 211 ? 1.123 -32.625 -19.266 1 96.5 211 PRO B O 1
ATOM 5277 N N . ASN B 1 212 ? -1.06 -33.062 -18.828 1 95.62 212 ASN B N 1
ATOM 5278 C CA . ASN B 1 212 ? -0.806 -33.094 -17.391 1 95.62 212 ASN B CA 1
ATOM 5279 C C . ASN B 1 212 ? 0.13 -34.25 -17.016 1 95.62 212 ASN B C 1
ATOM 5281 O O . ASN B 1 212 ? 1.035 -34.094 -16.203 1 95.62 212 ASN B O 1
ATOM 5285 N N . PHE B 1 213 ? -0.077 -35.375 -17.625 1 96 213 PHE B N 1
ATOM 5286 C CA . PHE B 1 213 ? 0.729 -36.562 -17.344 1 96 213 PHE B CA 1
ATOM 5287 C C . PHE B 1 213 ? 2.148 -36.375 -17.875 1 96 213 PHE B C 1
ATOM 5289 O O . PHE B 1 213 ? 3.117 -36.594 -17.141 1 96 213 PHE B O 1
ATOM 5296 N N . ILE B 1 214 ? 2.342 -35.969 -19.094 1 97.44 214 ILE B N 1
ATOM 5297 C CA . ILE B 1 214 ? 3.654 -35.75 -19.703 1 97.44 214 ILE B CA 1
ATOM 5298 C C . ILE B 1 214 ? 4.398 -34.656 -18.953 1 97.44 214 ILE B C 1
ATOM 5300 O O . ILE B 1 214 ? 5.602 -34.75 -18.719 1 97.44 214 ILE B O 1
ATOM 5304 N N . GLY B 1 215 ? 3.68 -33.562 -18.672 1 97.81 215 GLY B N 1
ATOM 5305 C CA . GLY B 1 215 ? 4.289 -32.5 -17.906 1 97.81 215 GLY B CA 1
ATOM 5306 C C . GLY B 1 215 ? 4.844 -32.969 -16.562 1 97.81 215 GLY B C 1
ATOM 5307 O O . GLY B 1 215 ? 5.941 -32.562 -16.172 1 97.81 215 GLY B O 1
ATOM 5308 N N . SER B 1 216 ? 4.109 -33.812 -15.898 1 97.75 216 SER B N 1
ATOM 5309 C CA . SER B 1 216 ? 4.559 -34.344 -14.617 1 97.75 216 SER B CA 1
ATOM 5310 C C . SER B 1 216 ? 5.824 -35.156 -14.773 1 97.75 216 SER B C 1
ATOM 5312 O O . SER B 1 216 ? 6.727 -35.094 -13.938 1 97.75 216 SER B O 1
ATOM 5314 N N . ILE B 1 217 ? 5.895 -35.906 -15.797 1 97.88 217 ILE B N 1
ATOM 5315 C CA . ILE B 1 217 ? 7.074 -36.719 -16.062 1 97.88 217 ILE B CA 1
ATOM 5316 C C . ILE B 1 217 ? 8.281 -35.812 -16.328 1 97.88 217 ILE B C 1
ATOM 5318 O O . ILE B 1 217 ? 9.391 -36.094 -15.875 1 97.88 217 ILE B O 1
ATOM 5322 N N . LEU B 1 218 ? 8.023 -34.781 -17.031 1 98.56 218 LEU B N 1
ATOM 5323 C CA . LEU B 1 218 ? 9.102 -33.812 -17.312 1 98.56 218 LEU B CA 1
ATOM 5324 C C . LEU B 1 218 ? 9.586 -33.156 -16.031 1 98.56 218 LEU B C 1
ATOM 5326 O O . LEU B 1 218 ? 10.781 -32.906 -15.883 1 98.56 218 LEU B O 1
ATOM 5330 N N . PHE B 1 219 ? 8.68 -32.875 -15.156 1 98.5 219 PHE B N 1
ATOM 5331 C CA . PHE B 1 219 ? 9.086 -32.312 -13.875 1 98.5 219 PHE B CA 1
ATOM 5332 C C 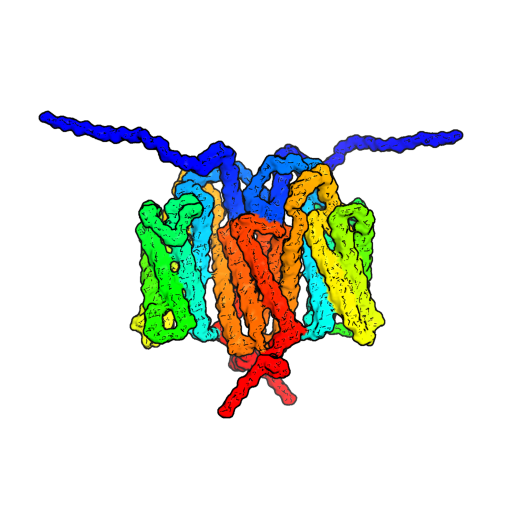. PHE B 1 219 ? 9.898 -33.312 -13.07 1 98.5 219 PHE B C 1
ATOM 5334 O O . PHE B 1 219 ? 10.812 -32.938 -12.336 1 98.5 219 PHE B O 1
ATOM 5341 N N . VAL B 1 220 ? 9.531 -34.625 -13.164 1 98.5 220 VAL B N 1
ATOM 5342 C CA . VAL B 1 220 ? 10.344 -35.656 -12.523 1 98.5 220 VAL B CA 1
ATOM 5343 C C . VAL B 1 220 ? 11.758 -35.625 -13.094 1 98.5 220 VAL B C 1
ATOM 5345 O O . VAL B 1 220 ? 12.734 -35.719 -12.352 1 98.5 220 VAL B O 1
ATOM 5348 N N . LEU B 1 221 ? 11.852 -35.531 -14.406 1 98.25 221 LEU B N 1
ATOM 5349 C CA . LEU B 1 221 ? 13.156 -35.438 -15.055 1 98.25 221 LEU B CA 1
ATOM 5350 C C . LEU B 1 221 ? 13.938 -34.25 -14.531 1 98.25 221 LEU B C 1
ATOM 5352 O O . LEU B 1 221 ? 15.133 -34.344 -14.258 1 98.25 221 LEU B O 1
ATOM 5356 N N . GLY B 1 222 ? 13.266 -33.125 -14.469 1 97.94 222 GLY B N 1
ATOM 5357 C CA . GLY B 1 222 ? 13.914 -31.953 -13.891 1 97.94 222 GLY B CA 1
ATOM 5358 C C . GLY B 1 222 ? 14.398 -32.188 -12.469 1 97.94 222 GLY B C 1
ATOM 5359 O O . GLY B 1 222 ? 15.523 -31.812 -12.125 1 97.94 222 GLY B O 1
ATOM 5360 N N . GLY B 1 223 ? 13.508 -32.75 -11.664 1 97.44 223 GLY B N 1
ATOM 5361 C CA . GLY B 1 223 ? 13.883 -33.062 -10.297 1 97.44 223 GLY B CA 1
ATOM 5362 C C . GLY B 1 223 ? 15.094 -34 -10.203 1 97.44 223 GLY B C 1
ATOM 5363 O O . GLY B 1 223 ? 15.961 -33.812 -9.352 1 97.44 223 GLY B O 1
ATOM 5364 N N . VAL B 1 224 ? 15.188 -34.969 -11.016 1 97.25 224 VAL B N 1
ATOM 5365 C CA . VAL B 1 224 ? 16.328 -35.875 -11.07 1 97.25 224 VAL B CA 1
ATOM 5366 C C . VAL B 1 224 ? 17.594 -35.094 -11.422 1 97.25 224 VAL B C 1
ATOM 5368 O O . VAL B 1 224 ? 18.656 -35.312 -10.828 1 97.25 224 VAL B O 1
ATOM 5371 N N . CYS B 1 225 ? 17.5 -34.219 -12.391 1 96.44 225 CYS B N 1
ATOM 5372 C CA . CYS B 1 225 ? 18.641 -33.406 -12.781 1 96.44 225 CYS B CA 1
ATOM 5373 C C . CYS B 1 225 ? 19.125 -32.562 -11.609 1 96.44 225 CYS B C 1
ATOM 5375 O O . CYS B 1 225 ? 20.328 -32.438 -11.398 1 96.44 225 CYS B O 1
ATOM 5377 N N . GLU B 1 226 ? 18.156 -32 -10.883 1 95.5 226 GLU B N 1
ATOM 5378 C CA . GLU B 1 226 ? 18.547 -31.203 -9.719 1 95.5 226 GLU B CA 1
ATOM 5379 C C . GLU B 1 226 ? 19.312 -32.062 -8.711 1 95.5 226 GLU B C 1
ATOM 5381 O O . GLU B 1 226 ? 20.312 -31.594 -8.141 1 95.5 226 GLU B O 1
ATOM 5386 N N . ILE B 1 227 ? 18.859 -33.25 -8.5 1 94.19 227 ILE B N 1
ATOM 5387 C CA . ILE B 1 227 ? 19.516 -34.125 -7.551 1 94.19 227 ILE B CA 1
ATOM 5388 C C . ILE B 1 227 ? 20.906 -34.5 -8.07 1 94.19 227 ILE B C 1
ATOM 5390 O O . ILE B 1 227 ? 21.859 -34.594 -7.301 1 94.19 227 ILE B O 1
ATOM 5394 N N . LEU B 1 228 ? 21.062 -34.75 -9.328 1 92.19 228 LEU B N 1
ATOM 5395 C CA . LEU B 1 228 ? 22.359 -35.094 -9.922 1 92.19 228 LEU B CA 1
ATOM 5396 C C . LEU B 1 228 ? 23.344 -33.969 -9.781 1 92.19 228 LEU B C 1
ATOM 5398 O O . LEU B 1 228 ? 24.531 -34.188 -9.539 1 92.19 228 LEU B O 1
ATOM 5402 N N . ILE B 1 229 ? 22.859 -32.781 -9.93 1 89.19 229 ILE B N 1
ATOM 5403 C CA . ILE B 1 229 ? 23.703 -31.578 -9.859 1 89.19 229 ILE B CA 1
ATOM 5404 C C . ILE B 1 229 ? 24.156 -31.359 -8.422 1 89.19 229 ILE B C 1
ATOM 5406 O O . ILE B 1 229 ? 25.328 -31.062 -8.172 1 89.19 229 ILE B O 1
ATOM 5410 N N . ASN B 1 230 ? 23.281 -31.562 -7.516 1 88.56 230 ASN B N 1
ATOM 5411 C CA . ASN B 1 230 ? 23.531 -31.109 -6.148 1 88.56 230 ASN B CA 1
ATOM 5412 C C . ASN B 1 230 ? 23.875 -32.281 -5.23 1 88.56 230 ASN B C 1
ATOM 5414 O O . ASN B 1 230 ? 24.344 -32.062 -4.109 1 88.56 230 ASN B O 1
ATOM 5418 N N . GLY B 1 231 ? 23.516 -33.5 -5.574 1 81.5 231 GLY B N 1
ATOM 5419 C CA . GLY B 1 231 ? 23.781 -34.656 -4.766 1 81.5 231 GLY B CA 1
ATOM 5420 C C . GLY B 1 231 ? 25.266 -34.969 -4.637 1 81.5 231 GLY B C 1
ATOM 5421 O O . GLY B 1 231 ? 25.703 -35.531 -3.617 1 81.5 231 GLY B O 1
ATOM 5422 N N . ALA B 1 232 ? 25.984 -34.75 -5.598 1 63.94 232 ALA B N 1
ATOM 5423 C CA . ALA B 1 232 ? 27.391 -35.094 -5.566 1 63.94 232 ALA B CA 1
ATOM 5424 C C . ALA B 1 232 ? 28.203 -34.062 -4.805 1 63.94 232 ALA B C 1
ATOM 5426 O O . ALA B 1 232 ? 29.406 -34.219 -4.613 1 63.94 232 ALA B O 1
ATOM 5427 N N . VAL B 1 233 ? 27.469 -33.031 -4.379 1 57.66 233 VAL B N 1
ATOM 5428 C CA . VAL B 1 233 ? 28.25 -31.953 -3.787 1 57.66 233 VAL B CA 1
ATOM 5429 C C . VAL B 1 233 ? 28.531 -32.25 -2.318 1 57.66 233 VAL B C 1
ATOM 5431 O O . VAL B 1 233 ? 27.594 -32.375 -1.512 1 57.66 233 VAL B O 1
ATOM 5434 N N . ASP B 1 234 ? 29.547 -32.969 -1.982 1 56.09 234 ASP B N 1
ATOM 5435 C CA . ASP B 1 234 ? 30.078 -33.375 -0.687 1 56.09 234 ASP B CA 1
ATOM 5436 C C . ASP B 1 234 ? 30.281 -32.188 0.239 1 56.09 234 ASP B C 1
ATOM 5438 O O . ASP B 1 234 ? 30.891 -32.312 1.304 1 56.09 234 ASP B O 1
ATOM 5442 N N . ASP B 1 235 ? 29.828 -31 -0.105 1 55.66 235 ASP B N 1
ATOM 5443 C CA . ASP B 1 235 ? 30.25 -29.922 0.801 1 55.66 235 ASP B CA 1
ATOM 5444 C C . ASP B 1 235 ? 29.234 -29.734 1.927 1 55.66 235 ASP B C 1
ATOM 5446 O O . ASP B 1 235 ? 28.016 -29.781 1.694 1 55.66 235 ASP B O 1
ATOM 5450 N N . LYS B 1 236 ? 29.797 -29.797 3.188 1 52.31 236 LYS B N 1
ATOM 5451 C CA . LYS B 1 236 ? 29.156 -29.766 4.5 1 52.31 236 LYS B CA 1
ATOM 5452 C C . LYS B 1 236 ? 28.562 -28.391 4.789 1 52.31 236 LYS B C 1
ATOM 5454 O O . LYS B 1 236 ? 28.125 -28.125 5.906 1 52.31 236 LYS B O 1
ATOM 5459 N N . ASP B 1 237 ? 28.438 -27.594 3.807 1 59.69 237 ASP B N 1
ATOM 5460 C CA . ASP B 1 237 ? 27.969 -26.297 4.266 1 59.69 237 ASP B CA 1
ATOM 5461 C C . ASP B 1 237 ? 26.438 -26.219 4.234 1 59.69 237 ASP B C 1
ATOM 5463 O O . ASP B 1 237 ? 25.797 -27 3.529 1 59.69 237 ASP B O 1
ATOM 5467 N N . ASN B 1 238 ? 25.844 -25.578 5.168 1 56 238 ASN B N 1
ATOM 5468 C CA . ASN B 1 238 ? 24.422 -25.406 5.375 1 56 238 ASN B CA 1
ATOM 5469 C C . ASN B 1 238 ? 23.688 -25.094 4.066 1 56 238 ASN B C 1
ATOM 5471 O O . ASN B 1 238 ? 22.609 -25.609 3.818 1 56 238 ASN B O 1
ATOM 5475 N N . GLY B 1 239 ? 24.328 -24.344 3.191 1 61.78 239 GLY B N 1
ATOM 5476 C CA . GLY B 1 239 ? 23.75 -24.031 1.897 1 61.78 239 GLY B CA 1
ATOM 5477 C C . GLY B 1 239 ? 23.594 -25.234 1.001 1 61.78 239 GLY B C 1
ATOM 5478 O O . GLY B 1 239 ? 22.547 -25.406 0.354 1 61.78 239 GLY B O 1
ATOM 5479 N N . SER B 1 240 ? 24.594 -26.047 1.135 1 72.94 240 SER B N 1
ATOM 5480 C CA . SER B 1 240 ? 24.547 -27.25 0.309 1 72.94 240 SER B CA 1
ATOM 5481 C C . SER B 1 240 ? 23.422 -28.188 0.763 1 72.94 240 SER B C 1
ATOM 5483 O O . SER B 1 240 ? 22.75 -28.812 -0.063 1 72.94 240 SER B O 1
ATOM 5485 N N . ARG B 1 241 ? 23.172 -28.094 2.033 1 80.94 241 ARG B N 1
ATOM 5486 C CA . ARG B 1 241 ? 22.109 -28.938 2.561 1 80.94 241 ARG B CA 1
ATOM 5487 C C . ARG B 1 241 ? 20.734 -28.422 2.133 1 80.94 241 ARG B C 1
ATOM 5489 O O . ARG B 1 241 ? 19.844 -29.219 1.809 1 80.94 241 ARG B O 1
ATOM 5496 N N . VAL B 1 242 ? 20.609 -27.125 2.068 1 87.38 242 VAL B N 1
ATOM 5497 C CA . VAL B 1 242 ? 19.328 -26.516 1.691 1 87.38 242 VAL B CA 1
ATOM 5498 C C . VAL B 1 242 ? 19.062 -26.75 0.207 1 87.38 242 VAL B C 1
ATOM 5500 O O . VAL B 1 242 ? 17.938 -27.047 -0.189 1 87.38 242 VAL B O 1
ATOM 5503 N N . VAL B 1 243 ? 20.125 -26.672 -0.507 1 90.06 243 VAL B N 1
ATOM 5504 C CA . VAL B 1 243 ? 19.969 -26.875 -1.944 1 90.06 243 VAL B CA 1
ATOM 5505 C C . VAL B 1 243 ? 19.562 -28.312 -2.219 1 90.06 243 VAL B C 1
ATOM 5507 O O . VAL B 1 243 ? 18.688 -28.578 -3.059 1 90.06 243 VAL B O 1
ATOM 5510 N N . LEU B 1 244 ? 20.156 -29.203 -1.523 1 90.94 244 LEU B N 1
ATOM 5511 C CA . LEU B 1 244 ? 19.828 -30.609 -1.703 1 90.94 244 LEU B CA 1
ATOM 5512 C C . LEU B 1 244 ? 18.406 -30.906 -1.232 1 90.94 244 LEU B C 1
ATOM 5514 O O . LEU B 1 244 ? 17.688 -31.656 -1.879 1 90.94 244 LEU B O 1
ATOM 5518 N N . LEU B 1 245 ? 18.078 -30.375 -0.103 1 92.94 245 LEU B N 1
ATOM 5519 C CA . LEU B 1 245 ? 16.719 -30.547 0.398 1 92.94 245 LEU B CA 1
ATOM 5520 C C . LEU B 1 245 ? 15.695 -30 -0.6 1 92.94 245 LEU B C 1
ATOM 5522 O O . LEU B 1 245 ? 14.656 -30.625 -0.83 1 92.94 245 LEU B O 1
ATOM 5526 N N . ALA B 1 246 ? 15.969 -28.859 -1.137 1 95.56 246 ALA B N 1
ATOM 5527 C CA . ALA B 1 246 ? 15.086 -28.281 -2.141 1 95.56 246 ALA B CA 1
ATOM 5528 C C . ALA B 1 246 ? 14.961 -29.188 -3.361 1 95.56 246 ALA B C 1
ATOM 5530 O O . ALA B 1 246 ? 13.867 -29.359 -3.896 1 95.56 246 ALA B O 1
ATOM 5531 N N . SER B 1 247 ? 16.047 -29.781 -3.762 1 95.75 247 SER B N 1
ATOM 5532 C CA . SER B 1 247 ? 16.047 -30.688 -4.902 1 95.75 247 SER B CA 1
ATOM 5533 C C . SER B 1 247 ? 15.18 -31.906 -4.629 1 95.75 247 SER B C 1
ATOM 5535 O O . SER B 1 247 ? 14.438 -32.375 -5.5 1 95.75 247 SER B O 1
ATOM 5537 N N . TRP B 1 248 ? 15.32 -32.375 -3.438 1 95.75 248 TRP B N 1
ATOM 5538 C CA . TRP B 1 248 ? 14.516 -33.531 -3.064 1 95.75 248 TRP B CA 1
ATOM 5539 C C . TRP B 1 248 ? 13.039 -33.188 -3.012 1 95.75 248 TRP B C 1
ATOM 5541 O O . TRP B 1 248 ? 12.18 -34 -3.391 1 95.75 248 TRP B O 1
ATOM 5551 N N . CYS B 1 249 ? 12.695 -32.031 -2.529 1 97.25 249 CYS B N 1
ATOM 5552 C CA . CYS B 1 249 ? 11.312 -31.594 -2.492 1 97.25 249 CYS B CA 1
ATOM 5553 C C . CYS B 1 249 ? 10.727 -31.516 -3.896 1 97.25 249 CYS B C 1
ATOM 5555 O O . CYS B 1 249 ? 9.57 -31.906 -4.117 1 97.25 249 CYS B O 1
ATOM 5557 N N . THR B 1 250 ? 11.531 -31.031 -4.805 1 97.69 250 THR B N 1
ATOM 5558 C CA . THR B 1 250 ? 11.094 -30.969 -6.195 1 97.69 250 THR B CA 1
ATOM 5559 C C . THR B 1 250 ? 10.836 -32.375 -6.734 1 97.69 250 THR B C 1
ATOM 5561 O O . THR B 1 250 ? 9.805 -32.625 -7.363 1 97.69 250 THR B O 1
ATOM 5564 N N . PHE B 1 251 ? 11.734 -33.281 -6.469 1 97.56 251 PHE B N 1
ATOM 5565 C CA . PHE B 1 251 ? 11.617 -34.625 -6.969 1 97.56 251 PHE B CA 1
ATOM 5566 C C . PHE B 1 251 ? 10.398 -35.344 -6.379 1 97.56 251 PHE B C 1
ATOM 5568 O O . PHE B 1 251 ? 9.594 -35.906 -7.109 1 97.56 251 PHE B O 1
ATOM 5575 N N . ILE B 1 252 ? 10.266 -35.25 -5.094 1 98 252 ILE B N 1
ATOM 5576 C CA . ILE B 1 252 ? 9.148 -35.875 -4.402 1 98 252 ILE B CA 1
ATOM 5577 C C . ILE B 1 252 ? 7.832 -35.281 -4.875 1 98 252 ILE B C 1
ATOM 5579 O O . ILE B 1 252 ? 6.867 -36 -5.145 1 98 252 ILE B O 1
ATOM 5583 N N . GLY B 1 253 ? 7.773 -33.969 -4.957 1 98.25 253 GLY B N 1
ATOM 5584 C CA . GLY B 1 253 ? 6.582 -33.312 -5.465 1 98.25 253 GLY B CA 1
ATOM 5585 C C . GLY B 1 253 ? 6.207 -33.75 -6.867 1 98.25 253 GLY B C 1
ATOM 5586 O O . GLY B 1 253 ? 5.035 -33.969 -7.156 1 98.25 253 GLY B O 1
ATOM 5587 N N . SER B 1 254 ? 7.203 -33.875 -7.695 1 98.25 254 SER B N 1
ATOM 5588 C CA . SER B 1 254 ? 6.957 -34.312 -9.07 1 98.25 254 SER B CA 1
ATOM 5589 C C . SER B 1 254 ? 6.445 -35.719 -9.141 1 98.25 254 SER B C 1
ATOM 5591 O O . SER B 1 254 ? 5.617 -36.062 -9.992 1 98.25 254 SER B O 1
ATOM 5593 N N . CYS B 1 255 ? 6.934 -36.562 -8.273 1 98.06 255 CYS B N 1
ATOM 5594 C CA . CYS B 1 255 ? 6.445 -37.906 -8.211 1 98.06 255 CYS B CA 1
ATOM 5595 C C . CYS B 1 255 ? 4.98 -37.969 -7.789 1 98.06 255 CYS B C 1
ATOM 5597 O O . CYS B 1 255 ? 4.195 -38.719 -8.344 1 98.06 255 CYS B O 1
ATOM 5599 N N . PHE B 1 256 ? 4.617 -37.156 -6.828 1 97.75 256 PHE B N 1
ATOM 5600 C CA . PHE B 1 256 ? 3.221 -37.094 -6.406 1 97.75 256 PHE B CA 1
ATOM 5601 C C . PHE B 1 256 ? 2.338 -36.594 -7.551 1 97.75 256 PHE B C 1
ATOM 5603 O O . PHE B 1 256 ? 1.244 -37.125 -7.762 1 97.75 256 PHE B O 1
ATOM 5610 N N . PHE B 1 257 ? 2.82 -35.625 -8.297 1 97.19 257 PHE B N 1
ATOM 5611 C CA . PHE B 1 257 ? 2.061 -35.125 -9.43 1 97.19 257 PHE B CA 1
ATOM 5612 C C . PHE B 1 257 ? 1.889 -36.219 -10.492 1 97.19 257 PHE B C 1
ATOM 5614 O O . PHE B 1 257 ? 0.812 -36.344 -11.078 1 97.19 257 PHE B O 1
ATOM 5621 N N . THR B 1 258 ? 2.965 -36.938 -10.742 1 97.12 258 THR B N 1
ATOM 5622 C CA . THR B 1 258 ? 2.908 -38 -11.734 1 97.12 258 THR B CA 1
ATOM 5623 C C . THR B 1 258 ? 1.928 -39.094 -11.297 1 97.12 258 THR B C 1
ATOM 5625 O O . THR B 1 258 ? 1.135 -39.562 -12.109 1 97.12 258 THR B O 1
ATOM 5628 N N . ALA B 1 259 ? 1.987 -39.469 -10.062 1 95.75 259 ALA B N 1
ATOM 5629 C CA . ALA B 1 259 ? 1.054 -40.469 -9.539 1 95.75 259 ALA B CA 1
ATOM 5630 C C . ALA B 1 259 ? -0.388 -40 -9.656 1 95.75 259 ALA B C 1
ATOM 5632 O O . ALA B 1 259 ? -1.28 -40.75 -10.031 1 95.75 259 ALA B O 1
ATOM 5633 N N . ALA B 1 260 ? -0.607 -38.75 -9.297 1 95.25 260 ALA B N 1
ATOM 5634 C CA . ALA B 1 260 ? -1.942 -38.188 -9.398 1 95.25 260 ALA B CA 1
ATOM 5635 C C . ALA B 1 260 ? -2.443 -38.219 -10.836 1 95.25 260 ALA B C 1
ATOM 5637 O O . ALA B 1 260 ? -3.592 -38.562 -11.094 1 95.25 260 ALA B O 1
ATOM 5638 N N . ALA B 1 261 ? -1.573 -37.812 -11.742 1 93.56 261 ALA B N 1
ATOM 5639 C CA . ALA B 1 261 ? -1.937 -37.781 -13.156 1 93.56 261 ALA B CA 1
ATOM 5640 C C . ALA B 1 261 ? -2.199 -39.219 -13.664 1 93.56 261 ALA B C 1
ATOM 5642 O O . ALA B 1 261 ? -3.057 -39.406 -14.523 1 93.56 261 ALA B O 1
ATOM 5643 N N . PHE B 1 262 ? -1.485 -40.125 -13.164 1 90.94 262 PHE B N 1
ATOM 5644 C CA . PHE B 1 262 ? -1.641 -41.531 -13.523 1 90.94 262 PHE B CA 1
ATOM 5645 C C . PHE B 1 262 ? -3.035 -42.031 -13.164 1 90.94 262 PHE B C 1
ATOM 5647 O O . PHE B 1 262 ? -3.707 -42.656 -13.984 1 90.94 262 PHE B O 1
ATOM 5654 N N . PHE B 1 263 ? -3.49 -41.75 -11.961 1 88.94 263 PHE B N 1
ATOM 5655 C CA . PHE B 1 263 ? -4.809 -42.188 -11.523 1 88.94 263 PHE B CA 1
ATOM 5656 C C . PHE B 1 263 ? -5.906 -41.531 -12.344 1 88.94 263 PHE B C 1
ATOM 5658 O O . PHE B 1 263 ? -6.906 -42.156 -12.688 1 88.94 263 PHE B O 1
ATOM 5665 N N . SER B 1 264 ? -5.676 -40.312 -12.641 1 84.88 264 SER B N 1
ATOM 5666 C CA . SER B 1 264 ? -6.676 -39.562 -13.406 1 84.88 264 SER B CA 1
ATOM 5667 C C . SER B 1 264 ? -6.746 -40.062 -14.844 1 84.88 264 SER B C 1
ATOM 5669 O O . SER B 1 264 ? -7.797 -39.969 -15.484 1 84.88 264 SER B O 1
ATOM 5671 N N . LEU B 1 265 ? -5.637 -40.5 -15.391 1 85.81 265 LEU B N 1
ATOM 5672 C CA . LEU B 1 265 ? -5.559 -40.875 -16.797 1 85.81 265 LEU B CA 1
ATOM 5673 C C . LEU B 1 265 ? -5.883 -42.344 -17 1 85.81 265 LEU B C 1
ATOM 5675 O O . LEU B 1 265 ? -6.645 -42.688 -17.906 1 85.81 265 LEU B O 1
ATOM 5679 N N . LEU B 1 266 ? -5.383 -43.219 -16.219 1 84.12 266 LEU B N 1
ATOM 5680 C CA . LEU B 1 266 ? -5.391 -44.656 -16.531 1 84.12 266 LEU B CA 1
ATOM 5681 C C . LEU B 1 266 ? -6.5 -45.375 -15.766 1 84.12 266 LEU B C 1
ATOM 5683 O O . LEU B 1 266 ? -6.977 -46.438 -16.203 1 84.12 266 LEU B O 1
ATOM 5687 N N . VAL B 1 267 ? -6.91 -44.781 -14.609 1 85.31 267 VAL B N 1
ATOM 5688 C CA . VAL B 1 267 ? -7.941 -45.469 -13.836 1 85.31 267 VAL B CA 1
ATOM 5689 C C . VAL B 1 267 ? -9.039 -44.469 -13.438 1 85.31 267 VAL B C 1
ATOM 5691 O O . VAL B 1 267 ? -9.391 -44.375 -12.266 1 85.31 267 VAL B O 1
ATOM 5694 N N . PRO B 1 268 ? -9.57 -43.844 -14.445 1 78.75 268 PRO B N 1
ATOM 5695 C CA . PRO B 1 268 ? -10.531 -42.781 -14.109 1 78.75 268 PRO B CA 1
ATOM 5696 C C . PRO B 1 268 ? -11.836 -43.312 -13.531 1 78.75 268 PRO B C 1
ATOM 5698 O O . PRO B 1 268 ? -12.516 -42.625 -12.773 1 78.75 268 PRO B O 1
ATOM 5701 N N . ASP B 1 269 ? -12.148 -44.531 -13.742 1 82.81 269 ASP B N 1
ATOM 5702 C CA . ASP B 1 269 ? -13.438 -45.094 -13.352 1 82.81 269 ASP B CA 1
ATOM 5703 C C . ASP B 1 269 ? -13.383 -45.656 -11.938 1 82.81 269 ASP B C 1
ATOM 5705 O O . ASP B 1 269 ? -14.422 -45.969 -11.352 1 82.81 269 ASP B O 1
ATOM 5709 N N . TRP B 1 270 ? -12.188 -45.781 -11.414 1 85.25 270 TRP B N 1
ATOM 5710 C CA . TRP B 1 270 ? -12.07 -46.25 -10.023 1 85.25 270 TRP B CA 1
ATOM 5711 C C . TRP B 1 270 ? -12.625 -45.188 -9.07 1 85.25 270 TRP B C 1
ATOM 5713 O O . TRP B 1 270 ? -12.297 -44 -9.188 1 85.25 270 TRP B O 1
ATOM 5723 N N . PRO B 1 271 ? -13.625 -45.562 -8.188 1 83.62 271 PRO B N 1
ATOM 5724 C CA . PRO B 1 271 ? -14.336 -44.594 -7.328 1 83.62 271 PRO B CA 1
ATOM 5725 C C . PRO B 1 271 ? -13.383 -43.719 -6.5 1 83.62 271 PRO B C 1
ATOM 5727 O O . PRO B 1 271 ? -13.711 -42.594 -6.172 1 83.62 271 PRO B O 1
ATOM 5730 N N . ARG B 1 272 ? -12.25 -44.25 -6.113 1 87 272 ARG B N 1
ATOM 5731 C CA . ARG B 1 272 ? -11.336 -43.531 -5.254 1 87 272 ARG B CA 1
ATOM 5732 C C . ARG B 1 272 ? -10.32 -42.75 -6.082 1 87 272 ARG B C 1
ATOM 5734 O O . ARG B 1 272 ? -9.492 -42 -5.531 1 87 272 ARG B O 1
ATOM 5741 N N . SER B 1 273 ? -10.375 -42.875 -7.371 1 86.94 273 SER B N 1
ATOM 5742 C CA . SER B 1 273 ? -9.398 -42.281 -8.258 1 86.94 273 SER B CA 1
ATOM 5743 C C . SER B 1 273 ? -9.406 -40.75 -8.117 1 86.94 273 SER B C 1
ATOM 5745 O O . SER B 1 273 ? -8.352 -40.125 -8.102 1 86.94 273 SER B O 1
ATOM 5747 N N . GLY B 1 274 ? -10.602 -40.219 -7.953 1 85.88 274 GLY B N 1
ATOM 5748 C CA . GLY B 1 274 ? -10.711 -38.781 -7.801 1 85.88 274 GLY B CA 1
ATOM 5749 C C . GLY B 1 274 ? -10.047 -38.25 -6.543 1 85.88 274 GLY B C 1
ATOM 5750 O O . GLY B 1 274 ? -9.312 -37.281 -6.586 1 85.88 274 GLY B O 1
ATOM 5751 N N . LEU B 1 275 ? -10.281 -38.938 -5.484 1 90.06 275 LEU B N 1
ATOM 5752 C CA . LEU B 1 275 ? -9.703 -38.531 -4.203 1 90.06 275 LEU B CA 1
ATOM 5753 C C . LEU B 1 275 ? -8.188 -38.688 -4.211 1 90.06 275 LEU B C 1
ATOM 5755 O O . LEU B 1 275 ? -7.461 -37.844 -3.719 1 90.06 275 LEU B O 1
ATOM 5759 N N . LEU B 1 276 ? -7.734 -39.844 -4.766 1 90.94 276 LEU B N 1
ATOM 5760 C CA . LEU B 1 276 ? -6.301 -40.094 -4.797 1 90.94 276 LEU B CA 1
ATOM 5761 C C . LEU B 1 276 ? -5.582 -39.125 -5.707 1 90.94 276 LEU B C 1
ATOM 5763 O O . LEU B 1 276 ? -4.461 -38.688 -5.414 1 90.94 276 LEU B O 1
ATOM 5767 N N . SER B 1 277 ? -6.203 -38.812 -6.785 1 92.62 277 SER B N 1
ATOM 5768 C CA . SER B 1 277 ? -5.633 -37.812 -7.684 1 92.62 277 SER B CA 1
ATOM 5769 C C . SER B 1 277 ? -5.523 -36.469 -7 1 92.62 277 SER B C 1
ATOM 5771 O O . SER B 1 277 ? -4.465 -35.844 -7.027 1 92.62 277 SER B O 1
ATOM 5773 N N . SER B 1 278 ? -6.57 -36.062 -6.344 1 93.62 278 SER B N 1
ATOM 5774 C CA . SER B 1 278 ? -6.562 -34.75 -5.664 1 93.62 278 SER B CA 1
ATOM 5775 C C . SER B 1 278 ? -5.562 -34.75 -4.512 1 93.62 278 SER B C 1
ATOM 5777 O O . SER B 1 278 ? -4.887 -33.75 -4.285 1 93.62 278 SER B O 1
ATOM 5779 N N . LEU B 1 279 ? -5.492 -35.781 -3.82 1 94.69 279 LEU B N 1
ATOM 5780 C CA . LEU B 1 279 ? -4.531 -35.906 -2.727 1 94.69 279 LEU B CA 1
ATOM 5781 C C . LEU B 1 279 ? -3.102 -35.844 -3.252 1 94.69 279 LEU B C 1
ATOM 5783 O O . LEU B 1 279 ? -2.234 -35.219 -2.646 1 94.69 279 LEU B O 1
ATOM 5787 N N . GLY B 1 280 ? -2.85 -36.594 -4.312 1 95.94 280 GLY B N 1
ATOM 5788 C CA . GLY B 1 280 ? -1.534 -36.531 -4.93 1 95.94 280 GLY B CA 1
ATOM 5789 C C . GLY B 1 280 ? -1.126 -35.156 -5.371 1 95.94 280 GLY B C 1
ATOM 5790 O O . GLY B 1 280 ? -0.006 -34.719 -5.102 1 95.94 280 GLY B O 1
ATOM 5791 N N . TYR B 1 281 ? -2.049 -34.469 -6.078 1 95.62 281 TYR B N 1
ATOM 5792 C CA . TYR B 1 281 ? -1.765 -33.094 -6.508 1 95.62 281 TYR B CA 1
ATOM 5793 C C . TYR B 1 281 ? -1.551 -32.188 -5.309 1 95.62 281 TYR B C 1
ATOM 5795 O O . TYR B 1 281 ? -0.699 -31.281 -5.344 1 95.62 281 TYR B O 1
ATOM 5803 N N . PHE B 1 282 ? -2.293 -32.375 -4.238 1 97.31 282 PHE B N 1
ATOM 5804 C CA . PHE B 1 282 ? -2.158 -31.562 -3.041 1 97.31 282 PHE B CA 1
ATOM 5805 C C . PHE B 1 282 ? -0.789 -31.766 -2.402 1 97.31 282 PHE B C 1
ATOM 5807 O O . PHE B 1 282 ? -0.091 -30.781 -2.105 1 97.31 282 PHE B O 1
ATOM 5814 N N . LEU B 1 283 ? -0.425 -32.969 -2.182 1 97.88 283 LEU B N 1
ATOM 5815 C CA . LEU B 1 283 ? 0.86 -33.281 -1.566 1 97.88 283 LEU B CA 1
ATOM 5816 C C . LEU B 1 283 ? 2.014 -32.812 -2.453 1 97.88 283 LEU B C 1
ATOM 5818 O O . LEU B 1 283 ? 3.031 -32.344 -1.953 1 97.88 283 LEU B O 1
ATOM 5822 N N . GLY B 1 284 ? 1.878 -33.094 -3.707 1 98.25 284 GLY B N 1
ATOM 5823 C CA . GLY B 1 284 ? 2.883 -32.594 -4.633 1 98.25 284 GLY B CA 1
ATOM 5824 C C . GLY B 1 284 ? 3.041 -31.078 -4.59 1 98.25 284 GLY B C 1
ATOM 5825 O O . GLY B 1 284 ? 4.16 -30.578 -4.496 1 98.25 284 GLY B O 1
ATOM 5826 N N . ALA B 1 285 ? 1.914 -30.375 -4.641 1 98.25 285 ALA B N 1
ATOM 5827 C CA . ALA B 1 285 ? 1.942 -28.922 -4.582 1 98.25 285 ALA B CA 1
ATOM 5828 C C . ALA B 1 285 ? 2.549 -28.438 -3.266 1 98.25 285 ALA B C 1
ATOM 5830 O O . ALA B 1 285 ? 3.277 -27.453 -3.24 1 98.25 285 ALA B O 1
ATOM 5831 N N . ALA B 1 286 ? 2.227 -29.062 -2.199 1 98.19 286 ALA B N 1
ATOM 5832 C CA . ALA B 1 286 ? 2.797 -28.719 -0.898 1 98.19 286 ALA B CA 1
ATOM 5833 C C . ALA B 1 286 ? 4.312 -28.891 -0.903 1 98.19 286 ALA B C 1
ATOM 5835 O O . ALA B 1 286 ? 5.039 -28.031 -0.383 1 98.19 286 ALA B O 1
ATOM 5836 N N . ALA B 1 287 ? 4.754 -29.984 -1.483 1 98.25 287 ALA B N 1
ATOM 5837 C CA . ALA B 1 287 ? 6.195 -30.203 -1.58 1 98.25 287 ALA B CA 1
ATOM 5838 C C . ALA B 1 287 ? 6.867 -29.125 -2.418 1 98.25 287 ALA B C 1
ATOM 5840 O O . ALA B 1 287 ? 7.941 -28.625 -2.064 1 98.25 287 ALA B O 1
ATOM 5841 N N . PHE B 1 288 ? 6.23 -28.766 -3.504 1 98.31 288 PHE B N 1
ATOM 5842 C CA . PHE B 1 288 ? 6.746 -27.688 -4.336 1 98.31 288 PHE B CA 1
ATOM 5843 C C . PHE B 1 288 ? 6.738 -26.375 -3.576 1 98.31 288 PHE B C 1
ATOM 5845 O O . PHE B 1 288 ? 7.617 -25.531 -3.775 1 98.31 288 PHE B O 1
ATOM 5852 N N . GLY B 1 289 ? 5.691 -26.188 -2.721 1 98.06 289 GLY B N 1
ATOM 5853 C CA . GLY B 1 289 ? 5.652 -25.016 -1.877 1 98.06 289 GLY B CA 1
ATOM 5854 C C . GLY B 1 289 ? 6.812 -24.938 -0.904 1 98.06 289 GLY B C 1
ATOM 5855 O O . GLY B 1 289 ? 7.418 -23.875 -0.735 1 98.06 289 GLY B O 1
ATOM 5856 N N . ILE B 1 290 ? 7.098 -26 -0.286 1 97.25 290 ILE B N 1
ATOM 5857 C CA . ILE B 1 290 ? 8.242 -26.062 0.613 1 97.25 290 ILE B CA 1
ATOM 5858 C C . ILE B 1 290 ? 9.531 -25.766 -0.161 1 97.25 290 ILE B C 1
ATOM 5860 O O . ILE B 1 290 ? 10.391 -25.031 0.315 1 97.25 290 ILE B O 1
ATOM 5864 N N . ASN B 1 291 ? 9.625 -26.375 -1.32 1 97.44 291 ASN B N 1
ATOM 5865 C CA . ASN B 1 291 ? 10.766 -26.094 -2.189 1 97.44 291 ASN B CA 1
ATOM 5866 C C . ASN B 1 291 ? 10.906 -24.594 -2.455 1 97.44 291 ASN B C 1
ATOM 5868 O O . ASN B 1 291 ? 12.008 -24.062 -2.389 1 97.44 291 ASN B O 1
ATOM 5872 N N . ALA B 1 292 ? 9.789 -23.953 -2.779 1 97.69 292 ALA B N 1
ATOM 5873 C CA . ALA B 1 292 ? 9.82 -22.531 -3.094 1 97.69 292 ALA B CA 1
ATOM 5874 C C . ALA B 1 292 ? 10.312 -21.719 -1.897 1 97.69 292 ALA B C 1
ATOM 5876 O O . ALA B 1 292 ? 11.062 -20.75 -2.062 1 97.69 292 ALA B O 1
ATOM 5877 N N . VAL B 1 293 ? 9.906 -22.062 -0.735 1 96 293 VAL B N 1
ATOM 5878 C CA . VAL B 1 293 ? 10.359 -21.391 0.479 1 96 293 VAL B CA 1
ATOM 5879 C C . VAL B 1 293 ? 11.859 -21.578 0.643 1 96 293 VAL B C 1
ATOM 5881 O O . VAL B 1 293 ? 12.578 -20.641 1.003 1 96 293 VAL B O 1
ATOM 5884 N N . LEU B 1 294 ? 12.32 -22.766 0.403 1 94.25 294 LEU B N 1
ATOM 5885 C CA . LEU B 1 294 ? 13.75 -23.047 0.486 1 94.25 294 LEU B CA 1
ATOM 5886 C C . LEU B 1 294 ? 14.523 -22.234 -0.558 1 94.25 294 LEU B C 1
ATOM 5888 O O . LEU B 1 294 ? 15.625 -21.766 -0.289 1 94.25 294 LEU B O 1
ATOM 5892 N N . LEU B 1 295 ? 13.93 -22.141 -1.727 1 95.19 295 LEU B N 1
ATOM 5893 C CA . LEU B 1 295 ? 14.562 -21.328 -2.766 1 95.19 295 LEU B CA 1
ATOM 5894 C C . LEU B 1 295 ? 14.688 -19.875 -2.326 1 95.19 295 LEU B C 1
ATOM 5896 O O . LEU B 1 295 ? 15.695 -19.219 -2.615 1 95.19 295 LEU B O 1
ATOM 5900 N N . LEU B 1 296 ? 13.688 -19.375 -1.645 1 92.88 296 LEU B N 1
ATOM 5901 C CA . LEU B 1 296 ? 13.742 -18.016 -1.13 1 92.88 296 LEU B CA 1
ATOM 5902 C C . LEU B 1 296 ? 14.852 -17.875 -0.092 1 92.88 296 LEU B C 1
ATOM 5904 O O . LEU B 1 296 ? 15.523 -16.844 -0.034 1 92.88 296 LEU B O 1
ATOM 5908 N N . LEU B 1 297 ? 15.008 -18.875 0.642 1 89.12 297 LEU B N 1
ATOM 5909 C CA . LEU B 1 297 ? 16.094 -18.859 1.627 1 89.12 297 LEU B CA 1
ATOM 5910 C C . LEU B 1 297 ? 17.453 -18.844 0.942 1 89.12 297 LEU B C 1
ATOM 5912 O O . LEU B 1 297 ? 18.375 -18.172 1.398 1 89.12 297 LEU B O 1
ATOM 5916 N N . LEU B 1 298 ? 17.547 -19.594 -0.093 1 86.94 298 LEU B N 1
ATOM 5917 C CA . LEU B 1 298 ? 18.781 -19.609 -0.865 1 86.94 298 LEU B CA 1
ATOM 5918 C C . LEU B 1 298 ? 19.047 -18.234 -1.483 1 86.94 298 LEU B C 1
ATOM 5920 O O . LEU B 1 298 ? 20.188 -17.75 -1.465 1 86.94 298 LEU B O 1
ATOM 5924 N N . TRP B 1 299 ? 17.984 -17.641 -2.006 1 85.25 299 TRP B N 1
ATOM 5925 C CA . TRP B 1 299 ? 18.094 -16.312 -2.57 1 85.25 299 TRP B CA 1
ATOM 5926 C C . TRP B 1 299 ? 18.594 -15.312 -1.525 1 85.25 299 TRP B C 1
ATOM 5928 O O . TRP B 1 299 ? 19.453 -14.484 -1.815 1 85.25 299 TRP B O 1
ATOM 5938 N N . GLU B 1 300 ? 18.078 -15.445 -0.354 1 77.88 300 GLU B N 1
ATOM 5939 C CA . GLU B 1 300 ? 18.484 -14.555 0.728 1 77.88 300 GLU B CA 1
ATOM 5940 C C . GLU B 1 300 ? 19.969 -14.742 1.066 1 77.88 300 GLU B C 1
ATOM 5942 O O . GLU B 1 300 ? 20.641 -13.789 1.464 1 77.88 300 GLU B O 1
ATOM 5947 N N . ALA B 1 301 ? 20.406 -15.945 0.84 1 74.56 301 ALA B N 1
ATOM 5948 C CA . ALA B 1 301 ? 21.812 -16.266 1.123 1 74.56 301 ALA B CA 1
ATOM 5949 C C . ALA B 1 301 ? 22.703 -15.945 -0.074 1 74.56 301 ALA B C 1
ATOM 5951 O O . ALA B 1 301 ? 23.875 -16.312 -0.098 1 74.56 301 ALA B O 1
ATOM 5952 N N . ASN B 1 302 ? 22.094 -15.305 -1.106 1 74 302 ASN B N 1
ATOM 5953 C CA . ASN B 1 302 ? 22.781 -14.875 -2.316 1 74 302 ASN B CA 1
ATOM 5954 C C . ASN B 1 302 ? 23.172 -16.062 -3.191 1 74 302 ASN B C 1
ATOM 5956 O O . ASN B 1 302 ? 24.203 -16.031 -3.869 1 74 302 ASN B O 1
ATOM 5960 N N . ASP B 1 303 ? 22.453 -17.156 -3.023 1 78.19 303 ASP B N 1
ATOM 5961 C CA . ASP B 1 303 ? 22.562 -18.281 -3.953 1 78.19 303 ASP B CA 1
ATOM 5962 C C . ASP B 1 303 ? 21.578 -18.125 -5.109 1 78.19 303 ASP B C 1
ATOM 5964 O O . ASP B 1 303 ? 20.469 -18.672 -5.062 1 78.19 303 ASP B O 1
ATOM 5968 N N . PHE B 1 304 ? 22.031 -17.516 -6.184 1 81.06 304 PHE B N 1
ATOM 5969 C CA . PHE B 1 304 ? 21.125 -17.094 -7.25 1 81.06 304 PHE B CA 1
ATOM 5970 C C . PHE B 1 304 ? 20.953 -18.219 -8.273 1 81.06 304 PHE B C 1
ATOM 5972 O O . PHE B 1 304 ? 20.062 -18.141 -9.125 1 81.06 304 PHE B O 1
ATOM 5979 N N . GLY B 1 305 ? 21.844 -19.219 -8.172 1 84.38 305 GLY B N 1
ATOM 5980 C CA . GLY B 1 305 ? 21.688 -20.359 -9.047 1 84.38 305 GLY B CA 1
ATOM 5981 C C . GLY B 1 305 ? 20.609 -21.312 -8.594 1 84.38 305 GLY B C 1
ATOM 5982 O O . GLY B 1 305 ? 20.172 -22.172 -9.359 1 84.38 305 GLY B O 1
ATOM 5983 N N . LEU B 1 306 ? 20.203 -21.141 -7.363 1 90.69 306 LEU B N 1
ATOM 5984 C CA . LEU B 1 306 ? 19.172 -21.984 -6.777 1 90.69 306 LEU B CA 1
ATOM 5985 C C . LEU B 1 306 ? 19.516 -23.453 -6.93 1 90.69 306 LEU B C 1
ATOM 5987 O O . LEU B 1 306 ? 20.609 -23.891 -6.531 1 90.69 306 LEU B O 1
ATOM 5991 N N . THR B 1 307 ? 18.656 -24.297 -7.441 1 89.81 307 THR B N 1
ATOM 5992 C CA . THR B 1 307 ? 18.938 -25.734 -7.461 1 89.81 307 THR B CA 1
ATOM 5993 C C . THR B 1 307 ? 19.516 -26.156 -8.805 1 89.81 307 THR B C 1
ATOM 5995 O O . THR B 1 307 ? 20.094 -27.234 -8.93 1 89.81 307 THR B O 1
ATOM 5998 N N . LEU B 1 308 ? 19.438 -25.328 -9.742 1 90.81 308 LEU B N 1
ATOM 5999 C CA . LEU B 1 308 ? 19.766 -25.781 -11.094 1 90.81 308 LEU B CA 1
ATOM 6000 C C . LEU B 1 308 ? 21.156 -25.312 -11.5 1 90.81 308 LEU B C 1
ATOM 6002 O O . LEU B 1 308 ? 21.797 -25.906 -12.375 1 90.81 308 LEU B O 1
ATOM 6006 N N . PHE B 1 309 ? 21.594 -24.219 -10.898 1 87.38 309 PHE B N 1
ATOM 6007 C CA . PHE B 1 309 ? 22.859 -23.625 -11.336 1 87.38 309 PHE B CA 1
ATOM 6008 C C . PHE B 1 309 ? 23.844 -23.531 -10.18 1 87.38 309 PHE B C 1
ATOM 6010 O O . PHE B 1 309 ? 24.109 -22.438 -9.68 1 87.38 309 PHE B O 1
ATOM 6017 N N . TYR B 1 310 ? 24.422 -24.578 -9.914 1 78.81 310 TYR B N 1
ATOM 6018 C CA . TYR B 1 310 ? 25.312 -24.703 -8.766 1 78.81 310 TYR B CA 1
ATOM 6019 C C . TYR B 1 310 ? 26.531 -23.781 -8.922 1 78.81 310 TYR B C 1
ATOM 6021 O O . TYR B 1 310 ? 27.047 -23.25 -7.938 1 78.81 310 TYR B O 1
ATOM 6029 N N . GLN B 1 311 ? 26.906 -23.516 -10.117 1 75.62 311 GLN B N 1
ATOM 6030 C CA . GLN B 1 311 ? 28.078 -22.703 -10.391 1 75.62 311 GLN B CA 1
ATOM 6031 C C . GLN B 1 311 ? 27.875 -21.266 -9.93 1 75.62 311 GLN B C 1
ATOM 6033 O O . GLN B 1 311 ? 28.828 -20.578 -9.562 1 75.62 311 GLN B O 1
ATOM 6038 N N . LEU B 1 312 ? 26.625 -20.891 -9.945 1 79 312 LEU B N 1
ATOM 6039 C CA . LEU B 1 312 ? 26.328 -19.516 -9.547 1 79 312 LEU B CA 1
ATOM 6040 C C . LEU B 1 312 ? 26.297 -19.391 -8.023 1 79 312 LEU B C 1
ATOM 6042 O O . LEU B 1 312 ? 26.391 -18.281 -7.492 1 79 312 LEU B O 1
ATOM 6046 N N . ASN B 1 313 ? 26.078 -20.453 -7.289 1 74.25 313 ASN B N 1
ATOM 6047 C CA . ASN B 1 313 ? 25.984 -20.438 -5.836 1 74.25 313 ASN B CA 1
ATOM 6048 C C . ASN B 1 313 ? 27.375 -20.453 -5.188 1 74.25 313 ASN B C 1
ATOM 6050 O O . ASN B 1 313 ? 27.562 -19.891 -4.109 1 74.25 313 ASN B O 1
ATOM 6054 N N . ARG B 1 314 ? 28.297 -21.125 -5.641 1 62.62 314 ARG B N 1
ATOM 6055 C CA . ARG B 1 314 ? 29.609 -21.359 -5.023 1 62.62 314 ARG B CA 1
ATOM 6056 C C . ARG B 1 314 ? 30.562 -20.219 -5.355 1 62.62 314 ARG B C 1
ATOM 6058 O O . ARG B 1 314 ? 31.578 -20.031 -4.668 1 62.62 314 ARG B O 1
ATOM 6065 N N . VAL B 1 315 ? 30.156 -19.547 -6.215 1 53.53 315 VAL B N 1
ATOM 6066 C CA . VAL B 1 315 ? 31.109 -18.547 -6.652 1 53.53 315 VAL B CA 1
ATOM 6067 C C . VAL B 1 315 ? 31.219 -17.438 -5.605 1 53.53 315 VAL B C 1
ATOM 6069 O O . VAL B 1 315 ? 32.312 -16.953 -5.316 1 53.53 315 VAL B O 1
ATOM 6072 N N . ILE B 1 316 ? 30.094 -17.188 -5.008 1 49.41 316 ILE B N 1
ATOM 6073 C CA . ILE B 1 316 ? 30.172 -16.109 -4.02 1 49.41 316 ILE B CA 1
ATOM 6074 C C . ILE B 1 316 ? 30.875 -16.625 -2.764 1 49.41 316 ILE B C 1
ATOM 6076 O O . ILE B 1 316 ? 31.625 -15.883 -2.119 1 49.41 316 ILE B O 1
ATOM 6080 N N . GLU B 1 317 ? 30.781 -18 -2.461 1 49 317 GLU B N 1
ATOM 6081 C CA . GLU B 1 317 ? 31.438 -18.594 -1.301 1 49 317 GLU B CA 1
ATOM 6082 C C . GLU B 1 317 ? 32.969 -18.625 -1.486 1 49 317 GLU B C 1
ATOM 6084 O O . GLU B 1 317 ? 33.719 -18.359 -0.549 1 49 317 GLU B O 1
ATOM 6089 N N . ALA B 1 318 ? 33.406 -19.172 -2.521 1 42.28 318 ALA B N 1
ATOM 6090 C CA . ALA B 1 318 ? 34.844 -19.312 -2.738 1 42.28 318 ALA B CA 1
ATOM 6091 C C . ALA B 1 318 ? 35.562 -17.953 -2.719 1 42.28 318 ALA B C 1
ATOM 6093 O O . ALA B 1 318 ? 36.719 -17.859 -2.297 1 42.28 318 ALA B O 1
ATOM 6094 N N . ALA B 1 319 ? 34.875 -17.062 -3.15 1 37.94 319 ALA B N 1
ATOM 6095 C CA . ALA B 1 319 ? 35.5 -15.734 -3.059 1 37.94 319 ALA B CA 1
ATOM 6096 C C . ALA B 1 319 ? 35.531 -15.242 -1.614 1 37.94 319 ALA B C 1
ATOM 6098 O O . ALA B 1 319 ? 36.406 -14.484 -1.231 1 37.94 319 ALA B O 1
ATOM 6099 N N . SER B 1 320 ? 34.594 -15.766 -0.785 1 36.41 320 SER B N 1
ATOM 6100 C CA . SER B 1 320 ? 34.531 -15.422 0.631 1 36.41 320 SER B CA 1
ATOM 6101 C C . SER B 1 320 ? 35.469 -16.297 1.45 1 36.41 320 SER B C 1
ATOM 6103 O O . SER B 1 320 ? 35.656 -16.078 2.648 1 36.41 320 SER B O 1
ATOM 6105 N N . GLY B 1 321 ? 36.188 -17.297 1.066 1 33.44 321 GLY B N 1
ATOM 6106 C CA . GLY B 1 321 ? 37 -18.219 1.854 1 33.44 321 GLY B CA 1
ATOM 6107 C C . GLY B 1 321 ? 38.188 -17.547 2.535 1 33.44 321 GLY B C 1
ATOM 6108 O O . GLY B 1 321 ? 38.469 -17.812 3.703 1 33.44 321 GLY B O 1
ATOM 6109 N N . SER B 1 322 ? 39.25 -17.016 1.922 1 35.06 322 SER B N 1
ATOM 6110 C CA . SER B 1 322 ? 40.312 -16.422 2.729 1 35.06 322 SER B CA 1
ATOM 6111 C C . SER B 1 322 ? 39.781 -15.312 3.625 1 35.06 322 SER B C 1
ATOM 6113 O O . SER B 1 322 ? 40.219 -15.156 4.762 1 35.06 322 SER B O 1
ATOM 6115 N N . THR B 1 323 ? 38.938 -14.438 3.17 1 32.31 323 THR B N 1
ATOM 6116 C CA . THR B 1 323 ? 38.156 -13.469 3.941 1 32.31 323 THR B CA 1
ATOM 6117 C C . THR B 1 323 ? 36.969 -14.141 4.621 1 32.31 323 THR B C 1
ATOM 6119 O O . THR B 1 323 ? 36.156 -13.484 5.285 1 32.31 323 THR B O 1
ATOM 6122 N N . LYS B 1 324 ? 36.719 -15.398 4.629 1 35.69 324 LYS B N 1
ATOM 6123 C CA . LYS B 1 324 ? 35.75 -16.297 5.254 1 35.69 324 LYS B CA 1
ATOM 6124 C C . LYS B 1 324 ? 35.812 -16.203 6.777 1 35.69 324 LYS B C 1
ATOM 6126 O O . LYS B 1 324 ? 34.781 -16.219 7.449 1 35.69 324 LYS B O 1
ATOM 6131 N N . ALA B 1 325 ? 36.969 -16.281 7.293 1 33.75 325 ALA B N 1
ATOM 6132 C CA . ALA B 1 325 ? 37.094 -16.125 8.742 1 33.75 325 ALA B CA 1
ATOM 6133 C C . ALA B 1 325 ? 36.531 -14.773 9.195 1 33.75 325 ALA B C 1
ATOM 6135 O O . ALA B 1 325 ? 35.875 -14.688 10.219 1 33.75 325 ALA B O 1
ATOM 6136 N N . ARG B 1 326 ? 36.938 -13.742 8.523 1 33.44 326 ARG B N 1
ATOM 6137 C CA . ARG B 1 326 ? 36.531 -12.422 9 1 33.44 326 ARG B CA 1
ATOM 6138 C C . ARG B 1 326 ? 35.094 -12.109 8.617 1 33.44 326 ARG B C 1
ATOM 6140 O O . ARG B 1 326 ? 34.344 -11.508 9.398 1 33.44 326 ARG B O 1
ATOM 6147 N N . LEU B 1 327 ? 34.719 -12.445 7.508 1 32.09 327 LEU B N 1
ATOM 6148 C CA . LEU B 1 327 ? 33.344 -12.305 7.078 1 32.09 327 LEU B CA 1
ATOM 6149 C C . LEU B 1 327 ? 32.438 -13.336 7.762 1 32.09 327 LEU B C 1
ATOM 6151 O O . LEU B 1 327 ? 31.281 -13.07 8.031 1 32.09 327 LEU B O 1
ATOM 6155 N N . ARG B 1 328 ? 32.938 -14.445 8.133 1 36.31 328 ARG B N 1
ATOM 6156 C CA . ARG B 1 328 ? 32.219 -15.305 9.086 1 36.31 328 ARG B CA 1
ATOM 6157 C C . ARG B 1 328 ? 32.062 -14.602 10.43 1 36.31 328 ARG B C 1
ATOM 6159 O O . ARG B 1 328 ? 31.016 -14.734 11.078 1 36.31 328 ARG B O 1
ATOM 6166 N N . ALA B 1 329 ? 33.031 -14.039 10.953 1 37.09 329 ALA B N 1
ATOM 6167 C CA . ALA B 1 329 ? 32.906 -13.234 12.164 1 37.09 329 ALA B CA 1
ATOM 6168 C C . ALA B 1 329 ? 31.953 -12.047 11.922 1 37.09 329 ALA B C 1
ATOM 6170 O O . ALA B 1 329 ? 31.109 -11.734 12.766 1 37.09 329 ALA B O 1
ATOM 6171 N N . ALA B 1 330 ? 32.188 -11.219 10.898 1 33.06 330 ALA B N 1
ATOM 6172 C CA . ALA B 1 330 ? 31.25 -10.156 10.539 1 33.06 330 ALA B CA 1
ATOM 6173 C C . ALA B 1 330 ? 29.953 -10.734 9.961 1 33.06 330 ALA B C 1
ATOM 6175 O O . ALA B 1 330 ? 28.875 -10.188 10.172 1 33.06 330 ALA B O 1
ATOM 6176 N N . ALA B 1 331 ? 29.906 -11.781 9.156 1 35.09 331 ALA B N 1
ATOM 6177 C CA . ALA B 1 331 ? 28.781 -12.57 8.672 1 35.09 331 ALA B CA 1
ATOM 6178 C C . ALA B 1 331 ? 28.125 -13.344 9.812 1 35.09 331 ALA B C 1
ATOM 6180 O O . ALA B 1 331 ? 26.953 -13.742 9.719 1 35.09 331 ALA B O 1
ATOM 6181 N N . SER B 1 332 ? 28.875 -13.867 10.594 1 36.38 332 SER B N 1
ATOM 6182 C CA . SER B 1 332 ? 28.234 -14.492 11.742 1 36.38 332 SER B CA 1
ATOM 6183 C C . SER B 1 332 ? 27.141 -13.586 12.32 1 36.38 332 SER B C 1
ATOM 6185 O O . SER B 1 332 ? 26.125 -14.078 12.812 1 36.38 332 SER B O 1
ATOM 6187 N N . ASP B 1 333 ? 27.484 -12.375 12.539 1 36.28 333 ASP B N 1
ATOM 6188 C CA . ASP B 1 333 ? 26.469 -11.477 13.055 1 36.28 333 ASP B CA 1
ATOM 6189 C C . ASP B 1 333 ? 25.422 -11.164 11.984 1 36.28 333 ASP B C 1
ATOM 6191 O O . ASP B 1 333 ? 24.281 -10.805 12.305 1 36.28 333 ASP B O 1
ATOM 6195 N N . SER B 1 334 ? 25.891 -11.039 10.734 1 36.75 334 SER B N 1
ATOM 6196 C CA . SER B 1 334 ? 25 -10.461 9.734 1 36.75 334 SER B CA 1
ATOM 6197 C C . SER B 1 334 ? 23.906 -11.453 9.328 1 36.75 334 SER B C 1
ATOM 6199 O O . SER B 1 334 ? 22.719 -11.125 9.375 1 36.75 334 SER B O 1
ATOM 6201 N N . SER B 1 335 ? 24.109 -12.352 8 1 42.44 335 SER B N 1
ATOM 6202 C CA . SER B 1 335 ? 23.031 -12.617 7.055 1 42.44 335 SER B CA 1
ATOM 6203 C C . SER B 1 335 ? 22.188 -13.805 7.504 1 42.44 335 SER B C 1
ATOM 6205 O O . SER B 1 335 ? 22.359 -14.922 7 1 42.44 335 SER B O 1
ATOM 6207 N N . LYS B 1 336 ? 22.281 -14.117 8.617 1 46.12 336 LYS B N 1
ATOM 6208 C CA . LYS B 1 336 ? 21.344 -15.164 9.008 1 46.12 336 LYS B CA 1
ATOM 6209 C C . LYS B 1 336 ? 20.031 -15.039 8.234 1 46.12 336 LYS B C 1
ATOM 6211 O O . LYS B 1 336 ? 19.469 -13.945 8.125 1 46.12 336 LYS B O 1
ATOM 6216 N N . MET B 1 337 ? 20.031 -16.188 7.309 1 57.81 337 MET B N 1
ATOM 6217 C CA . MET B 1 337 ? 18.719 -16.344 6.68 1 57.81 337 MET B CA 1
ATOM 6218 C C . MET B 1 337 ? 17.609 -15.969 7.652 1 57.81 337 MET B C 1
ATOM 6220 O O . MET B 1 337 ? 17.547 -16.5 8.766 1 57.81 337 MET B O 1
ATOM 6224 N N . SER B 1 338 ? 17.109 -14.789 7.449 1 67.88 338 SER B N 1
ATOM 6225 C CA . SER B 1 338 ? 16 -14.383 8.312 1 67.88 338 SER B CA 1
ATOM 6226 C C . SER B 1 338 ? 14.695 -15.047 7.887 1 67.88 338 SER B C 1
ATOM 6228 O O . SER B 1 338 ? 14.148 -14.719 6.836 1 67.88 338 SER B O 1
ATOM 6230 N N . ILE B 1 339 ? 14.414 -16.062 8.586 1 81.06 339 ILE B N 1
ATOM 6231 C CA . ILE B 1 339 ? 13.156 -16.781 8.344 1 81.06 339 ILE B CA 1
ATOM 6232 C C . ILE B 1 339 ? 11.992 -15.789 8.414 1 81.06 339 ILE B C 1
ATOM 6234 O O . ILE B 1 339 ? 10.945 -16.016 7.805 1 81.06 339 ILE B O 1
ATOM 6238 N N . ARG B 1 340 ? 12.266 -14.68 9.07 1 82.62 340 ARG B N 1
ATOM 6239 C CA . ARG B 1 340 ? 11.188 -13.703 9.234 1 82.62 340 ARG B CA 1
ATOM 6240 C C . ARG B 1 340 ? 10.812 -13.07 7.898 1 82.62 340 ARG B C 1
ATOM 6242 O O . ARG B 1 340 ? 9.633 -12.969 7.566 1 82.62 340 ARG B O 1
ATOM 6249 N N . ASP B 1 341 ? 11.773 -12.727 7.176 1 81.25 341 ASP B N 1
ATOM 6250 C CA . ASP B 1 341 ? 11.492 -12.055 5.91 1 81.25 341 ASP B CA 1
ATOM 6251 C C . ASP B 1 341 ? 10.812 -13 4.926 1 81.25 341 ASP B C 1
ATOM 6253 O O . ASP B 1 341 ? 9.875 -12.609 4.227 1 81.25 341 ASP B O 1
ATOM 6257 N N . VAL B 1 342 ? 11.258 -14.219 4.91 1 88.12 342 VAL B N 1
ATOM 6258 C CA . VAL B 1 342 ? 10.688 -15.219 4.008 1 88.12 342 VAL B CA 1
ATOM 6259 C C . VAL B 1 342 ? 9.25 -15.523 4.43 1 88.12 342 VAL B C 1
ATOM 6261 O O . VAL B 1 342 ? 8.391 -15.758 3.578 1 88.12 342 VAL B O 1
ATOM 6264 N N . THR B 1 343 ? 9.031 -15.453 5.75 1 90.88 343 THR B N 1
ATOM 6265 C CA . THR B 1 343 ? 7.684 -15.688 6.25 1 90.88 343 THR B CA 1
ATOM 6266 C C . THR B 1 343 ? 6.727 -14.602 5.758 1 90.88 343 THR B C 1
ATOM 6268 O O . THR B 1 343 ? 5.605 -14.898 5.344 1 90.88 343 THR B O 1
ATOM 6271 N N . PHE B 1 344 ? 7.16 -13.414 5.738 1 91.75 344 PHE B N 1
ATOM 6272 C CA . PHE B 1 344 ? 6.301 -12.336 5.273 1 91.75 344 PHE B CA 1
ATOM 6273 C C . PHE B 1 344 ? 6.062 -12.445 3.77 1 91.75 344 PHE B C 1
ATOM 6275 O O . PHE B 1 344 ? 4.961 -12.172 3.287 1 91.75 344 PHE B O 1
ATOM 6282 N N . ILE B 1 345 ? 7.066 -12.867 3.061 1 93.31 345 ILE B N 1
ATOM 6283 C CA . ILE B 1 345 ? 6.887 -13.062 1.626 1 93.31 345 ILE B CA 1
ATOM 6284 C C . ILE B 1 345 ? 5.848 -14.156 1.382 1 93.31 345 ILE B C 1
ATOM 6286 O O . ILE B 1 345 ? 4.992 -14.023 0.506 1 93.31 345 ILE B O 1
ATOM 6290 N N . ALA B 1 346 ? 5.914 -15.141 2.178 1 95.62 346 ALA B N 1
ATOM 6291 C CA . ALA B 1 346 ? 4.945 -16.219 2.059 1 95.62 346 ALA B CA 1
ATOM 6292 C C . ALA B 1 346 ? 3.533 -15.734 2.375 1 95.62 346 ALA B C 1
ATOM 6294 O O . ALA B 1 346 ? 2.574 -16.109 1.694 1 95.62 346 ALA B O 1
ATOM 6295 N N . ILE B 1 347 ? 3.416 -14.914 3.367 1 95.62 347 ILE B N 1
ATOM 6296 C CA . ILE B 1 347 ? 2.125 -14.344 3.742 1 95.62 347 ILE B CA 1
ATOM 6297 C C . ILE B 1 347 ? 1.589 -13.484 2.604 1 95.62 347 ILE B C 1
ATOM 6299 O O . ILE B 1 347 ? 0.397 -13.523 2.287 1 95.62 347 ILE B O 1
ATOM 6303 N N . TYR B 1 348 ? 2.443 -12.742 1.99 1 96.44 348 TYR B N 1
ATOM 6304 C CA . TYR B 1 348 ? 2.027 -11.891 0.884 1 96.44 348 TYR B CA 1
ATOM 6305 C C . TYR B 1 348 ? 1.567 -12.727 -0.306 1 96.44 348 TYR B C 1
ATOM 6307 O O . TYR B 1 348 ? 0.59 -12.375 -0.974 1 96.44 348 TYR B O 1
ATOM 6315 N N . CYS B 1 349 ? 2.242 -13.805 -0.576 1 97.44 349 CYS B N 1
ATOM 6316 C CA . CYS B 1 349 ? 1.818 -14.703 -1.645 1 97.44 349 CYS B CA 1
ATOM 6317 C C . CYS B 1 349 ? 0.453 -15.305 -1.341 1 97.44 349 CYS B C 1
ATOM 6319 O O . CYS B 1 349 ? -0.401 -15.398 -2.225 1 97.44 349 CYS B O 1
ATOM 6321 N N . TRP B 1 350 ? 0.309 -15.695 -0.081 1 97.5 350 TRP B N 1
ATOM 6322 C CA . TRP B 1 350 ? -0.987 -16.219 0.346 1 97.5 350 TRP B CA 1
ATOM 6323 C C . TRP B 1 350 ? -2.08 -15.164 0.159 1 97.5 350 TRP B C 1
ATOM 6325 O O . TRP B 1 350 ? -3.17 -15.477 -0.327 1 97.5 350 TRP B O 1
ATOM 6335 N N . PHE B 1 351 ? -1.793 -13.961 0.562 1 97.56 351 PHE B N 1
ATOM 6336 C CA . PHE B 1 351 ? -2.74 -12.859 0.439 1 97.56 351 PHE B CA 1
ATOM 6337 C C . PHE B 1 351 ? -3.16 -12.664 -1.013 1 97.56 351 PHE B C 1
ATOM 6339 O O . PHE B 1 351 ? -4.348 -12.531 -1.31 1 97.56 351 PHE B O 1
ATOM 6346 N N . ILE B 1 352 ? -2.215 -12.672 -1.934 1 97.19 352 ILE B N 1
ATOM 6347 C CA . ILE B 1 352 ? -2.496 -12.5 -3.355 1 97.19 352 ILE B CA 1
ATOM 6348 C C . ILE B 1 352 ? -3.383 -13.641 -3.848 1 97.19 352 ILE B C 1
ATOM 6350 O O . ILE B 1 352 ? -4.352 -13.414 -4.578 1 97.19 352 ILE B O 1
ATOM 6354 N N . ALA B 1 353 ? -3.078 -14.82 -3.455 1 97.25 353 ALA B N 1
ATOM 6355 C CA . ALA B 1 353 ? -3.857 -15.977 -3.879 1 97.25 353 ALA B CA 1
ATOM 6356 C C . ALA B 1 353 ? -5.305 -15.875 -3.398 1 97.25 353 ALA B C 1
ATOM 6358 O O . ALA B 1 353 ? -6.238 -16.078 -4.176 1 97.25 353 ALA B O 1
ATOM 6359 N N . MET B 1 354 ? -5.48 -15.5 -2.133 1 96 354 MET B N 1
ATOM 6360 C CA . MET B 1 354 ? -6.828 -15.367 -1.582 1 96 354 MET B CA 1
ATOM 6361 C C . MET B 1 354 ? -7.59 -14.25 -2.287 1 96 354 MET B C 1
ATOM 6363 O O . MET B 1 354 ? -8.773 -14.398 -2.588 1 96 354 MET B O 1
ATOM 6367 N N . ALA B 1 355 ? -6.887 -13.195 -2.52 1 95.69 355 ALA B N 1
ATOM 6368 C CA . ALA B 1 355 ? -7.535 -12.047 -3.156 1 95.69 355 ALA B CA 1
ATOM 6369 C C . ALA B 1 355 ? -7.988 -12.398 -4.574 1 95.69 355 ALA B C 1
ATOM 6371 O O . ALA B 1 355 ? -9.062 -11.969 -5.012 1 95.69 355 ALA B O 1
ATOM 6372 N N . LEU B 1 356 ? -7.18 -13.133 -5.293 1 95.06 356 LEU B N 1
ATOM 6373 C CA . LEU B 1 356 ? -7.547 -13.516 -6.652 1 95.06 356 LEU B CA 1
ATOM 6374 C C . LEU B 1 356 ? -8.703 -14.508 -6.641 1 95.06 356 LEU B C 1
ATOM 6376 O O . LEU B 1 356 ? -9.602 -14.43 -7.48 1 95.06 356 LEU B O 1
ATOM 6380 N N . ILE B 1 357 ? -8.68 -15.383 -5.691 1 94.12 357 ILE B N 1
ATOM 6381 C CA . ILE B 1 357 ? -9.789 -16.328 -5.57 1 94.12 357 ILE B CA 1
ATOM 6382 C C . ILE B 1 357 ? -11.062 -15.586 -5.184 1 94.12 357 ILE B C 1
ATOM 6384 O O . ILE B 1 357 ? -12.156 -15.93 -5.637 1 94.12 357 ILE B O 1
ATOM 6388 N N . ASP B 1 358 ? -10.922 -14.57 -4.367 1 92.88 358 ASP B N 1
ATOM 6389 C CA . ASP B 1 358 ? -12.07 -13.773 -3.949 1 92.88 358 ASP B CA 1
ATOM 6390 C C . ASP B 1 358 ? -12.711 -13.07 -5.141 1 92.88 358 ASP B C 1
ATOM 6392 O O . ASP B 1 358 ? -13.906 -12.781 -5.133 1 92.88 358 ASP B O 1
ATOM 6396 N N . CYS B 1 359 ? -11.922 -12.773 -6.164 1 91.5 359 CYS B N 1
ATOM 6397 C CA . CYS B 1 359 ? -12.5 -12.219 -7.379 1 91.5 359 CYS B CA 1
ATOM 6398 C C . CYS B 1 359 ? -13.492 -13.195 -8 1 91.5 359 CYS B C 1
ATOM 6400 O O . CYS B 1 359 ? -14.562 -12.789 -8.469 1 91.5 359 CYS B O 1
ATOM 6402 N N . ILE B 1 360 ? -13.188 -14.453 -7.961 1 90.69 360 ILE B N 1
ATOM 6403 C CA . ILE B 1 360 ? -14.047 -15.5 -8.523 1 90.69 360 ILE B CA 1
ATOM 6404 C C . ILE B 1 360 ? -15.281 -15.68 -7.645 1 90.69 360 ILE B C 1
ATOM 6406 O O . ILE B 1 360 ? -16.391 -15.828 -8.156 1 90.69 360 ILE B O 1
ATOM 6410 N N . ILE B 1 361 ? -15.07 -15.609 -6.391 1 88.31 361 ILE B N 1
ATOM 6411 C CA . ILE B 1 361 ? -16.156 -15.797 -5.426 1 88.31 361 ILE B CA 1
ATOM 6412 C C . ILE B 1 361 ? -17.156 -14.656 -5.543 1 88.31 361 ILE B C 1
ATOM 6414 O O . ILE B 1 361 ? -18.359 -14.867 -5.438 1 88.31 361 ILE B O 1
ATOM 6418 N N . LYS B 1 362 ? -16.672 -13.484 -5.777 1 86.19 362 LYS B N 1
ATOM 6419 C CA . LYS B 1 362 ? -17.562 -12.336 -5.91 1 86.19 362 LYS B CA 1
ATOM 6420 C C . LYS B 1 362 ? -18.469 -12.492 -7.129 1 86.19 362 LYS B C 1
ATOM 6422 O O . LYS B 1 362 ? -19.641 -12.117 -7.082 1 86.19 362 LYS B O 1
ATOM 6427 N N . GLU B 1 363 ? -17.938 -13.031 -8.148 1 85.12 363 GLU B N 1
ATOM 6428 C CA . GLU B 1 363 ? -18.766 -13.305 -9.32 1 85.12 363 GLU B CA 1
ATOM 6429 C C . GLU B 1 363 ? -19.844 -14.344 -9.008 1 85.12 363 GLU B C 1
ATOM 6431 O O . GLU B 1 363 ? -20.984 -14.219 -9.461 1 85.12 363 GLU B O 1
ATOM 6436 N N . LYS B 1 364 ? -19.469 -15.297 -8.25 1 83.69 364 LYS B N 1
ATOM 6437 C CA . LYS B 1 364 ? -20.422 -16.328 -7.859 1 83.69 364 LYS B CA 1
ATOM 6438 C C . LYS B 1 364 ? -21.484 -15.75 -6.918 1 83.69 364 LYS B C 1
ATOM 6440 O O . LYS B 1 364 ? -22.656 -16.109 -7.004 1 83.69 364 LYS B O 1
ATOM 6445 N N . TRP B 1 365 ? -21.047 -14.898 -6.051 1 78 365 TRP B N 1
ATOM 6446 C CA . TRP B 1 365 ? -21.984 -14.219 -5.16 1 78 365 TRP B CA 1
ATOM 6447 C C . TRP B 1 365 ? -23.016 -13.422 -5.953 1 78 365 TRP B C 1
ATOM 6449 O O . TRP B 1 365 ? -24.203 -13.383 -5.594 1 78 365 TRP B O 1
ATOM 6459 N N . TYR B 1 366 ? -22.547 -12.828 -6.961 1 78.81 366 TYR B N 1
ATOM 6460 C CA . TYR B 1 366 ? -23.453 -12.062 -7.816 1 78.81 366 TYR B CA 1
ATOM 6461 C C . TYR B 1 366 ? -24.453 -12.977 -8.523 1 78.81 366 TYR B C 1
ATOM 6463 O O . TYR B 1 366 ? -25.641 -12.68 -8.578 1 78.81 366 TYR B O 1
ATOM 6471 N N . GLN B 1 367 ? -23.984 -14.086 -9.023 1 79.44 367 GLN B N 1
ATOM 6472 C CA . GLN B 1 367 ? -24.859 -15.031 -9.711 1 79.44 367 GLN B CA 1
ATOM 6473 C C . GLN B 1 367 ? -25.875 -15.641 -8.766 1 79.44 367 GLN B C 1
ATOM 6475 O O . GLN B 1 367 ? -27 -15.961 -9.172 1 79.44 367 GLN B O 1
ATOM 6480 N N . GLU B 1 368 ? -25.484 -15.68 -7.531 1 77 368 GLU B N 1
ATOM 6481 C CA . GLU B 1 368 ? -26.391 -16.266 -6.539 1 77 368 GLU B CA 1
ATOM 6482 C C . GLU B 1 368 ? -27.312 -15.195 -5.934 1 77 368 GLU B C 1
ATOM 6484 O O . GLU B 1 368 ? -28.109 -15.492 -5.047 1 77 368 GLU B O 1
ATOM 6489 N N . GLY B 1 369 ? -27.172 -13.906 -6.391 1 70.81 369 GLY B N 1
ATOM 6490 C CA . GLY B 1 369 ? -28.125 -12.859 -6.02 1 70.81 369 GLY B CA 1
ATOM 6491 C C . GLY B 1 369 ? -27.703 -12.094 -4.777 1 70.81 369 GLY B C 1
ATOM 6492 O O . GLY B 1 369 ? -28.516 -11.375 -4.184 1 70.81 369 GLY B O 1
ATOM 6493 N N . PHE B 1 370 ? -26.484 -12.328 -4.406 1 65.88 370 PHE B N 1
ATOM 6494 C CA . PHE B 1 370 ? -26.016 -11.602 -3.23 1 65.88 370 PHE B CA 1
ATOM 6495 C C . PHE B 1 370 ? -25.844 -10.125 -3.541 1 65.88 370 PHE B C 1
ATOM 6497 O O . PHE B 1 370 ? -26.234 -9.266 -2.748 1 65.88 370 PHE B O 1
ATOM 6504 N N . TYR B 1 371 ? -25.25 -9.891 -4.672 1 65 371 TYR B N 1
ATOM 6505 C CA . TYR B 1 371 ? -25.125 -8.5 -5.105 1 65 371 TYR B CA 1
ATOM 6506 C C . TYR B 1 371 ? -26.344 -8.055 -5.891 1 65 371 TYR B C 1
ATOM 6508 O O . TYR B 1 371 ? -26.781 -8.75 -6.809 1 65 371 TYR B O 1
ATOM 6516 N N . ARG B 1 372 ? -26.938 -7.02 -5.469 1 65.19 372 ARG B N 1
ATOM 6517 C CA . ARG B 1 372 ? -28.188 -6.562 -6.07 1 65.19 372 ARG B CA 1
ATOM 6518 C C . ARG B 1 372 ? -27.922 -5.82 -7.375 1 65.19 372 ARG B C 1
ATOM 6520 O O . ARG B 1 372 ? -28.797 -5.734 -8.234 1 65.19 372 ARG B O 1
ATOM 6527 N N . SER B 1 373 ? -26.719 -5.277 -7.523 1 74.31 373 SER B N 1
ATOM 6528 C CA . SER B 1 373 ? -26.438 -4.48 -8.719 1 74.31 373 SER B CA 1
ATOM 6529 C C . SER B 1 373 ? -25.094 -4.863 -9.336 1 74.31 373 SER B C 1
ATOM 6531 O O . SER B 1 373 ? -24.172 -5.258 -8.633 1 74.31 373 SER B O 1
ATOM 6533 N N . GLY B 1 374 ? -25.062 -4.961 -10.703 1 78.44 374 GLY B N 1
ATOM 6534 C CA . GLY B 1 374 ? -23.828 -5.207 -11.438 1 78.44 374 GLY B CA 1
ATOM 6535 C C . GLY B 1 374 ? -22.75 -4.191 -11.133 1 78.44 374 GLY B C 1
ATOM 6536 O O . GLY B 1 374 ? -21.562 -4.516 -11.172 1 78.44 374 GLY B O 1
ATOM 6537 N N . LEU B 1 375 ? -23.188 -3.002 -10.789 1 82.38 375 LEU B N 1
ATOM 6538 C CA . LEU B 1 375 ? -22.234 -1.944 -10.461 1 82.38 375 LEU B CA 1
ATOM 6539 C C . LEU B 1 375 ? -21.453 -2.289 -9.203 1 82.38 375 LEU B C 1
ATOM 6541 O O . LEU B 1 375 ? -20.234 -2.055 -9.141 1 82.38 375 LEU B O 1
ATOM 6545 N N . LEU B 1 376 ? -22.125 -2.855 -8.273 1 80.94 376 LEU B N 1
ATOM 6546 C CA . LEU B 1 376 ? -21.469 -3.225 -7.027 1 80.94 376 LEU B CA 1
ATOM 6547 C C . LEU B 1 376 ? -20.484 -4.371 -7.254 1 80.94 376 LEU B C 1
ATOM 6549 O O . LEU B 1 376 ? -19.438 -4.438 -6.598 1 80.94 376 LEU B O 1
ATOM 6553 N N . LEU B 1 377 ? -20.875 -5.223 -8.203 1 85.5 377 LEU B N 1
ATOM 6554 C CA . LEU B 1 377 ? -19.938 -6.277 -8.57 1 85.5 377 LEU B CA 1
ATOM 6555 C C . LEU B 1 377 ? -18.672 -5.691 -9.188 1 85.5 377 LEU B C 1
ATOM 6557 O O . LEU B 1 377 ? -17.562 -6.066 -8.805 1 85.5 377 LEU B O 1
ATOM 6561 N N . TRP B 1 378 ? -18.844 -4.758 -10.062 1 88.19 378 TRP B N 1
ATOM 6562 C CA . TRP B 1 378 ? -17.688 -4.176 -10.758 1 88.19 378 TRP B CA 1
ATOM 6563 C C . TRP B 1 378 ? -16.812 -3.398 -9.797 1 88.19 378 TRP B C 1
ATOM 6565 O O . TRP B 1 378 ? -15.578 -3.49 -9.859 1 88.19 378 TRP B O 1
ATOM 6575 N N . THR B 1 379 ? -17.391 -2.641 -8.898 1 88.44 379 THR B N 1
ATOM 6576 C CA . THR B 1 379 ? -16.578 -1.896 -7.934 1 88.44 379 THR B CA 1
ATOM 6577 C C . THR B 1 379 ? -15.914 -2.842 -6.941 1 88.44 379 THR B C 1
ATOM 6579 O O . THR B 1 379 ? -14.781 -2.604 -6.516 1 88.44 379 THR B O 1
ATOM 6582 N N . GLY B 1 380 ? -16.672 -3.877 -6.633 1 87.44 380 GLY B N 1
ATOM 6583 C CA . GLY B 1 380 ? -16.062 -4.879 -5.77 1 87.44 380 GLY B CA 1
ATOM 6584 C C . GLY B 1 380 ? -14.852 -5.547 -6.391 1 87.44 380 GLY B C 1
ATOM 6585 O O . GLY B 1 380 ? -13.836 -5.754 -5.723 1 87.44 380 GLY B O 1
ATOM 6586 N N . LEU B 1 381 ? -14.945 -5.867 -7.652 1 91.31 381 LEU B N 1
ATOM 6587 C CA . LEU B 1 381 ? -13.828 -6.457 -8.375 1 91.31 381 LEU B CA 1
ATOM 6588 C C . LEU B 1 381 ? -12.688 -5.457 -8.516 1 91.31 381 LEU B C 1
ATOM 6590 O O . LEU B 1 381 ? -11.516 -5.828 -8.398 1 91.31 381 LEU B O 1
ATOM 6594 N N . GLY B 1 382 ? -13.062 -4.23 -8.781 1 91.81 382 GLY B N 1
ATOM 6595 C CA . GLY B 1 382 ? -12.039 -3.195 -8.852 1 91.81 382 GLY B CA 1
ATOM 6596 C C . GLY B 1 382 ? -11.258 -3.047 -7.559 1 91.81 382 GLY B C 1
ATOM 6597 O O . GLY B 1 382 ? -10.031 -2.9 -7.582 1 91.81 382 GLY B O 1
ATOM 6598 N N . LEU B 1 383 ? -11.922 -3.064 -6.453 1 91.69 383 LEU B N 1
ATOM 6599 C CA . LEU B 1 383 ? -11.25 -2.951 -5.164 1 91.69 383 LEU B CA 1
ATOM 6600 C C . LEU B 1 383 ? -10.375 -4.172 -4.895 1 91.69 383 LEU B C 1
ATOM 6602 O O . LEU B 1 383 ? -9.328 -4.062 -4.258 1 91.69 383 LEU B O 1
ATOM 6606 N N . GLN B 1 384 ? -10.828 -5.289 -5.398 1 93.19 384 GLN B N 1
ATOM 6607 C CA . GLN B 1 384 ? -10 -6.484 -5.246 1 93.19 384 GLN B CA 1
ATOM 6608 C C . GLN B 1 384 ? -8.727 -6.375 -6.07 1 93.19 384 GLN B C 1
ATOM 6610 O O . GLN B 1 384 ? -7.656 -6.805 -5.629 1 93.19 384 GLN B O 1
ATOM 6615 N N . ILE B 1 385 ? -8.859 -5.867 -7.227 1 92.56 385 ILE B N 1
ATOM 6616 C CA . ILE B 1 385 ? -7.676 -5.629 -8.047 1 92.56 385 ILE B CA 1
ATOM 6617 C C . ILE B 1 385 ? -6.742 -4.652 -7.332 1 92.56 385 ILE B C 1
ATOM 6619 O O . ILE B 1 385 ? -5.52 -4.805 -7.383 1 92.56 385 ILE B O 1
ATOM 6623 N N . PHE B 1 386 ? -7.371 -3.691 -6.676 1 94.5 386 PHE B N 1
ATOM 6624 C CA . PHE B 1 386 ? -6.594 -2.766 -5.863 1 94.5 386 PHE B CA 1
ATOM 6625 C C . PHE B 1 386 ? -5.816 -3.516 -4.789 1 94.5 386 PHE B C 1
ATOM 6627 O O . PHE B 1 386 ? -4.633 -3.244 -4.566 1 94.5 386 PHE B O 1
ATOM 6634 N N . VAL B 1 387 ? -6.43 -4.418 -4.145 1 94.5 387 VAL B N 1
ATOM 6635 C CA . VAL B 1 387 ? -5.805 -5.188 -3.076 1 94.5 387 VAL B CA 1
ATOM 6636 C C . VAL B 1 387 ? -4.664 -6.027 -3.645 1 94.5 387 VAL B C 1
ATOM 6638 O O . VAL B 1 387 ? -3.545 -6 -3.123 1 94.5 387 VAL B O 1
ATOM 6641 N N . VAL B 1 388 ? -4.887 -6.711 -4.75 1 95.69 388 VAL B N 1
ATOM 6642 C CA . VAL B 1 388 ? -3.879 -7.566 -5.375 1 95.69 388 VAL B CA 1
ATOM 6643 C C . VAL B 1 388 ? -2.674 -6.727 -5.789 1 95.69 388 VAL B C 1
ATOM 6645 O O . VAL B 1 388 ? -1.529 -7.09 -5.508 1 95.69 388 VAL B O 1
ATOM 6648 N N . ALA B 1 389 ? -2.982 -5.621 -6.391 1 95.44 389 ALA B N 1
ATOM 6649 C CA . ALA B 1 389 ? -1.909 -4.754 -6.871 1 95.44 389 ALA B CA 1
ATOM 6650 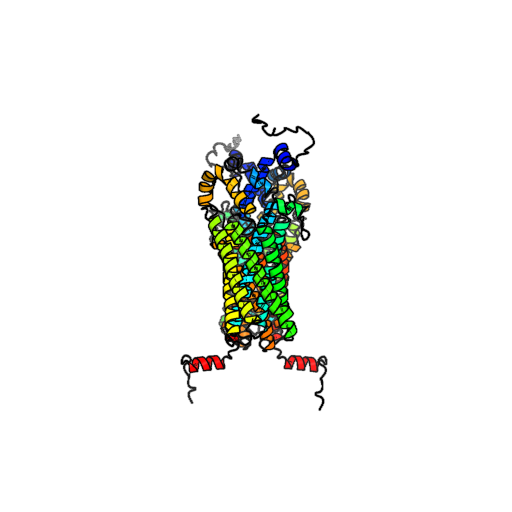C C . ALA B 1 389 ? -1.096 -4.191 -5.707 1 95.44 389 ALA B C 1
ATOM 6652 O O . ALA B 1 389 ? 0.124 -4.043 -5.812 1 95.44 389 ALA B O 1
ATOM 6653 N N . THR B 1 390 ? -1.779 -3.816 -4.629 1 95.31 390 THR B N 1
ATOM 6654 C CA . THR B 1 390 ? -1.089 -3.291 -3.455 1 95.31 390 THR B CA 1
ATOM 6655 C C . THR B 1 390 ? -0.103 -4.316 -2.904 1 95.31 390 THR B C 1
ATOM 6657 O O . THR B 1 390 ? 1.052 -3.988 -2.623 1 95.31 390 THR B O 1
ATOM 6660 N N . VAL B 1 391 ? -0.487 -5.559 -2.803 1 95.94 391 VAL B N 1
ATOM 6661 C CA . VAL B 1 391 ? 0.382 -6.594 -2.256 1 95.94 391 VAL B CA 1
ATOM 6662 C C . VAL B 1 391 ? 1.52 -6.883 -3.232 1 95.94 391 VAL B C 1
ATOM 6664 O O . VAL B 1 391 ? 2.656 -7.125 -2.818 1 95.94 391 VAL B O 1
ATOM 6667 N N . PHE B 1 392 ? 1.206 -6.816 -4.516 1 95 392 PHE B N 1
ATOM 6668 C CA . PHE B 1 392 ? 2.24 -7.031 -5.523 1 95 392 PHE B CA 1
ATOM 6669 C C . PHE B 1 392 ? 3.316 -5.957 -5.434 1 95 392 PHE B C 1
ATOM 6671 O O . PHE B 1 392 ? 4.5 -6.242 -5.621 1 95 392 PHE B O 1
ATOM 6678 N N . ILE B 1 393 ? 2.916 -4.723 -5.152 1 93.69 393 ILE B N 1
ATOM 6679 C CA . ILE B 1 393 ? 3.871 -3.629 -5.008 1 93.69 393 ILE B CA 1
ATOM 6680 C C . ILE B 1 393 ? 4.773 -3.889 -3.803 1 93.69 393 ILE B C 1
ATOM 6682 O O . ILE B 1 393 ? 5.977 -3.629 -3.855 1 93.69 393 ILE B O 1
ATOM 6686 N N . VAL B 1 394 ? 4.207 -4.406 -2.744 1 92.62 394 VAL B N 1
ATOM 6687 C CA . VAL B 1 394 ? 4.996 -4.727 -1.559 1 92.62 394 VAL B CA 1
ATOM 6688 C C . VAL B 1 394 ? 5.996 -5.836 -1.886 1 92.62 394 VAL B C 1
ATOM 6690 O O . VAL B 1 394 ? 7.156 -5.773 -1.478 1 92.62 394 VAL B O 1
ATOM 6693 N N . LEU B 1 395 ? 5.555 -6.836 -2.668 1 93.88 395 LEU B N 1
ATOM 6694 C CA . LEU B 1 395 ? 6.461 -7.898 -3.092 1 93.88 395 LEU B CA 1
ATOM 6695 C C . LEU B 1 395 ? 7.582 -7.344 -3.963 1 93.88 395 LEU B C 1
ATOM 6697 O O . LEU B 1 395 ? 8.727 -7.789 -3.867 1 93.88 395 LEU B O 1
ATOM 6701 N N . LEU B 1 396 ? 7.238 -6.422 -4.777 1 90.81 396 LEU B N 1
ATOM 6702 C CA . LEU B 1 396 ? 8.227 -5.777 -5.633 1 90.81 396 LEU B CA 1
ATOM 6703 C C . LEU B 1 396 ? 9.289 -5.066 -4.797 1 90.81 396 LEU B C 1
ATOM 6705 O O . LEU B 1 396 ? 10.484 -5.168 -5.078 1 90.81 396 LEU B O 1
ATOM 6709 N N . ILE B 1 397 ? 8.875 -4.395 -3.754 1 85.44 397 ILE B N 1
ATOM 6710 C CA . ILE B 1 397 ? 9.805 -3.674 -2.885 1 85.44 397 ILE B CA 1
ATOM 6711 C C . ILE B 1 397 ? 10.68 -4.664 -2.123 1 85.44 397 ILE B C 1
ATOM 6713 O O . ILE B 1 397 ? 11.867 -4.414 -1.902 1 85.44 397 ILE B O 1
ATOM 6717 N N . HIS B 1 398 ? 10.172 -5.824 -1.823 1 84.75 398 HIS B N 1
ATOM 6718 C CA . HIS B 1 398 ? 10.906 -6.84 -1.079 1 84.75 398 HIS B CA 1
ATOM 6719 C C . HIS B 1 398 ? 11.961 -7.512 -1.955 1 84.75 398 HIS B C 1
ATOM 6721 O O . HIS B 1 398 ? 12.828 -8.227 -1.451 1 84.75 398 HIS B O 1
ATOM 6727 N N . SER B 1 399 ? 11.852 -7.262 -3.26 1 83.69 399 SER B N 1
ATOM 6728 C CA . SER B 1 399 ? 12.906 -7.777 -4.125 1 83.69 399 SER B CA 1
ATOM 6729 C C . SER B 1 399 ? 14.242 -7.086 -3.85 1 83.69 399 SER B C 1
ATOM 6731 O O . SER B 1 399 ? 15.297 -7.598 -4.211 1 83.69 399 SER B O 1
ATOM 6733 N N . VAL B 1 400 ? 14.164 -5.895 -3.172 1 74.75 400 VAL B N 1
ATOM 6734 C CA . VAL B 1 400 ? 15.398 -5.16 -2.906 1 74.75 400 VAL B CA 1
ATOM 6735 C C . VAL B 1 400 ? 15.539 -4.914 -1.406 1 74.75 400 VAL B C 1
ATOM 6737 O O . VAL B 1 400 ? 16.641 -4.992 -0.86 1 74.75 400 VAL B O 1
ATOM 6740 N N . VAL B 1 401 ? 14.367 -4.652 -0.716 1 73.56 401 VAL B N 1
ATOM 6741 C CA . VAL B 1 401 ? 14.414 -4.289 0.697 1 73.56 401 VAL B CA 1
ATOM 6742 C C . VAL B 1 401 ? 13.992 -5.484 1.552 1 73.56 401 VAL B C 1
ATOM 6744 O O . VAL B 1 401 ? 12.82 -5.852 1.576 1 73.56 401 VAL B O 1
ATOM 6747 N N . LEU B 1 402 ? 14.922 -6.09 2.246 1 66.06 402 LEU B N 1
ATOM 6748 C CA . LEU B 1 402 ? 14.594 -7.238 3.08 1 66.06 402 LEU B CA 1
ATOM 6749 C C . LEU B 1 402 ? 14.57 -6.852 4.555 1 66.06 402 LEU B C 1
ATOM 6751 O O . LEU B 1 402 ? 13.773 -7.383 5.328 1 66.06 402 LEU B O 1
ATOM 6755 N N . GLN B 1 403 ? 15.383 -5.812 4.879 1 69.88 403 GLN B N 1
ATOM 6756 C CA . GLN B 1 403 ? 15.438 -5.402 6.281 1 69.88 403 GLN B CA 1
ATOM 6757 C C . GLN B 1 403 ? 14.688 -4.09 6.5 1 69.88 403 GLN B C 1
ATOM 6759 O O . GLN B 1 403 ? 14.547 -3.291 5.57 1 69.88 403 GLN B O 1
ATOM 6764 N N . VAL B 1 404 ? 14.266 -3.928 7.688 1 75.19 404 VAL B N 1
ATOM 6765 C CA . VAL B 1 404 ? 13.562 -2.699 8.039 1 75.19 404 VAL B CA 1
ATOM 6766 C C . VAL B 1 404 ? 14.531 -1.52 8.008 1 75.19 404 VAL B C 1
ATOM 6768 O O . VAL B 1 404 ? 15.57 -1.549 8.664 1 75.19 404 VAL B O 1
ATOM 6771 N N . PRO B 1 405 ? 14.141 -0.571 7.191 1 70.06 405 PRO B N 1
ATOM 6772 C CA . PRO B 1 405 ? 15.008 0.609 7.164 1 70.06 405 PRO B CA 1
ATOM 6773 C C . PRO B 1 405 ? 15.07 1.331 8.508 1 70.06 405 PRO B C 1
ATOM 6775 O O . PRO B 1 405 ? 14.094 1.311 9.266 1 70.06 405 PRO B O 1
ATOM 6778 N N . SER B 1 406 ? 16.094 1.971 8.828 1 66.44 406 SER B N 1
ATOM 6779 C CA . SER B 1 406 ? 16.234 2.699 10.086 1 66.44 406 SER B CA 1
ATOM 6780 C C . SER B 1 406 ? 15.711 4.125 9.961 1 66.44 406 SER B C 1
ATOM 6782 O O . SER B 1 406 ? 15.352 4.746 10.961 1 66.44 406 SER B O 1
ATOM 6784 N N . ALA B 1 407 ? 15.625 4.625 8.742 1 66.94 407 ALA B N 1
ATOM 6785 C CA . ALA B 1 407 ? 15.219 6.012 8.508 1 66.94 407 ALA B CA 1
ATOM 6786 C C . ALA B 1 407 ? 13.703 6.156 8.57 1 66.94 407 ALA B C 1
ATOM 6788 O O . ALA B 1 407 ? 12.969 5.32 8.039 1 66.94 407 ALA B O 1
ATOM 6789 N N . GLU B 1 408 ? 13.336 7.238 9.289 1 73.75 408 GLU B N 1
ATOM 6790 C CA . GLU B 1 408 ? 11.914 7.582 9.273 1 73.75 408 GLU B CA 1
ATOM 6791 C C . GLU B 1 408 ? 11.562 8.445 8.062 1 73.75 408 GLU B C 1
ATOM 6793 O O . GLU B 1 408 ? 12.391 9.227 7.594 1 73.75 408 GLU B O 1
ATOM 6798 N N . PRO B 1 409 ? 10.406 8.25 7.5 1 81.06 409 PRO B N 1
ATOM 6799 C CA . PRO B 1 409 ? 9.258 7.48 7.977 1 81.06 409 PRO B CA 1
ATOM 6800 C C . PRO B 1 409 ? 9.203 6.07 7.387 1 81.06 409 PRO B C 1
ATOM 6802 O O . PRO B 1 409 ? 8.195 5.375 7.523 1 81.06 409 PRO B O 1
ATOM 6805 N N . PHE B 1 410 ? 10.258 5.625 6.727 1 76.56 410 PHE B N 1
ATOM 6806 C CA . PHE B 1 410 ? 10.266 4.336 6.047 1 76.56 410 PHE B CA 1
ATOM 6807 C C . PHE B 1 410 ? 10.211 3.191 7.051 1 76.56 410 PHE B C 1
ATOM 6809 O O . PHE B 1 410 ? 9.586 2.162 6.793 1 76.56 410 PHE B O 1
ATOM 6816 N N . ARG B 1 411 ? 10.805 3.408 8.195 1 80.5 411 ARG B N 1
ATOM 6817 C CA . ARG B 1 411 ? 10.734 2.4 9.25 1 80.5 411 ARG B CA 1
ATOM 6818 C C . ARG B 1 411 ? 9.305 2.184 9.711 1 80.5 411 ARG B C 1
ATOM 6820 O O . ARG B 1 411 ? 8.812 1.054 9.719 1 80.5 411 ARG B O 1
ATOM 6827 N N . SER B 1 412 ? 8.703 3.318 10 1 85.12 412 SER B N 1
ATOM 6828 C CA . SER B 1 412 ? 7.316 3.242 10.453 1 85.12 412 SER B CA 1
ATOM 6829 C C . SER B 1 412 ? 6.398 2.727 9.352 1 85.12 412 SER B C 1
ATOM 6831 O O . SER B 1 412 ? 5.469 1.966 9.617 1 85.12 412 SER B O 1
ATOM 6833 N N . ALA B 1 413 ? 6.707 3.125 8.18 1 86.31 413 ALA B N 1
ATOM 6834 C CA . ALA B 1 413 ? 5.902 2.682 7.043 1 86.31 413 ALA B CA 1
ATOM 6835 C C . ALA B 1 413 ? 6.004 1.171 6.859 1 86.31 413 ALA B C 1
ATOM 6837 O O . ALA B 1 413 ? 5 0.503 6.602 1 86.31 413 ALA B O 1
ATOM 6838 N N . MET B 1 414 ? 7.141 0.606 7.008 1 85.69 414 MET B N 1
ATOM 6839 C CA . MET B 1 414 ? 7.328 -0.829 6.816 1 85.69 414 MET B CA 1
ATOM 6840 C C . MET B 1 414 ? 6.645 -1.62 7.926 1 85.69 414 MET B C 1
ATOM 6842 O O . MET B 1 414 ? 6.008 -2.643 7.664 1 85.69 414 MET B O 1
ATOM 6846 N N . TYR B 1 415 ? 6.758 -1.155 9.164 1 88.81 415 TYR B N 1
ATOM 6847 C CA . TYR B 1 415 ? 6.07 -1.833 10.25 1 88.81 415 TYR B CA 1
ATOM 6848 C C . TYR B 1 415 ? 4.559 -1.764 10.07 1 88.81 415 TYR B C 1
ATOM 6850 O O . TYR B 1 415 ? 3.857 -2.758 10.273 1 88.81 415 TYR B O 1
ATOM 6858 N N . ALA B 1 416 ? 4.148 -0.619 9.688 1 91.69 416 ALA B N 1
ATOM 6859 C CA . ALA B 1 416 ? 2.715 -0.46 9.445 1 91.69 416 ALA B CA 1
ATOM 6860 C C . ALA B 1 416 ? 2.254 -1.351 8.297 1 91.69 416 ALA B C 1
ATOM 6862 O O . ALA B 1 416 ? 1.187 -1.965 8.367 1 91.69 416 ALA B O 1
ATOM 6863 N N . ALA B 1 417 ? 3.041 -1.422 7.293 1 91.06 417 ALA B N 1
ATOM 6864 C CA . ALA B 1 417 ? 2.695 -2.26 6.148 1 91.06 417 ALA B CA 1
ATOM 6865 C C . ALA B 1 417 ? 2.607 -3.729 6.551 1 91.06 417 ALA B C 1
ATOM 6867 O O . ALA B 1 417 ? 1.667 -4.43 6.168 1 91.06 417 ALA B O 1
ATOM 6868 N N . ARG B 1 418 ? 3.551 -4.195 7.352 1 91.75 418 ARG B N 1
ATOM 6869 C CA . ARG B 1 418 ? 3.531 -5.582 7.801 1 91.75 418 ARG B CA 1
ATOM 6870 C C . ARG B 1 418 ? 2.281 -5.875 8.625 1 91.75 418 ARG B C 1
ATOM 6872 O O . ARG B 1 418 ? 1.632 -6.902 8.438 1 91.75 418 ARG B O 1
ATOM 6879 N N . ALA B 1 419 ? 1.945 -4.922 9.438 1 92.81 419 ALA B N 1
ATOM 6880 C CA . ALA B 1 419 ? 0.775 -5.109 10.297 1 92.81 419 ALA B CA 1
ATOM 6881 C C . ALA B 1 419 ? -0.509 -5.125 9.469 1 92.81 419 ALA B C 1
ATOM 6883 O O . ALA B 1 419 ? -1.349 -6.012 9.641 1 92.81 419 ALA B O 1
ATOM 6884 N N . ILE B 1 420 ? -0.638 -4.234 8.602 1 94.31 420 ILE B N 1
ATOM 6885 C CA . ILE B 1 420 ? -1.891 -4.09 7.871 1 94.31 420 ILE B CA 1
ATOM 6886 C C . ILE B 1 420 ? -2.033 -5.223 6.859 1 94.31 420 ILE B C 1
ATOM 6888 O O . ILE B 1 420 ? -3.145 -5.68 6.582 1 94.31 420 ILE B O 1
ATOM 6892 N N . LEU B 1 421 ? -0.942 -5.652 6.328 1 94.69 421 LEU B N 1
ATOM 6893 C CA . LEU B 1 421 ? -1.009 -6.754 5.375 1 94.69 421 LEU B CA 1
ATOM 6894 C C . LEU B 1 421 ? -1.396 -8.055 6.074 1 94.69 421 LEU B C 1
ATOM 6896 O O . LEU B 1 421 ? -2.086 -8.891 5.492 1 94.69 421 LEU B O 1
ATOM 6900 N N . ILE B 1 422 ? -0.988 -8.219 7.336 1 94.38 422 ILE B N 1
ATOM 6901 C CA . ILE B 1 422 ? -1.441 -9.367 8.117 1 94.38 422 ILE B CA 1
ATOM 6902 C C . ILE B 1 422 ? -2.951 -9.281 8.336 1 94.38 422 ILE B C 1
ATOM 6904 O O . ILE B 1 422 ? -3.666 -10.273 8.172 1 94.38 422 ILE B O 1
ATOM 6908 N N . LEU B 1 423 ? -3.379 -8.094 8.594 1 93.81 423 LEU B N 1
ATOM 6909 C CA . LEU B 1 423 ? -4.809 -7.883 8.789 1 93.81 423 LEU B CA 1
ATOM 6910 C C . LEU B 1 423 ? -5.578 -8.188 7.504 1 93.81 423 LEU B C 1
ATOM 6912 O O . LEU B 1 423 ? -6.586 -8.906 7.535 1 93.81 423 LEU B O 1
ATOM 6916 N N . GLY B 1 424 ? -5.121 -7.641 6.438 1 94.94 424 GLY B N 1
ATOM 6917 C CA . GLY B 1 424 ? -5.773 -7.895 5.164 1 94.94 424 GLY B CA 1
ATOM 6918 C C . GLY B 1 424 ? -5.805 -9.367 4.793 1 94.94 424 GLY B C 1
ATOM 6919 O O . GLY B 1 424 ? -6.812 -9.867 4.289 1 94.94 424 GLY B O 1
ATOM 6920 N N . THR B 1 425 ? -4.688 -10.055 5.07 1 95.75 425 THR B N 1
ATOM 6921 C CA . THR B 1 425 ? -4.594 -11.477 4.77 1 95.75 425 THR B CA 1
ATOM 6922 C C . THR B 1 425 ? -5.602 -12.273 5.598 1 95.75 425 THR B C 1
ATOM 6924 O O . THR B 1 425 ? -6.273 -13.164 5.078 1 95.75 425 THR B O 1
ATOM 6927 N N . LEU B 1 426 ? -5.703 -11.906 6.855 1 94.62 426 LEU B N 1
ATOM 6928 C CA . LEU B 1 426 ? -6.637 -12.594 7.738 1 94.62 426 LEU B CA 1
ATOM 6929 C C . LEU B 1 426 ? -8.078 -12.383 7.281 1 94.62 426 LEU B C 1
ATOM 6931 O O . LEU B 1 426 ? -8.852 -13.336 7.191 1 94.62 426 LEU B O 1
ATOM 6935 N N . CYS B 1 427 ? -8.422 -11.195 6.961 1 93.94 427 CYS B N 1
ATOM 6936 C CA . CYS B 1 427 ? -9.781 -10.883 6.535 1 93.94 427 CYS B CA 1
ATOM 6937 C C . CYS B 1 427 ? -10.117 -11.586 5.223 1 93.94 427 CYS B C 1
ATOM 6939 O O . CYS B 1 427 ? -11.18 -12.188 5.094 1 93.94 427 CYS B O 1
ATOM 6941 N N . GLU B 1 428 ? -9.164 -11.539 4.312 1 94.12 428 GLU B N 1
ATOM 6942 C CA . GLU B 1 428 ? -9.383 -12.172 3.014 1 94.12 428 GLU B CA 1
ATOM 6943 C C . GLU B 1 428 ? -9.5 -13.688 3.143 1 94.12 428 GLU B C 1
ATOM 6945 O O . GLU B 1 428 ? -10.32 -14.305 2.467 1 94.12 428 GLU B O 1
ATOM 6950 N N . SER B 1 429 ? -8.664 -14.25 3.953 1 94.56 429 SER B N 1
ATOM 6951 C CA . SER B 1 429 ? -8.695 -15.695 4.152 1 94.56 429 SER B CA 1
ATOM 6952 C C . SER B 1 429 ? -10.023 -16.141 4.766 1 94.56 429 SER B C 1
ATOM 6954 O O . SER B 1 429 ? -10.594 -17.156 4.359 1 94.56 429 SER B O 1
ATOM 6956 N N . ILE B 1 430 ? -10.5 -15.375 5.695 1 91.56 430 ILE B N 1
ATOM 6957 C CA . ILE B 1 430 ? -11.766 -15.719 6.352 1 91.56 430 ILE B CA 1
ATOM 6958 C C . ILE B 1 430 ? -12.914 -15.594 5.352 1 91.56 430 ILE B C 1
ATOM 6960 O O . ILE B 1 430 ? -13.805 -16.438 5.316 1 91.56 430 ILE B O 1
ATOM 6964 N N . ASP B 1 431 ? -12.891 -14.586 4.531 1 89.19 431 ASP B N 1
ATOM 6965 C CA . ASP B 1 431 ? -13.93 -14.391 3.518 1 89.19 431 ASP B CA 1
ATOM 6966 C C . ASP B 1 431 ? -13.969 -15.57 2.547 1 89.19 431 ASP B C 1
ATOM 6968 O O . ASP B 1 431 ? -15.039 -16.109 2.268 1 89.19 431 ASP B O 1
ATOM 6972 N N . VAL B 1 432 ? -12.828 -15.977 2.07 1 91.25 432 VAL B N 1
ATOM 6973 C CA . VAL B 1 432 ? -12.734 -17.062 1.098 1 91.25 432 VAL B CA 1
ATOM 6974 C C . VAL B 1 432 ? -13.156 -18.375 1.745 1 91.25 432 VAL B C 1
ATOM 6976 O O . VAL B 1 432 ? -13.953 -19.125 1.176 1 91.25 432 VAL B O 1
ATOM 6979 N N . MET B 1 433 ? -12.734 -18.578 2.951 1 89.81 433 MET B N 1
ATOM 6980 C CA . MET B 1 433 ? -13.062 -19.828 3.635 1 89.81 433 MET B CA 1
ATOM 6981 C C . MET B 1 433 ? -14.547 -19.875 3.975 1 89.81 433 MET B C 1
ATOM 6983 O O . MET B 1 433 ? -15.156 -20.953 3.934 1 89.81 433 MET B O 1
ATOM 6987 N N . ALA B 1 434 ? -15.086 -18.734 4.355 1 86.31 434 ALA B N 1
ATOM 6988 C CA . ALA B 1 434 ? -16.516 -18.688 4.664 1 86.31 434 ALA B CA 1
ATOM 6989 C C . ALA B 1 434 ? -17.359 -19.047 3.443 1 86.31 434 ALA B C 1
ATOM 6991 O O . ALA B 1 434 ? -18.359 -19.734 3.561 1 86.31 434 ALA B O 1
ATOM 6992 N N . PHE B 1 435 ? -16.969 -18.641 2.346 1 86.19 435 PHE B N 1
ATOM 6993 C CA . PHE B 1 435 ? -17.688 -18.953 1.125 1 86.19 435 PHE B CA 1
ATOM 6994 C C . PHE B 1 435 ? -17.5 -20.422 0.746 1 86.19 435 PHE B C 1
ATOM 6996 O O . PHE B 1 435 ? -18.453 -21.125 0.451 1 86.19 435 PHE B O 1
ATOM 7003 N N . LEU B 1 436 ? -16.266 -20.875 0.776 1 88.19 436 LEU B N 1
ATOM 7004 C CA . LEU B 1 436 ? -15.945 -22.234 0.334 1 88.19 436 LEU B CA 1
ATOM 7005 C C . LEU B 1 436 ? -16.594 -23.266 1.242 1 88.19 436 LEU B C 1
ATOM 7007 O O . LEU B 1 436 ? -16.906 -24.375 0.801 1 88.19 436 LEU B O 1
ATOM 7011 N N . SER B 1 437 ? -16.812 -22.828 2.451 1 86.5 437 SER B N 1
ATOM 7012 C CA . SER B 1 437 ? -17.453 -23.75 3.383 1 86.5 437 SER B CA 1
ATOM 7013 C C . SER B 1 437 ? -18.969 -23.688 3.27 1 86.5 437 SER B C 1
ATOM 7015 O O . SER B 1 437 ? -19.688 -24.531 3.832 1 86.5 437 SER B O 1
ATOM 7017 N N . GLY B 1 438 ? -19.469 -22.734 2.52 1 77.88 438 GLY B N 1
ATOM 7018 C CA . GLY B 1 438 ? -20.906 -22.578 2.371 1 77.88 438 GLY B CA 1
ATOM 7019 C C . GLY B 1 438 ? -21.531 -21.766 3.49 1 77.88 438 GLY B C 1
ATOM 7020 O O . GLY B 1 438 ? -22.766 -21.625 3.555 1 77.88 438 GLY B O 1
ATOM 7021 N N . TYR B 1 439 ? -20.797 -21.328 4.434 1 65.5 439 TYR B N 1
ATOM 7022 C CA . TYR B 1 439 ? -21.281 -20.562 5.574 1 65.5 439 TYR B CA 1
ATOM 7023 C C . TYR B 1 439 ? -21.906 -19.25 5.125 1 65.5 439 TYR B C 1
ATOM 7025 O O . TYR B 1 439 ? -22.875 -18.781 5.734 1 65.5 439 TYR B O 1
ATOM 7033 N N . ALA B 1 440 ? -21.391 -18.672 4.191 1 59.66 440 ALA B N 1
ATOM 7034 C CA . ALA B 1 440 ? -21.875 -17.375 3.76 1 59.66 440 ALA B CA 1
ATOM 7035 C C . ALA B 1 440 ? -23.297 -17.469 3.217 1 59.66 440 ALA B C 1
ATOM 7037 O O . ALA B 1 440 ? -24.031 -16.469 3.197 1 59.66 440 ALA B O 1
ATOM 7038 N N . THR B 1 441 ? -23.719 -18.625 2.666 1 55.38 441 THR B N 1
ATOM 7039 C CA . THR B 1 441 ? -25.062 -18.828 2.137 1 55.38 441 THR B CA 1
ATOM 7040 C C . THR B 1 441 ? -26.016 -19.266 3.244 1 55.38 441 THR B C 1
ATOM 7042 O O . THR B 1 441 ? -27.203 -19.484 2.994 1 55.38 441 THR B O 1
ATOM 7045 N N . LEU B 1 442 ? -25.547 -19.547 4.348 1 49.84 442 LEU B N 1
ATOM 7046 C CA . LEU B 1 442 ? -26.438 -20.016 5.395 1 49.84 442 LEU B CA 1
ATOM 7047 C C . LEU B 1 442 ? -27.359 -18.906 5.871 1 49.84 442 LEU B C 1
ATOM 7049 O O . LEU B 1 442 ? -26.906 -17.828 6.234 1 49.84 442 LEU B O 1
ATOM 7053 N N . ASP B 1 443 ? -28.469 -18.703 5.25 1 46.69 443 ASP B N 1
ATOM 7054 C CA . ASP B 1 443 ? -29.609 -17.875 5.672 1 46.69 443 ASP B CA 1
ATOM 7055 C C . ASP B 1 443 ? -29.656 -17.766 7.191 1 46.69 443 ASP B C 1
ATOM 7057 O O . ASP B 1 443 ? -29.25 -18.688 7.902 1 46.69 443 ASP B O 1
ATOM 7061 N N . ALA B 1 444 ? -29.75 -16.578 7.742 1 45.5 444 ALA B N 1
ATOM 7062 C CA . ALA B 1 444 ? -29.984 -16.344 9.164 1 45.5 444 ALA B CA 1
ATOM 7063 C C . ALA B 1 444 ? -30.844 -17.453 9.773 1 45.5 444 ALA B C 1
ATOM 7065 O O . ALA B 1 444 ? -30.594 -17.891 10.898 1 45.5 444 ALA B O 1
ATOM 7066 N N . GLU B 1 445 ? -31.828 -17.812 9.094 1 47.62 445 GLU B N 1
ATOM 7067 C CA . GLU B 1 445 ? -32.812 -18.766 9.633 1 47.62 445 GLU B CA 1
ATOM 7068 C C . GLU B 1 445 ? -32.188 -20.156 9.773 1 47.62 445 GLU B C 1
ATOM 7070 O O . GLU B 1 445 ? -32.438 -20.859 10.75 1 47.62 445 GLU B O 1
ATOM 7075 N N . HIS B 1 446 ? -31.406 -20.531 8.859 1 48.5 446 HIS B N 1
ATOM 7076 C CA . HIS B 1 446 ? -30.844 -21.875 8.953 1 48.5 446 HIS B CA 1
ATOM 7077 C C . HIS B 1 446 ? -29.719 -21.922 9.984 1 48.5 446 HIS B C 1
ATOM 7079 O O . HIS B 1 446 ? -29.578 -22.906 10.719 1 48.5 446 HIS B O 1
ATOM 7085 N N . LEU B 1 447 ? -28.984 -20.891 10.086 1 44.31 447 LEU B N 1
ATOM 7086 C CA . LEU B 1 447 ? -28.031 -20.797 11.188 1 44.31 447 LEU B CA 1
ATOM 7087 C C . LEU B 1 447 ? -28.75 -20.781 12.531 1 44.31 447 LEU B C 1
ATOM 7089 O O . LEU B 1 447 ? -28.344 -21.453 13.477 1 44.31 447 LEU B O 1
ATOM 7093 N N . LYS B 1 448 ? -29.812 -20.031 12.641 1 50.41 448 LYS B N 1
ATOM 7094 C CA . LYS B 1 448 ? -30.641 -20.094 13.828 1 50.41 448 LYS B CA 1
ATOM 7095 C C . LYS B 1 448 ? -31.219 -21.5 14.016 1 50.41 448 LYS B C 1
ATOM 7097 O O . LYS B 1 448 ? -31.266 -22.016 15.133 1 50.41 448 LYS B O 1
ATOM 7102 N N . SER B 1 449 ? -31.641 -22.047 12.891 1 51.12 449 SER B N 1
ATOM 7103 C CA . SER B 1 449 ? -32.156 -23.422 12.969 1 51.12 449 SER B CA 1
ATOM 7104 C C . SER B 1 449 ? -31.031 -24.406 13.305 1 51.12 449 SER B C 1
ATOM 7106 O O . SER B 1 449 ? -31.266 -25.359 14.047 1 51.12 449 SER B O 1
ATOM 7108 N N . LEU B 1 450 ? -29.891 -24.156 12.805 1 47.91 450 LEU B N 1
ATOM 7109 C CA . LEU B 1 450 ? -28.766 -25.016 13.156 1 47.91 450 LEU B CA 1
ATOM 7110 C C . LEU B 1 450 ? -28.312 -24.766 14.586 1 47.91 450 LEU B C 1
ATOM 7112 O O . LEU B 1 450 ? -28.016 -25.703 15.32 1 47.91 450 LEU B O 1
ATOM 7116 N N . LEU B 1 451 ? -28.25 -23.469 14.891 1 49.38 451 LEU B N 1
ATOM 7117 C CA . LEU B 1 451 ? -27.953 -23.156 16.281 1 49.38 451 LEU B CA 1
ATOM 7118 C C . LEU B 1 451 ? -29.078 -23.641 17.203 1 49.38 451 LEU B C 1
ATOM 7120 O O . LEU B 1 451 ? -28.812 -24.094 18.312 1 49.38 451 LEU B O 1
ATOM 7124 N N . ARG B 1 452 ? -30.312 -23.5 16.812 1 50.94 452 ARG B N 1
ATOM 7125 C CA . ARG B 1 452 ? -31.422 -24.094 17.562 1 50.94 452 ARG B CA 1
ATOM 7126 C C . ARG B 1 452 ? -31.312 -25.609 17.609 1 50.94 452 ARG B C 1
ATOM 7128 O O . ARG B 1 452 ? -31.578 -26.219 18.641 1 50.94 452 ARG B O 1
ATOM 7135 N N . ARG B 1 453 ? -30.969 -26.156 16.547 1 51.62 453 ARG B N 1
ATOM 7136 C CA . ARG B 1 453 ? -30.812 -27.609 16.516 1 51.62 453 ARG B CA 1
ATOM 7137 C C . ARG B 1 453 ? -29.641 -28.062 17.375 1 51.62 453 ARG B C 1
ATOM 7139 O O . ARG B 1 453 ? -29.688 -29.141 17.984 1 51.62 453 ARG B O 1
ATOM 7146 N N . HIS B 1 454 ? -28.609 -27.203 17.375 1 50.88 454 HIS B N 1
ATOM 7147 C CA . HIS B 1 454 ? -27.5 -27.578 18.234 1 50.88 454 HIS B CA 1
ATOM 7148 C C . HIS B 1 454 ? -27.625 -26.906 19.609 1 50.88 454 HIS B C 1
ATOM 7150 O O . HIS B 1 454 ? -26.688 -26.938 20.406 1 50.88 454 HIS B O 1
ATOM 7156 N N . GLY B 1 455 ? -28.719 -26.438 20.047 1 48.09 455 GLY B N 1
ATOM 7157 C CA . GLY B 1 455 ? -29.094 -26.016 21.391 1 48.09 455 GLY B CA 1
ATOM 7158 C C . GLY B 1 455 ? -28.484 -24.688 21.797 1 48.09 455 GLY B C 1
ATOM 7159 O O . GLY B 1 455 ? -28.438 -24.359 22.984 1 48.09 455 GLY B O 1
ATOM 7160 N N . LEU B 1 456 ? -27.969 -24.062 20.953 1 45.97 456 LEU B N 1
ATOM 7161 C CA . LEU B 1 456 ? -27.219 -22.891 21.375 1 45.97 456 LEU B CA 1
ATOM 7162 C C . LEU B 1 456 ? -28.078 -21.625 21.297 1 45.97 456 LEU B C 1
ATOM 7164 O O . LEU B 1 456 ? -27.703 -20.578 21.797 1 45.97 456 LEU B O 1
ATOM 7168 N N . LEU B 1 457 ? -29.016 -21.422 20.547 1 45.69 457 LEU B N 1
ATOM 7169 C CA . LEU B 1 457 ? -29.969 -20.312 20.625 1 45.69 457 LEU B CA 1
ATOM 7170 C C . LEU B 1 457 ? -31.188 -20.703 21.438 1 45.69 457 LEU B C 1
ATOM 7172 O O . LEU B 1 457 ? -31.859 -21.688 21.125 1 45.69 457 LEU B O 1
ATOM 7176 N N . LYS B 1 458 ? -31.312 -20.156 22.672 1 42.81 458 LYS B N 1
ATOM 7177 C CA . LYS B 1 458 ? -32.469 -20.281 23.547 1 42.81 458 LYS B CA 1
ATOM 7178 C C . LYS B 1 458 ? -33.75 -19.828 22.828 1 42.81 458 LYS B C 1
ATOM 7180 O O . LYS B 1 458 ? -33.75 -18.844 22.078 1 42.81 458 LYS B O 1
ATOM 7185 N N . GLN B 1 459 ? -34.656 -20.703 22.625 1 39.5 459 GLN B N 1
ATOM 7186 C CA . GLN B 1 459 ? -36.031 -20.406 22.219 1 39.5 459 GLN B CA 1
ATOM 7187 C C . GLN B 1 459 ? -36.594 -19.219 23 1 39.5 459 GLN B C 1
ATOM 7189 O O . GLN B 1 459 ? -36.781 -19.297 24.219 1 39.5 459 GLN B O 1
ATOM 7194 N N . VAL B 1 460 ? -36.25 -17.984 22.859 1 37.59 460 VAL B N 1
ATOM 7195 C CA . VAL B 1 460 ? -37.156 -17.062 23.531 1 37.59 460 VAL B CA 1
ATOM 7196 C C . VAL B 1 460 ? -38.562 -17.297 23.062 1 37.59 460 VAL B C 1
ATOM 7198 O O . VAL B 1 460 ? -38.875 -17.172 21.875 1 37.59 460 VAL B O 1
ATOM 7201 N N . SER B 1 461 ? -39.281 -18.172 23.703 1 30.61 461 SER B N 1
ATOM 7202 C CA . SER B 1 461 ? -40.719 -18.406 23.625 1 30.61 461 SER B CA 1
ATOM 7203 C C . SER B 1 461 ? -41.469 -17.094 23.5 1 30.61 461 SER B C 1
ATOM 7205 O O . SER B 1 461 ? -41.25 -16.156 24.25 1 30.61 461 SER B O 1
ATOM 7207 N N . PRO B 1 462 ? -41.906 -16.766 22.328 1 33.47 462 PRO B N 1
ATOM 7208 C CA . PRO B 1 462 ? -42.938 -15.711 22.359 1 33.47 462 PRO B CA 1
ATOM 7209 C C . PRO B 1 462 ? -43.969 -15.922 23.469 1 33.47 462 PRO B C 1
ATOM 7211 O O . PRO B 1 462 ? -44.406 -17.047 23.688 1 33.47 462 PRO B O 1
ATOM 7214 N N . ASN B 1 463 ? -43.781 -15.367 24.656 1 28.75 463 ASN B N 1
ATOM 7215 C CA . ASN B 1 463 ? -44.969 -15.422 25.5 1 28.75 463 ASN B CA 1
ATOM 7216 C C . ASN B 1 463 ? -46.25 -15.188 24.703 1 28.75 463 ASN B C 1
ATOM 7218 O O . ASN B 1 463 ? -46.281 -14.305 23.844 1 28.75 463 ASN B O 1
ATOM 7222 N N . PRO B 1 464 ? -47.406 -16.016 24.984 1 28.17 464 PRO B N 1
ATOM 7223 C CA . PRO B 1 464 ? -48.75 -15.727 24.516 1 28.17 464 PRO B CA 1
ATOM 7224 C C . PRO B 1 464 ? -49.219 -14.312 24.875 1 28.17 464 PRO B C 1
ATOM 7226 O O . PRO B 1 464 ? -48.781 -13.758 25.875 1 28.17 464 PRO B O 1
#

Secondary structure (DSSP, 8-state):
-----------------------HHHHHHHHT-HHHHHHHHHHHHHIIIII--STT----HHHHHHHHHHHHHHHHH--SHHHHHHHHHHHHHHHHHHHHHHHHHHHHHHHHHTT-TT-HHHHHHHHHHHHHHHHHHHHHHHHHHHTSS--SGGG--SS---HHHHHHHS-HHHHHHHHHHHHHHHHHHHHHHHTTS---HHHHIIIIIHHHHHHHHHHHHHHHHHHHHHHT----SHHHHHHHHHHHHHHHHHHHHHHHHHHHHH-TTSTTHHHHHHHHHHHHHHHHHHHHHHHHHHHHTT-TTTTT-HHHHSHHHHHTTTTHHHHHHHHHHH----HHHHHHHHHHHHHHHHHHHHHHHHHHHHHTT-SS-HHHHHHHHHHHHHHHHHHHHHHHHHTT--S--SSTTHHHHHHHHHHHHHHHHHHHHHHHHHHHTTGGG--HHHHHHHHHHTT-S-------/---------------S----S-HHHHHHHHHT-HHHHHHHHHHHHHIIIII--STT----HHHHHTTSTTHHHHHHH--SHHHHHHHHHHHHHHHHHHHHHHHHHHHHHHHHHTT-TT-HHHHHHHHHHHHHHHHHHHHHHHHHHHTSS--SGGG--SS---HHHHHHHS-HHHHHHHHHHHHHHHHHHHHHHHTTS---HHHHIIIIIHHHHHHHHHHHHHHHHHHHHHHT----SHHHHHHHHHHHHHHHHHHHHHHHHHHHHH-TTSTTHHHHHHHHHHHHHHHHHHHHHHHHHHHHTT-TTTTT-HHHHHHHHHHHSTTHHHHHHHHHHH----HHHHHHHHHHHHHHHHHHHHHHHHHHHHHTT--S-HHHHHHHHHHHHHHHHHHHHHHHHHTT--S--SSTTHHHHHHHHHHHHHHHHHHHHHHHHHHHTTGGG--HHHHHHHHHHTT-S-------

Radius of gyration: 34.43 Å; Cα contacts (8 Å, |Δi|>4): 1231; chains: 2; bounding box: 114×128×66 Å

Organism: NCBI:txid2562239

Nearest PDB structures (foldseek):
  8qae-assembly1_A  TM=2.914E-01  e=1.295E+00  synthetic construct
  5l0d-assembly1_B-2  TM=4.567E-01  e=4.848E+00  Homo sapiens
  7jh5-assembly1_A  TM=1.657E-01  e=6.314E+00  synthetic construct
  8ii8-assembly1_A  TM=1.574E-01  e=5.228E+00  Pleurotus salmoneostramineus
  8qae-assembly1_A  TM=2.836E-01  e=9.333E-01  synthetic construct

Foldseek 3Di:
DDPDDPDPPPPPDDPPPPPPPQQVCNVCVVVVCNLVVLLVVLCQVCVLLQNVPPVPDDPDPVSSVLSVLLPPLCCPQPVDPVVLLLLLLLLLLLLLLLQLLLLLLLQLLVLLLVVFFPPQCSNQVSLLSSLVSQLVSLLSLVQCQQCSQPNDPVPRDRPDHPVVSSVVRFPPLLNLLSVLSNQLSVLSNQQSVVSVDDDDPVCNLVRHLVSQQSSLVSLLSSLVSLCVVLVVVPDPDPLSVLLNLLSVLSNQLSVLSNVLSCLVRPPVPPPCNSNSSSVSSNSSSVSSNVSSLSSNLLSLLVQSNRRSGVVRRCSSVVSCVVVNVVCCVVVVVRRPSDSVLSVLSSLLSLLLSLLVSVLSVLVSCVVVCVDVDPVVNVVVNVVSVVSNVVSVVVSVVCSRHRDQHPDPPSNVVVVVVSVVSNVSSVVSVCVSNCNRNVVVVCPPVNVVVVCVVVPNDPPPPPDD/DPDDDDPPPPDDPPDDDCPDVCDDCVVCVVVVCNLVVVLVVVLQVCVLQQVCQPVDDDPDPVVSPLQPQLPDLCCLQPVDPVSLLLLLLLLLLLLLLLQLLLLLLLQLLVLLLVVFFPPQCSNQVSLLSSLVSQLVSLLSLVQCQQCSNPNDPVPRDRPDHPVVSSVVRFPPLLNLLSVLSNQLSVLSNQQSVVSVDDDDPVCNLVRHLVSQLSSLVSQLSSLVSLCVVLVVPPDPDPLSVLLNLLSVLSNQLSVLSNVLSCLVRPPVPPPCNSVSSSVSSNSSSVSSNVSSLSSNLLSLVVQSNRRSGVSRSCSSVVSCVVVVVVCCVVVVPPRPSPSVLSVLSSLLSLLLSLLVSVLSVLVSCVVVCVDVDVVVNVVVNVVSVVSNVVSVVVSVVCSRHRDQHPDPPSNVVVVVVSVVSNVSSVVSVCVSNCNRNVVVVCPPVNVVVVCVVVVNDPPPPPDD